Protein AF-E3MPU9-F1 (afdb_monomer_lite)

Structure (mmCIF, N/CA/C/O backbone):
data_AF-E3MPU9-F1
#
_entry.id   AF-E3MPU9-F1
#
loop_
_atom_site.group_PDB
_atom_site.id
_atom_site.type_symbol
_atom_site.label_atom_id
_atom_site.label_alt_id
_atom_site.label_comp_id
_atom_site.label_asym_id
_atom_site.label_entity_id
_atom_site.label_seq_id
_atom_site.pdbx_PDB_ins_code
_atom_site.Cartn_x
_atom_site.Cartn_y
_atom_site.Cartn_z
_atom_site.occupancy
_atom_site.B_iso_or_equiv
_atom_site.auth_seq_id
_atom_site.auth_comp_id
_atom_site.auth_asym_id
_atom_site.auth_atom_id
_atom_site.pdbx_PDB_model_num
ATOM 1 N N . MET A 1 1 ? -60.037 2.643 -22.236 1.00 41.00 1 MET A N 1
ATOM 2 C CA . MET A 1 1 ? -58.725 3.200 -22.654 1.00 41.00 1 MET A CA 1
ATOM 3 C C . MET A 1 1 ? -58.082 4.168 -21.653 1.00 41.00 1 MET A C 1
ATOM 5 O O . MET A 1 1 ? -56.881 4.047 -21.469 1.00 41.00 1 MET A O 1
ATOM 9 N N . LYS A 1 2 ? -58.803 5.076 -20.965 1.00 34.50 2 LYS A N 1
ATOM 10 C CA . LYS A 1 2 ? -58.185 5.959 -19.943 1.00 34.50 2 LYS A CA 1
ATOM 11 C C . LYS A 1 2 ? -57.683 5.206 -18.692 1.00 34.50 2 LYS A C 1
ATOM 13 O O . LYS A 1 2 ? -56.545 5.422 -18.306 1.00 34.50 2 LYS A O 1
ATOM 18 N N . CYS A 1 3 ? -58.435 4.239 -18.146 1.00 32.75 3 CYS A N 1
ATOM 19 C CA . CYS A 1 3 ? -57.967 3.411 -17.014 1.00 32.75 3 CYS A CA 1
ATOM 20 C C . CYS A 1 3 ? -56.705 2.585 -17.315 1.00 32.75 3 CYS A C 1
ATOM 22 O O . CYS A 1 3 ? -55.892 2.388 -16.425 1.00 32.75 3 CYS A O 1
ATOM 24 N N . MET A 1 4 ? -56.502 2.141 -18.560 1.00 30.72 4 MET A N 1
ATOM 25 C CA . MET A 1 4 ? -55.341 1.318 -18.926 1.00 30.72 4 MET A CA 1
ATOM 26 C C . MET A 1 4 ? -54.037 2.132 -18.948 1.00 30.72 4 MET A C 1
ATOM 28 O O . MET A 1 4 ? -52.997 1.605 -18.578 1.00 30.72 4 MET A O 1
ATOM 32 N N . LYS A 1 5 ? -54.101 3.432 -19.288 1.00 35.72 5 LYS A N 1
ATOM 33 C CA . LYS A 1 5 ? -52.965 4.359 -19.143 1.00 35.72 5 LYS A CA 1
ATOM 34 C C . LYS A 1 5 ? -52.632 4.635 -17.673 1.00 35.72 5 LYS A C 1
ATOM 36 O O . LYS A 1 5 ? -51.461 4.642 -17.333 1.00 35.72 5 LYS A O 1
ATOM 41 N N . TYR A 1 6 ? -53.632 4.801 -16.802 1.00 42.72 6 TYR A N 1
ATOM 42 C CA . TYR A 1 6 ? -53.387 5.011 -15.367 1.00 42.72 6 TYR A CA 1
ATOM 43 C C . TYR A 1 6 ? -52.820 3.770 -14.673 1.00 42.72 6 TYR A C 1
ATOM 45 O O . TYR A 1 6 ? -51.947 3.909 -13.828 1.00 42.72 6 TYR A O 1
ATOM 53 N N . ILE A 1 7 ? -53.260 2.568 -15.061 1.00 44.94 7 ILE A N 1
ATOM 54 C CA . ILE A 1 7 ? -52.717 1.310 -14.529 1.00 44.94 7 ILE A CA 1
ATOM 55 C C . ILE A 1 7 ? -51.278 1.089 -15.018 1.00 44.94 7 ILE A C 1
ATOM 57 O O . ILE A 1 7 ? -50.433 0.740 -14.206 1.00 44.94 7 ILE A O 1
ATOM 61 N N . LEU A 1 8 ? -50.958 1.367 -16.291 1.00 40.47 8 LEU A N 1
ATOM 62 C CA . LEU A 1 8 ? -49.570 1.296 -16.777 1.00 40.47 8 LEU A CA 1
ATOM 63 C C . LEU A 1 8 ? -48.653 2.325 -16.099 1.00 40.47 8 LEU A C 1
ATOM 65 O O . LEU A 1 8 ? -47.524 1.991 -15.767 1.00 40.47 8 LEU A O 1
ATOM 69 N N . VAL A 1 9 ? -49.137 3.549 -15.862 1.00 46.59 9 VAL A N 1
ATOM 70 C CA . VAL A 1 9 ? -48.375 4.591 -15.156 1.00 46.59 9 VAL A CA 1
ATOM 71 C C . VAL A 1 9 ? -48.174 4.227 -13.683 1.00 46.59 9 VAL A C 1
ATOM 73 O O . VAL A 1 9 ? -47.065 4.382 -13.188 1.00 46.59 9 VAL A O 1
ATOM 76 N N . LEU A 1 10 ? -49.186 3.677 -12.996 1.00 42.16 10 LEU A N 1
ATOM 77 C CA . LEU A 1 10 ? -49.017 3.182 -11.623 1.00 42.16 10 LEU A CA 1
ATOM 78 C C . LEU A 1 10 ? -48.031 2.010 -11.555 1.00 42.16 10 LEU A C 1
ATOM 80 O O . LEU A 1 10 ? -47.193 1.991 -10.663 1.00 42.16 10 LEU A O 1
ATOM 84 N N . ILE A 1 11 ? -48.103 1.068 -12.502 1.00 42.47 11 ILE A N 1
ATOM 85 C CA . ILE A 1 11 ? -47.182 -0.073 -12.571 1.00 42.47 11 ILE A CA 1
ATOM 86 C C . ILE A 1 11 ? -45.750 0.426 -12.836 1.00 42.47 11 ILE A C 1
ATOM 88 O O . ILE A 1 11 ? -44.845 0.071 -12.085 1.00 42.47 11 ILE A O 1
ATOM 92 N N . CYS A 1 12 ? -45.534 1.320 -13.809 1.00 38.91 12 CYS A N 1
ATOM 93 C CA . CYS A 1 12 ? -44.219 1.926 -14.060 1.00 38.91 12 CYS A CA 1
ATOM 94 C C . CYS A 1 12 ? -43.676 2.711 -12.855 1.00 38.91 12 CYS A C 1
ATOM 96 O O . CYS A 1 12 ? -42.498 2.573 -12.546 1.00 38.91 12 CYS A O 1
ATOM 98 N N . LEU A 1 13 ? -44.512 3.475 -12.139 1.00 43.44 13 LEU A N 1
ATOM 99 C CA . LEU A 1 13 ? -44.096 4.200 -10.930 1.00 43.44 13 LEU A CA 1
ATOM 100 C C . LEU A 1 13 ? -43.688 3.244 -9.798 1.00 43.44 13 LEU A C 1
ATOM 102 O O . LEU A 1 13 ? -42.689 3.498 -9.134 1.00 43.44 13 LEU A O 1
ATOM 106 N N . THR A 1 14 ? -44.397 2.121 -9.620 1.00 41.59 14 THR A N 1
ATOM 107 C CA . THR A 1 14 ? -44.039 1.108 -8.607 1.00 41.59 14 THR A CA 1
ATOM 108 C C . THR A 1 14 ? -42.770 0.322 -8.947 1.00 41.59 14 THR A C 1
ATOM 110 O O . THR A 1 14 ? -42.013 -0.021 -8.042 1.00 41.59 14 THR A O 1
ATOM 113 N N . PHE A 1 15 ? -42.504 0.058 -10.234 1.00 44.62 15 PHE A N 1
ATOM 114 C CA . PHE A 1 15 ? -41.267 -0.602 -10.670 1.00 44.62 15 PHE A CA 1
ATOM 115 C C . PHE A 1 15 ? -40.058 0.347 -10.608 1.00 44.62 15 PHE A C 1
ATOM 117 O O . PHE A 1 15 ? -38.988 -0.075 -10.184 1.00 44.62 15 PHE A O 1
ATOM 124 N N . CYS A 1 16 ? -40.234 1.633 -10.933 1.00 47.62 16 CYS A N 1
ATOM 125 C CA . CYS A 1 16 ? -39.165 2.635 -10.863 1.00 47.62 16 CYS A CA 1
ATOM 126 C C . CYS A 1 16 ? -38.754 2.957 -9.413 1.00 47.62 16 CYS A C 1
ATOM 128 O O . CYS A 1 16 ? -37.571 3.133 -9.131 1.00 47.62 16 CYS A O 1
ATOM 130 N N . SER A 1 17 ? -39.709 2.983 -8.471 1.00 55.09 17 SER A N 1
ATOM 131 C CA . SER A 1 17 ? -39.403 3.178 -7.045 1.00 55.09 17 SER A CA 1
ATOM 132 C C . SER A 1 17 ? -38.699 1.977 -6.410 1.00 55.09 17 SER A C 1
ATOM 134 O O . SER A 1 17 ? -37.920 2.157 -5.479 1.00 55.09 17 SER A O 1
ATOM 136 N N . ALA A 1 18 ? -38.980 0.760 -6.891 1.00 57.06 18 ALA A N 1
ATOM 137 C CA . ALA A 1 18 ? -38.333 -0.455 -6.400 1.00 57.06 18 ALA A CA 1
ATOM 138 C C . ALA A 1 18 ? -36.854 -0.512 -6.818 1.00 57.06 18 ALA A C 1
ATOM 140 O O . ALA A 1 18 ? -36.003 -0.796 -5.981 1.00 57.06 18 ALA A O 1
ATOM 141 N N . ASP A 1 19 ? -36.560 -0.159 -8.074 1.00 75.06 19 ASP A N 1
ATOM 142 C CA . ASP A 1 19 ? -35.200 -0.147 -8.630 1.00 75.06 19 ASP A CA 1
ATOM 143 C C . ASP A 1 19 ? -34.310 0.917 -7.958 1.00 75.06 19 ASP A C 1
ATOM 145 O O . ASP A 1 19 ? -33.187 0.635 -7.546 1.00 75.06 19 ASP A O 1
ATOM 149 N N . PHE A 1 20 ? -34.832 2.130 -7.726 1.00 85.94 20 PHE A N 1
ATOM 150 C CA . PHE A 1 20 ? -34.091 3.162 -6.987 1.00 85.94 20 PHE A CA 1
ATOM 151 C C . PHE A 1 20 ? -33.710 2.702 -5.574 1.00 85.94 20 PHE A C 1
ATOM 153 O O . PHE A 1 20 ? -32.560 2.846 -5.165 1.00 85.94 20 PHE A O 1
ATOM 160 N N . HIS A 1 21 ? -34.665 2.141 -4.825 1.00 84.75 21 HIS A N 1
ATOM 161 C CA . HIS A 1 21 ? -34.428 1.752 -3.436 1.00 84.75 21 HIS A CA 1
ATOM 162 C C . HIS A 1 21 ? -33.449 0.574 -3.333 1.00 84.75 21 HIS A C 1
ATOM 164 O O . HIS A 1 21 ? -32.611 0.548 -2.435 1.00 84.75 21 HIS A O 1
ATOM 170 N N . GLU A 1 22 ? -33.508 -0.371 -4.276 1.00 87.06 22 GLU A N 1
ATOM 171 C CA . GLU A 1 22 ? -32.542 -1.468 -4.377 1.00 87.06 22 GLU A CA 1
ATOM 172 C C . GLU A 1 22 ? -31.126 -0.951 -4.671 1.00 87.06 22 GLU A C 1
ATOM 174 O O . GLU A 1 22 ? -30.176 -1.319 -3.975 1.00 87.06 22 GLU A O 1
ATOM 179 N N . ASN A 1 23 ? -30.979 -0.053 -5.650 1.00 87.56 23 ASN A N 1
ATOM 180 C CA . ASN A 1 23 ? -29.682 0.530 -5.996 1.00 87.56 23 ASN A CA 1
ATOM 181 C C . ASN A 1 23 ? -29.114 1.396 -4.863 1.00 87.56 23 ASN A C 1
ATOM 183 O O . ASN A 1 23 ? -27.932 1.277 -4.539 1.00 87.56 23 ASN A O 1
ATOM 187 N N . LEU A 1 24 ? -29.950 2.196 -4.198 1.00 90.00 24 LEU A N 1
ATOM 188 C CA . LEU A 1 24 ? -29.538 2.973 -3.030 1.00 90.00 24 LEU A CA 1
ATOM 189 C C . LEU A 1 24 ? -29.091 2.059 -1.880 1.00 90.00 24 LEU A C 1
ATOM 191 O O . LEU A 1 24 ? -28.058 2.310 -1.265 1.00 90.00 24 LEU A O 1
ATOM 195 N N . GLN A 1 25 ? -29.806 0.960 -1.621 1.00 89.19 25 GLN A N 1
ATOM 196 C CA . GLN A 1 25 ? -29.411 0.008 -0.583 1.00 89.19 25 GLN A CA 1
ATOM 197 C C . GLN A 1 25 ? -28.054 -0.642 -0.886 1.00 89.19 25 GLN A C 1
ATOM 199 O O . GLN A 1 25 ? -27.276 -0.896 0.035 1.00 89.19 25 GLN A O 1
ATOM 204 N N . ARG A 1 26 ? -27.740 -0.890 -2.164 1.00 87.62 26 ARG A N 1
ATOM 205 C CA . ARG A 1 26 ? -26.414 -1.377 -2.576 1.00 87.62 26 ARG A CA 1
ATOM 206 C C . ARG A 1 26 ? -25.317 -0.360 -2.263 1.00 87.62 26 ARG A C 1
ATOM 208 O O . ARG A 1 26 ? -24.298 -0.763 -1.713 1.00 87.62 26 ARG A O 1
ATOM 215 N N . VAL A 1 27 ? -25.543 0.924 -2.555 1.00 87.25 27 VAL A N 1
ATOM 216 C CA . VAL A 1 27 ? -24.615 2.019 -2.209 1.00 87.25 27 VAL A CA 1
ATOM 217 C C . VAL A 1 27 ? -24.417 2.095 -0.691 1.00 87.25 27 VAL A C 1
ATOM 219 O O . VAL A 1 27 ? -23.282 2.063 -0.225 1.00 87.25 27 VAL A O 1
ATOM 222 N N . ILE A 1 28 ? -25.509 2.098 0.083 1.00 88.50 28 ILE A N 1
ATOM 223 C CA . ILE A 1 28 ? -25.472 2.166 1.555 1.00 88.50 28 ILE A CA 1
ATOM 224 C C . ILE A 1 28 ? -24.677 1.003 2.151 1.00 88.50 28 ILE A C 1
ATOM 226 O O . ILE A 1 28 ? -23.850 1.211 3.037 1.00 88.50 28 ILE A O 1
ATOM 230 N N . ASN A 1 29 ? -24.923 -0.219 1.674 1.00 87.62 29 ASN A N 1
ATOM 231 C CA . ASN A 1 29 ? -24.256 -1.412 2.189 1.00 87.62 29 ASN A CA 1
ATOM 232 C C . ASN A 1 29 ? -22.764 -1.446 1.835 1.00 87.62 29 ASN A C 1
ATOM 234 O O . ASN A 1 29 ? -21.976 -1.937 2.639 1.00 87.62 29 ASN A O 1
ATOM 238 N N . HIS A 1 30 ? -22.391 -0.962 0.646 1.00 85.19 30 HIS A N 1
ATOM 239 C CA . HIS A 1 30 ? -21.001 -0.947 0.182 1.00 85.19 30 HIS A CA 1
ATOM 240 C C . HIS A 1 30 ? -20.166 0.080 0.949 1.00 85.19 30 HIS A C 1
ATOM 242 O O . HIS A 1 30 ? -19.154 -0.275 1.543 1.00 85.19 30 HIS A O 1
ATOM 248 N N . PHE A 1 31 ? -20.641 1.325 1.036 1.00 84.62 31 PHE A N 1
ATOM 249 C CA . PHE A 1 31 ? -19.901 2.415 1.686 1.00 84.62 31 PHE A CA 1
ATOM 250 C C . PHE A 1 31 ? -20.165 2.550 3.192 1.00 84.62 31 PHE A C 1
ATOM 252 O O . PHE A 1 31 ? -19.591 3.419 3.838 1.00 84.62 31 PHE A O 1
ATOM 259 N N . SER A 1 32 ? -21.014 1.698 3.780 1.00 87.19 32 SER A N 1
ATOM 260 C CA . SER A 1 32 ? -21.400 1.777 5.201 1.00 87.19 32 SER A CA 1
ATOM 261 C C . SER A 1 32 ? -21.901 3.173 5.607 1.00 87.19 32 SER A C 1
ATOM 263 O O . SER A 1 32 ? -21.491 3.729 6.624 1.00 87.19 32 SER A O 1
ATOM 265 N N . CYS A 1 33 ? -22.790 3.734 4.785 1.00 87.19 33 CYS A N 1
ATOM 266 C CA . CYS A 1 33 ? -23.253 5.116 4.889 1.00 87.19 33 CYS A CA 1
ATOM 267 C C . CYS A 1 33 ? -23.922 5.453 6.230 1.00 87.19 33 CYS A C 1
ATOM 269 O O . CYS A 1 33 ? -24.727 4.673 6.747 1.00 87.19 33 CYS A O 1
ATOM 271 N N . ASP A 1 34 ? -23.663 6.662 6.743 1.00 89.31 34 ASP A N 1
ATOM 272 C CA . ASP A 1 34 ? -24.404 7.220 7.877 1.00 89.31 34 ASP A CA 1
ATOM 273 C C . ASP A 1 34 ? -25.845 7.551 7.446 1.00 89.31 34 ASP A C 1
ATOM 275 O O . ASP A 1 34 ? -26.040 8.371 6.538 1.00 89.31 34 ASP A O 1
ATOM 279 N N . PRO A 1 35 ? -26.877 6.978 8.097 1.00 87.44 35 PRO A N 1
ATOM 280 C CA . PRO A 1 35 ? -28.268 7.322 7.822 1.00 87.44 35 PRO A CA 1
ATOM 281 C C . PRO A 1 35 ? -28.574 8.826 7.910 1.00 87.44 35 PRO A C 1
ATOM 283 O O . PRO A 1 35 ? -29.458 9.293 7.197 1.00 87.44 35 PRO A O 1
ATOM 286 N N . ALA A 1 36 ? -27.863 9.588 8.752 1.00 90.44 36 ALA A N 1
ATOM 287 C CA . ALA A 1 36 ? -28.062 11.033 8.900 1.00 90.44 36 ALA A CA 1
ATOM 288 C C . ALA A 1 36 ? -27.538 11.848 7.704 1.00 90.44 36 ALA A C 1
ATOM 290 O O . ALA A 1 36 ? -28.055 12.931 7.434 1.00 90.44 36 ALA A O 1
ATOM 291 N N . CYS A 1 37 ? -26.554 11.318 6.972 1.00 93.06 37 CYS A N 1
ATOM 292 C CA . CYS A 1 37 ? -25.964 11.941 5.786 1.00 93.06 37 CYS A CA 1
ATOM 293 C C . CYS A 1 37 ? -26.348 11.212 4.486 1.00 93.06 37 CYS A C 1
ATOM 295 O O . CYS A 1 37 ? -25.666 11.331 3.468 1.00 93.06 37 CYS A O 1
ATOM 297 N N . THR A 1 38 ? -27.445 10.447 4.508 1.00 93.25 38 THR A N 1
ATOM 298 C CA . THR A 1 38 ? -27.932 9.689 3.350 1.00 93.25 38 THR A CA 1
ATOM 299 C C . THR A 1 38 ? -29.170 10.340 2.743 1.00 93.25 38 THR A C 1
ATOM 301 O O . THR A 1 38 ? -30.237 10.376 3.360 1.00 93.25 38 THR A O 1
ATOM 304 N N . PHE A 1 39 ? -29.071 10.785 1.490 1.00 94.69 39 PHE A N 1
ATOM 305 C CA . PHE A 1 39 ? -30.225 11.277 0.744 1.00 94.69 39 PHE A CA 1
ATOM 306 C C . PHE A 1 39 ? -31.017 10.107 0.145 1.00 94.69 39 PHE A C 1
ATOM 308 O O . PHE A 1 39 ? -30.552 9.413 -0.760 1.00 94.69 39 PHE A O 1
ATOM 315 N N . SER A 1 40 ? -32.230 9.885 0.658 1.00 91.06 40 SER A N 1
ATOM 316 C CA . SER A 1 40 ? -33.032 8.683 0.364 1.00 91.06 40 SER A CA 1
ATOM 317 C C . SER A 1 40 ? -34.176 8.898 -0.634 1.00 91.06 40 SER A C 1
ATOM 319 O O . SER A 1 40 ? -35.052 8.039 -0.764 1.00 91.06 40 SER A O 1
ATOM 321 N N . HIS A 1 41 ? -34.197 10.033 -1.336 1.00 91.25 41 HIS A N 1
ATOM 322 C CA . HIS A 1 41 ? -35.266 10.375 -2.274 1.00 91.25 41 HIS A CA 1
ATOM 323 C C . HIS A 1 41 ? -34.847 10.142 -3.731 1.00 91.25 41 HIS A C 1
ATOM 325 O O . HIS A 1 41 ? -33.700 10.402 -4.086 1.00 91.25 41 HIS A O 1
ATOM 331 N N . PRO A 1 42 ? -35.781 9.702 -4.596 1.00 88.62 42 PRO A N 1
ATOM 332 C CA . PRO A 1 42 ? -35.481 9.333 -5.979 1.00 88.62 42 PRO A CA 1
ATOM 333 C C . PRO A 1 42 ? -35.207 10.519 -6.906 1.00 88.62 42 PRO A C 1
ATOM 335 O O . PRO A 1 42 ? -34.805 10.301 -8.042 1.00 88.62 42 PRO A O 1
ATOM 338 N N . GLU A 1 43 ? -35.474 11.752 -6.465 1.00 91.94 43 GLU A N 1
ATOM 339 C CA . GLU A 1 43 ? -35.248 12.971 -7.240 1.00 91.94 43 GLU A CA 1
ATOM 340 C C . GLU A 1 43 ? -35.076 14.197 -6.338 1.00 91.94 43 GLU A C 1
ATOM 342 O O . GLU A 1 43 ? -35.603 14.255 -5.220 1.00 91.94 43 GLU A O 1
ATOM 347 N N . ILE A 1 44 ? -34.370 15.202 -6.854 1.00 93.75 44 ILE A N 1
ATOM 348 C CA . ILE A 1 44 ? -34.178 16.501 -6.208 1.00 93.75 44 ILE A CA 1
ATOM 349 C C . ILE A 1 44 ? -35.173 17.507 -6.805 1.00 93.75 44 ILE A C 1
ATOM 351 O O . ILE A 1 44 ? -35.156 17.798 -8.004 1.00 93.75 44 ILE A O 1
ATOM 355 N N . SER A 1 45 ? -36.046 18.043 -5.954 1.00 93.38 45 SER A N 1
ATOM 356 C CA . SER A 1 45 ? -37.066 19.045 -6.289 1.00 93.38 45 SER A CA 1
ATOM 357 C C . SER A 1 45 ? -37.393 19.897 -5.061 1.00 93.38 45 SER A C 1
ATOM 359 O O . SER A 1 45 ? -36.976 19.578 -3.948 1.00 93.38 45 SER A O 1
ATOM 361 N N . SER A 1 46 ? -38.218 20.929 -5.220 1.00 90.94 46 SER A N 1
ATOM 362 C CA . SER A 1 46 ? -38.740 21.733 -4.107 1.00 90.94 46 SER A CA 1
ATOM 363 C C . SER A 1 46 ? -39.471 20.924 -3.029 1.00 90.94 46 SER A C 1
ATOM 365 O O . SER A 1 46 ? -39.610 21.405 -1.911 1.00 90.94 46 SER A O 1
ATOM 367 N N . LYS A 1 47 ? -39.928 19.701 -3.335 1.00 92.25 47 LYS A N 1
ATOM 368 C CA . LYS A 1 47 ? -40.598 18.811 -2.370 1.00 92.25 47 LYS A CA 1
ATOM 369 C C . LYS A 1 47 ? -39.641 17.964 -1.540 1.00 92.25 47 LYS A C 1
ATOM 371 O O . LYS A 1 47 ? -40.059 17.462 -0.507 1.00 92.25 47 LYS A O 1
ATOM 376 N N . THR A 1 48 ? -38.428 17.738 -2.037 1.00 92.75 48 THR A N 1
ATOM 377 C CA . THR A 1 48 ? -37.432 16.840 -1.429 1.00 92.75 48 THR A CA 1
ATOM 378 C C . THR A 1 48 ? -36.202 17.592 -0.928 1.00 92.75 48 THR A C 1
ATOM 380 O O . THR A 1 48 ? -35.356 17.003 -0.269 1.00 92.75 48 THR A O 1
ATOM 383 N N . ILE A 1 49 ? -36.105 18.895 -1.212 1.00 91.38 49 ILE A N 1
ATOM 384 C CA . ILE A 1 49 ? -34.983 19.742 -0.801 1.00 91.38 49 ILE A CA 1
ATOM 385 C C . ILE A 1 49 ? -34.852 19.860 0.723 1.00 91.38 49 ILE A C 1
ATOM 387 O O . ILE A 1 49 ? -33.736 19.893 1.226 1.00 91.38 49 ILE A O 1
ATOM 391 N N . ASP A 1 50 ? -35.973 19.866 1.454 1.00 90.44 50 ASP A N 1
ATOM 392 C CA . ASP A 1 50 ? -35.983 19.955 2.921 1.00 90.44 50 ASP A CA 1
ATOM 393 C C . ASP A 1 50 ? -35.412 18.687 3.588 1.00 90.44 50 ASP A C 1
ATOM 395 O O . ASP A 1 50 ? -34.956 18.744 4.729 1.00 90.44 50 ASP A O 1
ATOM 399 N N . ASP A 1 51 ? -35.407 17.561 2.866 1.00 91.69 51 ASP A N 1
ATOM 400 C CA . ASP A 1 51 ? -34.869 16.270 3.310 1.00 91.69 51 ASP A CA 1
ATOM 401 C C . ASP A 1 51 ? -33.396 16.067 2.886 1.00 91.69 51 ASP A C 1
ATOM 403 O O . ASP A 1 51 ? -32.814 15.005 3.126 1.00 91.69 51 ASP A O 1
ATOM 407 N N . PHE A 1 52 ? -32.771 17.052 2.227 1.00 93.44 52 PHE A N 1
ATOM 408 C CA . PHE A 1 52 ? -31.373 16.957 1.805 1.00 93.44 52 PHE A CA 1
ATOM 409 C C . PHE A 1 52 ? -30.415 17.150 2.998 1.00 93.44 52 PHE A C 1
ATOM 411 O O . PHE A 1 52 ? -30.549 18.126 3.741 1.00 93.44 52 PHE A O 1
ATOM 418 N N . PRO A 1 53 ? -29.435 16.250 3.207 1.00 92.00 53 PRO A N 1
ATOM 419 C CA . PRO A 1 53 ? -28.574 16.297 4.383 1.00 92.00 53 PRO A CA 1
ATOM 420 C C . PRO A 1 53 ? -27.556 17.443 4.323 1.00 92.00 53 PRO A C 1
ATOM 422 O O . PRO A 1 53 ? -26.931 17.698 3.296 1.00 92.00 53 PRO A O 1
ATOM 425 N N . ILE A 1 54 ? -27.333 18.094 5.467 1.00 90.12 54 ILE A N 1
ATOM 426 C CA . ILE A 1 54 ? -26.309 19.135 5.638 1.00 90.12 54 ILE A CA 1
ATOM 427 C C . ILE A 1 54 ? -25.025 18.469 6.156 1.00 90.12 54 ILE A C 1
ATOM 429 O O . ILE A 1 54 ? -24.719 18.532 7.348 1.00 90.12 54 ILE A O 1
ATOM 433 N N . CYS A 1 55 ? -24.301 17.790 5.266 1.00 87.88 55 CYS A N 1
ATOM 434 C CA . CYS A 1 55 ? -23.062 17.069 5.577 1.00 87.88 55 CYS A CA 1
ATOM 435 C C . CYS A 1 55 ? -21.964 17.373 4.548 1.00 87.88 55 CYS A C 1
ATOM 437 O O . CYS A 1 55 ? -22.261 17.727 3.408 1.00 87.88 55 CYS A O 1
ATOM 439 N N . SER A 1 56 ? -20.696 17.206 4.945 1.00 87.75 56 SER A N 1
ATOM 440 C CA . SER A 1 56 ? -19.555 17.263 4.017 1.00 87.75 56 SER A CA 1
ATOM 441 C C . SER A 1 56 ? -19.462 16.035 3.124 1.00 87.75 56 SER A C 1
ATOM 443 O O . SER A 1 56 ? -19.136 16.144 1.945 1.00 87.75 56 SER A O 1
ATOM 445 N N . GLU A 1 57 ? -19.786 14.880 3.692 1.00 90.00 57 GLU A N 1
ATOM 446 C CA . GLU A 1 57 ? -19.809 13.585 3.030 1.00 90.00 57 GLU A CA 1
ATOM 447 C C . GLU A 1 57 ? -21.262 13.137 2.911 1.00 90.00 57 GLU A C 1
ATOM 449 O O . GLU A 1 57 ? -21.955 13.003 3.921 1.00 90.00 57 GLU A O 1
ATOM 454 N N . ILE A 1 58 ? -21.742 12.948 1.683 1.00 92.50 58 ILE A N 1
ATOM 455 C CA . ILE A 1 58 ? -23.129 12.566 1.411 1.00 92.50 58 ILE A CA 1
ATOM 456 C C . ILE A 1 58 ? -23.151 11.204 0.729 1.00 92.50 58 ILE A C 1
ATOM 458 O O . ILE A 1 58 ? -22.404 10.954 -0.214 1.00 92.50 58 ILE A O 1
ATOM 462 N N . CYS A 1 59 ? -24.053 10.333 1.175 1.00 93.69 59 CYS A N 1
ATOM 463 C CA . CYS A 1 59 ? -24.395 9.112 0.457 1.00 93.69 59 CYS A CA 1
ATOM 464 C C . CYS A 1 59 ? -25.713 9.278 -0.295 1.00 93.69 59 CYS A C 1
ATOM 466 O O . CYS A 1 59 ? -26.714 9.715 0.279 1.00 93.69 59 CYS A O 1
ATOM 468 N N . GLY A 1 60 ? -25.759 8.878 -1.563 1.00 93.56 60 GLY A N 1
ATOM 469 C CA . GLY A 1 60 ? -27.012 8.876 -2.310 1.00 93.56 60 GLY A CA 1
ATOM 470 C C . GLY A 1 60 ? -26.856 8.774 -3.819 1.00 93.56 60 GLY A C 1
ATOM 471 O O . GLY A 1 60 ? -25.761 8.816 -4.376 1.00 93.56 60 GLY A O 1
ATOM 472 N N . ILE A 1 61 ? -28.001 8.652 -4.487 1.00 94.62 61 ILE A N 1
ATOM 473 C CA . ILE A 1 61 ? -28.100 8.740 -5.944 1.00 94.62 61 ILE A CA 1
ATOM 474 C C . ILE A 1 61 ? -28.812 10.057 -6.255 1.00 94.62 61 ILE A C 1
ATOM 476 O O . ILE A 1 61 ? -30.025 10.175 -6.081 1.00 94.62 61 ILE A O 1
ATOM 480 N N . LEU A 1 62 ? -28.045 11.069 -6.660 1.00 94.94 62 LEU A N 1
ATOM 481 C CA . LEU A 1 62 ? -28.551 12.413 -6.919 1.00 94.94 62 LEU A CA 1
ATOM 482 C C . LEU A 1 62 ? -29.171 12.465 -8.314 1.00 94.94 62 LEU A C 1
ATOM 484 O O . LEU A 1 62 ? -28.457 12.439 -9.315 1.00 94.94 62 LEU A O 1
ATOM 488 N N . VAL A 1 63 ? -30.499 12.544 -8.385 1.00 95.19 63 VAL A N 1
ATOM 489 C CA . VAL A 1 63 ? -31.236 12.587 -9.655 1.00 95.19 63 VAL A CA 1
ATOM 490 C C . VAL A 1 63 ? -31.850 13.971 -9.862 1.00 95.19 63 VAL A C 1
ATOM 492 O O . VAL A 1 63 ? -32.769 14.373 -9.145 1.00 95.19 63 VAL A O 1
ATOM 495 N N . LEU A 1 64 ? -31.355 14.687 -10.869 1.00 94.88 64 LEU A N 1
ATOM 496 C CA . LEU A 1 64 ? -31.936 15.916 -11.403 1.00 94.88 64 LEU A CA 1
ATOM 497 C C . LEU A 1 64 ? -32.649 15.569 -12.705 1.00 94.88 64 LEU A C 1
ATOM 499 O O . LEU A 1 64 ? -32.025 15.067 -13.643 1.00 94.88 64 LEU A O 1
ATOM 503 N N . ASN A 1 65 ? -33.956 15.814 -12.762 1.00 93.81 65 ASN A N 1
ATOM 504 C CA . ASN A 1 65 ? -34.767 15.426 -13.909 1.00 93.81 65 ASN A CA 1
ATOM 505 C C . ASN A 1 65 ? -35.775 16.510 -14.335 1.00 93.81 65 ASN A C 1
ATOM 507 O O . ASN A 1 65 ? -35.699 17.659 -13.902 1.00 93.81 65 ASN A O 1
ATOM 511 N N . SER A 1 66 ? -36.747 16.162 -15.183 1.00 90.81 66 SER A N 1
ATOM 512 C CA . SER A 1 66 ? -37.799 17.092 -15.623 1.00 90.81 66 SER A CA 1
ATOM 513 C C . SER A 1 66 ? -38.696 17.630 -14.495 1.00 90.81 66 SER A C 1
ATOM 515 O O . SER A 1 66 ? -39.401 18.615 -14.706 1.00 90.81 66 SER A O 1
ATOM 517 N N . ASN A 1 67 ? -38.714 16.977 -13.329 1.00 90.44 67 ASN A N 1
ATOM 518 C CA . ASN A 1 67 ? -39.462 17.393 -12.139 1.00 90.44 67 ASN A CA 1
ATOM 519 C C . ASN A 1 67 ? -38.657 18.342 -11.237 1.00 90.44 67 ASN A C 1
ATOM 521 O O . ASN A 1 67 ? -39.222 18.900 -10.297 1.00 90.44 67 ASN A O 1
ATOM 525 N N . THR A 1 68 ? -37.362 18.538 -11.506 1.00 90.31 68 THR A N 1
ATOM 526 C CA . THR A 1 68 ? -36.530 19.493 -10.773 1.00 90.31 68 THR A CA 1
ATOM 527 C C . THR A 1 68 ? -36.955 20.919 -11.128 1.00 90.31 68 THR A C 1
ATOM 529 O O . THR A 1 68 ? -36.660 21.434 -12.204 1.00 90.31 68 THR A O 1
ATOM 532 N N . ASP A 1 69 ? -37.648 21.569 -10.198 1.00 90.25 69 ASP A N 1
ATOM 533 C CA . ASP A 1 69 ? -38.143 22.948 -10.286 1.00 90.25 69 ASP A CA 1
ATOM 534 C C . ASP A 1 69 ? -37.225 23.967 -9.583 1.00 90.25 69 ASP A C 1
ATOM 536 O O . ASP A 1 69 ? -37.601 25.121 -9.369 1.00 90.25 69 ASP A O 1
ATOM 540 N N . LEU A 1 70 ? -36.009 23.542 -9.235 1.00 89.75 70 LEU A N 1
ATOM 541 C CA . LEU A 1 70 ? -34.992 24.358 -8.582 1.00 89.75 70 LEU A CA 1
ATOM 542 C C . LEU A 1 70 ? -34.133 25.104 -9.610 1.00 89.75 70 LEU A C 1
ATOM 544 O O . LEU A 1 70 ? -33.732 24.556 -10.636 1.00 89.75 70 LEU A O 1
ATOM 548 N N . SER A 1 71 ? -33.805 26.360 -9.310 1.00 89.56 71 SER A N 1
ATOM 549 C CA . SER A 1 71 ? -32.823 27.139 -10.076 1.00 89.56 71 SER A CA 1
ATOM 550 C C . SER A 1 71 ? -31.383 26.693 -9.786 1.00 89.56 71 SER A C 1
ATOM 552 O O . SER A 1 71 ? -31.098 26.193 -8.697 1.00 89.56 71 SER A O 1
ATOM 554 N N . SER A 1 72 ? -30.439 26.962 -10.701 1.00 88.06 72 SER A N 1
ATOM 555 C CA . SER A 1 72 ? -29.008 26.675 -10.481 1.00 88.06 72 SER A CA 1
ATOM 556 C C . SER A 1 72 ? -28.468 27.310 -9.194 1.00 88.06 72 SER A C 1
ATOM 558 O O . SER A 1 72 ? -27.626 26.726 -8.524 1.00 88.06 72 SER A O 1
ATOM 560 N N . TRP A 1 73 ? -28.982 28.481 -8.796 1.00 87.19 73 TRP A N 1
ATOM 561 C CA . TRP A 1 73 ? -28.604 29.113 -7.529 1.00 87.19 73 TRP A CA 1
ATOM 562 C C . TRP A 1 73 ? -29.108 28.330 -6.310 1.00 87.19 73 TRP A C 1
ATOM 564 O O . TRP A 1 73 ? -28.361 28.146 -5.357 1.00 87.19 73 TRP A O 1
ATOM 574 N N . GLN A 1 74 ? -30.346 27.826 -6.347 1.00 90.81 74 GLN A N 1
ATOM 575 C CA . GLN A 1 74 ? -30.882 26.993 -5.265 1.00 90.81 74 GLN A CA 1
ATOM 576 C C . GLN A 1 74 ? -30.121 25.671 -5.144 1.00 90.81 74 GLN A C 1
ATOM 578 O O . GLN A 1 74 ? -29.821 25.261 -4.030 1.00 90.81 74 GLN A O 1
ATOM 583 N N . LEU A 1 75 ? -29.759 25.044 -6.269 1.00 92.19 75 LEU A N 1
ATOM 584 C CA . LEU A 1 75 ? -28.902 23.852 -6.274 1.00 92.19 75 LEU A CA 1
ATOM 585 C C . LEU A 1 75 ? -27.508 24.153 -5.712 1.00 92.19 75 LEU A C 1
ATOM 587 O O . LEU A 1 75 ? -26.962 23.352 -4.964 1.00 92.19 75 LEU A O 1
ATOM 591 N N . LYS A 1 76 ? -26.959 25.334 -6.011 1.00 90.12 76 LYS A N 1
ATOM 592 C CA . LYS A 1 76 ? -25.656 25.758 -5.492 1.00 90.12 76 LYS A CA 1
ATOM 593 C C . LYS A 1 76 ? -25.652 25.934 -3.977 1.00 90.12 76 LYS A C 1
ATOM 595 O O . LYS A 1 76 ? -24.702 25.530 -3.324 1.00 90.12 76 LYS A O 1
ATOM 600 N N . VAL A 1 77 ? -26.716 26.518 -3.429 1.00 89.50 77 VAL A N 1
ATOM 601 C CA . VAL A 1 77 ? -26.904 26.624 -1.974 1.00 89.50 77 VAL A CA 1
ATOM 602 C C . VAL A 1 77 ? -27.129 25.241 -1.359 1.00 89.50 77 VAL A C 1
ATOM 604 O O . VAL A 1 77 ? -26.582 24.946 -0.304 1.00 89.50 77 VAL A O 1
ATOM 607 N N . LEU A 1 78 ? -27.893 24.373 -2.030 1.00 91.38 78 LEU A N 1
ATOM 608 C CA . LEU A 1 78 ? -28.163 23.014 -1.558 1.00 91.38 78 LEU A CA 1
ATOM 609 C C . LEU A 1 78 ? -26.882 22.182 -1.411 1.00 91.38 78 LEU A C 1
ATOM 611 O O . LEU A 1 78 ? -26.729 21.453 -0.436 1.00 91.38 78 LEU A O 1
ATOM 615 N N . PHE A 1 79 ? -25.966 22.298 -2.373 1.00 90.50 79 PHE A N 1
ATOM 616 C CA . PHE A 1 79 ? -24.728 21.521 -2.402 1.00 90.50 79 PHE A CA 1
ATOM 617 C C . PHE A 1 79 ? -23.546 22.201 -1.708 1.00 90.50 79 PHE A C 1
ATOM 619 O O . PHE A 1 79 ? -22.493 21.582 -1.632 1.00 90.50 79 PHE A O 1
ATOM 626 N N . GLU A 1 80 ? -23.719 23.402 -1.140 1.00 87.50 80 GLU A N 1
ATOM 627 C CA . GLU A 1 80 ? -22.640 24.239 -0.583 1.00 87.50 80 GLU A CA 1
ATOM 628 C C . GLU A 1 80 ? -21.718 23.500 0.397 1.00 87.50 80 GLU A C 1
ATOM 630 O O . GLU A 1 80 ? -20.509 23.732 0.423 1.00 87.50 80 GLU A O 1
ATOM 635 N N . HIS A 1 81 ? -22.285 22.597 1.197 1.00 85.38 81 HIS A N 1
ATOM 636 C CA . HIS A 1 81 ? -21.537 21.827 2.185 1.00 85.38 81 HIS A CA 1
ATOM 637 C C . HIS A 1 81 ? -20.965 20.513 1.646 1.00 85.38 81 HIS A C 1
ATOM 639 O O . HIS A 1 81 ? -20.040 19.995 2.263 1.00 85.38 81 HIS A O 1
ATOM 645 N N . MET A 1 82 ? -21.463 19.998 0.519 1.00 88.06 82 MET A N 1
ATOM 646 C CA . MET A 1 82 ? -21.090 18.694 -0.031 1.00 88.06 82 MET A CA 1
ATOM 647 C C . MET A 1 82 ? -19.711 18.760 -0.699 1.00 88.06 82 MET A C 1
ATOM 649 O O . MET A 1 82 ? -19.540 19.409 -1.728 1.00 88.06 82 MET A O 1
ATOM 653 N N . GLN A 1 83 ? -18.739 18.057 -0.120 1.00 87.12 83 GLN A N 1
ATOM 654 C CA . GLN A 1 83 ? -17.369 17.930 -0.636 1.00 87.12 83 GLN A CA 1
ATOM 655 C C . GLN A 1 83 ? -17.103 16.539 -1.212 1.00 87.12 83 GLN A C 1
ATOM 657 O O . GLN A 1 83 ? -16.328 16.410 -2.157 1.00 87.12 83 GLN A O 1
ATOM 662 N N . THR A 1 84 ? -17.776 15.524 -0.665 1.00 88.88 84 THR A N 1
ATOM 663 C CA . THR A 1 84 ? -17.638 14.128 -1.074 1.00 88.88 84 THR A CA 1
ATOM 664 C C . THR A 1 84 ? -19.009 13.508 -1.311 1.00 88.88 84 THR A C 1
ATOM 666 O O . THR A 1 84 ? -19.915 13.658 -0.484 1.00 88.88 84 THR A O 1
ATOM 669 N N . LEU A 1 85 ? -19.158 12.778 -2.417 1.00 91.62 85 LEU A N 1
ATOM 670 C CA . LEU A 1 85 ? -20.359 12.005 -2.734 1.00 91.62 85 LEU A CA 1
ATOM 671 C C . LEU A 1 85 ? -20.027 10.518 -2.894 1.00 91.62 85 LEU A C 1
ATOM 673 O O . LEU A 1 85 ? -19.217 10.143 -3.738 1.00 91.62 85 LEU A O 1
ATOM 677 N N . TYR A 1 86 ? -20.732 9.671 -2.148 1.00 91.81 86 TYR A N 1
ATOM 678 C CA . TYR A 1 86 ? -20.727 8.218 -2.307 1.00 91.81 86 TYR A CA 1
ATOM 679 C C . TYR A 1 86 ? -22.028 7.767 -2.985 1.00 91.81 86 TYR A C 1
ATOM 681 O O . TYR A 1 86 ? -23.113 7.865 -2.400 1.00 91.81 86 TYR A O 1
ATOM 689 N N . GLY A 1 87 ? -21.945 7.269 -4.222 1.00 91.50 87 GLY A N 1
ATOM 690 C CA . GLY A 1 87 ? -23.107 6.753 -4.951 1.00 91.50 87 GLY A CA 1
ATOM 691 C C . GLY A 1 87 ? -23.129 7.111 -6.433 1.00 91.50 87 GLY A C 1
ATOM 692 O O . GLY A 1 87 ? -22.345 6.575 -7.210 1.00 91.50 87 GLY A O 1
ATOM 693 N N . GLY A 1 88 ? -24.089 7.935 -6.862 1.00 92.50 88 GLY A N 1
ATOM 694 C CA . GLY A 1 88 ? -24.292 8.219 -8.286 1.00 92.50 88 GLY A CA 1
ATOM 695 C C . GLY A 1 88 ? -24.921 9.576 -8.567 1.00 92.50 88 GLY A C 1
ATOM 696 O O . GLY A 1 88 ? -25.628 10.127 -7.726 1.00 92.50 88 GLY A O 1
ATOM 697 N N . ILE A 1 89 ? -24.696 10.100 -9.772 1.00 94.00 89 ILE A N 1
ATOM 698 C CA . ILE A 1 89 ? -25.318 11.342 -10.250 1.00 94.00 89 ILE A CA 1
ATOM 699 C C . ILE A 1 89 ? -26.032 11.053 -11.572 1.00 94.00 89 ILE A C 1
ATOM 701 O O . ILE A 1 89 ? -25.458 10.477 -12.498 1.00 94.00 89 ILE A O 1
ATOM 705 N N . VAL A 1 90 ? -27.288 11.479 -11.673 1.00 95.50 90 VAL A N 1
ATOM 706 C CA . VAL A 1 90 ? -28.107 11.399 -12.885 1.00 95.50 90 VAL A CA 1
ATOM 707 C C . VAL A 1 90 ? -28.674 12.782 -13.175 1.00 95.50 90 VAL A C 1
ATOM 709 O O . VAL A 1 90 ? -29.418 13.334 -12.373 1.00 95.50 90 VAL A O 1
ATOM 712 N N . ILE A 1 91 ? -28.342 13.342 -14.332 1.00 95.44 91 ILE A N 1
ATOM 713 C CA . ILE A 1 91 ? -28.847 14.631 -14.804 1.00 95.44 91 ILE A CA 1
ATOM 714 C C . ILE A 1 91 ? -29.512 14.386 -16.146 1.00 95.44 91 ILE A C 1
ATOM 716 O O . ILE A 1 91 ? -28.831 14.264 -17.168 1.00 95.44 91 ILE A O 1
ATOM 720 N N . GLU A 1 92 ? -30.839 14.289 -16.160 1.00 95.44 92 GLU A N 1
ATOM 721 C CA . GLU A 1 92 ? -31.551 13.916 -17.375 1.00 95.44 92 GLU A CA 1
ATOM 722 C C . GLU A 1 92 ? -32.819 14.704 -17.670 1.00 95.44 92 GLU A C 1
ATOM 724 O O . GLU A 1 92 ? -33.634 14.958 -16.800 1.00 95.44 92 GLU A O 1
ATOM 729 N N . ASN A 1 93 ? -33.053 15.051 -18.935 1.00 94.19 93 ASN A N 1
ATOM 730 C CA . ASN A 1 93 ? -34.261 15.785 -19.341 1.00 94.19 93 ASN A CA 1
ATOM 731 C C . ASN A 1 93 ? -34.473 17.110 -18.566 1.00 94.19 93 ASN A C 1
ATOM 733 O O . ASN A 1 93 ? -35.614 17.528 -18.349 1.00 94.19 93 ASN A O 1
ATOM 737 N N . THR A 1 94 ? -33.394 17.769 -18.133 1.00 92.44 94 THR A N 1
ATOM 738 C CA . THR A 1 94 ? -33.464 19.018 -17.360 1.00 92.44 94 THR A CA 1
ATOM 739 C C . THR A 1 94 ? -33.509 20.256 -18.262 1.00 92.44 94 THR A C 1
ATOM 741 O O . THR A 1 94 ? -33.143 20.224 -19.443 1.00 92.44 94 THR A O 1
ATOM 744 N N . GLY A 1 95 ? -33.949 21.380 -17.686 1.00 89.19 95 GLY A N 1
ATOM 745 C CA . GLY A 1 95 ? -33.883 22.710 -18.302 1.00 89.19 95 GLY A CA 1
ATOM 746 C C . GLY A 1 95 ? -32.589 23.483 -18.010 1.00 89.19 95 GLY A C 1
ATOM 747 O O . GLY A 1 95 ? -32.551 24.686 -18.257 1.00 89.19 95 GLY A O 1
ATOM 748 N N . LEU A 1 96 ? -31.567 22.829 -17.449 1.00 90.50 96 LEU A N 1
ATOM 749 C CA . LEU A 1 96 ? -30.323 23.463 -17.006 1.00 90.50 96 LEU A CA 1
ATOM 750 C C . LEU A 1 96 ? -29.411 23.809 -18.195 1.00 90.50 96 LEU A C 1
ATOM 752 O O . LEU A 1 96 ? -29.376 23.096 -19.199 1.00 90.50 96 LEU A O 1
ATOM 756 N N . THR A 1 97 ? -28.671 24.912 -18.073 1.00 91.19 97 THR A N 1
ATOM 757 C CA . THR A 1 97 ? -27.706 25.391 -19.083 1.00 91.19 97 THR A CA 1
ATOM 758 C C . THR A 1 97 ? -26.268 24.996 -18.778 1.00 91.19 97 THR A C 1
ATOM 760 O O . THR A 1 97 ? -25.461 24.844 -19.695 1.00 91.19 97 THR A O 1
ATOM 763 N N . ASP A 1 98 ? -25.954 24.803 -17.502 1.00 90.19 98 ASP A N 1
ATOM 764 C CA . ASP A 1 98 ? -24.624 24.500 -16.994 1.00 90.19 98 ASP A CA 1
ATOM 765 C C . ASP A 1 98 ? -24.719 23.723 -15.674 1.00 90.19 98 ASP A C 1
ATOM 767 O O . ASP A 1 98 ? -25.784 23.668 -15.051 1.00 90.19 98 ASP A O 1
ATOM 771 N N . LEU A 1 99 ? -23.600 23.127 -15.261 1.00 90.06 99 LEU A N 1
ATOM 772 C CA . LEU A 1 99 ? -23.486 22.371 -14.010 1.00 90.06 99 LEU A CA 1
ATOM 773 C C . LEU A 1 99 ? -22.717 23.114 -12.904 1.00 90.06 99 LEU A C 1
ATOM 775 O O . LEU A 1 99 ? -22.371 22.508 -11.896 1.00 90.06 99 LEU A O 1
ATOM 779 N N . SER A 1 100 ? -22.479 24.426 -13.036 1.00 86.62 100 SER A N 1
ATOM 780 C CA . SER A 1 100 ? -21.620 25.224 -12.130 1.00 86.62 100 SER A CA 1
ATOM 781 C C . SER A 1 100 ? -22.164 25.418 -10.699 1.00 86.62 100 SER A C 1
ATOM 783 O O . SER A 1 100 ? -21.652 26.220 -9.907 1.00 86.62 100 SER A O 1
ATOM 785 N N . PHE A 1 101 ? -23.243 24.707 -10.371 1.00 87.88 101 PHE A N 1
ATOM 786 C CA . PHE A 1 101 ? -23.854 24.655 -9.053 1.00 87.88 101 PHE A CA 1
ATOM 787 C C . PHE A 1 101 ? -23.198 23.628 -8.124 1.00 87.88 101 PHE A C 1
ATOM 789 O O . PHE A 1 101 ? -23.429 23.703 -6.923 1.00 87.88 101 PHE A O 1
ATOM 796 N N . PHE A 1 102 ? -22.369 22.705 -8.622 1.00 85.75 102 PHE A N 1
ATOM 797 C CA . PHE A 1 102 ? -21.504 21.917 -7.741 1.00 85.75 102 PHE A CA 1
ATOM 798 C C . PHE A 1 102 ? -20.452 22.846 -7.119 1.00 85.75 102 PHE A C 1
ATOM 800 O O . PHE A 1 102 ? -19.693 23.511 -7.823 1.00 85.75 102 PHE A O 1
ATOM 807 N N . THR A 1 103 ? -20.455 22.974 -5.794 1.00 67.06 103 THR A N 1
ATOM 808 C CA . THR A 1 103 ? -19.553 23.876 -5.071 1.00 67.06 103 THR A CA 1
ATOM 809 C C . THR A 1 103 ? -18.212 23.214 -4.809 1.00 67.06 103 THR A C 1
ATOM 811 O O . THR A 1 103 ? -18.098 22.286 -4.021 1.00 67.06 103 THR A O 1
ATOM 814 N N . THR A 1 104 ? -17.178 23.751 -5.441 1.00 62.16 104 THR A N 1
ATOM 815 C CA . THR A 1 104 ? -15.777 23.354 -5.267 1.00 62.16 104 THR A CA 1
ATOM 816 C C . THR A 1 104 ? -15.040 24.516 -4.601 1.00 62.16 104 THR A C 1
ATOM 818 O O . THR A 1 104 ? -15.107 25.644 -5.103 1.00 62.16 104 THR A O 1
ATOM 821 N N . ASP A 1 105 ? -14.374 24.296 -3.469 1.00 55.69 105 ASP A N 1
ATOM 822 C CA . ASP A 1 105 ? -13.678 25.375 -2.758 1.00 55.69 105 ASP A CA 1
ATOM 823 C C . ASP A 1 105 ? -12.441 25.829 -3.553 1.00 55.69 105 ASP A C 1
ATOM 825 O O . ASP A 1 105 ? -11.431 25.139 -3.627 1.00 55.69 105 ASP A O 1
ATOM 829 N N . THR A 1 106 ? -12.520 27.009 -4.171 1.00 47.03 106 THR A N 1
ATOM 830 C CA . THR A 1 106 ? -11.483 27.559 -5.062 1.00 47.03 106 THR A CA 1
ATOM 831 C C . THR A 1 106 ? -10.213 28.034 -4.343 1.00 47.03 106 THR A C 1
ATOM 833 O O . THR A 1 106 ? -9.309 28.561 -4.991 1.00 47.03 106 THR A O 1
ATOM 836 N N . THR A 1 107 ? -10.147 27.947 -3.010 1.00 49.53 107 THR A N 1
ATOM 837 C CA . THR A 1 107 ? -9.088 28.602 -2.216 1.00 49.53 107 THR A CA 1
ATOM 838 C C . THR A 1 107 ? -7.873 27.722 -1.916 1.00 49.53 107 THR A C 1
ATOM 840 O O . THR A 1 107 ? -6.809 28.236 -1.567 1.00 49.53 107 THR A O 1
ATOM 843 N N . VAL A 1 108 ? -7.990 26.412 -2.115 1.00 44.84 108 VAL A N 1
ATOM 844 C CA . VAL A 1 108 ? -6.917 25.415 -2.002 1.00 44.84 108 VAL A CA 1
ATOM 845 C C . VAL A 1 108 ? -7.198 24.381 -3.092 1.00 44.84 108 VAL A C 1
ATOM 847 O O . VAL A 1 108 ? -8.349 24.242 -3.474 1.00 44.84 108 VAL A O 1
ATOM 850 N N . PHE A 1 109 ? -6.197 23.685 -3.626 1.00 48.22 109 PHE A N 1
ATOM 851 C CA . PHE A 1 109 ? -6.337 22.587 -4.597 1.00 48.22 109 PHE A CA 1
ATOM 852 C C . PHE A 1 109 ? -7.205 21.417 -4.058 1.00 48.22 109 PHE A C 1
ATOM 854 O O . PHE A 1 109 ? -6.693 20.332 -3.807 1.00 48.22 109 PHE A O 1
ATOM 861 N N . ARG A 1 110 ? -8.491 21.652 -3.780 1.00 53.00 110 ARG A N 1
ATOM 862 C CA . ARG A 1 110 ? -9.468 20.684 -3.286 1.00 53.00 110 ARG A CA 1
ATOM 863 C C . ARG A 1 110 ? -10.367 20.295 -4.446 1.00 53.00 110 ARG A C 1
ATOM 865 O O . ARG A 1 110 ? -11.135 21.113 -4.951 1.00 53.00 110 ARG A O 1
ATOM 872 N N . GLU A 1 111 ? -10.224 19.050 -4.857 1.00 69.00 111 GLU A N 1
ATOM 873 C CA . GLU A 1 111 ? -11.098 18.391 -5.815 1.00 69.00 111 GLU A CA 1
ATOM 874 C C . GLU A 1 111 ? -12.367 17.902 -5.083 1.00 69.00 111 GLU A C 1
ATOM 876 O O . GLU A 1 111 ? -12.366 17.710 -3.868 1.00 69.00 111 GLU A O 1
ATOM 881 N N . PHE A 1 112 ? -13.479 17.789 -5.805 1.00 81.50 112 PHE A N 1
ATOM 882 C CA . PHE A 1 112 ? -14.732 17.195 -5.358 1.00 81.50 112 PHE A CA 1
ATOM 883 C C . PHE A 1 112 ? -14.616 15.677 -5.474 1.00 81.50 112 PHE A C 1
ATOM 885 O O . PHE A 1 112 ? -14.572 15.140 -6.584 1.00 81.50 112 PHE A O 1
ATOM 892 N N . ASP A 1 113 ? -14.568 14.993 -4.336 1.00 85.31 113 ASP A N 1
ATOM 893 C CA . ASP A 1 113 ? -14.411 13.544 -4.287 1.00 85.31 113 ASP A CA 1
ATOM 894 C C . ASP A 1 113 ? -15.722 12.844 -4.649 1.00 85.31 113 ASP A C 1
ATOM 896 O O . ASP A 1 113 ? -16.750 13.015 -3.987 1.00 85.31 113 ASP A O 1
ATOM 900 N N . PHE A 1 114 ? -15.700 12.010 -5.683 1.00 87.56 114 PHE A N 1
ATOM 901 C CA . PHE A 1 114 ? -16.881 11.285 -6.134 1.00 87.56 114 PHE A CA 1
ATOM 902 C C . PHE A 1 114 ? -16.604 9.789 -6.274 1.00 87.56 114 PHE A C 1
ATOM 904 O O . PHE A 1 114 ? -15.955 9.345 -7.216 1.00 87.56 114 PHE A O 1
ATOM 911 N N . PHE A 1 115 ? -17.148 9.004 -5.349 1.00 87.50 115 PHE A N 1
ATOM 912 C CA . PHE A 1 115 ? -17.081 7.545 -5.352 1.00 87.50 115 PHE A CA 1
ATOM 913 C C . PHE A 1 115 ? -18.281 6.977 -6.107 1.00 87.50 115 PHE A C 1
ATOM 915 O O . PHE A 1 115 ? -19.385 6.847 -5.565 1.00 87.50 115 PHE A O 1
ATOM 922 N N . CYS A 1 116 ? -18.069 6.684 -7.390 1.00 86.12 116 CYS A N 1
ATOM 923 C CA . CYS A 1 116 ? -19.129 6.334 -8.336 1.00 86.12 116 CYS A CA 1
ATOM 924 C C . CYS A 1 116 ? -19.152 4.862 -8.767 1.00 86.12 116 CYS A C 1
ATOM 926 O O . CYS A 1 116 ? -19.986 4.486 -9.597 1.00 86.12 116 CYS A O 1
ATOM 928 N N . GLU A 1 117 ? -18.298 4.010 -8.194 1.00 81.56 117 GLU A N 1
ATOM 929 C CA . GLU A 1 117 ? -18.147 2.597 -8.576 1.00 81.56 117 GLU A CA 1
ATOM 930 C C . GLU A 1 117 ? -19.448 1.774 -8.544 1.00 81.56 117 GLU A C 1
ATOM 932 O O . GLU A 1 117 ? -19.634 0.854 -9.342 1.00 81.56 117 GLU A O 1
ATOM 937 N N . MET A 1 118 ? -20.376 2.116 -7.646 1.00 84.50 118 MET A N 1
ATOM 938 C CA . MET A 1 118 ? -21.600 1.347 -7.417 1.00 84.50 118 MET A CA 1
ATOM 939 C C . MET A 1 118 ? -22.755 1.722 -8.350 1.00 84.50 118 MET A C 1
ATOM 941 O O . MET A 1 118 ? -23.714 0.950 -8.447 1.00 84.50 118 MET A O 1
ATOM 945 N N . TYR A 1 119 ? -22.692 2.879 -9.022 1.00 87.75 119 TYR A N 1
ATOM 946 C CA . TYR A 1 119 ? -23.801 3.374 -9.848 1.00 87.75 119 TYR A CA 1
ATOM 947 C C . TYR A 1 119 ? -23.359 4.084 -11.136 1.00 87.75 119 TYR A C 1
ATOM 949 O O . TYR A 1 119 ? -23.833 3.726 -12.217 1.00 87.75 119 TYR A O 1
ATOM 957 N N . GLY A 1 120 ? -22.461 5.068 -11.040 1.00 89.31 120 GLY A N 1
ATOM 958 C CA . GLY A 1 120 ? -21.949 5.843 -12.176 1.00 89.31 120 GLY A CA 1
ATOM 959 C C . GLY A 1 120 ? -22.475 7.281 -12.270 1.00 89.31 120 GLY A C 1
ATOM 960 O O . GLY A 1 120 ? -23.180 7.780 -11.385 1.00 89.31 120 GLY A O 1
ATOM 961 N N . PHE A 1 121 ? -22.116 7.948 -13.368 1.00 90.94 121 PHE A N 1
ATOM 962 C CA . PHE A 1 121 ? -22.441 9.344 -13.655 1.00 90.94 121 PHE A CA 1
ATOM 963 C C . PHE A 1 121 ? -23.081 9.480 -15.040 1.00 90.94 121 PHE A C 1
ATOM 965 O O . PHE A 1 121 ? -22.483 9.131 -16.056 1.00 90.94 121 PHE A O 1
ATOM 972 N N . TYR A 1 122 ? -24.302 10.009 -15.099 1.00 94.12 122 TYR A N 1
ATOM 973 C CA . TYR A 1 122 ? -25.086 10.076 -16.328 1.00 94.12 122 TYR A CA 1
ATOM 974 C C . TYR A 1 122 ? -25.607 11.491 -16.596 1.00 94.12 122 TYR A C 1
ATOM 976 O O . TYR A 1 122 ? -26.334 12.050 -15.780 1.00 94.12 122 TYR A O 1
ATOM 984 N N . ILE A 1 123 ? -25.298 12.043 -17.771 1.00 93.81 123 ILE A N 1
ATOM 985 C CA . ILE A 1 123 ? -25.814 13.327 -18.269 1.00 93.81 123 ILE A CA 1
ATOM 986 C C . ILE A 1 123 ? -26.554 13.064 -19.582 1.00 93.81 123 ILE A C 1
ATOM 988 O O . ILE A 1 123 ? -25.924 12.850 -20.620 1.00 93.81 123 ILE A O 1
ATOM 992 N N . ARG A 1 124 ? -27.891 13.048 -19.559 1.00 95.94 124 ARG A N 1
ATOM 993 C CA . ARG A 1 124 ? -28.703 12.538 -20.675 1.00 95.94 124 ARG A CA 1
ATOM 994 C C . ARG A 1 124 ? -29.816 13.475 -21.127 1.00 95.94 124 ARG A C 1
ATOM 996 O O . ARG A 1 124 ? -30.584 13.978 -20.322 1.00 95.94 124 ARG A O 1
ATOM 1003 N N . ASN A 1 125 ? -30.014 13.619 -22.433 1.00 95.56 125 ASN A N 1
ATOM 1004 C CA . ASN A 1 125 ? -31.203 14.277 -23.000 1.00 95.56 125 ASN A CA 1
ATOM 1005 C C . ASN A 1 125 ? -31.444 15.723 -22.493 1.00 95.56 125 ASN A C 1
ATOM 1007 O O . ASN A 1 125 ? -32.589 16.182 -22.437 1.00 95.56 125 ASN A O 1
ATOM 1011 N N . ASN A 1 126 ? -30.402 16.467 -22.107 1.00 94.56 126 ASN A N 1
ATOM 1012 C CA . ASN A 1 126 ? -30.549 17.855 -21.660 1.00 94.56 126 ASN A CA 1
ATOM 1013 C C . ASN A 1 126 ? -30.471 18.795 -22.871 1.00 94.56 126 ASN A C 1
ATOM 1015 O O . ASN A 1 126 ? -29.408 19.051 -23.434 1.00 94.56 126 ASN A O 1
ATOM 1019 N N . SER A 1 127 ? -31.625 19.316 -23.293 1.00 92.50 127 SER A N 1
ATOM 1020 C CA . SER A 1 127 ? -31.752 20.083 -24.547 1.00 92.50 127 SER A CA 1
ATOM 1021 C C . SER A 1 127 ? -31.102 21.477 -24.530 1.00 92.50 127 SER A C 1
ATOM 1023 O O . SER A 1 127 ? -30.863 22.061 -25.593 1.00 92.50 127 SER A O 1
ATOM 1025 N N . LEU A 1 128 ? -30.841 22.029 -23.339 1.00 93.94 128 LEU A N 1
ATOM 1026 C CA . LEU A 1 128 ? -30.298 23.377 -23.143 1.00 93.94 128 LEU A CA 1
ATOM 1027 C C . LEU A 1 128 ? -28.875 23.399 -22.573 1.00 93.94 128 LEU A C 1
ATOM 1029 O O . LEU A 1 128 ? -28.277 24.472 -22.562 1.00 93.94 128 LEU A O 1
ATOM 1033 N N . LEU A 1 129 ? -28.340 22.251 -22.149 1.00 93.69 129 LEU A N 1
ATOM 1034 C CA . LEU A 1 129 ? -27.035 22.149 -21.504 1.00 93.69 129 LEU A CA 1
ATOM 1035 C C . LEU A 1 129 ? -25.914 22.473 -22.500 1.00 93.69 129 LEU A C 1
ATOM 1037 O O . LEU A 1 129 ? -25.843 21.883 -23.580 1.00 93.69 129 LEU A O 1
ATOM 1041 N N . THR A 1 130 ? -25.052 23.416 -22.129 1.00 92.25 130 THR A N 1
ATOM 1042 C CA . THR A 1 130 ? -23.937 23.903 -22.958 1.00 92.25 130 THR A CA 1
ATOM 1043 C C . THR A 1 130 ? -22.581 23.815 -22.273 1.00 92.25 130 THR A C 1
ATOM 1045 O O . THR A 1 130 ? -21.574 23.834 -22.974 1.00 92.25 130 THR A O 1
ATOM 1048 N N . ASP A 1 131 ? -22.541 23.735 -20.940 1.00 87.69 131 ASP A N 1
ATOM 1049 C CA . ASP A 1 131 ? -21.300 23.814 -20.168 1.00 87.69 131 ASP A CA 1
ATOM 1050 C C . ASP A 1 131 ? -21.252 22.778 -19.032 1.00 87.69 131 ASP A C 1
ATOM 1052 O O . ASP A 1 131 ? -22.150 22.701 -18.192 1.00 87.69 131 ASP A O 1
ATOM 1056 N N . ILE A 1 132 ? -20.180 21.985 -19.014 1.00 87.19 132 ILE A N 1
ATOM 1057 C CA . ILE A 1 132 ? -19.862 20.990 -17.979 1.00 87.19 132 ILE A CA 1
ATOM 1058 C C . ILE A 1 132 ? -18.449 21.199 -17.407 1.00 87.19 132 ILE A C 1
ATOM 1060 O O . ILE A 1 132 ? -17.885 20.293 -16.802 1.00 87.19 132 ILE A O 1
ATOM 1064 N N . SER A 1 133 ? -17.863 22.386 -17.582 1.00 82.12 133 SER A N 1
ATOM 1065 C CA . SER A 1 133 ? -16.485 22.704 -17.174 1.00 82.12 133 SER A CA 1
ATOM 1066 C C . SER A 1 133 ? -16.196 22.461 -15.690 1.00 82.12 133 SER A C 1
ATOM 1068 O O . SER A 1 133 ? -15.074 22.101 -15.339 1.00 82.12 133 SER A O 1
ATOM 1070 N N . THR A 1 134 ? -17.210 22.564 -14.824 1.00 81.25 134 THR A N 1
ATOM 1071 C CA . THR A 1 134 ? -17.091 22.270 -13.384 1.00 81.25 134 THR A CA 1
ATOM 1072 C C . THR A 1 134 ? -16.559 20.863 -13.099 1.00 81.25 134 THR A C 1
ATOM 1074 O O . THR A 1 134 ? -15.989 20.628 -12.038 1.00 81.25 134 THR A O 1
ATOM 1077 N N . LEU A 1 135 ? -16.733 19.923 -14.035 1.00 81.06 135 LEU A N 1
ATOM 1078 C CA . LEU A 1 135 ? -16.292 18.542 -13.870 1.00 81.06 135 LEU A CA 1
ATOM 1079 C C . LEU A 1 135 ? -14.766 18.403 -13.839 1.00 81.06 135 LEU A C 1
ATOM 1081 O O . LEU A 1 135 ? -14.277 17.370 -13.405 1.00 81.06 135 LEU A O 1
ATOM 1085 N N . TYR A 1 136 ? -14.007 19.435 -14.234 1.00 76.31 136 TYR A N 1
ATOM 1086 C CA . TYR A 1 136 ? -12.548 19.469 -14.057 1.00 76.31 136 TYR A CA 1
ATOM 1087 C C . TYR A 1 136 ? -12.148 19.296 -12.589 1.00 76.31 136 TYR A C 1
ATOM 1089 O O . TYR A 1 136 ? -11.093 18.764 -12.274 1.00 76.31 136 TYR A O 1
ATOM 1097 N N . GLN A 1 137 ? -13.000 19.761 -11.683 1.00 77.44 137 GLN A N 1
ATOM 1098 C CA . GLN A 1 137 ? -12.725 19.723 -10.258 1.00 77.44 137 GLN A CA 1
ATOM 1099 C C . GLN A 1 137 ? -13.168 18.403 -9.633 1.00 77.44 137 GLN A C 1
ATOM 1101 O O . GLN A 1 137 ? -13.052 18.277 -8.427 1.00 77.44 137 GLN A O 1
ATOM 1106 N N . PHE A 1 138 ? -13.705 17.448 -10.400 1.00 81.25 138 PHE A N 1
ATOM 1107 C CA . PHE A 1 138 ? -14.170 16.169 -9.872 1.00 81.25 138 PHE A CA 1
ATOM 1108 C C . PHE A 1 138 ? -13.033 15.152 -9.865 1.00 81.25 138 PHE A C 1
ATOM 1110 O O . PHE A 1 138 ? -12.414 14.887 -10.896 1.00 81.25 138 PHE A O 1
ATOM 1117 N N . TYR A 1 139 ? -12.848 14.503 -8.724 1.00 78.81 139 TYR A N 1
ATOM 1118 C CA . TYR A 1 139 ? -11.974 13.352 -8.571 1.00 78.81 139 TYR A CA 1
ATOM 1119 C C . TYR A 1 139 ? -12.823 12.076 -8.440 1.00 78.81 139 TYR A C 1
ATOM 1121 O O . TYR A 1 139 ? -13.480 11.852 -7.425 1.00 78.81 139 TYR A O 1
ATOM 1129 N N . LEU A 1 140 ? -12.879 11.260 -9.501 1.00 78.81 140 LEU A N 1
ATOM 1130 C CA . LEU A 1 140 ? -13.818 10.131 -9.642 1.00 78.81 140 LEU A CA 1
ATOM 1131 C C . LEU A 1 140 ? -13.251 8.789 -9.146 1.00 78.81 140 LEU A C 1
ATOM 1133 O O . LEU A 1 140 ? -12.756 7.993 -9.931 1.00 78.81 140 LEU A O 1
ATOM 1137 N N . TRP A 1 141 ? -13.353 8.447 -7.874 1.00 73.06 141 TRP A N 1
ATOM 1138 C CA . TRP A 1 141 ? -12.809 7.181 -7.366 1.00 73.06 141 TRP A CA 1
ATOM 1139 C C . TRP A 1 141 ? -13.348 5.928 -8.094 1.00 73.06 141 TRP A C 1
ATOM 1141 O O . TRP A 1 141 ? -14.546 5.798 -8.343 1.00 73.06 141 TRP A O 1
ATOM 1151 N N . GLY A 1 142 ? -12.432 5.019 -8.460 1.00 66.25 142 GLY A N 1
ATOM 1152 C CA . GLY A 1 142 ? -12.747 3.711 -9.048 1.00 66.25 142 GLY A CA 1
ATOM 1153 C C . GLY A 1 142 ? -12.965 2.626 -7.989 1.00 66.25 142 GLY A C 1
ATOM 1154 O O . GLY A 1 142 ? -12.717 2.856 -6.810 1.00 66.25 142 GLY A O 1
ATOM 1155 N N . ASP A 1 143 ? -13.392 1.433 -8.415 1.00 67.75 143 ASP A N 1
ATOM 1156 C CA . ASP A 1 143 ? -13.687 0.315 -7.501 1.00 67.75 143 ASP A CA 1
ATOM 1157 C C . ASP A 1 143 ? -12.430 -0.313 -6.850 1.00 67.75 143 ASP A C 1
ATOM 1159 O O . ASP A 1 143 ? -11.297 0.049 -7.168 1.00 67.75 143 ASP A O 1
ATOM 1163 N N . GLU A 1 144 ? -12.606 -1.298 -5.958 1.00 61.81 144 GLU A N 1
ATOM 1164 C CA . GLU A 1 144 ? -11.501 -2.017 -5.285 1.00 61.81 144 GLU A CA 1
ATOM 1165 C C . GLU A 1 144 ? -10.501 -2.696 -6.254 1.00 61.81 144 GLU A C 1
ATOM 1167 O O . GLU A 1 144 ? -9.364 -2.978 -5.873 1.00 61.81 144 GLU A O 1
ATOM 1172 N N . ASN A 1 145 ? -10.897 -2.939 -7.512 1.00 61.19 145 ASN A N 1
ATOM 1173 C CA . ASN A 1 145 ? -10.045 -3.463 -8.590 1.00 61.19 145 ASN A CA 1
ATOM 1174 C C . ASN A 1 145 ? -9.569 -2.354 -9.546 1.00 61.19 145 ASN A C 1
ATOM 1176 O O . ASN A 1 145 ? -9.086 -2.631 -10.653 1.00 61.19 145 ASN A O 1
ATOM 1180 N N . TYR A 1 146 ? -9.727 -1.095 -9.135 1.00 60.75 146 TYR A N 1
ATOM 1181 C CA . TYR A 1 146 ? -9.406 0.105 -9.893 1.00 60.75 146 TYR A CA 1
ATOM 1182 C C . TYR A 1 146 ? -10.093 0.141 -11.264 1.00 60.75 146 TYR A C 1
ATOM 1184 O O . TYR A 1 146 ? -9.516 0.515 -12.294 1.00 60.75 146 TYR A O 1
ATOM 1192 N N . LYS A 1 147 ? -11.340 -0.328 -11.320 1.00 69.50 147 LYS A N 1
ATOM 1193 C CA . LYS A 1 147 ? -12.219 -0.123 -12.467 1.00 69.50 147 LYS A CA 1
ATOM 1194 C C . LYS A 1 147 ? -12.793 1.288 -12.400 1.00 69.50 147 LYS A C 1
ATOM 1196 O O . LYS A 1 147 ? -13.330 1.698 -11.375 1.00 69.50 147 LYS A O 1
ATOM 1201 N N . GLU A 1 148 ? -12.684 2.015 -13.505 1.00 73.12 148 GLU A N 1
ATOM 1202 C CA . GLU A 1 148 ? -13.232 3.366 -13.621 1.00 73.12 148 GLU A CA 1
ATOM 1203 C C . GLU A 1 148 ? -14.771 3.355 -13.571 1.00 73.12 148 GLU A C 1
ATOM 1205 O O . GLU A 1 148 ? -15.420 2.364 -13.929 1.00 73.12 148 GLU A O 1
ATOM 1210 N N . CYS A 1 149 ? -15.360 4.469 -13.135 1.00 78.75 149 CYS A N 1
ATOM 1211 C CA . CYS A 1 149 ? -16.808 4.639 -13.082 1.00 78.75 149 CYS A CA 1
ATOM 1212 C C . CYS A 1 149 ? -17.470 4.602 -14.466 1.00 78.75 149 CYS A C 1
ATOM 1214 O O . CYS A 1 149 ? -16.914 5.090 -15.448 1.00 78.75 149 CYS A O 1
ATOM 1216 N N . ASP A 1 150 ? -18.717 4.115 -14.532 1.00 85.69 150 ASP A N 1
ATOM 1217 C CA . ASP A 1 150 ? -19.539 4.250 -15.742 1.00 85.69 150 ASP A CA 1
ATOM 1218 C C . ASP A 1 150 ? -19.987 5.712 -15.899 1.00 85.69 150 ASP A C 1
ATOM 1220 O O . ASP A 1 150 ? -20.938 6.156 -15.252 1.00 85.69 150 ASP A O 1
ATOM 1224 N N . PHE A 1 151 ? -19.268 6.471 -16.727 1.00 87.19 151 PHE A N 1
ATOM 1225 C CA . PHE A 1 151 ? -19.546 7.878 -17.002 1.00 87.19 151 PHE A CA 1
ATOM 1226 C C . PHE A 1 151 ? -20.069 8.048 -18.434 1.00 87.19 151 PHE A C 1
ATOM 1228 O O . PHE A 1 151 ? -19.348 7.803 -19.404 1.00 87.19 151 PHE A O 1
ATOM 1235 N N . ARG A 1 152 ? -21.330 8.489 -18.580 1.00 90.69 152 ARG A N 1
ATOM 1236 C CA . ARG A 1 152 ? -21.976 8.713 -19.882 1.00 90.69 152 ARG A CA 1
ATOM 1237 C C . ARG A 1 152 ? -22.567 10.106 -20.059 1.00 90.69 152 ARG A C 1
ATOM 1239 O O . ARG A 1 152 ? -23.342 10.577 -19.228 1.00 90.69 152 ARG A O 1
ATOM 1246 N N . VAL A 1 153 ? -22.293 10.707 -21.213 1.00 91.00 153 VAL A N 1
ATOM 1247 C CA . VAL A 1 153 ? -22.836 11.995 -21.663 1.00 91.00 153 VAL A CA 1
ATOM 1248 C C . VAL A 1 153 ? -23.566 11.788 -22.990 1.00 91.00 153 VAL A C 1
ATOM 1250 O O . VAL A 1 153 ? -22.942 11.658 -24.037 1.00 91.00 153 VAL A O 1
ATOM 1253 N N . GLU A 1 154 ? -24.893 11.716 -22.983 1.00 94.38 154 GLU A N 1
ATOM 1254 C CA . GLU A 1 154 ? -25.669 11.256 -24.144 1.00 94.38 154 GLU A CA 1
ATOM 1255 C C . GLU A 1 154 ? -26.779 12.246 -24.534 1.00 94.38 154 GLU A C 1
ATOM 1257 O O . GLU A 1 154 ? -27.529 12.736 -23.690 1.00 94.38 154 GLU A O 1
ATOM 1262 N N . ASN A 1 155 ? -26.948 12.493 -25.833 1.00 94.38 155 ASN A N 1
ATOM 1263 C CA . ASN A 1 155 ? -28.077 13.236 -26.408 1.00 94.38 155 ASN A CA 1
ATOM 1264 C C . ASN A 1 155 ? -28.260 14.680 -25.886 1.00 94.38 155 ASN A C 1
ATOM 1266 O O . ASN A 1 155 ? -29.390 15.167 -25.773 1.00 94.38 155 ASN A O 1
ATOM 1270 N N . ASN A 1 156 ? -27.176 15.394 -25.571 1.00 94.69 156 ASN A N 1
ATOM 1271 C CA . ASN A 1 156 ? -27.230 16.805 -25.172 1.00 94.69 156 ASN A CA 1
ATOM 1272 C C . ASN A 1 156 ? -26.926 17.699 -26.389 1.00 94.69 156 ASN A C 1
ATOM 1274 O O . ASN A 1 156 ? -25.780 18.042 -26.676 1.00 94.69 156 ASN A O 1
ATOM 1278 N N . ALA A 1 157 ? -27.974 18.080 -27.127 1.00 92.69 157 ALA A N 1
ATOM 1279 C CA . ALA A 1 157 ? -27.879 18.663 -28.475 1.00 92.69 157 ALA A CA 1
ATOM 1280 C C . ALA A 1 157 ? -27.070 19.974 -28.604 1.00 92.69 157 ALA A C 1
ATOM 1282 O O . ALA A 1 157 ? -26.735 20.370 -29.720 1.00 92.69 157 ALA A O 1
ATOM 1283 N N . LYS A 1 158 ? -26.791 20.675 -27.498 1.00 94.75 158 LYS A N 1
ATOM 1284 C CA . LYS A 1 158 ? -26.021 21.933 -27.477 1.00 94.75 158 LYS A CA 1
ATOM 1285 C C . LYS A 1 158 ? -24.668 21.823 -26.769 1.00 94.75 158 LYS A C 1
ATOM 1287 O O . LYS A 1 158 ? -23.937 22.810 -26.734 1.00 94.75 158 LYS A O 1
ATOM 1292 N N . LEU A 1 159 ? -24.337 20.656 -26.222 1.00 91.62 159 LEU A N 1
ATOM 1293 C CA . LEU A 1 159 ? -23.136 20.459 -25.425 1.00 91.62 159 LEU A CA 1
ATOM 1294 C C . LEU A 1 159 ? -21.959 20.065 -26.321 1.00 91.62 159 LEU A C 1
ATOM 1296 O O . LEU A 1 159 ? -21.991 19.013 -26.961 1.00 91.62 159 LEU A O 1
ATOM 1300 N N . ASP A 1 160 ? -20.933 20.914 -26.368 1.00 88.69 160 ASP A N 1
ATOM 1301 C CA . ASP A 1 160 ? -19.651 20.598 -27.004 1.00 88.69 160 ASP A CA 1
ATOM 1302 C C . ASP A 1 160 ? -18.734 19.974 -25.959 1.00 88.69 160 ASP A C 1
ATOM 1304 O O . ASP A 1 160 ? -18.128 20.659 -25.135 1.00 88.69 160 ASP A O 1
ATOM 1308 N N . VAL A 1 161 ? -18.692 18.651 -25.981 1.00 82.50 161 VAL A N 1
ATOM 1309 C CA . VAL A 1 161 ? -18.004 17.848 -24.985 1.00 82.50 161 VAL A CA 1
ATOM 1310 C C . VAL A 1 161 ? -16.489 17.823 -25.242 1.00 82.50 161 VAL A C 1
ATOM 1312 O O . VAL A 1 161 ? -15.702 17.734 -24.306 1.00 82.50 161 VAL A O 1
ATOM 1315 N N . GLN A 1 162 ? -16.053 17.979 -26.498 1.00 77.00 162 GLN A N 1
ATOM 1316 C CA . GLN A 1 162 ? -14.635 17.924 -26.872 1.00 77.00 162 GLN A CA 1
ATOM 1317 C C . GLN A 1 162 ? -13.818 19.096 -26.297 1.00 77.00 162 GLN A C 1
ATOM 1319 O O . GLN A 1 162 ? -12.652 18.905 -25.945 1.00 77.00 162 GLN A O 1
ATOM 1324 N N . LYS A 1 163 ? -14.429 20.279 -26.128 1.00 77.38 163 LYS A N 1
ATOM 1325 C CA . LYS A 1 163 ? -13.785 21.440 -25.477 1.00 77.38 163 LYS A CA 1
ATOM 1326 C C . LYS A 1 163 ? -13.244 21.129 -24.087 1.00 77.38 163 LYS A C 1
ATOM 1328 O O . LYS A 1 163 ? -12.218 21.665 -23.697 1.00 77.38 163 LYS A O 1
ATOM 1333 N N . PHE A 1 164 ? -13.910 20.229 -23.371 1.00 72.06 164 PHE A N 1
ATOM 1334 C CA . PHE A 1 164 ? -13.517 19.833 -22.027 1.00 72.06 164 PHE A CA 1
ATOM 1335 C C . PHE A 1 164 ? -12.139 19.146 -21.981 1.00 72.06 164 PHE A C 1
ATOM 1337 O O . PHE A 1 164 ? -11.472 19.204 -20.957 1.00 72.06 164 PHE A O 1
ATOM 1344 N N . TYR A 1 165 ? -11.689 18.535 -23.086 1.00 67.88 165 TYR A N 1
ATOM 1345 C CA . TYR A 1 165 ? -10.373 17.891 -23.180 1.00 67.88 165 TYR A CA 1
ATOM 1346 C C . TYR A 1 165 ? -9.306 18.793 -23.835 1.00 67.88 165 TYR A C 1
ATOM 1348 O O . TYR A 1 165 ? -8.135 18.735 -23.467 1.00 67.88 165 TYR A O 1
ATOM 1356 N N . GLU A 1 166 ? -9.691 19.645 -24.795 1.00 63.88 166 GLU A N 1
ATOM 1357 C CA . GLU A 1 166 ? -8.764 20.534 -25.527 1.00 63.88 166 GLU A CA 1
ATOM 1358 C C . GLU A 1 166 ? -8.140 21.636 -24.640 1.00 63.88 166 GLU A C 1
ATOM 1360 O O . GLU A 1 166 ? -7.048 22.114 -24.948 1.00 63.88 166 GLU A O 1
ATOM 1365 N N . ASP A 1 167 ? -8.767 21.981 -23.509 1.00 56.50 167 ASP A N 1
ATOM 1366 C CA . ASP A 1 167 ? -8.289 23.002 -22.559 1.00 56.50 167 ASP A CA 1
ATOM 1367 C C . ASP A 1 167 ? -7.187 22.504 -21.585 1.00 56.50 167 ASP A C 1
ATOM 1369 O O . ASP A 1 167 ? -6.831 23.191 -20.624 1.00 56.50 167 ASP A O 1
ATOM 1373 N N . ASN A 1 168 ? -6.559 21.359 -21.892 1.00 51.81 168 ASN A N 1
ATOM 1374 C CA . ASN A 1 168 ? -5.317 20.864 -21.277 1.00 51.81 168 ASN A CA 1
ATOM 1375 C C . ASN A 1 168 ? -5.407 20.598 -19.758 1.00 51.81 168 ASN A C 1
ATOM 1377 O O . ASN A 1 168 ? -4.455 20.823 -19.006 1.00 51.81 168 ASN A O 1
ATOM 1381 N N . SER A 1 169 ? -6.562 20.117 -19.301 1.00 51.28 169 SER A N 1
ATOM 1382 C CA . SER A 1 169 ? -6.923 20.061 -17.886 1.00 51.28 169 SER A CA 1
ATOM 1383 C C . SER A 1 169 ? -7.392 18.663 -17.448 1.00 51.28 169 SER A C 1
ATOM 1385 O O . SER A 1 169 ? -8.569 18.327 -17.479 1.00 51.28 169 SER A O 1
ATOM 1387 N N . GLY A 1 170 ? -6.433 17.844 -17.003 1.00 52.09 170 GLY A N 1
ATOM 1388 C CA . GLY A 1 170 ? -6.592 16.945 -15.847 1.00 52.09 170 GLY A CA 1
ATOM 1389 C C . GLY A 1 170 ? -7.746 15.934 -15.816 1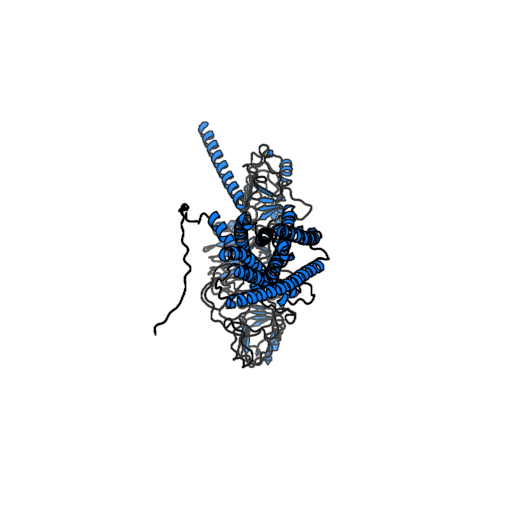.00 52.09 170 GLY A C 1
ATOM 1390 O O . GLY A 1 170 ? -8.230 15.633 -14.734 1.00 52.09 170 GLY A O 1
ATOM 1391 N N . LEU A 1 171 ? -8.202 15.368 -16.936 1.00 54.62 171 LEU A N 1
ATOM 1392 C CA . LEU A 1 171 ? -9.109 14.216 -16.860 1.00 54.62 171 LEU A CA 1
ATOM 1393 C C . LEU A 1 171 ? -8.353 12.979 -16.365 1.00 54.62 171 LEU A C 1
ATOM 1395 O O . LEU A 1 171 ? -7.583 12.361 -17.100 1.00 54.62 171 LEU A O 1
ATOM 1399 N N . HIS A 1 172 ? -8.593 12.627 -15.104 1.00 57.03 172 HIS A N 1
ATOM 1400 C CA . HIS A 1 172 ? -7.963 11.491 -14.433 1.00 57.03 172 HIS A CA 1
ATOM 1401 C C . HIS A 1 172 ? -8.539 10.118 -14.846 1.00 57.03 172 HIS A C 1
ATOM 1403 O O . HIS A 1 172 ? -7.979 9.092 -14.460 1.00 57.03 172 HIS A O 1
ATOM 1409 N N . TYR A 1 173 ? -9.617 10.088 -15.645 1.00 61.16 173 TYR A N 1
ATOM 1410 C CA . TYR A 1 173 ? -10.380 8.879 -16.000 1.00 61.16 173 TYR A CA 1
ATOM 1411 C C . TYR A 1 173 ? -10.637 8.799 -17.509 1.00 61.16 173 TYR A C 1
ATOM 1413 O O . TYR A 1 173 ? -11.001 9.797 -18.137 1.00 61.16 173 TYR A O 1
ATOM 1421 N N . LEU A 1 174 ? -10.411 7.619 -18.095 1.00 60.28 174 LEU A N 1
ATOM 1422 C CA . LEU A 1 174 ? -10.173 7.415 -19.527 1.00 60.28 174 LEU A CA 1
ATOM 1423 C C . LEU A 1 174 ? -11.304 6.690 -20.298 1.00 60.28 174 LEU A C 1
ATOM 1425 O O . LEU A 1 174 ? -11.256 6.676 -21.532 1.00 60.28 174 LEU A O 1
ATOM 1429 N N . ASP A 1 175 ? -12.318 6.109 -19.636 1.00 69.69 175 ASP A N 1
ATOM 1430 C CA . ASP A 1 175 ? -13.404 5.323 -20.277 1.00 69.69 175 ASP A CA 1
ATOM 1431 C C . ASP A 1 175 ? -14.774 6.030 -20.354 1.00 69.69 175 ASP A C 1
ATOM 1433 O O . ASP A 1 175 ? -15.827 5.406 -20.510 1.00 69.69 175 ASP A O 1
ATOM 1437 N N . MET A 1 176 ? -14.793 7.360 -20.300 1.00 77.62 176 MET A N 1
ATOM 1438 C CA . MET A 1 176 ? -16.029 8.121 -20.484 1.00 77.62 176 MET A CA 1
ATOM 1439 C C . MET A 1 176 ? -16.649 7.892 -21.875 1.00 77.62 176 MET A C 1
ATOM 1441 O O . MET A 1 176 ? -15.968 7.848 -22.907 1.00 77.62 176 MET A O 1
ATOM 1445 N N . ARG A 1 177 ? -17.977 7.758 -21.913 1.00 84.62 177 ARG A N 1
ATOM 1446 C CA . ARG A 1 177 ? -18.762 7.566 -23.139 1.00 84.62 177 ARG A CA 1
ATOM 1447 C C . ARG A 1 177 ? -19.551 8.819 -23.465 1.00 84.62 177 ARG A C 1
ATOM 1449 O O . ARG A 1 177 ? -20.250 9.360 -22.614 1.00 84.62 177 ARG A O 1
ATOM 1456 N N . SER A 1 178 ? -19.516 9.234 -24.724 1.00 87.31 178 SER A N 1
ATOM 1457 C CA . SER A 1 178 ? -20.376 10.307 -25.212 1.00 87.31 178 SER A CA 1
ATOM 1458 C C . SER A 1 178 ? -20.947 9.992 -26.579 1.00 87.31 178 SER A C 1
ATOM 1460 O O . SER A 1 178 ? -20.221 9.498 -27.440 1.00 87.31 178 SER A O 1
ATOM 1462 N N . SER A 1 179 ? -22.233 10.272 -26.767 1.00 89.44 179 SER A N 1
ATOM 1463 C CA . SER A 1 179 ? -22.895 10.098 -28.058 1.00 89.44 179 SER A CA 1
ATOM 1464 C C . SER A 1 179 ? -24.063 11.064 -28.230 1.00 89.44 179 SER A C 1
ATOM 1466 O O . SER A 1 179 ? -24.800 11.343 -27.285 1.00 89.44 179 SER A O 1
ATOM 1468 N N . GLY A 1 180 ? -24.269 11.559 -29.449 1.00 87.88 180 GLY A N 1
ATOM 1469 C CA . GLY A 1 180 ? -25.453 12.360 -29.780 1.00 87.88 180 GLY A CA 1
ATOM 1470 C C . GLY A 1 180 ? -25.450 13.768 -29.174 1.00 87.88 180 GLY A C 1
ATOM 1471 O O . GLY A 1 180 ? -26.507 14.399 -29.096 1.00 87.88 180 GLY A O 1
ATOM 1472 N N . ASN A 1 181 ? -24.291 14.263 -28.729 1.00 90.75 181 ASN A N 1
ATOM 1473 C CA . ASN A 1 181 ? -24.123 15.650 -28.290 1.00 90.75 181 ASN A CA 1
ATOM 1474 C C . ASN A 1 181 ? -23.823 16.578 -29.489 1.00 90.75 181 ASN A C 1
ATOM 1476 O O . ASN A 1 181 ? -23.742 16.119 -30.629 1.00 90.75 181 ASN A O 1
ATOM 1480 N N . LEU A 1 182 ? -23.654 17.890 -29.258 1.00 90.94 182 LEU A N 1
ATOM 1481 C CA . LEU A 1 182 ? -23.234 18.822 -30.324 1.00 90.94 182 LEU A CA 1
ATOM 1482 C C . LEU A 1 182 ? -21.880 18.401 -30.918 1.00 90.94 182 LEU A C 1
ATOM 1484 O O . LEU A 1 182 ? -21.667 18.510 -32.127 1.00 90.94 182 LEU A O 1
ATOM 1488 N N . ARG A 1 183 ? -20.985 17.919 -30.051 1.00 87.25 183 ARG A N 1
ATOM 1489 C CA . ARG A 1 183 ? -19.701 17.303 -30.390 1.00 87.25 183 ARG A CA 1
ATOM 1490 C C . ARG A 1 183 ? -19.298 16.360 -29.255 1.00 87.25 183 ARG A C 1
ATOM 1492 O O . ARG A 1 183 ? -19.353 16.770 -28.100 1.00 87.25 183 ARG A O 1
ATOM 1499 N N . ASP A 1 184 ? -18.936 15.124 -29.584 1.00 84.75 184 ASP A N 1
ATOM 1500 C CA . ASP A 1 184 ? -18.600 14.051 -28.632 1.00 84.75 184 ASP A CA 1
ATOM 1501 C C . ASP A 1 184 ? -17.078 13.989 -28.324 1.00 84.75 184 ASP A C 1
ATOM 1503 O O . ASP A 1 184 ? -16.275 14.611 -29.024 1.00 84.75 184 ASP A O 1
ATOM 1507 N N . PHE A 1 185 ? -16.669 13.240 -27.285 1.00 74.94 185 PHE A N 1
ATOM 1508 C CA . PHE A 1 185 ? -15.275 12.922 -26.923 1.00 74.94 185 PHE A CA 1
ATOM 1509 C C . PHE A 1 185 ? -14.587 12.085 -28.009 1.00 74.94 185 PHE A C 1
ATOM 1511 O O . PHE A 1 185 ? -14.482 10.863 -27.903 1.00 74.94 185 PHE A O 1
ATOM 1518 N N . GLY A 1 186 ? -14.118 12.739 -29.072 1.00 78.00 186 GLY A N 1
ATOM 1519 C CA . GLY A 1 186 ? -13.386 12.077 -30.153 1.00 78.00 186 GLY A CA 1
ATOM 1520 C C . GLY A 1 186 ? -14.118 10.845 -30.703 1.00 78.00 186 GLY A C 1
ATOM 1521 O O . GLY A 1 186 ? -15.346 10.799 -30.749 1.00 78.00 186 GLY A O 1
ATOM 1522 N N . CYS A 1 187 ? -13.361 9.839 -31.134 1.00 87.25 187 CYS A N 1
ATOM 1523 C CA . CYS A 1 187 ? -13.913 8.581 -31.634 1.00 87.25 187 CYS A CA 1
ATOM 1524 C C . CYS A 1 187 ? -13.576 7.418 -30.691 1.00 87.25 187 CYS A C 1
ATOM 1526 O O . CYS A 1 187 ? -12.495 7.379 -30.107 1.00 87.25 187 CYS A O 1
ATOM 1528 N N . ARG A 1 188 ? -14.480 6.438 -30.559 1.00 86.88 1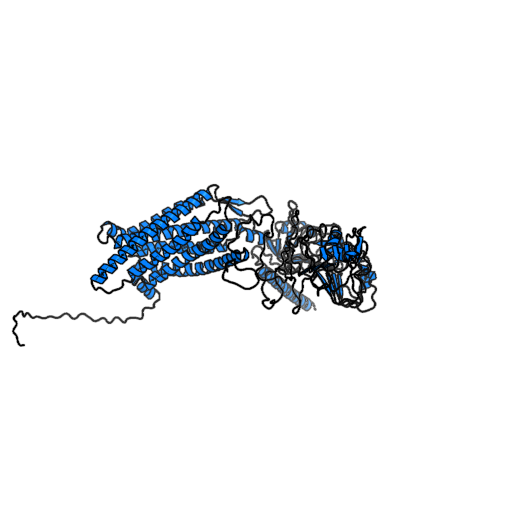88 ARG A N 1
ATOM 1529 C CA . ARG A 1 188 ? -14.247 5.231 -29.747 1.00 86.88 188 ARG A CA 1
ATOM 1530 C C . ARG A 1 188 ? -13.321 4.268 -30.478 1.00 86.88 188 ARG A C 1
ATOM 1532 O O . ARG A 1 188 ? -13.727 3.656 -31.470 1.00 86.88 188 ARG A O 1
ATOM 1539 N N . GLY A 1 189 ? -12.083 4.141 -30.006 1.00 88.56 189 GLY A N 1
ATOM 1540 C CA . GLY A 1 189 ? -11.104 3.236 -30.608 1.00 88.56 189 GLY A CA 1
ATOM 1541 C C . GLY A 1 189 ? -11.290 1.774 -30.190 1.00 88.56 189 GLY A C 1
ATOM 1542 O O . GLY A 1 189 ? -10.730 0.882 -30.822 1.00 88.56 189 GLY A O 1
ATOM 1543 N N . ASP A 1 190 ? -12.116 1.506 -29.176 1.00 87.62 190 ASP A N 1
ATOM 1544 C CA . ASP A 1 190 ? -12.481 0.168 -28.706 1.00 87.62 190 ASP A CA 1
ATOM 1545 C C . ASP A 1 190 ? -13.698 -0.454 -29.414 1.00 87.62 190 ASP A C 1
ATOM 1547 O O . ASP A 1 190 ? -13.988 -1.630 -29.204 1.00 87.62 190 ASP A O 1
ATOM 1551 N N . GLU A 1 191 ? -14.389 0.311 -30.264 1.00 89.81 191 GLU A N 1
ATOM 1552 C CA . GLU A 1 191 ? -15.583 -0.119 -31.013 1.00 89.81 191 GLU A CA 1
ATOM 1553 C C . GLU A 1 191 ? -15.302 -0.307 -32.520 1.00 89.81 191 GLU A C 1
ATOM 1555 O O . GLU A 1 191 ? -16.221 -0.466 -33.331 1.00 89.81 191 GLU A O 1
ATOM 1560 N N . ILE A 1 192 ? -14.024 -0.299 -32.918 1.00 90.12 192 ILE A N 1
ATOM 1561 C CA . ILE A 1 192 ? -13.609 -0.440 -34.317 1.00 90.12 192 ILE A CA 1
ATOM 1562 C C . ILE A 1 192 ? -13.887 -1.864 -34.819 1.00 90.12 192 ILE A C 1
ATOM 1564 O O . ILE A 1 192 ? -13.500 -2.869 -34.227 1.00 90.12 192 ILE A O 1
ATOM 1568 N N . THR A 1 193 ? -14.523 -1.941 -35.982 1.00 88.06 193 THR A N 1
ATOM 1569 C CA . THR A 1 193 ? -14.824 -3.165 -36.729 1.00 88.06 193 THR A CA 1
ATOM 1570 C C . THR A 1 193 ? -14.476 -2.963 -38.202 1.00 88.06 193 THR A C 1
ATOM 1572 O O . THR A 1 193 ? -14.373 -1.836 -38.687 1.00 88.06 193 THR A O 1
ATOM 1575 N N . SER A 1 194 ? -14.351 -4.050 -38.967 1.00 83.69 194 SER A N 1
ATOM 1576 C CA . SER A 1 194 ? -14.099 -3.957 -40.414 1.00 83.69 194 SER A CA 1
ATOM 1577 C C . SER A 1 194 ? -15.182 -3.160 -41.155 1.00 83.69 194 SER A C 1
ATOM 1579 O O . SER A 1 194 ? -14.882 -2.471 -42.127 1.00 83.69 194 SER A O 1
ATOM 1581 N N . SER A 1 195 ? -16.430 -3.204 -40.678 1.00 86.50 195 SER A N 1
ATOM 1582 C CA . SER A 1 195 ? -17.567 -2.507 -41.288 1.00 86.50 195 SER A CA 1
ATOM 1583 C C . SER A 1 195 ? -17.620 -1.005 -41.014 1.00 86.50 195 SER A C 1
ATOM 1585 O O . SER A 1 195 ? -18.128 -0.264 -41.854 1.00 86.50 195 SER A O 1
ATOM 1587 N N . ASN A 1 196 ? -17.142 -0.546 -39.853 1.00 89.50 196 ASN A N 1
ATOM 1588 C CA . ASN A 1 196 ? -17.243 0.864 -39.456 1.00 89.50 196 ASN A CA 1
ATOM 1589 C C . ASN A 1 196 ? -15.929 1.640 -39.629 1.00 89.50 196 ASN A C 1
ATOM 1591 O O . ASN A 1 196 ? -15.946 2.861 -39.507 1.00 89.50 196 ASN A O 1
ATOM 1595 N N . LEU A 1 197 ? -14.829 0.966 -39.983 1.00 88.69 197 LEU A N 1
ATOM 1596 C CA . LEU A 1 197 ? -13.509 1.567 -40.187 1.00 88.69 197 LEU A CA 1
ATOM 1597 C C . LEU A 1 197 ? -13.513 2.836 -41.073 1.00 88.69 197 LEU A C 1
ATOM 1599 O O . LEU A 1 197 ? -12.861 3.805 -40.687 1.00 88.69 197 LEU A O 1
ATOM 1603 N N . PRO A 1 198 ? -14.280 2.922 -42.186 1.00 90.44 198 PRO A N 1
ATOM 1604 C CA . PRO A 1 198 ? -14.331 4.141 -43.005 1.00 90.44 198 PRO A CA 1
ATOM 1605 C C . PRO A 1 198 ? -14.855 5.387 -42.275 1.00 90.44 198 PRO A C 1
ATOM 1607 O O . PRO A 1 198 ? -14.558 6.507 -42.686 1.00 90.44 198 PRO A O 1
ATOM 1610 N N . LEU A 1 199 ? -15.619 5.220 -41.188 1.00 89.69 199 LEU A N 1
ATOM 1611 C CA . LEU A 1 199 ? -16.139 6.336 -40.387 1.00 89.69 199 LEU A CA 1
ATOM 1612 C C . LEU A 1 199 ? -15.038 7.042 -39.585 1.00 89.69 199 LEU A C 1
ATOM 1614 O O . LEU A 1 199 ? -15.230 8.177 -39.156 1.00 89.69 199 LEU A O 1
ATOM 1618 N N . TYR A 1 200 ? -13.878 6.400 -39.419 1.00 90.50 200 TYR A N 1
ATOM 1619 C CA . TYR A 1 200 ? -12.792 6.906 -38.586 1.00 90.50 200 TYR A CA 1
ATOM 1620 C C . TYR A 1 200 ? -11.837 7.863 -39.314 1.00 90.50 200 TYR A C 1
ATOM 1622 O O . TYR A 1 200 ? -10.959 8.443 -38.681 1.00 90.50 200 TYR A O 1
ATOM 1630 N N . GLN A 1 201 ? -12.042 8.107 -40.616 1.00 88.69 201 GLN A N 1
ATOM 1631 C CA . GLN A 1 201 ? -11.138 8.915 -41.446 1.00 88.69 201 GLN A CA 1
ATOM 1632 C C . GLN A 1 201 ? -10.888 10.330 -40.903 1.00 88.69 201 GLN A C 1
ATOM 1634 O O . GLN A 1 201 ? -9.801 10.875 -41.080 1.00 88.69 201 GLN A O 1
ATOM 1639 N N . ASN A 1 202 ? -11.878 10.932 -40.244 1.00 87.69 202 ASN A N 1
ATOM 1640 C CA . ASN A 1 202 ? -11.787 12.294 -39.710 1.00 87.69 202 ASN A CA 1
ATOM 1641 C C . ASN A 1 202 ? -11.434 12.336 -38.215 1.00 87.69 202 ASN A C 1
ATOM 1643 O O . ASN A 1 202 ? -11.425 13.414 -37.621 1.00 87.69 202 ASN A O 1
ATOM 1647 N N . CYS A 1 203 ? -11.165 11.188 -37.595 1.00 88.12 203 CYS A N 1
ATOM 1648 C CA . CYS A 1 203 ? -10.859 11.111 -36.175 1.00 88.12 203 CYS A CA 1
ATOM 1649 C C . CYS A 1 203 ? -9.397 11.476 -35.912 1.00 88.12 203 CYS A C 1
ATOM 1651 O O . CYS A 1 203 ? -8.482 10.884 -36.482 1.00 88.12 203 CYS A O 1
ATOM 1653 N N . THR A 1 204 ? -9.184 12.427 -35.005 1.00 87.75 204 THR A N 1
ATOM 1654 C CA . THR A 1 204 ? -7.847 12.824 -34.534 1.00 87.75 204 THR A CA 1
ATOM 1655 C C . THR A 1 204 ? -7.554 12.348 -33.108 1.00 87.75 204 THR A C 1
ATOM 1657 O O . THR A 1 204 ? -6.388 12.251 -32.734 1.00 87.75 204 THR A O 1
ATOM 1660 N N . PHE A 1 205 ? -8.592 12.016 -32.334 1.00 84.56 205 PHE A N 1
ATOM 1661 C CA . PHE A 1 205 ? -8.518 11.600 -30.930 1.00 84.56 205 PHE A CA 1
ATOM 1662 C C . PHE A 1 205 ? -9.278 10.293 -30.721 1.00 84.56 205 PHE A C 1
ATOM 1664 O O . PHE A 1 205 ? -10.436 10.198 -31.147 1.00 84.56 205 PHE A O 1
ATOM 1671 N N . PHE A 1 206 ? -8.657 9.325 -30.042 1.00 86.81 206 PHE A N 1
ATOM 1672 C CA . PHE A 1 206 ? -9.303 8.088 -29.600 1.00 86.81 206 PHE A CA 1
ATOM 1673 C C . PHE A 1 206 ? -9.450 8.006 -28.088 1.00 86.81 206 PHE A C 1
ATOM 1675 O O . PHE A 1 206 ? -8.483 8.191 -27.355 1.00 86.81 206 PHE A O 1
ATOM 1682 N N . PHE A 1 207 ? -10.660 7.647 -27.663 1.00 81.25 207 PHE A N 1
ATOM 1683 C CA . PHE A 1 207 ? -11.006 7.290 -26.289 1.00 81.25 207 PHE A CA 1
ATOM 1684 C C . PHE A 1 207 ? -11.296 5.788 -26.183 1.00 81.25 207 PHE A C 1
ATOM 1686 O O . PHE A 1 207 ? -11.692 5.156 -27.170 1.00 81.25 207 PHE A O 1
ATOM 1693 N N . GLY A 1 208 ? -11.106 5.223 -24.986 1.00 78.81 208 GLY A N 1
ATOM 1694 C CA . GLY A 1 208 ? -11.239 3.781 -24.739 1.00 78.81 208 GLY A CA 1
ATOM 1695 C C . GLY A 1 208 ? -10.059 2.946 -25.262 1.00 78.81 208 GLY A C 1
ATOM 1696 O O . GLY A 1 208 ? -10.137 1.716 -25.305 1.00 78.81 208 GLY A O 1
ATOM 1697 N N . GLY A 1 209 ? -8.960 3.597 -25.649 1.00 86.38 209 GLY A N 1
ATOM 1698 C CA . GLY A 1 209 ? -7.794 2.974 -26.265 1.00 86.38 209 GLY A CA 1
ATOM 1699 C C . GLY A 1 209 ? -7.980 2.675 -27.753 1.00 86.38 209 GLY A C 1
ATOM 1700 O O . GLY A 1 209 ? -8.819 3.271 -28.424 1.00 86.38 209 GLY A O 1
ATOM 1701 N N . LEU A 1 210 ? -7.182 1.747 -28.281 1.00 90.62 210 LEU A N 1
ATOM 1702 C CA . LEU A 1 210 ? -7.270 1.257 -29.661 1.00 90.62 210 LEU A CA 1
ATOM 1703 C C . LEU A 1 210 ? -7.398 -0.263 -29.634 1.00 90.62 210 LEU A C 1
ATOM 1705 O O . LEU A 1 210 ? -6.437 -0.939 -29.274 1.00 90.62 210 LEU A O 1
ATOM 1709 N N . LYS A 1 211 ? -8.551 -0.803 -30.041 1.00 92.75 211 LYS A N 1
ATOM 1710 C CA . LYS A 1 211 ? -8.772 -2.252 -30.129 1.00 92.75 211 LYS A CA 1
ATOM 1711 C C . LYS A 1 211 ? -9.028 -2.665 -31.568 1.00 92.75 211 LYS A C 1
ATOM 1713 O O . LYS A 1 211 ? -10.018 -2.268 -32.175 1.00 92.75 211 LYS A O 1
ATOM 1718 N N . LEU A 1 212 ? -8.136 -3.488 -32.107 1.00 92.50 212 LEU A N 1
ATOM 1719 C CA . LEU A 1 212 ? -8.244 -4.045 -33.453 1.00 92.50 212 LEU A CA 1
ATOM 1720 C C . LEU A 1 212 ? -8.246 -5.567 -33.353 1.00 92.50 212 LEU A C 1
ATOM 1722 O O . LEU A 1 212 ? -7.189 -6.188 -33.259 1.00 92.50 212 LEU A O 1
ATOM 1726 N N . HIS A 1 213 ? -9.434 -6.170 -33.354 1.00 91.44 213 HIS A N 1
ATOM 1727 C CA . HIS A 1 213 ? -9.603 -7.617 -33.199 1.00 91.44 213 HIS A CA 1
ATOM 1728 C C . HIS A 1 213 ? -10.204 -8.252 -34.452 1.00 91.44 213 HIS A C 1
ATOM 1730 O O . HIS A 1 213 ? -11.161 -7.736 -35.025 1.00 91.44 213 HIS A O 1
ATOM 1736 N N . ASN A 1 214 ? -9.681 -9.418 -34.842 1.00 87.88 214 ASN A N 1
ATOM 1737 C CA . ASN A 1 214 ? -10.245 -10.282 -35.892 1.00 87.88 214 ASN A CA 1
ATOM 1738 C C . ASN A 1 214 ? -10.410 -9.608 -37.272 1.00 87.88 214 ASN A C 1
ATOM 1740 O O . ASN A 1 214 ? -11.250 -10.014 -38.079 1.00 87.88 214 ASN A O 1
ATOM 1744 N N . LEU A 1 215 ? -9.591 -8.598 -37.577 1.00 85.69 215 LEU A N 1
ATOM 1745 C CA . LEU A 1 215 ? -9.559 -7.945 -38.886 1.00 85.69 215 LEU A CA 1
ATOM 1746 C C . LEU A 1 215 ? -8.753 -8.809 -39.867 1.00 85.69 215 LEU A C 1
ATOM 1748 O O . LEU A 1 215 ? -7.544 -8.640 -40.015 1.00 85.69 215 LEU A O 1
ATOM 1752 N N . THR A 1 216 ? -9.413 -9.786 -40.487 1.00 75.75 216 THR A N 1
ATOM 1753 C CA . THR A 1 216 ? -8.771 -10.789 -41.365 1.00 75.75 216 THR A CA 1
ATOM 1754 C C . THR A 1 216 ? -9.062 -10.591 -42.857 1.00 75.75 216 THR A C 1
ATOM 1756 O O . THR A 1 216 ? -8.321 -11.113 -43.696 1.00 75.75 216 THR A O 1
ATOM 1759 N N . ASP A 1 217 ? -10.092 -9.807 -43.186 1.00 73.06 217 ASP A N 1
ATOM 1760 C CA . ASP A 1 217 ? -10.465 -9.427 -44.551 1.00 73.06 217 ASP A CA 1
ATOM 1761 C C . ASP A 1 217 ? -9.555 -8.324 -45.121 1.00 73.06 217 ASP A C 1
ATOM 1763 O O . ASP A 1 217 ? -8.694 -7.772 -44.440 1.00 73.06 217 ASP A O 1
ATOM 1767 N N . GLN A 1 21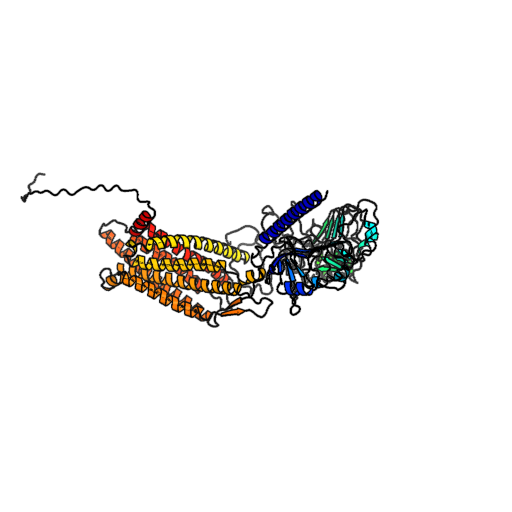8 ? -9.729 -7.970 -46.396 1.00 70.62 218 GLN A N 1
ATOM 1768 C CA . GLN A 1 218 ? -9.015 -6.845 -46.999 1.00 70.62 218 GLN A CA 1
ATOM 1769 C C . GLN A 1 218 ? -9.650 -5.523 -46.528 1.00 70.62 218 GLN A C 1
ATOM 1771 O O . GLN A 1 218 ? -10.670 -5.098 -47.062 1.00 70.62 218 GLN A O 1
ATOM 1776 N N . PHE A 1 219 ? -9.062 -4.887 -45.512 1.00 81.06 219 PHE A N 1
ATOM 1777 C CA . PHE A 1 219 ? -9.465 -3.570 -45.005 1.00 81.06 219 PHE A CA 1
ATOM 1778 C C . PHE A 1 219 ? -8.386 -2.521 -45.284 1.00 81.06 219 PHE A C 1
ATOM 1780 O O . PHE A 1 219 ? -7.196 -2.831 -45.373 1.00 81.06 219 PHE A O 1
ATOM 1787 N N . ASP A 1 220 ? -8.812 -1.268 -45.416 1.00 84.44 220 ASP A N 1
ATOM 1788 C CA . ASP A 1 220 ? -7.912 -0.134 -45.591 1.00 84.44 220 ASP A CA 1
ATOM 1789 C C . ASP A 1 220 ? -7.631 0.523 -44.234 1.00 84.44 220 ASP A C 1
ATOM 1791 O O . ASP A 1 220 ? -8.470 1.228 -43.680 1.00 84.44 220 ASP A O 1
ATOM 1795 N N . ILE A 1 221 ? -6.448 0.274 -43.670 1.00 87.62 221 ILE A N 1
ATOM 1796 C CA . ILE A 1 221 ? -6.044 0.837 -42.372 1.00 87.62 221 ILE A CA 1
ATOM 1797 C C . ILE A 1 221 ? -5.739 2.344 -42.447 1.00 87.62 221 ILE A C 1
ATOM 1799 O O . ILE A 1 221 ? -5.593 2.995 -41.412 1.00 87.62 221 ILE A O 1
ATOM 1803 N N . SER A 1 222 ? -5.672 2.929 -43.653 1.00 87.94 222 SER A N 1
ATOM 1804 C CA . SER A 1 222 ? -5.399 4.362 -43.828 1.00 87.94 222 SER A CA 1
ATOM 1805 C C . SER A 1 222 ? -6.473 5.256 -43.206 1.00 87.94 222 SER A C 1
ATOM 1807 O O . SER A 1 222 ? -6.179 6.396 -42.859 1.00 87.94 222 SER A O 1
ATOM 1809 N N . TYR A 1 223 ? -7.680 4.738 -42.951 1.00 90.44 223 TYR A N 1
ATOM 1810 C CA . TYR A 1 223 ? -8.714 5.472 -42.219 1.00 90.44 223 TYR A CA 1
ATOM 1811 C C . TYR A 1 223 ? -8.300 5.864 -40.793 1.00 90.44 223 TYR A C 1
ATOM 1813 O O . TYR A 1 223 ? -8.879 6.792 -40.243 1.00 90.44 223 TYR A O 1
ATOM 1821 N N . LEU A 1 224 ? -7.289 5.217 -40.202 1.00 90.50 224 LEU A N 1
ATOM 1822 C CA . LEU A 1 224 ? -6.786 5.555 -38.866 1.00 90.50 224 LEU A CA 1
ATOM 1823 C C . LEU A 1 224 ? -5.569 6.502 -38.889 1.00 90.50 224 LEU A C 1
ATOM 1825 O O . LEU A 1 224 ? -5.040 6.840 -37.835 1.00 90.50 224 LEU A O 1
ATOM 1829 N N . SER A 1 225 ? -5.101 6.957 -40.060 1.00 87.81 225 SER A N 1
ATOM 1830 C CA . SER A 1 225 ? -3.822 7.684 -40.171 1.00 87.81 225 SER A CA 1
ATOM 1831 C C . SER A 1 225 ? -3.831 9.115 -39.625 1.00 87.81 225 SER A C 1
ATOM 1833 O O . SER A 1 225 ? -2.770 9.724 -39.484 1.00 87.81 225 SER A O 1
ATOM 1835 N N . ASN A 1 226 ? -5.016 9.687 -39.396 1.00 89.56 226 ASN A N 1
ATOM 1836 C CA . ASN A 1 226 ? -5.185 11.059 -38.903 1.00 89.56 226 ASN A CA 1
ATOM 1837 C C . ASN A 1 226 ? -5.175 11.155 -37.371 1.00 89.56 226 ASN A C 1
ATOM 1839 O O . ASN A 1 226 ? -5.178 12.262 -36.830 1.00 89.56 226 ASN A O 1
ATOM 1843 N N . VAL A 1 227 ? -5.143 10.012 -36.684 1.00 89.25 227 VAL A N 1
ATOM 1844 C CA . VAL A 1 227 ? -5.136 9.933 -35.224 1.00 89.25 227 VAL A CA 1
ATOM 1845 C C . VAL A 1 227 ? -3.801 10.449 -34.691 1.00 89.25 227 VAL A C 1
ATOM 1847 O O . VAL A 1 227 ? -2.740 10.006 -35.130 1.00 89.25 227 VAL A O 1
ATOM 1850 N N . ARG A 1 228 ? -3.867 11.385 -33.739 1.00 87.38 228 ARG A N 1
ATOM 1851 C CA . ARG A 1 228 ? -2.709 11.983 -33.055 1.00 87.38 228 ARG A CA 1
ATOM 1852 C C . ARG A 1 228 ? -2.624 11.589 -31.587 1.00 87.38 228 ARG A C 1
ATOM 1854 O O . ARG A 1 228 ? -1.526 11.474 -31.058 1.00 87.38 228 ARG A O 1
ATOM 1861 N N . THR A 1 229 ? -3.760 11.352 -30.939 1.00 84.75 229 THR A N 1
ATOM 1862 C CA . THR A 1 229 ? -3.808 11.072 -29.501 1.00 84.75 229 THR A CA 1
ATOM 1863 C C . THR A 1 229 ? -4.668 9.850 -29.222 1.00 84.75 229 THR A C 1
ATOM 1865 O O . THR A 1 229 ? -5.794 9.756 -29.720 1.00 84.75 229 THR A O 1
ATOM 1868 N N . ILE A 1 230 ? -4.143 8.926 -28.416 1.00 84.88 230 ILE A N 1
ATOM 1869 C CA . ILE A 1 230 ? -4.870 7.750 -27.925 1.00 84.88 230 ILE A CA 1
ATOM 1870 C C . ILE A 1 230 ? -4.911 7.802 -26.403 1.00 84.88 230 ILE A C 1
ATOM 1872 O O . ILE A 1 230 ? -3.882 7.937 -25.747 1.00 84.88 230 ILE A O 1
ATOM 1876 N N . ILE A 1 231 ? -6.106 7.655 -25.853 1.00 81.12 231 ILE A N 1
ATOM 1877 C CA . ILE A 1 231 ? -6.361 7.660 -24.419 1.00 81.12 231 ILE A CA 1
ATOM 1878 C C . ILE A 1 231 ? -6.864 6.267 -24.046 1.00 81.12 231 ILE A C 1
ATOM 1880 O O . ILE A 1 231 ? -7.992 5.900 -24.384 1.00 81.12 231 ILE A O 1
ATOM 1884 N N . GLY A 1 232 ? -6.008 5.478 -23.398 1.00 80.38 232 GLY A N 1
ATOM 1885 C CA . GLY A 1 232 ? -6.255 4.080 -23.038 1.00 80.38 232 GLY A CA 1
ATOM 1886 C C . GLY A 1 232 ? -5.286 3.087 -23.693 1.00 80.38 232 GLY A C 1
ATOM 1887 O O . GLY A 1 232 ? -4.366 3.458 -24.420 1.00 80.38 232 GLY A O 1
ATOM 1888 N N . SER A 1 233 ? -5.489 1.796 -23.419 1.00 83.94 233 SER A N 1
ATOM 1889 C CA . SER A 1 233 ? -4.612 0.706 -23.875 1.00 83.94 233 SER A CA 1
ATOM 1890 C C . SER A 1 233 ? -4.691 0.450 -25.384 1.00 83.94 233 SER A C 1
ATOM 1892 O O . SER A 1 233 ? -5.764 0.548 -25.982 1.00 83.94 233 SER A O 1
ATOM 1894 N N . ILE A 1 234 ? -3.588 0.010 -25.984 1.00 88.88 234 ILE A N 1
ATOM 1895 C CA . ILE A 1 234 ? -3.528 -0.453 -27.373 1.00 88.88 234 ILE A CA 1
ATOM 1896 C C . ILE A 1 234 ? -3.548 -1.983 -27.387 1.00 88.88 234 ILE A C 1
ATOM 1898 O O . ILE A 1 234 ? -2.698 -2.623 -26.773 1.00 88.88 234 ILE A O 1
ATOM 1902 N N . ASP A 1 235 ? -4.503 -2.566 -28.106 1.00 91.69 235 ASP A N 1
ATOM 1903 C CA . ASP A 1 235 ? -4.719 -4.008 -28.185 1.00 91.69 235 ASP A CA 1
ATOM 1904 C C . ASP A 1 235 ? -5.028 -4.457 -29.626 1.00 91.69 235 ASP A C 1
ATOM 1906 O O . ASP A 1 235 ? -6.114 -4.227 -30.164 1.00 91.69 235 ASP A O 1
ATOM 1910 N N . ILE A 1 236 ? -4.058 -5.103 -30.273 1.00 93.31 236 ILE A N 1
ATOM 1911 C CA . ILE A 1 236 ? -4.118 -5.521 -31.679 1.00 93.31 236 ILE A CA 1
ATOM 1912 C C . ILE A 1 236 ? -3.961 -7.038 -31.752 1.00 93.31 236 ILE A C 1
ATOM 1914 O O . ILE A 1 236 ? -2.876 -7.581 -31.513 1.00 93.31 236 ILE A O 1
ATOM 1918 N N . GLN A 1 237 ? -5.040 -7.727 -32.125 1.00 94.06 237 GLN A N 1
ATOM 1919 C CA . GLN A 1 237 ? -5.102 -9.187 -32.104 1.00 94.06 237 GLN A CA 1
ATOM 1920 C C . GLN A 1 237 ? -5.747 -9.784 -33.349 1.00 94.06 237 GLN A C 1
ATOM 1922 O O . GLN A 1 237 ? -6.775 -9.303 -33.829 1.00 94.06 237 GLN A O 1
ATOM 1927 N N . ASN A 1 238 ? -5.206 -10.912 -33.816 1.00 92.69 238 ASN A N 1
ATOM 1928 C CA . ASN A 1 238 ? -5.778 -11.695 -34.918 1.00 92.69 238 ASN A CA 1
ATOM 1929 C C . ASN A 1 238 ? -6.050 -10.850 -36.180 1.00 92.69 238 ASN A C 1
ATOM 1931 O O . ASN A 1 238 ? -7.098 -10.983 -36.817 1.00 92.69 238 ASN A O 1
ATOM 1935 N N . THR A 1 239 ? -5.134 -9.946 -36.529 1.00 91.88 239 THR A N 1
ATOM 1936 C CA . THR A 1 239 ? -5.263 -9.067 -37.698 1.00 91.88 239 THR A CA 1
ATOM 1937 C C . THR A 1 239 ? -4.359 -9.503 -38.851 1.00 91.88 239 THR A C 1
ATOM 1939 O O . THR A 1 239 ? -3.337 -10.171 -38.665 1.00 91.88 239 THR A O 1
ATOM 1942 N N . SER A 1 240 ? -4.705 -9.086 -40.071 1.00 90.31 240 SER A N 1
ATOM 1943 C CA . SER A 1 240 ? -3.859 -9.252 -41.259 1.00 90.31 240 SER A CA 1
ATOM 1944 C C . SER A 1 240 ? -2.874 -8.095 -41.491 1.00 90.31 240 SER A C 1
ATOM 1946 O O . SER A 1 240 ? -2.363 -7.964 -42.607 1.00 90.31 240 SER A O 1
ATOM 1948 N N . LEU A 1 241 ? -2.629 -7.251 -40.478 1.00 90.94 241 LEU A N 1
ATOM 1949 C CA . LEU A 1 241 ? -1.680 -6.136 -40.549 1.00 90.94 241 LEU A CA 1
ATOM 1950 C C . LEU A 1 241 ? -0.249 -6.639 -40.772 1.00 90.94 241 LEU A C 1
ATOM 1952 O O . LEU A 1 241 ? 0.153 -7.668 -40.228 1.00 90.94 241 LEU A O 1
ATOM 1956 N N . LYS A 1 242 ? 0.520 -5.895 -41.574 1.00 91.12 242 LYS A N 1
ATOM 1957 C CA . LYS A 1 242 ? 1.944 -6.172 -41.827 1.00 91.12 242 LYS A CA 1
ATOM 1958 C C . LYS A 1 242 ? 2.878 -5.402 -40.892 1.00 91.12 242 LYS A C 1
ATOM 1960 O O . LYS A 1 242 ? 3.958 -5.901 -40.581 1.00 91.12 242 LYS A O 1
ATOM 1965 N N . ASP A 1 243 ? 2.449 -4.222 -40.455 1.00 90.88 243 ASP A N 1
ATOM 1966 C CA . ASP A 1 243 ? 3.188 -3.303 -39.593 1.00 90.88 243 ASP A CA 1
ATOM 1967 C C . ASP A 1 243 ? 2.245 -2.271 -38.939 1.00 90.88 243 ASP A C 1
ATOM 1969 O O . ASP A 1 243 ? 1.036 -2.283 -39.198 1.00 90.88 243 ASP A O 1
ATOM 1973 N N . LEU A 1 244 ? 2.793 -1.395 -38.088 1.00 89.56 244 LEU A N 1
ATOM 1974 C CA . LEU A 1 244 ? 2.067 -0.311 -37.411 1.00 89.56 244 LEU A CA 1
ATOM 1975 C C . LEU A 1 244 ? 2.319 1.070 -38.039 1.00 89.56 244 LEU A C 1
ATOM 1977 O O . LEU A 1 244 ? 2.082 2.090 -37.399 1.00 89.56 244 LEU A O 1
ATOM 1981 N N . SER A 1 245 ? 2.770 1.158 -39.293 1.00 88.62 245 SER A N 1
ATOM 1982 C CA . SER A 1 245 ? 3.133 2.447 -39.914 1.00 88.62 245 SER A CA 1
ATOM 1983 C C . SER A 1 245 ? 1.970 3.445 -40.027 1.00 88.62 245 SER A C 1
ATOM 1985 O O . SER A 1 245 ? 2.192 4.654 -40.135 1.00 88.62 245 SER A O 1
ATOM 1987 N N . PHE A 1 246 ? 0.723 2.969 -39.954 1.00 86.56 246 PHE A N 1
ATOM 1988 C CA . PHE A 1 246 ? -0.471 3.818 -39.898 1.00 86.56 246 PHE A CA 1
ATOM 1989 C C . PHE A 1 246 ? -0.523 4.697 -38.636 1.00 86.56 246 PHE A C 1
ATOM 1991 O O . PHE A 1 246 ? -1.153 5.750 -38.655 1.00 86.56 246 PHE A O 1
ATOM 1998 N N . MET A 1 247 ? 0.184 4.296 -37.575 1.00 82.62 247 MET A N 1
ATOM 1999 C CA . MET A 1 247 ? 0.268 4.978 -36.281 1.00 82.62 247 MET A CA 1
ATOM 2000 C C . MET A 1 247 ? 1.382 6.035 -36.212 1.00 82.62 247 MET A C 1
ATOM 2002 O O . MET A 1 247 ? 1.566 6.662 -35.177 1.00 82.62 247 MET A O 1
ATOM 2006 N N . LYS A 1 248 ? 2.121 6.283 -37.302 1.00 80.25 248 LYS A N 1
ATOM 2007 C CA . LYS A 1 248 ? 3.292 7.188 -37.321 1.00 80.25 248 LYS A CA 1
ATOM 2008 C C . LYS A 1 248 ? 3.024 8.648 -36.921 1.00 80.25 248 LYS A C 1
ATOM 2010 O O . LYS A 1 248 ? 3.969 9.382 -36.668 1.00 80.25 248 LYS A O 1
ATOM 2015 N N . ASN A 1 249 ? 1.767 9.088 -36.981 1.00 84.38 249 ASN A N 1
ATOM 2016 C CA . ASN A 1 249 ? 1.362 10.459 -36.660 1.00 84.38 249 ASN A CA 1
ATOM 2017 C C . ASN A 1 249 ? 0.872 10.596 -35.212 1.00 84.38 249 ASN A C 1
ATOM 2019 O O . ASN A 1 249 ? 0.424 11.677 -34.834 1.00 84.38 249 ASN A O 1
ATOM 2023 N N . ILE A 1 250 ? 0.906 9.513 -34.431 1.00 86.00 250 ILE A N 1
ATOM 2024 C CA . ILE A 1 250 ? 0.522 9.545 -33.025 1.00 86.00 250 ILE A CA 1
ATOM 2025 C C . ILE A 1 250 ? 1.614 10.268 -32.248 1.00 86.00 250 ILE A C 1
ATOM 2027 O O . ILE A 1 250 ? 2.780 9.895 -32.295 1.00 86.00 250 ILE A O 1
ATOM 2031 N N . GLU A 1 251 ? 1.200 11.315 -31.554 1.00 84.25 251 GLU A N 1
ATOM 2032 C CA . GLU A 1 251 ? 2.047 12.189 -30.752 1.00 84.25 251 GLU A CA 1
ATOM 2033 C C . GLU A 1 251 ? 1.990 11.793 -29.276 1.00 84.25 251 GLU A C 1
ATOM 2035 O O . GLU A 1 251 ? 3.009 11.849 -28.599 1.00 84.25 251 GLU A O 1
ATOM 2040 N N . LEU A 1 252 ? 0.819 11.363 -28.787 1.00 81.00 252 LEU A N 1
ATOM 2041 C CA . LEU A 1 252 ? 0.583 11.097 -27.369 1.00 81.00 252 LEU A CA 1
ATOM 2042 C C . LEU A 1 252 ? -0.257 9.834 -27.164 1.00 81.00 252 LEU A C 1
ATOM 2044 O O . LEU A 1 252 ? -1.364 9.717 -27.702 1.00 81.00 252 LEU A O 1
ATOM 2048 N N . VAL A 1 253 ? 0.233 8.925 -26.323 1.00 81.19 253 VAL A N 1
ATOM 2049 C CA . VAL A 1 253 ? -0.563 7.832 -25.754 1.00 81.19 253 VAL A CA 1
ATOM 2050 C C . VAL A 1 253 ? -0.646 8.016 -24.248 1.00 81.19 253 VAL A C 1
ATOM 2052 O O . VAL A 1 253 ? 0.353 7.917 -23.539 1.00 81.19 253 VAL A O 1
ATOM 2055 N N . GLN A 1 254 ? -1.851 8.287 -23.761 1.00 78.50 254 GLN A N 1
ATOM 2056 C CA . GLN A 1 254 ? -2.119 8.464 -22.343 1.00 78.50 254 GLN A CA 1
ATOM 2057 C C . GLN A 1 254 ? -2.633 7.149 -21.759 1.00 78.50 254 GLN A C 1
ATOM 2059 O O . GLN A 1 254 ? -3.668 6.628 -22.185 1.00 78.50 254 GLN A O 1
ATOM 2064 N N . ILE A 1 255 ? -1.897 6.602 -20.791 1.00 74.19 255 ILE A N 1
ATOM 2065 C CA . ILE A 1 255 ? -2.218 5.318 -20.157 1.00 74.19 255 ILE A CA 1
ATOM 2066 C C . ILE A 1 255 ? -2.571 5.554 -18.699 1.00 74.19 255 ILE A C 1
ATOM 2068 O O . ILE A 1 255 ? -1.857 6.244 -17.965 1.00 74.19 255 ILE A O 1
ATOM 2072 N N . ASN A 1 256 ? -3.665 4.923 -18.281 1.00 64.88 256 ASN A N 1
ATOM 2073 C CA . ASN A 1 256 ? -4.094 4.889 -16.898 1.00 64.88 256 ASN A CA 1
ATOM 2074 C C . ASN A 1 256 ? -4.044 3.453 -16.374 1.00 64.88 256 ASN A C 1
ATOM 2076 O O . ASN A 1 256 ? -4.966 2.666 -16.575 1.00 64.88 256 ASN A O 1
ATOM 2080 N N . ASN A 1 257 ? -2.934 3.118 -15.720 1.00 57.34 257 ASN A N 1
ATOM 2081 C CA . ASN A 1 257 ? -2.777 1.894 -14.940 1.00 57.34 257 ASN A CA 1
ATOM 2082 C C . ASN A 1 257 ? -2.865 2.268 -13.455 1.00 57.34 257 ASN A C 1
ATOM 2084 O O . ASN A 1 257 ? -1.891 2.145 -12.717 1.00 57.34 257 ASN A O 1
ATOM 2088 N N . VAL A 1 258 ? -4.007 2.811 -13.032 1.00 50.31 258 VAL A N 1
ATOM 2089 C CA . VAL A 1 258 ? -4.275 3.029 -11.608 1.00 50.31 258 VAL A CA 1
ATOM 2090 C C . VAL A 1 258 ? -4.512 1.664 -10.973 1.00 50.31 258 VAL A C 1
ATOM 2092 O O . VAL A 1 258 ? -5.367 0.913 -11.438 1.00 50.31 258 VAL A O 1
ATOM 2095 N N . GLY A 1 259 ? -3.729 1.334 -9.944 1.00 49.19 259 GLY A N 1
ATOM 2096 C CA . GLY A 1 259 ? -4.005 0.201 -9.071 1.00 49.19 259 GLY A CA 1
ATOM 2097 C C . GLY A 1 259 ? -2.925 -0.852 -8.861 1.00 49.19 259 GLY A C 1
ATOM 2098 O O . GLY A 1 259 ? -1.798 -0.736 -9.327 1.00 49.19 259 GLY A O 1
ATOM 2099 N N . LEU A 1 260 ? -3.310 -1.896 -8.118 1.00 40.59 260 LEU A N 1
ATOM 2100 C CA . LEU A 1 260 ? -2.486 -3.059 -7.754 1.00 40.59 260 LEU A CA 1
ATOM 2101 C C . LEU A 1 260 ? -2.431 -4.135 -8.855 1.00 40.59 260 LEU A C 1
ATOM 2103 O O . LEU A 1 260 ? -1.561 -5.006 -8.811 1.00 40.59 260 LEU A O 1
ATOM 2107 N N . GLU A 1 261 ? -3.339 -4.096 -9.837 1.00 53.06 261 GLU A N 1
ATOM 2108 C CA . GLU A 1 261 ? -3.323 -5.020 -10.973 1.00 53.06 261 GLU A CA 1
ATOM 2109 C C . GLU A 1 261 ? -2.511 -4.447 -12.138 1.00 53.06 261 GLU A C 1
ATOM 2111 O O . GLU A 1 261 ? -2.903 -3.502 -12.820 1.00 53.06 261 GLU A O 1
ATOM 2116 N N . GLU A 1 262 ? -1.369 -5.071 -12.396 1.00 58.09 262 GLU A N 1
ATOM 2117 C CA . GLU A 1 262 ? -0.528 -4.821 -13.560 1.00 58.09 262 GLU A CA 1
ATOM 2118 C C . GLU A 1 262 ? -1.276 -5.159 -14.871 1.00 58.09 262 GLU A C 1
ATOM 2120 O O . GLU A 1 262 ? -1.362 -6.319 -15.280 1.00 58.09 262 GLU A O 1
ATOM 2125 N N . ARG A 1 263 ? -1.840 -4.145 -15.546 1.00 68.00 263 ARG A N 1
ATOM 2126 C CA . ARG A 1 263 ? -2.538 -4.294 -16.839 1.00 68.00 263 ARG A CA 1
ATOM 2127 C C . ARG A 1 263 ? -1.583 -4.111 -18.023 1.00 68.00 263 ARG A C 1
ATOM 2129 O O . ARG A 1 263 ? -0.772 -3.183 -18.055 1.00 68.00 263 ARG A O 1
ATOM 2136 N N . VAL A 1 264 ? -1.718 -4.982 -19.029 1.00 77.62 264 VAL A N 1
ATOM 2137 C CA . VAL A 1 264 ? -0.998 -4.857 -20.307 1.00 77.62 264 VAL A CA 1
ATOM 2138 C C . VAL A 1 264 ? -1.570 -3.666 -21.068 1.00 77.62 264 VAL A C 1
ATOM 2140 O O . VAL A 1 264 ? -2.717 -3.692 -21.506 1.00 77.62 264 VAL A O 1
ATOM 2143 N N . ALA A 1 265 ? -0.764 -2.622 -21.222 1.00 79.00 265 ALA A N 1
ATOM 2144 C CA . ALA A 1 265 ? -1.156 -1.401 -21.907 1.00 79.00 265 ALA A CA 1
ATOM 2145 C C . ALA A 1 265 ? -0.876 -1.450 -23.416 1.00 79.00 265 ALA A C 1
ATOM 2147 O O . ALA A 1 265 ? -1.573 -0.787 -24.179 1.00 79.00 265 ALA A O 1
ATOM 2148 N N . PHE A 1 266 ? 0.103 -2.256 -23.841 1.00 85.50 266 PHE A N 1
ATOM 2149 C CA . PHE A 1 266 ? 0.410 -2.510 -25.252 1.00 85.50 266 PHE A CA 1
ATOM 2150 C C . PHE A 1 266 ? 0.368 -4.000 -25.539 1.00 85.50 266 PHE A C 1
ATOM 2152 O O . PHE A 1 266 ? 1.307 -4.719 -25.222 1.00 85.50 266 PHE A O 1
ATOM 2159 N N . ASN A 1 267 ? -0.699 -4.482 -26.155 1.00 90.50 267 ASN A N 1
ATOM 2160 C CA . ASN A 1 267 ? -0.841 -5.888 -26.491 1.00 90.50 267 ASN A CA 1
ATOM 2161 C C . ASN A 1 267 ? -0.863 -6.072 -28.008 1.00 90.50 267 ASN A C 1
ATOM 2163 O O . ASN A 1 267 ? -1.770 -5.603 -28.692 1.00 90.50 267 ASN A O 1
ATOM 2167 N N . ILE A 1 268 ? 0.137 -6.769 -28.539 1.00 92.00 268 ILE A N 1
ATOM 2168 C CA . ILE A 1 268 ? 0.218 -7.142 -29.949 1.00 92.00 268 ILE A CA 1
ATOM 2169 C C . ILE A 1 268 ? 0.423 -8.647 -29.994 1.00 92.00 268 ILE A C 1
ATOM 2171 O O . ILE A 1 268 ? 1.527 -9.145 -29.765 1.00 92.00 268 ILE A O 1
ATOM 2175 N N . GLN A 1 269 ? -0.650 -9.375 -30.295 1.00 93.75 269 GLN A N 1
ATOM 2176 C CA . GLN A 1 269 ? -0.604 -10.832 -30.288 1.00 93.75 269 GLN A CA 1
ATOM 2177 C C . GLN A 1 269 ? -1.318 -11.482 -31.467 1.00 93.75 269 GLN A C 1
ATOM 2179 O O . GLN A 1 269 ? -2.316 -10.977 -31.976 1.00 93.75 269 GLN A O 1
ATOM 2184 N N . ASN A 1 270 ? -0.829 -12.650 -31.882 1.00 94.38 270 ASN A N 1
ATOM 2185 C CA . ASN A 1 270 ? -1.479 -13.512 -32.877 1.00 94.38 270 ASN A CA 1
ATOM 2186 C C . ASN A 1 270 ? -1.676 -12.841 -34.256 1.00 94.38 270 ASN A C 1
ATOM 2188 O O . ASN A 1 270 ? -2.600 -13.171 -35.002 1.00 94.38 270 ASN A O 1
ATOM 2192 N N . ASN A 1 271 ? -0.808 -11.893 -34.624 1.00 93.62 271 ASN A N 1
ATOM 2193 C CA . ASN A 1 271 ? -0.838 -11.226 -35.929 1.00 93.62 271 ASN A CA 1
ATOM 2194 C C . ASN A 1 271 ? 0.142 -11.911 -36.891 1.00 93.62 271 ASN A C 1
ATOM 2196 O O . ASN A 1 271 ? 1.251 -11.438 -37.136 1.00 93.62 271 ASN A O 1
ATOM 2200 N N . GLY A 1 272 ? -0.277 -13.042 -37.464 1.00 92.56 272 GLY A N 1
ATOM 2201 C CA . GLY A 1 272 ? 0.600 -13.922 -38.250 1.00 92.56 272 GLY A CA 1
ATOM 2202 C C . GLY A 1 272 ? 1.155 -13.340 -39.558 1.00 92.56 272 GLY A C 1
ATOM 2203 O O . GLY A 1 272 ? 1.985 -13.985 -40.188 1.00 92.56 272 GLY A O 1
ATOM 2204 N N . ARG A 1 273 ? 0.716 -12.151 -39.996 1.00 92.62 273 ARG A N 1
ATOM 2205 C CA . ARG A 1 273 ? 1.259 -11.436 -41.174 1.00 92.62 273 ARG A CA 1
ATOM 2206 C C . ARG A 1 273 ? 2.163 -10.253 -40.815 1.00 92.62 273 ARG A C 1
ATOM 2208 O O . ARG A 1 273 ? 2.707 -9.632 -41.726 1.00 92.62 273 ARG A O 1
ATOM 2215 N N . MET A 1 274 ? 2.318 -9.947 -39.529 1.00 93.75 274 MET A N 1
ATOM 2216 C CA . MET A 1 274 ? 3.051 -8.776 -39.063 1.00 93.75 274 MET A CA 1
ATOM 2217 C C . MET A 1 274 ? 4.553 -9.050 -39.047 1.00 93.75 274 MET A C 1
ATOM 2219 O O . MET A 1 274 ? 5.020 -9.850 -38.242 1.00 93.75 274 MET A O 1
ATOM 2223 N N . THR A 1 275 ? 5.301 -8.388 -39.930 1.00 92.75 275 THR A N 1
ATOM 2224 C CA . THR A 1 275 ? 6.751 -8.585 -40.116 1.00 92.75 275 THR A CA 1
ATOM 2225 C C . THR A 1 275 ? 7.599 -7.438 -39.575 1.00 92.75 275 THR A C 1
ATOM 2227 O O . THR A 1 275 ? 8.807 -7.593 -39.424 1.00 92.75 275 THR A O 1
ATOM 2230 N N . ARG A 1 276 ? 7.016 -6.266 -39.312 1.00 91.06 276 ARG A N 1
ATOM 2231 C CA . ARG A 1 276 ? 7.751 -5.096 -38.806 1.00 91.06 276 ARG A CA 1
ATOM 2232 C C . ARG A 1 276 ? 6.929 -4.347 -37.769 1.00 91.06 276 ARG A C 1
ATOM 2234 O O . ARG A 1 276 ? 5.705 -4.370 -37.826 1.00 91.06 276 ARG A O 1
ATOM 2241 N N . PHE A 1 277 ? 7.609 -3.678 -36.841 1.00 87.75 277 PHE A N 1
ATOM 2242 C CA . PHE A 1 277 ? 6.962 -2.795 -35.875 1.00 87.75 277 PHE A CA 1
ATOM 2243 C C . PHE A 1 277 ? 6.585 -1.458 -36.530 1.00 87.75 277 PHE A C 1
ATOM 2245 O O . PHE A 1 277 ? 5.403 -1.147 -36.617 1.00 87.75 277 PHE A O 1
ATOM 2252 N N . ALA A 1 278 ? 7.558 -0.731 -37.100 1.00 83.50 278 ALA A N 1
ATOM 2253 C CA . ALA A 1 278 ? 7.363 0.496 -37.888 1.00 83.50 278 ALA A CA 1
ATOM 2254 C C . ALA A 1 278 ? 6.587 1.630 -37.182 1.00 83.50 278 ALA A C 1
ATOM 2256 O O . ALA A 1 278 ? 5.987 2.479 -37.846 1.00 83.50 278 ALA A O 1
ATOM 2257 N N . LEU A 1 279 ? 6.611 1.655 -35.848 1.00 75.75 279 LEU A N 1
ATOM 2258 C CA . LEU A 1 279 ? 6.086 2.742 -35.028 1.00 75.75 279 LEU A CA 1
ATOM 2259 C C . LEU A 1 279 ? 7.249 3.624 -34.560 1.00 75.75 279 LEU A C 1
ATOM 2261 O O . LEU A 1 279 ? 8.235 3.113 -34.030 1.00 75.75 279 LEU A O 1
ATOM 2265 N N . PHE A 1 280 ? 7.127 4.938 -34.743 1.00 63.06 280 PHE A N 1
ATOM 2266 C CA . PHE A 1 280 ? 8.178 5.904 -34.426 1.00 63.06 280 PHE A CA 1
ATOM 2267 C C . PHE A 1 280 ? 7.618 7.050 -33.586 1.00 63.06 280 PHE A C 1
ATOM 2269 O O . PHE A 1 280 ? 6.535 7.543 -33.880 1.00 63.06 280 PHE A O 1
ATOM 2276 N N . ASN A 1 281 ? 8.408 7.500 -32.605 1.00 66.25 281 ASN A N 1
ATOM 2277 C CA . ASN A 1 281 ? 8.176 8.719 -31.825 1.00 66.25 281 ASN A CA 1
ATOM 2278 C C . ASN A 1 281 ? 6.895 8.707 -30.968 1.00 66.25 281 ASN A C 1
ATOM 2280 O O . ASN A 1 281 ? 6.065 9.606 -31.060 1.00 66.25 281 ASN A O 1
ATOM 2284 N N . LEU A 1 282 ? 6.753 7.672 -30.138 1.00 68.94 282 LEU A N 1
ATOM 2285 C CA . LEU A 1 282 ? 5.631 7.509 -29.220 1.00 68.94 282 LEU A CA 1
ATOM 2286 C C . LEU A 1 282 ? 5.950 8.159 -27.866 1.00 68.94 282 LEU A C 1
ATOM 2288 O O . LEU A 1 282 ? 6.791 7.635 -27.134 1.00 68.94 282 LEU A O 1
ATOM 2292 N N . ASP A 1 283 ? 5.274 9.256 -27.522 1.00 71.81 283 ASP A N 1
ATOM 2293 C CA . ASP A 1 283 ? 5.300 9.766 -26.150 1.00 71.81 283 ASP A CA 1
ATOM 2294 C C . ASP A 1 283 ? 4.223 9.056 -25.324 1.00 71.81 283 ASP A C 1
ATOM 2296 O O . ASP A 1 283 ? 3.034 9.078 -25.666 1.00 71.81 283 ASP A O 1
ATOM 2300 N N . ILE A 1 284 ? 4.651 8.376 -24.262 1.00 70.38 284 ILE A N 1
ATOM 2301 C CA . ILE A 1 284 ? 3.755 7.683 -23.340 1.00 70.38 284 ILE A CA 1
ATOM 2302 C C . ILE A 1 284 ? 3.656 8.519 -22.073 1.00 70.38 284 ILE A C 1
ATOM 2304 O O . ILE A 1 284 ? 4.575 8.549 -21.253 1.00 70.38 284 ILE A O 1
ATOM 2308 N N . ALA A 1 285 ? 2.504 9.160 -21.897 1.00 64.06 285 ALA A N 1
ATOM 2309 C CA . ALA A 1 285 ? 2.197 9.903 -20.690 1.00 64.06 285 ALA A CA 1
ATOM 2310 C C . ALA A 1 285 ? 1.400 9.039 -19.714 1.00 64.06 285 ALA A C 1
ATOM 2312 O O . ALA A 1 285 ? 0.428 8.363 -20.064 1.00 64.06 285 ALA A O 1
ATOM 2313 N N . HIS A 1 286 ? 1.799 9.118 -18.453 1.00 61.41 286 HIS A N 1
ATOM 2314 C CA . HIS A 1 286 ? 1.092 8.505 -17.348 1.00 61.41 286 HIS A CA 1
ATOM 2315 C C . HIS A 1 286 ? 0.139 9.516 -16.717 1.00 61.41 286 HIS A C 1
ATOM 2317 O O . HIS A 1 286 ? 0.567 10.600 -16.326 1.00 61.41 286 HIS A O 1
ATOM 2323 N N . VAL A 1 287 ? -1.135 9.142 -16.574 1.00 56.97 287 VAL A N 1
ATOM 2324 C CA . VAL A 1 287 ? -2.073 9.893 -15.717 1.00 56.97 287 VAL A CA 1
ATOM 2325 C C . VAL A 1 287 ? -1.646 9.774 -14.247 1.00 56.97 287 VAL A C 1
ATOM 2327 O O . VAL A 1 287 ? -1.742 10.737 -13.494 1.00 56.97 287 VAL A O 1
ATOM 2330 N N . TRP A 1 288 ? -1.114 8.602 -13.875 1.00 53.00 288 TRP A N 1
ATOM 2331 C CA . TRP A 1 288 ? -0.658 8.245 -12.530 1.00 53.00 288 TRP A CA 1
ATOM 2332 C C . TRP A 1 288 ? 0.640 7.427 -12.572 1.00 53.00 288 TRP A C 1
ATOM 2334 O O . TRP A 1 288 ? 0.829 6.658 -13.521 1.00 53.00 288 TRP A O 1
ATOM 2344 N N . PRO A 1 289 ? 1.526 7.528 -11.559 1.00 48.66 289 PRO A N 1
ATOM 2345 C CA . PRO A 1 289 ? 2.770 6.762 -11.524 1.00 48.66 289 PRO A CA 1
ATOM 2346 C C . PRO A 1 289 ? 2.485 5.255 -11.597 1.00 48.66 289 PRO A C 1
ATOM 2348 O O . PRO A 1 289 ? 1.839 4.700 -10.714 1.00 48.66 289 PRO A O 1
ATOM 2351 N N . GLY A 1 290 ? 2.968 4.582 -12.641 1.00 55.78 290 GLY A N 1
ATOM 2352 C CA . GLY A 1 290 ? 2.701 3.162 -12.862 1.00 55.78 290 GLY A CA 1
ATOM 2353 C C . GLY A 1 290 ? 3.664 2.545 -13.871 1.00 55.78 290 GLY A C 1
ATOM 2354 O O . GLY A 1 290 ? 4.334 3.248 -14.622 1.00 55.78 290 GLY A O 1
ATOM 2355 N N . SER A 1 291 ? 3.756 1.215 -13.882 1.00 58.09 291 SER A N 1
ATOM 2356 C CA . SER A 1 291 ? 4.561 0.500 -14.880 1.00 58.09 291 SER A CA 1
ATOM 2357 C C . SER A 1 291 ? 3.785 0.321 -16.184 1.00 58.09 291 SER A C 1
ATOM 2359 O O . SER A 1 291 ? 2.643 -0.142 -16.168 1.00 58.09 291 SER A O 1
ATOM 2361 N N . THR A 1 292 ? 4.420 0.622 -17.318 1.00 70.06 292 THR A N 1
ATOM 2362 C CA . THR A 1 292 ? 3.861 0.313 -18.640 1.00 70.06 292 THR A CA 1
ATOM 2363 C C . THR A 1 292 ? 4.276 -1.086 -19.056 1.00 70.06 292 THR A C 1
ATOM 2365 O O . THR A 1 292 ? 5.465 -1.367 -19.221 1.00 70.06 292 THR A O 1
ATOM 2368 N N . ILE A 1 293 ? 3.285 -1.962 -19.212 1.00 76.56 293 ILE A N 1
ATOM 2369 C CA . ILE A 1 293 ? 3.488 -3.361 -19.583 1.00 76.56 293 ILE A CA 1
ATOM 2370 C C . ILE A 1 293 ? 3.050 -3.572 -21.031 1.00 76.56 293 ILE A C 1
ATOM 2372 O O . ILE A 1 293 ? 1.963 -3.155 -21.433 1.00 76.56 293 ILE A O 1
ATOM 2376 N N . ALA A 1 294 ? 3.892 -4.245 -21.799 1.00 81.88 294 ALA A N 1
ATOM 2377 C CA . ALA A 1 294 ? 3.701 -4.607 -23.186 1.00 81.88 294 ALA A CA 1
ATOM 2378 C C . ALA A 1 294 ? 3.695 -6.135 -23.359 1.00 81.88 294 ALA A C 1
ATOM 2380 O O . ALA A 1 294 ? 4.236 -6.875 -22.542 1.00 81.88 294 ALA A O 1
ATOM 2381 N N . ASN A 1 295 ? 3.093 -6.627 -24.430 1.00 86.88 295 ASN A N 1
ATOM 2382 C CA . ASN A 1 295 ? 3.103 -8.028 -24.821 1.00 86.88 295 ASN A CA 1
ATOM 2383 C C . ASN A 1 295 ? 3.253 -8.112 -26.339 1.00 86.88 295 ASN A C 1
ATOM 2385 O O . ASN A 1 295 ? 2.430 -7.554 -27.065 1.00 86.88 295 ASN A O 1
ATOM 2389 N N . ILE A 1 296 ? 4.299 -8.799 -26.796 1.00 87.62 296 ILE A N 1
ATOM 2390 C CA . ILE A 1 296 ? 4.602 -9.029 -28.209 1.00 87.62 296 ILE A CA 1
ATOM 2391 C C . ILE A 1 296 ? 4.717 -10.539 -28.407 1.00 87.62 296 ILE A C 1
ATOM 2393 O O . ILE A 1 296 ? 5.731 -11.147 -28.059 1.00 87.62 296 ILE A O 1
ATOM 2397 N N . GLU A 1 297 ? 3.666 -11.154 -28.946 1.00 90.88 297 GLU A N 1
ATOM 2398 C CA . GLU A 1 297 ? 3.542 -12.614 -28.976 1.00 90.88 297 GLU A CA 1
ATOM 2399 C C . GLU A 1 297 ? 2.957 -13.123 -30.303 1.00 90.88 297 GLU A C 1
ATOM 2401 O O . GLU A 1 297 ? 2.088 -12.501 -30.909 1.00 90.88 297 GLU A O 1
ATOM 2406 N N . ASN A 1 298 ? 3.391 -14.302 -30.757 1.00 91.25 298 ASN A N 1
ATOM 2407 C CA . ASN A 1 298 ? 2.803 -15.022 -31.898 1.00 91.25 298 ASN A CA 1
ATOM 2408 C C . ASN A 1 298 ? 2.622 -14.161 -33.171 1.00 91.25 298 ASN A C 1
ATOM 2410 O O . ASN A 1 298 ? 1.566 -14.174 -33.810 1.00 91.25 298 ASN A O 1
ATOM 2414 N N . LEU A 1 299 ? 3.652 -13.390 -33.530 1.00 93.69 299 LEU A N 1
ATOM 2415 C CA . LEU A 1 299 ? 3.705 -12.608 -34.771 1.00 93.69 299 LEU A CA 1
ATOM 2416 C C . LEU A 1 299 ? 4.293 -13.435 -35.927 1.00 93.69 299 LEU A C 1
ATOM 2418 O O . LEU A 1 299 ? 4.520 -14.641 -35.792 1.00 93.69 299 LEU A O 1
ATOM 2422 N N . HIS A 1 300 ? 4.523 -12.819 -37.092 1.00 94.56 300 HIS A N 1
ATOM 2423 C CA . HIS A 1 300 ? 5.208 -13.514 -38.183 1.00 94.56 300 HIS A CA 1
ATOM 2424 C C . HIS A 1 300 ? 6.623 -13.926 -37.733 1.00 94.56 300 HIS A C 1
ATOM 2426 O O . HIS A 1 300 ? 7.283 -13.142 -37.052 1.00 94.56 300 HIS A O 1
ATOM 2432 N N . PRO A 1 301 ? 7.157 -15.089 -38.154 1.00 90.94 301 PRO A N 1
ATOM 2433 C CA . PRO A 1 301 ? 8.514 -15.492 -37.791 1.00 90.94 301 PRO A CA 1
ATOM 2434 C C . PRO A 1 301 ? 9.568 -14.436 -38.137 1.00 90.94 301 PRO A C 1
ATOM 2436 O O . PRO A 1 301 ? 10.514 -14.256 -37.378 1.00 90.94 301 PRO A O 1
ATOM 2439 N N . ASP A 1 302 ? 9.410 -13.737 -39.269 1.00 92.62 302 ASP A N 1
ATOM 2440 C CA . ASP A 1 302 ? 10.265 -12.619 -39.730 1.00 92.62 302 ASP A CA 1
ATOM 2441 C C . ASP A 1 302 ? 10.060 -11.285 -39.003 1.00 92.62 302 ASP A C 1
ATOM 2443 O O . ASP A 1 302 ? 10.682 -10.296 -39.381 1.00 92.62 302 ASP A O 1
ATOM 2447 N N . PHE A 1 303 ? 9.232 -11.242 -37.959 1.00 93.12 303 PHE A N 1
ATOM 2448 C CA . PHE A 1 303 ? 9.050 -10.041 -37.156 1.00 93.12 303 PHE A CA 1
ATOM 2449 C C . PHE A 1 303 ? 10.355 -9.605 -36.484 1.00 93.12 303 PHE A C 1
ATOM 2451 O O . PHE A 1 303 ? 10.982 -10.375 -35.754 1.00 93.12 303 PHE A O 1
ATOM 2458 N N . CYS A 1 304 ? 10.758 -8.356 -36.719 1.00 91.06 304 CYS A N 1
ATOM 2459 C CA . CYS A 1 304 ? 11.980 -7.797 -36.156 1.00 91.06 304 CYS A CA 1
ATOM 2460 C C . CYS A 1 304 ? 11.818 -6.342 -35.696 1.00 91.06 304 CYS A C 1
ATOM 2462 O O . CYS A 1 304 ? 10.994 -5.609 -36.251 1.00 91.06 304 CYS A O 1
ATOM 2464 N N . PHE A 1 305 ? 12.650 -5.926 -34.737 1.00 89.19 305 PHE A N 1
ATOM 2465 C CA . PHE A 1 305 ? 12.861 -4.540 -34.310 1.00 89.19 305 PHE A CA 1
ATOM 2466 C C . PHE A 1 305 ? 14.167 -3.982 -34.884 1.00 89.19 305 PHE A C 1
ATOM 2468 O O . PHE A 1 305 ? 15.203 -4.655 -34.875 1.00 89.19 305 PHE A O 1
ATOM 2475 N N . THR A 1 306 ? 14.151 -2.735 -35.350 1.00 89.31 306 THR A N 1
ATOM 2476 C CA . THR A 1 306 ? 15.389 -1.984 -35.598 1.00 89.31 306 THR A CA 1
ATOM 2477 C C . THR A 1 306 ? 15.999 -1.539 -34.270 1.00 89.31 306 THR A C 1
ATOM 2479 O O . THR A 1 306 ? 15.349 -1.534 -33.222 1.00 89.31 306 THR A O 1
ATOM 2482 N N . ILE A 1 307 ? 17.266 -1.131 -34.312 1.00 85.94 307 ILE A N 1
ATOM 2483 C CA . ILE A 1 307 ? 17.954 -0.597 -33.133 1.00 85.94 307 ILE A CA 1
ATOM 2484 C C . ILE A 1 307 ? 17.316 0.715 -32.668 1.00 85.94 307 ILE A C 1
ATOM 2486 O O . ILE A 1 307 ? 17.213 0.965 -31.474 1.00 85.94 307 ILE A O 1
ATOM 2490 N N . GLU A 1 308 ? 16.854 1.546 -33.596 1.00 85.00 308 GLU A N 1
ATOM 2491 C CA . GLU A 1 308 ? 16.081 2.743 -33.266 1.00 85.00 308 GLU A CA 1
ATOM 2492 C C . GLU A 1 308 ? 14.767 2.402 -32.542 1.00 85.00 308 GLU A C 1
ATOM 2494 O O . GLU A 1 308 ? 14.489 2.982 -31.496 1.00 85.00 308 GLU A O 1
ATOM 2499 N N . GLU A 1 309 ? 13.995 1.435 -33.049 1.00 84.81 309 GLU A N 1
ATOM 2500 C CA . GLU A 1 309 ? 12.696 1.049 -32.476 1.00 84.81 309 GLU A CA 1
ATOM 2501 C C . GLU A 1 309 ? 12.843 0.493 -31.051 1.00 84.81 309 GLU A C 1
ATOM 2503 O O . GLU A 1 309 ? 12.127 0.926 -30.149 1.00 84.81 309 GLU A O 1
ATOM 2508 N N . ILE A 1 310 ? 13.791 -0.425 -30.817 1.00 81.75 310 ILE A N 1
ATOM 2509 C CA . ILE A 1 310 ? 13.953 -1.053 -29.495 1.00 81.75 310 ILE A CA 1
ATOM 2510 C C . ILE A 1 310 ? 14.395 -0.046 -28.426 1.00 81.75 310 ILE A C 1
ATOM 2512 O O . ILE A 1 310 ? 13.981 -0.151 -27.277 1.00 81.75 310 ILE A O 1
ATOM 2516 N N . LEU A 1 311 ? 15.196 0.958 -28.799 1.00 78.44 311 LEU A N 1
ATOM 2517 C CA . LEU A 1 311 ? 15.636 2.020 -27.892 1.00 78.44 311 LEU A CA 1
ATOM 2518 C C . LEU A 1 311 ? 14.487 2.929 -27.450 1.00 78.44 311 LEU A C 1
ATOM 2520 O O . LEU A 1 311 ? 14.505 3.435 -26.333 1.00 78.44 311 LEU A O 1
ATOM 2524 N N . GLN A 1 312 ? 13.488 3.124 -28.310 1.00 76.94 312 GLN A N 1
ATOM 2525 C CA . GLN A 1 312 ? 12.308 3.928 -27.990 1.00 76.94 312 GLN A CA 1
ATOM 2526 C C . GLN A 1 312 ? 11.342 3.209 -27.050 1.00 76.94 312 GLN A C 1
ATOM 2528 O O . GLN A 1 312 ? 10.531 3.860 -26.412 1.00 76.94 312 GLN A O 1
ATOM 2533 N N . ILE A 1 313 ? 11.415 1.881 -26.952 1.00 74.00 313 ILE A N 1
ATOM 2534 C CA . ILE A 1 313 ? 10.526 1.080 -26.097 1.00 74.00 313 ILE A CA 1
ATOM 2535 C C . ILE A 1 313 ? 11.281 0.353 -24.982 1.00 74.00 313 ILE A C 1
ATOM 2537 O O . ILE A 1 313 ? 10.688 -0.432 -24.247 1.00 74.00 313 ILE A O 1
ATOM 2541 N N . SER A 1 314 ? 12.581 0.616 -24.815 1.00 71.00 314 SER A N 1
ATOM 2542 C CA . SER A 1 314 ? 13.429 -0.090 -23.847 1.00 71.00 314 SER A CA 1
ATOM 2543 C C . SER A 1 314 ? 13.071 0.198 -22.388 1.00 71.00 314 SER A C 1
ATOM 2545 O O . SER A 1 314 ? 13.623 -0.442 -21.502 1.00 71.00 314 SER A O 1
ATOM 2547 N N . TYR A 1 315 ? 12.190 1.170 -22.128 1.00 69.38 315 TYR A N 1
ATOM 2548 C CA . TYR A 1 315 ? 11.634 1.455 -20.802 1.00 69.38 315 TYR A CA 1
ATOM 2549 C C . TYR A 1 315 ? 10.349 0.663 -20.493 1.00 69.38 315 TYR A C 1
ATOM 2551 O O . TYR A 1 315 ? 9.878 0.691 -19.357 1.00 69.38 315 TYR A O 1
ATOM 2559 N N . LEU A 1 316 ? 9.759 -0.025 -21.480 1.00 71.56 316 LEU A N 1
ATOM 2560 C CA . LEU A 1 316 ? 8.528 -0.802 -21.315 1.00 71.56 316 LEU A CA 1
ATOM 2561 C C . LEU A 1 316 ? 8.815 -2.180 -20.734 1.00 71.56 316 LEU A C 1
ATOM 2563 O O . LEU A 1 316 ? 9.632 -2.914 -21.273 1.00 71.56 316 LEU A O 1
ATOM 2567 N N . LYS A 1 317 ? 8.074 -2.611 -19.714 1.00 74.56 317 LYS A N 1
ATOM 2568 C CA . LYS A 1 317 ? 8.142 -4.003 -19.238 1.00 74.56 317 LYS A CA 1
ATOM 2569 C C . LYS A 1 317 ? 7.410 -4.909 -20.226 1.00 74.56 317 LYS A C 1
ATOM 2571 O O . LYS A 1 317 ? 6.351 -4.534 -20.699 1.00 74.56 317 LYS A O 1
ATOM 2576 N N . PHE A 1 318 ? 7.915 -6.107 -20.512 1.00 73.69 318 PHE A N 1
ATOM 2577 C CA . PHE A 1 318 ? 7.271 -7.024 -21.465 1.00 73.69 318 PHE A CA 1
ATOM 2578 C C . PHE A 1 318 ? 6.819 -8.301 -20.783 1.00 73.69 318 PHE A C 1
ATOM 2580 O O . PHE A 1 318 ? 7.612 -8.862 -20.044 1.00 73.69 318 PHE A O 1
ATOM 2587 N N . VAL A 1 319 ? 5.606 -8.780 -21.060 1.00 77.44 319 VAL A N 1
ATOM 2588 C CA . VAL A 1 319 ? 5.134 -10.120 -20.670 1.00 77.44 319 VAL A CA 1
ATOM 2589 C C . VAL A 1 319 ? 5.829 -11.175 -21.524 1.00 77.44 319 VAL A C 1
ATOM 2591 O O . VAL A 1 319 ? 6.590 -11.982 -21.006 1.00 77.44 319 VAL A O 1
ATOM 2594 N N . ASN A 1 320 ? 5.642 -11.092 -22.841 1.00 78.69 320 ASN A N 1
ATOM 2595 C CA . ASN A 1 320 ? 6.394 -11.854 -23.833 1.00 78.69 320 ASN A CA 1
ATOM 2596 C C . ASN A 1 320 ? 7.038 -10.885 -24.832 1.00 78.69 320 ASN A C 1
ATOM 2598 O O . ASN A 1 320 ? 6.464 -9.826 -25.129 1.00 78.69 320 ASN A O 1
ATOM 2602 N N . LEU A 1 321 ? 8.214 -11.246 -25.355 1.00 82.81 321 LEU A N 1
ATOM 2603 C CA . LEU A 1 321 ? 8.918 -10.475 -26.381 1.00 82.81 321 LEU A CA 1
ATOM 2604 C C . LEU A 1 321 ? 9.466 -11.390 -27.481 1.00 82.81 321 LEU A C 1
ATOM 2606 O O . LEU A 1 321 ? 10.665 -11.620 -27.598 1.00 82.81 321 LEU A O 1
ATOM 2610 N N . HIS A 1 322 ? 8.575 -11.886 -28.339 1.00 86.12 322 HIS A N 1
ATOM 2611 C CA . HIS A 1 322 ? 8.966 -12.713 -29.481 1.00 86.12 322 HIS A CA 1
ATOM 2612 C C . HIS A 1 322 ? 9.383 -11.837 -30.672 1.00 86.12 322 HIS A C 1
ATOM 2614 O O . HIS A 1 322 ? 8.550 -11.451 -31.498 1.00 86.12 322 HIS A O 1
ATOM 2620 N N . ALA A 1 323 ? 10.675 -11.514 -30.776 1.00 86.25 323 ALA A N 1
ATOM 2621 C CA . ALA A 1 323 ? 11.213 -10.709 -31.873 1.00 86.25 323 ALA A CA 1
ATOM 2622 C C . ALA A 1 323 ? 12.695 -10.996 -32.164 1.00 86.25 323 ALA A C 1
ATOM 2624 O O . ALA A 1 323 ? 13.395 -11.635 -31.387 1.00 86.25 323 ALA A O 1
ATOM 2625 N N . ARG A 1 324 ? 13.188 -10.476 -33.293 1.00 88.06 324 ARG A N 1
ATOM 2626 C CA . ARG A 1 324 ? 14.616 -10.457 -33.666 1.00 88.06 324 ARG A CA 1
ATOM 2627 C C . ARG A 1 324 ? 15.079 -9.045 -34.022 1.00 88.06 324 ARG A C 1
ATOM 2629 O O . ARG A 1 324 ? 14.256 -8.158 -34.213 1.00 88.06 324 ARG A O 1
ATOM 2636 N N . PHE A 1 325 ? 16.385 -8.819 -34.139 1.00 88.50 325 PHE A N 1
ATOM 2637 C CA . PHE A 1 325 ? 16.900 -7.551 -34.664 1.00 88.50 325 PHE A CA 1
ATOM 2638 C C . PHE A 1 325 ? 16.854 -7.528 -36.196 1.00 88.50 325 PHE A C 1
ATOM 2640 O O . PHE A 1 325 ? 17.179 -8.521 -36.849 1.00 88.50 325 PHE A O 1
ATOM 2647 N N . CYS A 1 326 ? 16.448 -6.400 -36.774 1.00 89.06 326 CYS A N 1
ATOM 2648 C CA . CYS A 1 326 ? 16.447 -6.207 -38.221 1.00 89.06 326 CYS A CA 1
ATOM 2649 C C . CYS A 1 326 ? 17.862 -5.984 -38.779 1.00 89.06 326 CYS A C 1
ATOM 2651 O O . CYS A 1 326 ? 18.779 -5.571 -38.068 1.00 89.06 326 CYS A O 1
ATOM 2653 N N . GLU A 1 327 ? 18.034 -6.209 -40.086 1.00 84.81 327 GLU A N 1
ATOM 2654 C CA . GLU A 1 327 ? 19.275 -5.839 -40.780 1.00 84.81 327 GLU A CA 1
ATOM 2655 C C . GLU A 1 327 ? 19.462 -4.317 -40.829 1.00 84.81 327 GLU A C 1
ATOM 2657 O O . GLU A 1 327 ? 20.572 -3.823 -40.619 1.00 84.81 327 GLU A O 1
ATOM 2662 N N . GLU A 1 328 ? 18.373 -3.583 -41.060 1.00 84.25 328 GLU A N 1
ATOM 2663 C CA . GLU A 1 328 ? 18.324 -2.124 -41.004 1.00 84.25 328 GLU A CA 1
ATOM 2664 C C . GLU A 1 328 ? 18.366 -1.629 -39.552 1.00 84.25 328 GLU A C 1
ATOM 2666 O O . GLU A 1 328 ? 17.723 -2.182 -38.660 1.00 84.25 328 GLU A O 1
ATOM 2671 N N . THR A 1 329 ? 19.119 -0.559 -39.304 1.00 78.44 329 THR A N 1
ATOM 2672 C CA . THR A 1 329 ? 19.389 -0.075 -37.941 1.00 78.44 329 THR A CA 1
ATOM 2673 C C . THR A 1 329 ? 18.488 1.079 -37.514 1.00 78.44 329 THR A C 1
ATOM 2675 O O . THR A 1 329 ? 18.240 1.235 -36.321 1.00 78.44 329 THR A O 1
ATOM 2678 N N . GLY A 1 330 ? 17.998 1.873 -38.470 1.00 82.19 330 GLY A N 1
ATOM 2679 C CA . GLY A 1 330 ? 17.328 3.151 -38.212 1.00 82.19 330 GLY A CA 1
ATOM 2680 C C . GLY A 1 330 ? 18.306 4.313 -37.982 1.00 82.19 330 GLY A C 1
ATOM 2681 O O . GLY A 1 330 ? 19.516 4.182 -38.209 1.00 82.19 330 GLY A O 1
ATOM 2682 N N . ASN A 1 331 ? 17.779 5.460 -37.550 1.00 80.69 331 ASN A N 1
ATOM 2683 C CA . ASN A 1 331 ? 18.546 6.669 -37.253 1.00 80.69 331 ASN A CA 1
ATOM 2684 C C . ASN A 1 331 ? 19.168 6.602 -35.850 1.00 80.69 331 ASN A C 1
ATOM 2686 O O . ASN A 1 331 ? 18.484 6.640 -34.832 1.00 80.69 331 ASN A O 1
ATOM 2690 N N . LEU A 1 332 ? 20.499 6.555 -35.790 1.00 82.19 332 LEU A N 1
ATOM 2691 C CA . LEU A 1 332 ? 21.248 6.435 -34.537 1.00 82.19 332 LEU A CA 1
ATOM 2692 C C . LEU A 1 332 ? 21.866 7.759 -34.057 1.00 82.19 332 LEU A C 1
ATOM 2694 O O . LEU A 1 332 ? 22.785 7.730 -33.235 1.00 82.19 332 LEU A O 1
ATOM 2698 N N . ALA A 1 333 ? 21.399 8.905 -34.570 1.00 78.69 333 ALA A N 1
ATOM 2699 C CA . ALA A 1 333 ? 21.820 10.251 -34.154 1.00 78.69 333 ALA A CA 1
ATOM 2700 C C . ALA A 1 333 ? 23.353 10.458 -34.136 1.00 78.69 333 ALA A C 1
ATOM 2702 O O . ALA A 1 333 ? 23.903 11.102 -33.247 1.00 78.69 333 ALA A O 1
ATOM 2703 N N . GLY A 1 334 ? 24.053 9.879 -35.118 1.00 78.38 334 GLY A N 1
ATOM 2704 C CA . GLY A 1 334 ? 25.511 9.981 -35.254 1.00 78.38 334 GLY A CA 1
ATOM 2705 C C . GLY A 1 334 ? 26.330 8.982 -34.426 1.00 78.38 334 GLY A C 1
ATOM 2706 O O . GLY A 1 334 ? 27.553 9.007 -34.526 1.00 78.38 334 GLY A O 1
ATOM 2707 N N . SER A 1 335 ? 25.698 8.089 -33.651 1.00 83.62 335 SER A N 1
ATOM 2708 C CA . SER A 1 335 ? 26.410 7.000 -32.959 1.00 83.62 335 SER A CA 1
ATOM 2709 C C . SER A 1 335 ? 26.823 5.876 -33.916 1.00 83.62 335 SER A C 1
ATOM 2711 O O . SER A 1 335 ? 26.088 5.526 -34.843 1.00 83.62 335 SER A O 1
ATOM 2713 N N . ILE A 1 336 ? 28.008 5.305 -33.685 1.00 87.94 336 ILE A N 1
ATOM 2714 C CA . ILE A 1 336 ? 28.588 4.257 -34.534 1.00 87.94 336 ILE A CA 1
ATOM 2715 C C . ILE A 1 336 ? 28.148 2.882 -34.022 1.00 87.94 336 ILE A C 1
ATOM 2717 O O . ILE A 1 336 ? 28.478 2.499 -32.896 1.00 87.94 336 ILE A O 1
ATOM 2721 N N . LEU A 1 337 ? 27.410 2.143 -34.858 1.00 89.81 337 LEU A N 1
ATOM 2722 C CA . LEU A 1 337 ? 27.033 0.750 -34.614 1.00 89.81 337 LEU A CA 1
ATOM 2723 C C . LEU A 1 337 ? 28.001 -0.195 -35.324 1.00 89.81 337 LEU A C 1
ATOM 2725 O O . LEU A 1 337 ? 28.128 -0.161 -36.547 1.00 89.81 337 LEU A O 1
ATOM 2729 N N . CYS A 1 338 ? 28.607 -1.091 -34.559 1.00 92.06 338 CYS A N 1
ATOM 2730 C CA . CYS A 1 338 ? 29.488 -2.134 -35.057 1.00 92.06 338 CYS A CA 1
ATOM 2731 C C . CYS A 1 338 ? 28.808 -3.497 -34.951 1.00 92.06 338 CYS A C 1
ATOM 2733 O O . CYS A 1 338 ? 28.194 -3.818 -33.933 1.00 92.06 338 CYS A O 1
ATOM 2735 N N . ARG A 1 339 ? 28.921 -4.321 -35.995 1.00 91.31 339 ARG A N 1
ATOM 2736 C CA . ARG A 1 339 ? 28.483 -5.720 -35.926 1.00 91.31 339 ARG A CA 1
ATOM 2737 C C . ARG A 1 339 ? 29.584 -6.549 -35.289 1.00 91.31 339 ARG A C 1
ATOM 2739 O O . ARG A 1 339 ? 30.742 -6.446 -35.690 1.00 91.31 339 ARG A O 1
ATOM 2746 N N . PHE A 1 340 ? 29.219 -7.345 -34.297 1.00 92.00 340 PHE A N 1
ATOM 2747 C CA . PHE A 1 340 ? 30.173 -8.197 -33.615 1.00 92.00 340 PHE A CA 1
ATOM 2748 C C . PHE A 1 340 ? 30.502 -9.432 -34.459 1.00 92.00 340 PHE A C 1
ATOM 2750 O O . PHE A 1 340 ? 29.609 -10.093 -34.982 1.00 92.00 340 PHE A O 1
ATOM 2757 N N . ASP A 1 341 ? 31.790 -9.743 -34.557 1.00 91.56 341 ASP A N 1
ATOM 2758 C CA . ASP A 1 341 ? 32.310 -11.013 -35.078 1.00 91.56 341 ASP A CA 1
ATOM 2759 C C . ASP A 1 341 ? 33.366 -11.539 -34.098 1.00 91.56 341 ASP A C 1
ATOM 2761 O O . ASP A 1 341 ? 33.173 -12.561 -33.444 1.00 91.56 341 ASP A O 1
ATOM 2765 N N . LYS A 1 342 ? 34.459 -10.780 -33.920 1.00 91.88 342 LYS A N 1
ATOM 2766 C CA . LYS A 1 342 ? 35.525 -11.052 -32.940 1.00 91.88 342 LYS A CA 1
ATOM 2767 C C . LYS A 1 342 ? 36.100 -9.762 -32.368 1.00 91.88 342 LYS A C 1
ATOM 2769 O O . LYS A 1 342 ? 36.172 -8.757 -33.076 1.00 91.88 342 LYS A O 1
ATOM 2774 N N . LEU A 1 343 ? 36.634 -9.814 -31.144 1.00 91.19 343 LEU A N 1
ATOM 2775 C CA . LEU A 1 343 ? 37.269 -8.657 -30.491 1.00 91.19 343 LEU A CA 1
ATOM 2776 C C . LEU A 1 343 ? 38.452 -8.085 -31.295 1.00 91.19 343 LEU A C 1
ATOM 2778 O O . LEU A 1 343 ? 38.654 -6.871 -31.344 1.00 91.19 343 LEU A O 1
ATOM 2782 N N . SER A 1 344 ? 39.218 -8.939 -31.982 1.00 91.12 344 SER A N 1
ATOM 2783 C CA . SER A 1 344 ? 40.340 -8.498 -32.823 1.00 91.12 344 SER A CA 1
ATOM 2784 C C . SER A 1 344 ? 39.904 -7.591 -33.976 1.00 91.12 344 SER A C 1
ATOM 2786 O O . SER A 1 344 ? 40.638 -6.664 -34.320 1.00 91.12 344 SER A O 1
ATOM 2788 N N . ASN A 1 345 ? 38.719 -7.853 -34.534 1.00 91.75 345 ASN A N 1
ATOM 2789 C CA . ASN A 1 345 ? 38.171 -7.193 -35.720 1.00 91.75 345 ASN A CA 1
ATOM 2790 C C . ASN A 1 345 ? 37.254 -6.013 -35.371 1.00 91.75 345 ASN A C 1
ATOM 2792 O O . ASN A 1 345 ? 36.848 -5.290 -36.272 1.00 91.75 345 ASN A O 1
ATOM 2796 N N . LEU A 1 346 ? 36.915 -5.834 -34.092 1.00 91.88 346 LEU A N 1
ATOM 2797 C CA . LEU A 1 346 ? 36.103 -4.713 -33.631 1.00 91.88 346 LEU A CA 1
ATOM 2798 C C . LEU A 1 346 ? 36.883 -3.400 -33.792 1.00 91.88 346 LEU A C 1
ATOM 2800 O O . LEU A 1 346 ? 38.069 -3.356 -33.461 1.00 91.88 346 LEU A O 1
ATOM 2804 N N . ASP A 1 347 ? 36.236 -2.346 -34.280 1.00 88.69 347 ASP A N 1
ATOM 2805 C CA . ASP A 1 347 ? 36.848 -1.020 -34.383 1.00 88.69 347 ASP A CA 1
ATOM 2806 C C . ASP A 1 347 ? 36.918 -0.326 -33.011 1.00 88.69 347 ASP A C 1
ATOM 2808 O O . ASP A 1 347 ? 36.092 -0.555 -32.128 1.00 88.69 347 ASP A O 1
ATOM 2812 N N . ASP A 1 348 ? 37.903 0.553 -32.820 1.00 85.31 348 ASP A N 1
ATOM 2813 C CA . ASP A 1 348 ? 38.139 1.216 -31.526 1.00 85.31 348 ASP A CA 1
ATOM 2814 C C . ASP A 1 348 ? 37.120 2.336 -31.222 1.00 85.31 348 ASP A C 1
ATOM 2816 O O . ASP A 1 348 ? 37.044 2.814 -30.095 1.00 85.31 348 ASP A O 1
ATOM 2820 N N . ASN A 1 349 ? 36.340 2.776 -32.215 1.00 87.50 349 ASN A N 1
ATOM 2821 C CA . ASN A 1 349 ? 35.382 3.886 -32.112 1.00 87.50 349 ASN A CA 1
ATOM 2822 C C . ASN A 1 349 ? 33.912 3.431 -32.035 1.00 87.50 349 ASN A C 1
ATOM 2824 O O . ASN A 1 349 ? 33.003 4.241 -32.230 1.00 87.50 349 ASN A O 1
ATOM 2828 N N . CYS A 1 350 ? 33.665 2.148 -31.771 1.00 90.94 350 CYS A N 1
ATOM 2829 C CA . CYS A 1 350 ? 32.317 1.603 -31.657 1.00 90.94 350 CYS A CA 1
ATOM 2830 C C . CYS A 1 350 ? 31.593 2.152 -30.421 1.00 90.94 350 CYS A C 1
ATOM 2832 O O . CYS A 1 350 ? 32.036 1.952 -29.292 1.00 90.94 350 CYS A O 1
ATOM 2834 N N . ASN A 1 351 ? 30.430 2.782 -30.620 1.00 91.12 351 ASN A N 1
ATOM 2835 C CA . ASN A 1 351 ? 29.566 3.206 -29.512 1.00 91.12 351 ASN A CA 1
ATOM 2836 C C . ASN A 1 351 ? 28.502 2.156 -29.187 1.00 91.12 351 ASN A C 1
ATOM 2838 O O . ASN A 1 351 ? 28.049 2.053 -28.052 1.00 91.12 351 ASN A O 1
ATOM 2842 N N . LYS A 1 352 ? 28.067 1.387 -30.184 1.00 89.38 352 LYS A N 1
ATOM 2843 C CA . LYS A 1 352 ? 27.019 0.374 -30.051 1.00 89.38 352 LYS A CA 1
ATOM 2844 C C . LYS A 1 352 ? 27.479 -0.911 -30.722 1.00 89.38 352 LYS A C 1
ATOM 2846 O O . LYS A 1 352 ? 28.103 -0.853 -31.781 1.00 89.38 352 LYS A O 1
ATOM 2851 N N . ILE A 1 353 ? 27.143 -2.057 -30.146 1.00 91.38 353 ILE A N 1
ATOM 2852 C CA . ILE A 1 353 ? 27.455 -3.370 -30.715 1.00 91.38 353 ILE A CA 1
ATOM 2853 C C . ILE A 1 353 ? 26.159 -4.114 -31.025 1.00 91.38 353 ILE A C 1
ATOM 2855 O O . ILE A 1 353 ? 25.281 -4.184 -30.173 1.00 91.38 353 ILE A O 1
ATOM 2859 N N . LEU A 1 354 ? 26.056 -4.685 -32.224 1.00 91.12 354 LEU A N 1
ATOM 2860 C CA . LEU A 1 354 ? 25.004 -5.629 -32.603 1.00 91.12 354 LEU A CA 1
ATOM 2861 C C . LEU A 1 354 ? 25.602 -7.031 -32.763 1.00 91.12 354 LEU A C 1
ATOM 2863 O O . LEU A 1 354 ? 26.429 -7.244 -33.652 1.00 91.12 354 LEU A O 1
ATOM 2867 N N . GLY A 1 355 ? 25.165 -7.967 -31.922 1.00 89.75 355 GLY A N 1
ATOM 2868 C CA . GLY A 1 355 ? 25.641 -9.350 -31.866 1.00 89.75 355 GLY A CA 1
ATOM 2869 C C . GLY A 1 355 ? 26.097 -9.766 -30.465 1.00 89.75 355 GLY A C 1
ATOM 2870 O O . GLY A 1 355 ? 26.299 -8.927 -29.586 1.00 89.75 355 GLY A O 1
ATOM 2871 N N . ASP A 1 356 ? 26.262 -11.074 -30.275 1.00 88.75 356 ASP A N 1
ATOM 2872 C CA . ASP A 1 356 ? 26.684 -11.669 -29.006 1.00 88.75 356 ASP A CA 1
ATOM 2873 C C . ASP A 1 356 ? 28.185 -11.480 -28.779 1.00 88.75 356 ASP A C 1
ATOM 2875 O O . ASP A 1 356 ? 29.016 -12.006 -29.522 1.00 88.75 356 ASP A O 1
ATOM 2879 N N . VAL A 1 357 ? 28.542 -10.726 -27.741 1.00 91.81 357 VAL A N 1
ATOM 2880 C CA . VAL A 1 357 ? 29.931 -10.403 -27.416 1.00 91.81 357 VAL A CA 1
ATOM 2881 C C . VAL A 1 357 ? 30.563 -11.567 -26.664 1.00 91.81 357 VAL A C 1
ATOM 2883 O O . VAL A 1 357 ? 30.189 -11.858 -25.530 1.00 91.81 357 VAL A O 1
ATOM 2886 N N . LEU A 1 358 ? 31.570 -12.194 -27.270 1.00 93.12 358 LEU A N 1
ATOM 2887 C CA . LEU A 1 358 ? 32.377 -13.248 -26.657 1.00 93.12 358 LEU A CA 1
ATOM 2888 C C . LEU A 1 358 ? 33.786 -12.731 -26.338 1.00 93.12 358 LEU A C 1
ATOM 2890 O O . LEU A 1 358 ? 34.475 -12.227 -27.223 1.00 93.12 358 LEU A O 1
ATOM 2894 N N . ILE A 1 359 ? 34.211 -12.893 -25.085 1.00 92.88 359 ILE A N 1
ATOM 2895 C CA . ILE A 1 359 ? 35.580 -12.647 -24.618 1.00 92.88 359 ILE A CA 1
ATOM 2896 C C . ILE A 1 359 ? 36.150 -13.977 -24.125 1.00 92.88 359 ILE A C 1
ATOM 2898 O O . ILE A 1 359 ? 35.673 -14.529 -23.127 1.00 92.88 359 ILE A O 1
ATOM 2902 N N . GLU A 1 360 ? 37.163 -14.495 -24.816 1.00 92.75 360 GLU A N 1
ATOM 2903 C CA . GLU A 1 360 ? 37.835 -15.741 -24.442 1.00 92.75 360 GLU A CA 1
ATOM 2904 C C . GLU A 1 360 ? 39.347 -15.569 -24.237 1.00 92.75 360 GLU A C 1
ATOM 2906 O O . GLU A 1 360 ? 39.920 -14.513 -24.505 1.00 92.75 360 GLU A O 1
ATOM 2911 N N . GLY A 1 361 ? 40.005 -16.587 -23.673 1.00 89.25 361 GLY A N 1
ATOM 2912 C CA . GLY A 1 361 ? 41.441 -16.528 -23.394 1.00 89.25 361 GLY A CA 1
ATOM 2913 C C . GLY A 1 361 ? 42.257 -16.191 -24.650 1.00 89.25 361 GLY A C 1
ATOM 2914 O O . GLY A 1 361 ? 42.201 -16.911 -25.647 1.00 89.25 361 GLY A O 1
ATOM 2915 N N . GLY A 1 362 ? 43.034 -15.107 -24.594 1.00 89.44 362 GLY A N 1
ATOM 2916 C CA . GLY A 1 362 ? 43.754 -14.512 -25.726 1.00 89.44 362 GLY A CA 1
ATOM 2917 C C . GLY A 1 362 ? 43.201 -13.152 -26.177 1.00 89.44 362 GLY A C 1
ATOM 2918 O O . GLY A 1 362 ? 43.933 -12.392 -26.830 1.00 89.44 362 GLY A O 1
ATOM 2919 N N . ASP A 1 363 ? 41.958 -12.819 -25.806 1.00 92.81 363 ASP A N 1
ATOM 2920 C CA . ASP A 1 363 ? 41.301 -11.549 -26.138 1.00 92.81 363 ASP A CA 1
ATOM 2921 C C . ASP A 1 363 ? 41.602 -10.416 -25.149 1.00 92.81 363 ASP A C 1
ATOM 2923 O O . ASP A 1 363 ? 41.231 -9.267 -25.397 1.00 92.81 363 ASP A O 1
ATOM 2927 N N . GLU A 1 364 ? 42.329 -10.681 -24.059 1.00 91.88 364 GLU A N 1
ATOM 2928 C CA . GLU A 1 364 ? 42.590 -9.701 -22.995 1.00 91.88 364 GLU A CA 1
ATOM 2929 C C . GLU A 1 364 ? 43.301 -8.438 -23.507 1.00 91.88 364 GLU A C 1
ATOM 2931 O O . GLU A 1 364 ? 43.117 -7.352 -22.968 1.00 91.88 364 GLU A O 1
ATOM 2936 N N . LYS A 1 365 ? 44.075 -8.546 -24.593 1.00 92.81 365 LYS A N 1
ATOM 2937 C CA . LYS A 1 365 ? 44.734 -7.404 -25.259 1.00 92.81 365 LYS A CA 1
ATOM 2938 C C . LYS A 1 365 ? 43.781 -6.497 -26.051 1.00 92.81 365 LYS A C 1
ATOM 2940 O O . LYS A 1 365 ? 44.184 -5.404 -26.434 1.00 92.81 365 LYS A O 1
ATOM 2945 N N . TYR A 1 366 ? 42.563 -6.953 -26.337 1.00 93.31 366 TYR A N 1
ATOM 2946 C CA . TYR A 1 366 ? 41.575 -6.246 -27.158 1.00 93.31 366 TYR A CA 1
ATOM 2947 C C . TYR A 1 366 ? 40.425 -5.653 -26.332 1.00 93.31 366 TYR A C 1
ATOM 2949 O O . TYR A 1 366 ? 39.620 -4.900 -26.871 1.00 93.31 366 TYR A O 1
ATOM 2957 N N . VAL A 1 367 ? 40.341 -5.934 -25.025 1.00 91.19 367 VAL A N 1
ATOM 2958 C CA . VAL A 1 367 ? 39.222 -5.474 -24.176 1.00 91.19 367 VAL A CA 1
ATOM 2959 C C . VAL A 1 367 ? 39.129 -3.950 -24.053 1.00 91.19 367 VAL A C 1
ATOM 2961 O O . VAL A 1 367 ? 38.050 -3.424 -23.801 1.00 91.19 367 VAL A O 1
ATOM 2964 N N . SER A 1 368 ? 40.222 -3.218 -24.301 1.00 90.25 368 SER A N 1
ATOM 2965 C CA . SER A 1 368 ? 40.223 -1.748 -24.314 1.00 90.25 368 SER A CA 1
ATOM 2966 C C . SER A 1 368 ? 39.290 -1.154 -25.372 1.00 90.25 368 SER A C 1
ATOM 2968 O O . SER A 1 368 ? 38.800 -0.043 -25.185 1.00 90.25 368 SER A O 1
ATOM 2970 N N . LYS A 1 369 ? 39.008 -1.898 -26.450 1.00 92.38 369 LYS A N 1
ATOM 2971 C CA . LYS A 1 369 ? 38.074 -1.495 -27.512 1.00 92.38 369 LYS A CA 1
ATOM 2972 C C . LYS A 1 369 ? 36.625 -1.395 -27.033 1.00 92.38 369 LYS A C 1
ATOM 2974 O O . LYS A 1 369 ? 35.820 -0.694 -27.629 1.00 92.38 369 LYS A O 1
ATOM 2979 N N . LEU A 1 370 ? 36.295 -2.069 -25.931 1.00 91.69 370 LEU A N 1
ATOM 2980 C CA . LEU A 1 370 ? 34.968 -2.035 -25.313 1.00 91.69 370 LEU A CA 1
ATOM 2981 C C . LEU A 1 370 ? 34.782 -0.825 -24.381 1.00 91.69 370 LEU A C 1
ATOM 2983 O O . LEU A 1 370 ? 33.709 -0.648 -23.808 1.00 91.69 370 LEU A O 1
ATOM 2987 N N . GLY A 1 371 ? 35.812 0.016 -24.227 1.00 88.25 371 GLY A N 1
ATOM 2988 C CA . GLY A 1 371 ? 35.805 1.149 -23.305 1.00 88.25 371 GLY A CA 1
ATOM 2989 C C . GLY A 1 371 ? 34.771 2.222 -23.623 1.00 88.25 371 GLY A C 1
ATOM 2990 O O . GLY A 1 371 ? 34.201 2.793 -22.693 1.00 88.25 371 GLY A O 1
ATOM 2991 N N . ASP A 1 372 ? 34.520 2.471 -24.907 1.00 88.81 372 ASP A N 1
ATOM 2992 C CA . ASP A 1 372 ? 33.638 3.547 -25.381 1.00 88.81 372 ASP A CA 1
ATOM 2993 C C . ASP A 1 372 ? 32.280 3.017 -25.883 1.00 88.81 372 ASP A C 1
ATOM 2995 O O . ASP A 1 372 ? 31.459 3.774 -26.406 1.00 88.81 372 ASP A O 1
ATOM 2999 N N . VAL A 1 373 ? 32.024 1.720 -25.672 1.00 90.19 373 VAL A N 1
ATOM 3000 C CA . VAL A 1 373 ? 30.765 1.051 -26.010 1.00 90.19 373 VAL A CA 1
ATOM 3001 C C . VAL A 1 373 ? 29.723 1.366 -24.945 1.00 90.19 373 VAL A C 1
ATOM 3003 O O . VAL A 1 373 ? 29.930 1.105 -23.763 1.00 90.19 373 VAL A O 1
ATOM 3006 N N . TRP A 1 374 ? 28.585 1.901 -25.374 1.00 84.69 374 TRP A N 1
ATOM 3007 C CA . TRP A 1 374 ? 27.448 2.260 -24.531 1.00 84.69 374 TRP A CA 1
ATOM 3008 C C . TRP A 1 374 ? 26.415 1.145 -24.465 1.00 84.69 374 TRP A C 1
ATOM 3010 O O . TRP A 1 374 ? 25.809 0.927 -23.417 1.00 84.69 374 TRP A O 1
ATOM 3020 N N . ASN A 1 375 ? 26.180 0.450 -25.582 1.00 84.50 375 ASN A N 1
ATOM 3021 C CA . ASN A 1 375 ? 25.071 -0.494 -25.708 1.00 84.50 375 ASN A CA 1
ATOM 3022 C C . ASN A 1 375 ? 25.497 -1.767 -26.436 1.00 84.50 375 ASN A C 1
ATOM 3024 O O . ASN A 1 375 ? 26.177 -1.694 -27.463 1.00 84.50 375 ASN A O 1
ATOM 3028 N N . ILE A 1 376 ? 25.038 -2.914 -25.938 1.00 85.69 376 ILE A N 1
ATOM 3029 C CA . ILE A 1 376 ? 25.179 -4.213 -26.604 1.00 85.69 376 ILE A CA 1
ATOM 3030 C C . ILE A 1 376 ? 23.773 -4.740 -26.915 1.00 85.69 376 ILE A C 1
ATOM 3032 O O . ILE A 1 376 ? 22.958 -4.905 -26.011 1.00 85.69 376 ILE A O 1
ATOM 3036 N N . PHE A 1 377 ? 23.490 -4.990 -28.190 1.00 85.38 377 PHE A N 1
ATOM 3037 C CA . PHE A 1 377 ? 22.263 -5.615 -28.687 1.00 85.38 377 PHE A CA 1
ATOM 3038 C C . PHE A 1 377 ? 22.566 -7.086 -28.997 1.00 85.38 377 PHE A C 1
ATOM 3040 O O . PHE A 1 377 ? 22.955 -7.432 -30.115 1.00 85.38 377 PHE A O 1
ATOM 3047 N N . GLY A 1 378 ? 22.472 -7.917 -27.964 1.00 81.50 378 GLY A N 1
ATOM 3048 C CA . GLY A 1 378 ? 22.911 -9.309 -27.899 1.00 81.50 378 GLY A CA 1
ATOM 3049 C C . GLY A 1 378 ? 23.194 -9.714 -26.449 1.00 81.50 378 GLY A C 1
ATOM 3050 O O . GLY A 1 378 ? 22.756 -9.047 -25.508 1.00 81.50 378 GLY A O 1
ATOM 3051 N N . SER A 1 379 ? 23.952 -10.787 -26.265 1.00 78.81 379 SER A N 1
ATOM 3052 C CA . SER A 1 379 ? 24.440 -11.261 -24.965 1.00 78.81 379 SER A CA 1
ATOM 3053 C C . SER A 1 379 ? 25.923 -10.927 -24.735 1.00 78.81 379 SER A C 1
ATOM 3055 O O . SER A 1 379 ? 26.646 -10.549 -25.660 1.00 78.81 379 SER A O 1
ATOM 3057 N N . LEU A 1 380 ? 26.393 -11.053 -23.489 1.00 82.75 380 LEU A N 1
ATOM 3058 C CA . LEU A 1 380 ? 27.805 -10.895 -23.120 1.00 82.75 380 LEU A CA 1
ATOM 3059 C C . LEU A 1 380 ? 28.333 -12.167 -22.451 1.00 82.75 380 LEU A C 1
ATOM 3061 O O . LEU A 1 380 ? 27.943 -12.494 -21.335 1.00 82.75 380 LEU A O 1
ATOM 3065 N N . THR A 1 381 ? 29.281 -12.847 -23.090 1.00 83.00 381 THR A N 1
ATOM 3066 C CA . THR A 1 381 ? 29.932 -14.051 -22.563 1.00 83.00 381 THR A CA 1
ATOM 3067 C C . THR A 1 381 ? 31.420 -13.809 -22.326 1.00 83.00 381 THR A C 1
ATOM 3069 O O . THR A 1 381 ? 32.150 -13.443 -23.243 1.00 83.00 381 THR A O 1
ATOM 3072 N N . ILE A 1 382 ? 31.900 -14.067 -21.110 1.00 83.44 382 ILE A N 1
ATOM 3073 C CA . ILE A 1 382 ? 33.310 -13.940 -20.720 1.00 83.44 382 ILE A CA 1
ATOM 3074 C C . ILE A 1 382 ? 33.777 -15.270 -20.150 1.00 83.44 382 ILE A C 1
ATOM 3076 O O . ILE A 1 382 ? 33.355 -15.662 -19.055 1.00 83.44 382 ILE A O 1
ATOM 3080 N N . ARG A 1 383 ? 34.673 -15.968 -20.852 1.00 84.06 383 ARG A N 1
ATOM 3081 C CA . ARG A 1 383 ? 35.100 -17.298 -20.416 1.00 84.06 383 ARG A CA 1
ATOM 3082 C C . ARG A 1 383 ? 36.582 -17.603 -20.549 1.00 84.06 383 ARG A C 1
ATOM 3084 O O . ARG A 1 383 ? 37.208 -17.253 -21.538 1.00 84.06 383 ARG A O 1
ATOM 3091 N N . ASN A 1 384 ? 37.117 -18.368 -19.598 1.00 85.81 384 ASN A N 1
ATOM 3092 C CA . ASN A 1 384 ? 38.499 -18.870 -19.621 1.00 85.81 384 ASN A CA 1
ATOM 3093 C C . ASN A 1 384 ? 39.571 -17.777 -19.827 1.00 85.81 384 ASN A C 1
ATOM 3095 O O . ASN A 1 384 ? 40.567 -18.015 -20.508 1.00 85.81 384 ASN A O 1
ATOM 3099 N N . THR A 1 385 ? 39.362 -16.585 -19.265 1.00 86.94 385 THR A N 1
ATOM 3100 C CA . THR A 1 385 ? 40.292 -15.446 -19.352 1.00 86.94 385 THR A CA 1
ATOM 3101 C C . THR A 1 385 ? 41.150 -15.299 -18.092 1.00 86.94 385 THR A C 1
ATOM 3103 O O . THR A 1 385 ? 40.796 -15.795 -17.015 1.00 86.94 385 THR A O 1
ATOM 3106 N N . ASN A 1 386 ? 42.245 -14.544 -18.221 1.00 88.81 386 ASN A N 1
ATOM 3107 C CA . ASN A 1 386 ? 43.087 -14.091 -17.104 1.00 88.81 386 ASN A CA 1
ATOM 3108 C C . ASN A 1 386 ? 42.762 -12.643 -16.674 1.00 88.81 386 ASN A C 1
ATOM 3110 O O . ASN A 1 386 ? 43.620 -11.922 -16.162 1.00 88.81 386 ASN A O 1
ATOM 3114 N N . LEU A 1 387 ? 41.537 -12.170 -16.933 1.00 80.81 387 LEU A N 1
ATOM 3115 C CA . LEU A 1 387 ? 41.100 -10.830 -16.537 1.00 80.81 387 LEU A CA 1
ATOM 3116 C C . LEU A 1 387 ? 40.928 -10.748 -15.019 1.00 80.81 387 LEU A C 1
ATOM 3118 O O . LEU A 1 387 ? 40.298 -11.617 -14.423 1.00 80.81 387 LEU A O 1
ATOM 3122 N N . LYS A 1 388 ? 41.425 -9.665 -14.411 1.00 80.12 388 LYS A N 1
ATOM 3123 C CA . LYS A 1 388 ? 41.275 -9.397 -12.968 1.00 80.12 388 LYS A CA 1
ATOM 3124 C C . LYS A 1 388 ? 40.016 -8.607 -12.614 1.00 80.12 388 LYS A C 1
ATOM 3126 O O . LYS A 1 388 ? 39.474 -8.767 -11.525 1.00 80.12 388 LYS A O 1
ATOM 3131 N N . SER A 1 389 ? 39.556 -7.763 -13.536 1.00 77.62 389 SER A N 1
ATOM 3132 C CA . SER A 1 389 ? 38.425 -6.844 -13.376 1.00 77.62 389 SER A CA 1
ATOM 3133 C C . SER A 1 389 ? 37.702 -6.654 -14.711 1.00 77.62 389 SER A C 1
ATOM 3135 O O . SER A 1 389 ? 38.299 -6.877 -15.765 1.00 77.62 389 SER A O 1
ATOM 3137 N N . LEU A 1 390 ? 36.434 -6.234 -14.659 1.00 79.25 390 LEU A N 1
ATOM 3138 C CA . LEU A 1 390 ? 35.607 -5.863 -15.822 1.00 79.25 390 LEU A CA 1
ATOM 3139 C C . LEU A 1 390 ? 35.398 -4.341 -15.960 1.00 79.25 390 LEU A C 1
ATOM 3141 O O . LEU A 1 390 ? 34.583 -3.882 -16.760 1.00 79.25 390 LEU A O 1
ATOM 3145 N N . ASP A 1 391 ? 36.156 -3.544 -15.206 1.00 80.38 391 ASP A N 1
ATOM 3146 C CA . ASP A 1 391 ? 36.087 -2.076 -15.194 1.00 80.38 391 ASP A CA 1
ATOM 3147 C C . ASP A 1 391 ? 36.453 -1.399 -16.526 1.00 80.38 391 ASP A C 1
ATOM 3149 O O . ASP A 1 391 ? 36.182 -0.210 -16.717 1.00 80.38 391 ASP A O 1
ATOM 3153 N N . PHE A 1 392 ? 37.009 -2.152 -17.474 1.00 84.38 392 PHE A N 1
ATOM 3154 C CA . PHE A 1 392 ? 37.232 -1.693 -18.839 1.00 84.38 392 PHE A CA 1
ATOM 3155 C C . PHE A 1 392 ? 35.927 -1.386 -19.591 1.00 84.38 392 PHE A C 1
ATOM 3157 O O . PHE A 1 392 ? 35.978 -0.627 -20.553 1.00 84.38 392 PHE A O 1
ATOM 3164 N N . PHE A 1 393 ? 34.760 -1.866 -19.143 1.00 83.19 393 PHE A N 1
ATOM 3165 C CA . PHE A 1 393 ? 33.444 -1.438 -19.646 1.00 83.19 393 PHE A CA 1
ATOM 3166 C C . PHE A 1 393 ? 33.043 -0.044 -19.125 1.00 83.19 393 PHE A C 1
ATOM 3168 O O . PHE A 1 393 ? 32.044 0.123 -18.424 1.00 83.19 393 PHE A O 1
ATOM 3175 N N . ARG A 1 394 ? 33.835 0.985 -19.445 1.00 81.81 394 ARG A N 1
ATOM 3176 C CA . ARG A 1 394 ? 33.716 2.317 -18.821 1.00 81.81 394 ARG A CA 1
ATOM 3177 C C . ARG A 1 394 ? 32.377 3.003 -19.072 1.00 81.81 394 ARG A C 1
ATOM 3179 O O . ARG A 1 394 ? 31.901 3.693 -18.178 1.00 81.81 394 ARG A O 1
ATOM 3186 N N . MET A 1 395 ? 31.816 2.843 -20.271 1.00 80.81 395 MET A N 1
ATOM 3187 C CA . MET A 1 395 ? 30.619 3.563 -20.721 1.00 80.81 395 MET A CA 1
ATOM 3188 C C . MET A 1 395 ? 29.412 2.655 -20.987 1.00 80.81 395 MET A C 1
ATOM 3190 O O . MET A 1 395 ? 28.374 3.156 -21.406 1.00 80.81 395 MET A O 1
ATOM 3194 N N . LEU A 1 396 ? 29.531 1.342 -20.754 1.00 80.81 396 LEU A N 1
ATOM 3195 C CA . LEU A 1 396 ? 28.457 0.390 -21.033 1.00 80.81 396 LEU A CA 1
ATOM 3196 C C . LEU A 1 396 ? 27.269 0.667 -20.108 1.00 80.81 396 LEU A C 1
ATOM 3198 O O . LEU A 1 396 ? 27.396 0.515 -18.899 1.00 80.81 396 LEU A O 1
ATOM 3202 N N . SER A 1 397 ? 26.134 1.057 -20.684 1.00 74.06 397 SER A N 1
ATOM 3203 C CA . SER A 1 397 ? 24.923 1.475 -19.972 1.00 74.06 397 SER A CA 1
ATOM 3204 C C . SER A 1 397 ? 23.867 0.372 -19.904 1.00 74.06 397 SER A C 1
ATOM 3206 O O . SER A 1 397 ? 23.287 0.159 -18.844 1.00 74.06 397 SER A O 1
ATOM 3208 N N . TYR A 1 398 ? 23.605 -0.332 -21.011 1.00 72.81 398 TYR A N 1
ATOM 3209 C CA . TYR A 1 398 ? 22.608 -1.411 -21.071 1.00 72.81 398 TYR A CA 1
ATOM 3210 C C . TYR A 1 398 ? 22.955 -2.484 -22.111 1.00 72.81 398 TYR A C 1
ATOM 3212 O O . TYR A 1 398 ? 23.610 -2.214 -23.122 1.00 72.81 398 TYR A O 1
ATOM 3220 N N . ILE A 1 399 ? 22.487 -3.704 -21.839 1.00 77.12 399 ILE A N 1
ATOM 3221 C CA . ILE A 1 399 ? 22.600 -4.888 -22.695 1.00 77.12 399 ILE A CA 1
ATOM 3222 C C . ILE A 1 399 ? 21.178 -5.380 -22.968 1.00 77.12 399 ILE A C 1
ATOM 3224 O O . ILE A 1 399 ? 20.409 -5.558 -22.025 1.00 77.12 399 ILE A O 1
ATOM 3228 N N . ILE A 1 400 ? 20.826 -5.574 -24.236 1.00 77.19 400 ILE A N 1
ATOM 3229 C CA . ILE A 1 400 ? 19.489 -6.001 -24.661 1.00 77.19 400 ILE A CA 1
ATOM 3230 C C . ILE A 1 400 ? 19.634 -7.268 -25.498 1.00 77.19 400 ILE A C 1
ATOM 3232 O O . ILE A 1 400 ? 20.139 -7.204 -26.617 1.00 77.19 400 ILE A O 1
ATOM 3236 N N . SER A 1 401 ? 19.146 -8.395 -24.979 1.00 80.81 401 SER A N 1
ATOM 3237 C CA . SER A 1 401 ? 18.986 -9.639 -25.737 1.00 80.81 401 SER A CA 1
ATOM 3238 C C . SER A 1 401 ? 17.506 -9.888 -26.015 1.00 80.81 401 SER A C 1
ATOM 3240 O O . SER A 1 401 ? 16.669 -9.673 -25.142 1.00 80.81 401 SER A O 1
ATOM 3242 N N . LEU A 1 402 ? 17.200 -10.346 -27.230 1.00 76.75 402 LEU A N 1
ATOM 3243 C CA . LEU A 1 402 ? 15.871 -10.835 -27.620 1.00 76.75 402 LEU A CA 1
ATOM 3244 C C . LEU A 1 402 ? 15.802 -12.375 -27.626 1.00 76.75 402 LEU A C 1
ATOM 3246 O O . LEU A 1 402 ? 14.757 -12.938 -27.932 1.00 76.75 402 LEU A O 1
ATOM 3250 N N . ASP A 1 403 ? 16.913 -13.057 -27.326 1.00 71.38 403 ASP A N 1
ATOM 3251 C CA . ASP A 1 403 ? 16.972 -14.517 -27.233 1.00 71.38 403 ASP A CA 1
ATOM 3252 C C . ASP A 1 403 ? 16.687 -14.959 -25.791 1.00 71.38 403 ASP A C 1
ATOM 3254 O O . ASP A 1 403 ? 17.501 -14.739 -24.891 1.00 71.38 403 ASP A O 1
ATOM 3258 N N . GLU A 1 404 ? 15.525 -15.578 -25.581 1.00 63.03 404 GLU A N 1
ATOM 3259 C CA . GLU A 1 404 ? 15.084 -16.092 -24.278 1.00 63.03 404 GLU A CA 1
ATOM 3260 C C . GLU A 1 404 ? 15.828 -17.373 -23.855 1.00 63.03 404 GLU A C 1
ATOM 3262 O O . GLU A 1 404 ? 15.820 -17.749 -22.679 1.00 63.03 404 GLU A O 1
ATOM 3267 N N . ASP A 1 405 ? 16.489 -18.058 -24.795 1.00 66.19 405 ASP A N 1
ATOM 3268 C CA . ASP A 1 405 ? 17.165 -19.330 -24.539 1.00 66.19 405 ASP A CA 1
ATOM 3269 C C . ASP A 1 405 ? 18.607 -19.167 -24.035 1.00 66.19 405 ASP A C 1
ATOM 3271 O O . ASP A 1 405 ? 19.216 -20.152 -23.590 1.00 66.19 405 ASP A O 1
ATOM 3275 N N . GLN A 1 406 ? 19.150 -17.944 -24.060 1.00 59.44 406 GLN A N 1
ATOM 3276 C CA . GLN A 1 406 ? 20.528 -17.642 -23.676 1.00 59.44 406 GLN A CA 1
ATOM 3277 C C . GLN A 1 406 ? 20.618 -16.652 -22.504 1.00 59.44 406 GLN A C 1
ATOM 3279 O O . GLN A 1 406 ? 19.809 -15.734 -22.385 1.00 59.44 406 GLN A O 1
ATOM 3284 N N . PRO A 1 407 ? 21.610 -16.813 -21.607 1.00 62.78 407 PRO A N 1
ATOM 3285 C CA . PRO A 1 407 ? 21.830 -15.856 -20.530 1.00 62.78 407 PRO A CA 1
ATOM 3286 C C . PRO A 1 407 ? 22.264 -14.493 -21.089 1.00 62.78 407 PRO A C 1
ATOM 3288 O O . PRO A 1 407 ? 23.147 -14.417 -21.938 1.00 62.78 407 PRO A O 1
ATOM 3291 N N . LEU A 1 408 ? 21.707 -13.405 -20.544 1.00 69.56 408 LEU A N 1
ATOM 3292 C CA . LEU A 1 408 ? 22.082 -12.036 -20.927 1.00 69.56 408 LEU A CA 1
ATOM 3293 C C . LEU A 1 408 ? 23.573 -11.750 -20.671 1.00 69.56 408 LEU A C 1
ATOM 3295 O O . LEU A 1 408 ? 24.235 -11.105 -21.483 1.00 69.56 408 LEU A O 1
ATOM 3299 N N . ILE A 1 409 ? 24.099 -12.245 -19.543 1.00 76.75 409 ILE A N 1
ATOM 3300 C CA . ILE A 1 409 ? 25.521 -12.193 -19.191 1.00 76.75 409 ILE A CA 1
ATOM 3301 C C . ILE A 1 409 ? 25.966 -13.566 -18.670 1.00 76.75 409 ILE A C 1
ATOM 3303 O O . ILE A 1 409 ? 25.442 -14.056 -17.667 1.00 76.75 409 ILE A O 1
ATOM 3307 N N . GLU A 1 410 ? 26.975 -14.165 -19.300 1.00 76.56 410 GLU A N 1
ATOM 3308 C CA . GLU A 1 410 ? 27.642 -15.386 -18.842 1.00 76.56 410 GLU A CA 1
ATOM 3309 C C . GLU A 1 410 ? 29.105 -15.100 -18.486 1.00 76.56 410 GLU A C 1
ATOM 3311 O O . GLU A 1 410 ? 29.861 -14.559 -19.286 1.00 76.56 410 GLU A O 1
ATOM 3316 N N . ILE A 1 411 ? 29.536 -15.501 -17.286 1.00 78.75 411 ILE A N 1
ATOM 3317 C CA . ILE A 1 411 ? 30.935 -15.385 -16.855 1.00 78.75 411 ILE A CA 1
ATOM 3318 C C . ILE A 1 411 ? 31.381 -16.728 -16.276 1.00 78.75 411 ILE A C 1
ATOM 3320 O O . ILE A 1 411 ? 30.921 -17.127 -15.204 1.00 78.75 411 ILE A O 1
ATOM 3324 N N . SER A 1 412 ? 32.282 -17.436 -16.964 1.00 78.81 412 SER A N 1
ATOM 3325 C CA . SER A 1 412 ? 32.650 -18.816 -16.612 1.00 78.81 412 SER A CA 1
ATOM 3326 C C . SER A 1 412 ? 34.146 -19.123 -16.797 1.00 78.81 412 SER A C 1
ATOM 3328 O O . SER A 1 412 ? 34.790 -18.680 -17.730 1.00 78.81 412 SER A O 1
ATOM 3330 N N . GLY A 1 413 ? 34.775 -19.877 -15.890 1.00 70.44 413 GLY A N 1
ATOM 3331 C CA . GLY A 1 413 ? 36.169 -20.327 -16.079 1.00 70.44 413 GLY A CA 1
ATOM 3332 C C . GLY A 1 413 ? 37.273 -19.254 -15.984 1.00 70.44 413 GLY A C 1
ATOM 3333 O O . GLY A 1 413 ? 38.415 -19.544 -16.323 1.00 70.44 413 GLY A O 1
ATOM 3334 N N . ASN A 1 414 ? 36.979 -18.038 -15.509 1.00 74.81 414 ASN A N 1
ATOM 3335 C CA . ASN A 1 414 ? 37.970 -16.963 -15.334 1.00 74.81 414 ASN A CA 1
ATOM 3336 C C . ASN A 1 414 ? 38.655 -17.081 -13.959 1.00 74.81 414 ASN A C 1
ATOM 3338 O O . ASN A 1 414 ? 38.086 -16.678 -12.945 1.00 74.81 414 ASN A O 1
ATOM 3342 N N . GLY A 1 415 ? 39.843 -17.691 -13.912 1.00 71.06 415 GLY A N 1
ATOM 3343 C CA . GLY A 1 415 ? 40.514 -18.069 -12.657 1.00 71.06 415 GLY A CA 1
ATOM 3344 C C . GLY A 1 415 ? 41.119 -16.908 -11.859 1.00 71.06 415 GLY A C 1
ATOM 3345 O O . GLY A 1 415 ? 41.268 -17.032 -10.645 1.00 71.06 415 GLY A O 1
ATOM 3346 N N . GLU A 1 416 ? 41.440 -15.794 -12.524 1.00 75.94 416 GLU A N 1
ATOM 3347 C CA . GLU A 1 416 ? 42.059 -14.603 -11.915 1.00 75.94 416 GLU A CA 1
ATOM 3348 C C . GLU A 1 416 ? 41.070 -13.450 -11.669 1.00 75.94 416 GLU A C 1
ATOM 3350 O O . GLU A 1 416 ? 41.477 -12.382 -11.217 1.00 75.94 416 GLU A O 1
ATOM 3355 N N . LEU A 1 417 ? 39.776 -13.645 -11.952 1.00 71.25 417 LEU A N 1
ATOM 3356 C CA . LEU A 1 417 ? 38.773 -12.586 -11.848 1.00 71.25 417 LEU A CA 1
ATOM 3357 C C . LEU A 1 417 ? 38.432 -12.296 -10.381 1.00 71.25 417 LEU A C 1
ATOM 3359 O O . LEU A 1 417 ? 37.747 -13.079 -9.722 1.00 71.25 417 LEU A O 1
ATOM 3363 N N . GLU A 1 418 ? 38.891 -11.147 -9.884 1.00 70.19 418 GLU A N 1
ATOM 3364 C CA . GLU A 1 418 ? 38.693 -10.706 -8.500 1.00 70.19 418 GLU A CA 1
ATOM 3365 C C . GLU A 1 418 ? 37.317 -10.041 -8.312 1.00 70.19 418 GLU A C 1
ATOM 3367 O O . GLU A 1 418 ? 36.656 -10.257 -7.294 1.00 70.19 418 GLU A O 1
ATOM 3372 N N . ALA A 1 419 ? 36.858 -9.262 -9.304 1.00 56.66 419 ALA A N 1
ATOM 3373 C CA . ALA A 1 419 ? 35.555 -8.592 -9.285 1.00 56.66 419 ALA A CA 1
ATOM 3374 C C . ALA A 1 419 ? 34.955 -8.397 -10.691 1.00 56.66 419 ALA A C 1
ATOM 3376 O O . ALA A 1 419 ? 35.616 -7.899 -11.602 1.00 56.66 419 ALA A O 1
ATOM 3377 N N . ALA A 1 420 ? 33.663 -8.702 -10.854 1.00 65.81 420 ALA A N 1
ATOM 3378 C CA . ALA A 1 420 ? 32.901 -8.379 -12.061 1.00 65.81 420 ALA A CA 1
ATOM 3379 C C . ALA A 1 420 ? 32.186 -7.025 -11.893 1.00 65.81 420 ALA A C 1
ATOM 3381 O O . ALA A 1 420 ? 30.998 -6.969 -11.574 1.00 65.81 420 ALA A O 1
ATOM 3382 N N . TYR A 1 421 ? 32.934 -5.926 -12.023 1.00 68.31 421 TYR A N 1
ATOM 3383 C CA . TYR A 1 421 ? 32.419 -4.561 -11.854 1.00 68.31 421 TYR A CA 1
ATOM 3384 C C . TYR A 1 421 ? 32.143 -3.881 -13.199 1.00 68.31 421 TYR A C 1
ATOM 3386 O O . TYR A 1 421 ? 33.053 -3.782 -14.016 1.00 68.31 421 TYR A O 1
ATOM 3394 N N . PHE A 1 422 ? 30.926 -3.361 -13.391 1.00 73.31 422 PHE A N 1
ATOM 3395 C CA . PHE A 1 422 ? 30.546 -2.558 -14.561 1.00 73.31 422 PHE A CA 1
ATOM 3396 C C . PHE A 1 422 ? 30.344 -1.082 -14.158 1.00 73.31 422 PHE A C 1
ATOM 3398 O O . PHE A 1 422 ? 29.370 -0.769 -13.470 1.00 73.31 422 PHE A O 1
ATOM 3405 N N . PRO A 1 423 ? 31.239 -0.159 -14.564 1.00 64.88 423 PRO A N 1
ATOM 3406 C CA . PRO A 1 423 ? 31.224 1.237 -14.116 1.00 64.88 423 PRO A CA 1
ATOM 3407 C C . PRO A 1 423 ? 29.982 2.064 -14.464 1.00 64.88 423 PRO A C 1
ATOM 3409 O O . PRO A 1 423 ? 29.647 2.968 -13.697 1.00 64.88 423 PRO A O 1
ATOM 3412 N N . ALA A 1 424 ? 29.346 1.814 -15.612 1.00 63.00 424 ALA A N 1
ATOM 3413 C CA . ALA A 1 424 ? 28.283 2.664 -16.160 1.00 63.00 424 ALA A CA 1
ATOM 3414 C C . ALA A 1 424 ? 26.920 1.971 -16.311 1.00 63.00 424 ALA A C 1
ATOM 3416 O O . ALA A 1 424 ? 25.943 2.651 -16.622 1.00 63.00 424 ALA A O 1
ATOM 3417 N N . ILE A 1 425 ? 26.819 0.664 -16.034 1.00 63.09 425 ILE A N 1
ATOM 3418 C CA . ILE A 1 425 ? 25.530 -0.032 -16.062 1.00 63.09 425 ILE A CA 1
ATOM 3419 C C . ILE A 1 425 ? 24.725 0.442 -14.850 1.00 63.09 425 ILE A C 1
ATOM 3421 O O . ILE A 1 425 ? 25.050 0.122 -13.702 1.00 63.09 425 ILE A O 1
ATOM 3425 N N . VAL A 1 426 ? 23.683 1.224 -15.119 1.00 42.91 426 VAL A N 1
ATOM 3426 C CA . VAL A 1 426 ? 22.679 1.647 -14.140 1.00 42.91 426 VAL A CA 1
ATOM 3427 C C . VAL A 1 426 ? 21.581 0.587 -14.130 1.00 42.91 426 VAL A C 1
ATOM 3429 O O . VAL A 1 426 ? 21.104 0.185 -15.189 1.00 42.91 426 VAL A O 1
ATOM 3432 N N . VAL A 1 427 ? 21.176 0.117 -12.948 1.00 39.09 427 VAL A N 1
ATOM 3433 C CA . VAL A 1 427 ? 20.078 -0.854 -12.804 1.00 39.09 427 VAL A CA 1
ATOM 3434 C C . VAL A 1 427 ? 18.763 -0.214 -13.266 1.00 39.09 427 VAL A C 1
ATOM 3436 O O . VAL A 1 427 ? 18.082 0.453 -12.498 1.00 39.09 427 VAL A O 1
ATOM 3439 N N . SER A 1 428 ? 18.412 -0.430 -14.530 1.00 31.16 428 SER A N 1
ATOM 3440 C CA . SER A 1 428 ? 17.047 -0.371 -15.047 1.00 31.16 428 SER A CA 1
ATOM 3441 C C . SER A 1 428 ? 16.829 -1.688 -15.774 1.00 31.16 428 SER A C 1
ATOM 3443 O O . SER A 1 428 ? 17.172 -1.846 -16.944 1.00 31.16 428 SER A O 1
ATOM 3445 N N . ALA A 1 429 ? 16.392 -2.698 -15.028 1.00 33.03 429 ALA A N 1
ATOM 3446 C CA . ALA A 1 429 ? 16.083 -3.988 -15.609 1.00 33.03 429 ALA A CA 1
ATOM 3447 C C . ALA A 1 429 ? 14.723 -3.881 -16.303 1.00 33.03 429 ALA A C 1
ATOM 3449 O O . ALA A 1 429 ? 13.683 -3.687 -15.674 1.00 33.03 429 ALA A O 1
ATOM 3450 N N . THR A 1 430 ? 14.770 -3.986 -17.623 1.00 32.66 430 THR A N 1
ATOM 3451 C CA . THR A 1 430 ? 13.603 -4.146 -18.469 1.00 32.66 430 THR A CA 1
ATOM 3452 C C . THR A 1 430 ? 13.812 -5.402 -19.306 1.00 32.66 430 THR A C 1
ATOM 3454 O O . THR A 1 430 ? 14.928 -5.633 -19.771 1.00 32.66 430 THR A O 1
ATOM 3457 N N . LEU A 1 431 ? 12.710 -6.137 -19.505 1.00 35.72 431 LEU A N 1
ATOM 3458 C CA . LEU A 1 431 ? 12.447 -7.271 -20.411 1.00 35.72 431 LEU A CA 1
ATOM 3459 C C . LEU A 1 431 ? 12.240 -8.631 -19.703 1.00 35.72 431 LEU A C 1
ATOM 3461 O O . LEU A 1 431 ? 13.180 -9.232 -19.198 1.00 35.72 431 LEU A O 1
ATOM 3465 N N . LEU A 1 432 ? 10.977 -9.093 -19.781 1.00 33.62 432 LEU A N 1
ATOM 3466 C CA . LEU A 1 432 ? 10.365 -10.400 -19.455 1.00 33.62 432 LEU A CA 1
ATOM 3467 C C . LEU A 1 432 ? 9.739 -10.599 -18.053 1.00 33.62 432 LEU A C 1
ATOM 3469 O O . LEU A 1 432 ? 10.372 -10.976 -17.072 1.00 33.62 432 LEU A O 1
ATOM 3473 N N . TYR A 1 433 ? 8.418 -10.420 -18.019 1.00 34.50 433 TYR A N 1
ATOM 3474 C CA . TYR A 1 433 ? 7.438 -10.811 -17.011 1.00 34.50 433 TYR A CA 1
ATOM 3475 C C . TYR A 1 433 ? 6.804 -12.140 -17.465 1.00 34.50 433 TYR A C 1
ATOM 3477 O O . TYR A 1 433 ? 5.781 -12.170 -18.142 1.00 34.50 433 TYR A O 1
ATOM 3485 N N . GLY A 1 434 ? 7.438 -13.272 -17.159 1.00 31.61 434 GLY A N 1
ATOM 3486 C CA . GLY A 1 434 ? 6.993 -14.575 -17.668 1.00 31.61 434 GLY A CA 1
ATOM 3487 C C . GLY A 1 434 ? 5.806 -15.161 -16.895 1.00 31.61 434 GLY A C 1
ATOM 3488 O O . GLY A 1 434 ? 5.958 -15.597 -15.753 1.00 31.61 434 GLY A O 1
ATOM 3489 N N . ARG A 1 435 ? 4.637 -15.264 -17.544 1.00 31.47 435 ARG A N 1
ATOM 3490 C CA . ARG A 1 435 ? 3.430 -15.941 -17.031 1.00 31.47 435 ARG A CA 1
ATOM 3491 C C . ARG A 1 435 ? 3.177 -17.279 -17.741 1.00 31.47 435 ARG A C 1
ATOM 3493 O O . ARG A 1 435 ? 2.081 -17.488 -18.236 1.00 31.47 435 ARG A O 1
ATOM 3500 N N . THR A 1 436 ? 4.133 -18.215 -17.784 1.00 26.66 436 THR A N 1
ATOM 3501 C CA . THR A 1 436 ? 3.827 -19.621 -18.136 1.00 26.66 436 THR A CA 1
ATOM 3502 C C . THR A 1 436 ? 4.710 -20.644 -17.413 1.00 26.66 436 THR A C 1
ATOM 3504 O O . THR A 1 436 ? 5.930 -20.560 -17.311 1.00 26.66 436 THR A O 1
ATOM 3507 N N . THR A 1 437 ? 4.039 -21.657 -16.876 1.00 29.88 437 THR A N 1
ATOM 3508 C CA . THR A 1 437 ? 4.593 -22.850 -16.240 1.00 29.88 437 THR A CA 1
ATOM 3509 C C . THR A 1 437 ? 5.326 -23.739 -17.251 1.00 29.88 437 THR A C 1
ATOM 3511 O O . THR A 1 437 ? 4.750 -24.105 -18.270 1.00 29.88 437 THR A O 1
ATOM 3514 N N . THR A 1 438 ? 6.529 -24.202 -16.884 1.00 27.59 438 THR A N 1
ATOM 3515 C CA . THR A 1 438 ? 7.327 -25.304 -17.481 1.00 27.59 438 THR A CA 1
ATOM 3516 C C . THR A 1 438 ? 8.308 -24.995 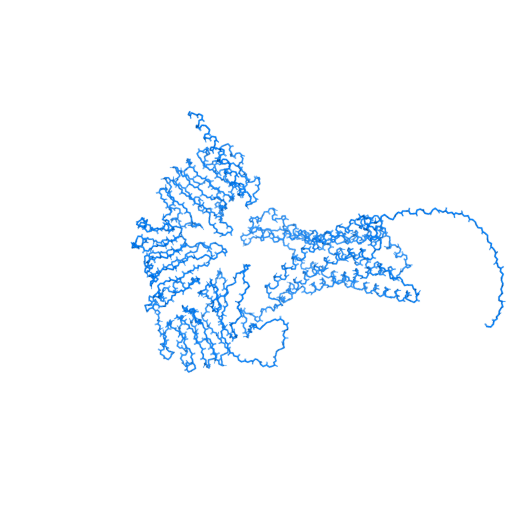-18.633 1.00 27.59 438 THR A C 1
ATOM 3518 O O . THR A 1 438 ? 8.164 -25.539 -19.720 1.00 27.59 438 THR A O 1
ATOM 3521 N N . ARG A 1 439 ? 9.410 -24.276 -18.337 1.00 26.05 439 ARG A N 1
ATOM 3522 C CA . ARG A 1 439 ? 10.844 -24.627 -18.589 1.00 26.05 439 ARG A CA 1
ATOM 3523 C C . ARG A 1 439 ? 11.711 -23.355 -18.767 1.00 26.05 439 ARG A C 1
ATOM 3525 O O . ARG A 1 439 ? 11.409 -22.551 -19.627 1.00 26.05 439 ARG A O 1
ATOM 3532 N N . ARG A 1 440 ? 12.858 -23.321 -18.057 1.00 27.66 440 ARG A N 1
ATOM 3533 C CA . ARG A 1 440 ? 14.022 -22.382 -18.103 1.00 27.66 440 ARG A CA 1
ATOM 3534 C C . ARG A 1 440 ? 13.958 -21.173 -17.133 1.00 27.66 440 ARG A C 1
ATOM 3536 O O . ARG A 1 440 ? 12.887 -20.740 -16.744 1.00 27.66 440 ARG A O 1
ATOM 3543 N N . CYS A 1 441 ? 15.123 -20.819 -16.570 1.00 23.00 441 CYS A N 1
ATOM 3544 C CA . CYS A 1 441 ? 15.324 -20.150 -15.267 1.00 23.00 441 CYS A CA 1
ATOM 3545 C C . CYS A 1 441 ? 14.918 -18.651 -15.255 1.00 23.00 441 CYS A C 1
ATOM 3547 O O . CYS A 1 441 ? 15.109 -17.952 -16.238 1.00 23.00 441 CYS A O 1
ATOM 3549 N N . LEU A 1 442 ? 14.332 -18.210 -14.131 1.00 29.69 442 LEU A N 1
ATOM 3550 C CA . LEU A 1 442 ? 13.356 -17.112 -13.970 1.00 29.69 442 LEU A CA 1
ATOM 3551 C C . LEU A 1 442 ? 13.925 -15.677 -13.842 1.00 29.69 442 LEU A C 1
ATOM 3553 O O . LEU A 1 442 ? 14.950 -15.485 -13.191 1.00 29.69 442 LEU A O 1
ATOM 3557 N N . ILE A 1 443 ? 13.148 -14.679 -14.293 1.00 26.27 443 ILE A N 1
ATOM 3558 C CA . ILE A 1 443 ? 13.075 -13.323 -13.705 1.00 26.27 443 ILE A CA 1
ATOM 3559 C C . ILE A 1 443 ? 11.935 -13.352 -12.680 1.00 26.27 443 ILE A C 1
ATOM 3561 O O . ILE A 1 443 ? 10.795 -13.621 -13.053 1.00 26.27 443 ILE A O 1
ATOM 3565 N N . LEU A 1 444 ? 12.224 -13.133 -11.391 1.00 24.72 444 LEU A N 1
ATOM 3566 C CA . LEU A 1 444 ? 11.220 -13.171 -10.317 1.00 24.72 444 LEU A CA 1
ATOM 3567 C C . LEU A 1 444 ? 11.070 -11.796 -9.662 1.00 24.72 444 LEU A C 1
ATOM 3569 O O . LEU A 1 444 ? 12.008 -11.238 -9.095 1.00 24.72 444 LEU A O 1
ATOM 3573 N N . GLN A 1 445 ? 9.848 -11.291 -9.768 1.00 25.39 445 GLN A N 1
ATOM 3574 C CA . GLN A 1 445 ? 9.302 -10.093 -9.154 1.00 25.39 445 GLN A CA 1
ATOM 3575 C C . GLN A 1 445 ? 8.804 -10.404 -7.739 1.00 25.39 445 GLN A C 1
ATOM 3577 O O . GLN A 1 445 ? 8.182 -11.440 -7.508 1.00 25.39 445 GLN A O 1
ATOM 3582 N N . ASN A 1 446 ? 9.042 -9.489 -6.799 1.00 22.39 446 ASN A N 1
ATOM 3583 C CA . ASN A 1 446 ? 8.305 -9.459 -5.540 1.00 22.39 446 ASN A CA 1
ATOM 3584 C C . ASN A 1 446 ? 6.891 -8.931 -5.816 1.00 22.39 446 ASN A C 1
ATOM 3586 O O . ASN A 1 446 ? 6.728 -7.769 -6.177 1.00 22.39 446 ASN A O 1
ATOM 3590 N N . LEU A 1 447 ? 5.878 -9.768 -5.600 1.00 23.72 447 LEU A N 1
ATOM 3591 C CA . LEU A 1 447 ? 4.523 -9.332 -5.276 1.00 23.72 447 LEU A CA 1
ATOM 3592 C C . LEU A 1 447 ? 4.049 -10.152 -4.077 1.00 23.72 447 LEU A C 1
ATOM 3594 O O . LEU A 1 447 ? 3.949 -11.379 -4.117 1.00 23.72 447 LEU A O 1
ATOM 3598 N N . ILE A 1 448 ? 3.782 -9.440 -2.989 1.00 24.09 448 ILE A N 1
ATOM 3599 C CA . ILE A 1 448 ? 3.015 -9.930 -1.854 1.00 24.09 448 ILE A CA 1
ATOM 3600 C C . ILE A 1 448 ? 1.571 -10.099 -2.345 1.00 24.09 448 ILE A C 1
ATOM 3602 O O . ILE A 1 448 ? 0.858 -9.120 -2.503 1.00 24.09 448 ILE A O 1
ATOM 3606 N N . SER A 1 449 ? 1.131 -11.329 -2.605 1.00 24.39 449 SER A N 1
ATOM 3607 C CA . SER A 1 449 ? -0.050 -11.925 -1.963 1.00 24.39 449 SER A CA 1
ATOM 3608 C C . SER A 1 449 ? -0.206 -13.393 -2.394 1.00 24.39 449 SER A C 1
ATOM 3610 O O . SER A 1 449 ? 0.241 -13.809 -3.455 1.00 24.39 449 SER A O 1
ATOM 3612 N N . TYR A 1 450 ? -0.754 -14.182 -1.472 1.00 27.41 450 TYR A N 1
ATOM 3613 C CA . TYR A 1 450 ? -1.185 -15.582 -1.530 1.00 27.41 450 TYR A CA 1
ATOM 3614 C C . TYR A 1 450 ? -1.186 -16.328 -2.893 1.00 27.41 450 TYR A C 1
ATOM 3616 O O . TYR A 1 450 ? -1.762 -15.878 -3.869 1.00 27.41 450 TYR A O 1
ATOM 3624 N N . PHE A 1 451 ? -0.702 -17.585 -2.852 1.00 23.03 451 PHE A N 1
ATOM 3625 C CA . PHE A 1 451 ? -0.768 -18.661 -3.872 1.00 23.03 451 PHE A CA 1
ATOM 3626 C C . PHE A 1 451 ? 0.277 -18.678 -5.009 1.00 23.03 451 PHE A C 1
ATOM 3628 O O . PHE A 1 451 ? 0.010 -18.244 -6.117 1.00 23.03 451 PHE A O 1
ATOM 3635 N N . LEU A 1 452 ? 1.404 -19.378 -4.785 1.00 21.69 452 LEU A N 1
ATOM 3636 C CA . LEU A 1 452 ? 1.876 -20.518 -5.607 1.00 21.69 452 LEU A CA 1
ATOM 3637 C C . LEU A 1 452 ? 3.216 -21.043 -5.068 1.00 21.69 452 LEU A C 1
ATOM 3639 O O . LEU A 1 452 ? 4.298 -20.539 -5.345 1.00 21.69 452 LEU A O 1
ATOM 3643 N N . LYS A 1 453 ? 3.125 -22.100 -4.262 1.00 27.20 453 LYS A N 1
ATOM 3644 C CA . LYS A 1 453 ? 4.253 -22.846 -3.706 1.00 27.20 453 LYS A CA 1
ATOM 3645 C C . LYS A 1 453 ? 4.365 -24.149 -4.488 1.00 27.20 453 LYS A C 1
ATOM 3647 O O . LYS A 1 453 ? 3.637 -25.069 -4.142 1.00 27.20 453 LYS A O 1
ATOM 3652 N N . PHE A 1 454 ? 5.220 -24.236 -5.515 1.00 23.17 454 PHE A N 1
ATOM 3653 C CA . PHE A 1 454 ? 5.871 -25.489 -5.949 1.00 23.17 454 PHE A CA 1
ATOM 3654 C C . PHE A 1 454 ? 6.871 -25.275 -7.110 1.00 23.17 454 PHE A C 1
ATOM 3656 O O . PHE A 1 454 ? 6.516 -24.726 -8.142 1.00 23.17 454 PHE A O 1
ATOM 3663 N N . GLN A 1 455 ? 8.078 -25.834 -6.939 1.00 23.52 455 GLN A N 1
ATOM 3664 C CA . GLN A 1 455 ? 9.142 -26.105 -7.929 1.00 23.52 455 GLN A CA 1
ATOM 3665 C C . GLN A 1 455 ? 9.973 -24.943 -8.501 1.00 23.52 455 GLN A C 1
ATOM 3667 O O . GLN A 1 455 ? 9.683 -24.436 -9.575 1.00 23.52 455 GLN A O 1
ATOM 3672 N N . LEU A 1 456 ? 11.139 -24.683 -7.888 1.00 22.84 456 LEU A N 1
ATOM 3673 C CA . LEU A 1 456 ? 12.325 -24.189 -8.606 1.00 22.84 456 LEU A CA 1
ATOM 3674 C C . LEU A 1 456 ? 13.633 -24.649 -7.916 1.00 22.84 456 LEU A C 1
ATOM 3676 O O . LEU A 1 456 ? 14.420 -23.857 -7.418 1.00 22.84 456 LEU A O 1
ATOM 3680 N N . ASN A 1 457 ? 13.864 -25.965 -7.847 1.00 25.62 457 ASN A N 1
ATOM 3681 C CA . ASN A 1 457 ? 15.158 -26.531 -7.443 1.00 25.62 457 ASN A CA 1
ATOM 3682 C C . ASN A 1 457 ? 15.919 -26.949 -8.708 1.00 25.62 457 ASN A C 1
ATOM 3684 O O . ASN A 1 457 ? 15.579 -27.992 -9.258 1.00 25.62 457 ASN A O 1
ATOM 3688 N N . GLN A 1 458 ? 16.903 -26.142 -9.142 1.00 26.02 458 GLN A N 1
ATOM 3689 C CA . GLN A 1 458 ? 18.102 -26.474 -9.956 1.00 26.02 458 GLN A CA 1
ATOM 3690 C C . GLN A 1 458 ? 18.500 -25.320 -10.910 1.00 26.02 458 GLN A C 1
ATOM 3692 O O . GLN A 1 458 ? 18.178 -25.364 -12.091 1.00 26.02 458 GLN A O 1
ATOM 3697 N N . CYS A 1 459 ? 19.251 -24.313 -10.433 1.00 22.53 459 CYS A N 1
ATOM 3698 C CA . CYS A 1 459 ? 20.039 -23.392 -11.283 1.00 22.53 459 CYS A CA 1
ATOM 3699 C C . CYS A 1 459 ? 21.108 -22.612 -10.457 1.00 22.53 459 CYS A C 1
ATOM 3701 O O . CYS A 1 459 ? 20.890 -21.478 -10.078 1.00 22.53 459 CYS A O 1
ATOM 3703 N N . ILE A 1 460 ? 22.246 -23.275 -10.182 1.00 26.64 460 ILE A N 1
ATOM 3704 C CA . ILE A 1 460 ? 23.667 -22.811 -10.086 1.00 26.64 460 ILE A CA 1
ATOM 3705 C C . ILE A 1 460 ? 24.115 -21.681 -9.102 1.00 26.64 460 ILE A C 1
ATOM 3707 O O . ILE A 1 460 ? 23.395 -20.760 -8.758 1.00 26.64 460 ILE A O 1
ATOM 3711 N N . ARG A 1 461 ? 25.377 -21.819 -8.638 1.00 25.20 461 ARG A N 1
ATOM 3712 C CA . ARG A 1 461 ? 26.136 -21.095 -7.595 1.00 25.20 461 ARG A CA 1
ATOM 3713 C C . ARG A 1 461 ? 27.056 -19.955 -8.122 1.00 25.20 461 ARG A C 1
ATOM 3715 O O . ARG A 1 461 ? 27.570 -20.038 -9.223 1.00 25.20 461 ARG A O 1
ATOM 3722 N N . LYS A 1 462 ? 27.336 -18.977 -7.238 1.00 26.52 462 LYS A N 1
ATOM 3723 C CA . LYS A 1 462 ? 28.527 -18.091 -7.017 1.00 26.52 462 LYS A CA 1
ATOM 3724 C C . LYS A 1 462 ? 29.249 -17.332 -8.161 1.00 26.52 462 LYS A C 1
ATOM 3726 O O . LYS A 1 462 ? 30.300 -17.782 -8.603 1.00 26.52 462 LYS A O 1
ATOM 3731 N N . LEU A 1 463 ? 28.894 -16.068 -8.428 1.00 28.08 463 LEU A N 1
ATOM 3732 C CA . LEU A 1 463 ? 29.854 -15.026 -8.867 1.00 28.08 463 LEU A CA 1
ATOM 3733 C C . LEU A 1 463 ? 29.471 -13.658 -8.252 1.00 28.08 463 LEU A C 1
ATOM 3735 O O . LEU A 1 463 ? 28.285 -13.389 -8.093 1.00 28.08 463 LEU A O 1
ATOM 3739 N N . ASN A 1 464 ? 30.454 -12.830 -7.872 1.00 28.88 464 ASN A N 1
ATOM 3740 C CA . ASN A 1 464 ? 30.272 -11.509 -7.241 1.00 28.88 464 ASN A CA 1
ATOM 3741 C C . ASN A 1 464 ? 30.251 -10.417 -8.333 1.00 28.88 464 ASN A C 1
ATOM 3743 O O . ASN A 1 464 ? 31.282 -10.174 -8.964 1.00 28.88 464 ASN A O 1
ATOM 3747 N N . ILE A 1 465 ? 29.100 -9.774 -8.565 1.00 33.34 465 ILE A N 1
ATOM 3748 C CA . ILE A 1 465 ? 28.903 -8.742 -9.606 1.00 33.34 465 ILE A CA 1
ATOM 3749 C C . ILE A 1 465 ? 28.574 -7.411 -8.932 1.00 33.34 465 ILE A C 1
ATOM 3751 O O . ILE A 1 465 ? 27.753 -7.367 -8.019 1.00 33.34 465 ILE A O 1
ATOM 3755 N N . ARG A 1 466 ? 29.231 -6.328 -9.357 1.00 28.88 466 ARG A N 1
ATOM 3756 C CA . ARG A 1 466 ? 29.136 -4.997 -8.739 1.00 28.88 466 ARG A CA 1
ATOM 3757 C C . ARG A 1 466 ? 28.645 -3.989 -9.795 1.00 28.88 466 ARG A C 1
ATOM 3759 O O . ARG A 1 466 ? 29.253 -3.879 -10.856 1.00 28.88 466 ARG A O 1
ATOM 3766 N N . LEU A 1 467 ? 27.549 -3.277 -9.512 1.00 30.94 467 LEU A N 1
ATOM 3767 C CA . LEU A 1 467 ? 26.908 -2.278 -10.394 1.00 30.94 467 LEU A CA 1
ATOM 3768 C C . LEU A 1 467 ? 26.894 -0.893 -9.723 1.00 30.94 467 LEU A C 1
ATOM 3770 O O . LEU A 1 467 ? 27.024 -0.805 -8.499 1.00 30.94 467 LEU A O 1
ATOM 3774 N N . ARG A 1 468 ? 26.761 0.191 -10.501 1.00 28.14 468 ARG A N 1
ATOM 3775 C CA . ARG A 1 468 ? 26.777 1.574 -9.985 1.00 28.14 468 ARG A CA 1
ATOM 3776 C C . ARG A 1 468 ? 25.362 2.016 -9.546 1.00 28.14 468 ARG A C 1
ATOM 3778 O O . ARG A 1 468 ? 24.440 1.914 -10.353 1.00 28.14 468 ARG A O 1
ATOM 3785 N N . PRO A 1 469 ? 25.157 2.534 -8.318 1.00 26.08 469 PRO A N 1
ATOM 3786 C CA . PRO A 1 469 ? 23.877 3.118 -7.908 1.00 26.08 469 PRO A CA 1
ATOM 3787 C C . PRO A 1 469 ? 23.661 4.506 -8.540 1.00 26.08 469 PRO A C 1
ATOM 3789 O O . PRO A 1 469 ? 24.610 5.279 -8.693 1.00 26.08 469 PRO A O 1
ATOM 3792 N N . TYR A 1 470 ? 22.415 4.813 -8.913 1.00 27.39 470 TYR A N 1
ATOM 3793 C CA . TYR A 1 470 ? 22.007 6.108 -9.471 1.00 27.39 470 TYR A CA 1
ATOM 3794 C C . TYR A 1 470 ? 21.906 7.171 -8.365 1.00 27.39 470 TYR A C 1
ATOM 3796 O O . TYR A 1 470 ? 21.355 6.901 -7.299 1.00 27.39 470 TYR A O 1
ATOM 3804 N N . SER A 1 471 ? 22.412 8.382 -8.615 1.00 25.95 471 SER A N 1
ATOM 3805 C CA . SER A 1 471 ? 22.287 9.537 -7.718 1.00 25.95 471 SER A CA 1
ATOM 3806 C C . SER A 1 471 ? 21.367 10.601 -8.329 1.00 25.95 471 SER A C 1
ATOM 3808 O O . SER A 1 471 ? 21.608 11.032 -9.452 1.00 25.95 471 SER A O 1
ATOM 3810 N N . GLU A 1 472 ? 20.390 11.054 -7.531 1.00 26.36 472 GLU A N 1
ATOM 3811 C CA . GLU A 1 472 ? 19.555 12.266 -7.678 1.00 26.36 472 GLU A CA 1
ATOM 3812 C C . GLU A 1 472 ? 18.333 12.227 -8.632 1.00 26.36 472 GLU A C 1
ATOM 3814 O O . GLU A 1 472 ? 18.416 12.603 -9.799 1.00 26.36 472 GLU A O 1
ATOM 3819 N N . ARG A 1 473 ? 17.162 11.843 -8.080 1.00 22.12 473 ARG A N 1
ATOM 3820 C CA . ARG A 1 473 ? 15.816 12.495 -8.127 1.00 22.12 473 ARG A CA 1
ATOM 3821 C C . ARG A 1 473 ? 14.750 11.525 -7.555 1.00 22.12 473 ARG A C 1
ATOM 3823 O O . ARG A 1 473 ? 14.875 10.325 -7.779 1.00 22.12 473 ARG A O 1
ATOM 3830 N N . PRO A 1 474 ? 13.722 11.985 -6.812 1.00 25.12 474 PRO A N 1
ATOM 3831 C CA . PRO A 1 474 ? 12.855 11.102 -6.033 1.00 25.12 474 PRO A CA 1
ATOM 3832 C C . PRO A 1 474 ? 11.656 10.630 -6.863 1.00 25.12 474 PRO A C 1
ATOM 3834 O O . PRO A 1 474 ? 10.574 11.182 -6.735 1.00 25.12 474 PRO A O 1
ATOM 3837 N N . TYR A 1 475 ? 11.832 9.617 -7.710 1.00 24.52 475 TYR A N 1
ATOM 3838 C CA . TYR A 1 475 ? 10.708 8.827 -8.223 1.00 24.52 475 TYR A CA 1
ATOM 3839 C C . TYR A 1 475 ? 11.129 7.355 -8.333 1.00 24.52 475 TYR A C 1
ATOM 3841 O O . TYR A 1 475 ? 11.999 7.013 -9.123 1.00 24.52 475 TYR A O 1
ATOM 3849 N N . ILE A 1 476 ? 10.497 6.529 -7.490 1.00 26.17 476 ILE A N 1
ATOM 3850 C CA . ILE A 1 476 ? 10.340 5.065 -7.553 1.00 26.17 476 ILE A CA 1
ATOM 3851 C C . ILE A 1 476 ? 11.641 4.251 -7.713 1.00 26.17 476 ILE A C 1
ATOM 3853 O O . ILE A 1 476 ? 12.152 4.023 -8.806 1.00 26.17 476 ILE A O 1
ATOM 3857 N N . THR A 1 477 ? 12.129 3.704 -6.598 1.00 21.66 477 THR A N 1
ATOM 3858 C CA . THR A 1 477 ? 13.159 2.659 -6.569 1.00 21.66 477 THR A CA 1
ATOM 3859 C C . THR A 1 477 ? 12.547 1.295 -6.918 1.00 21.66 477 THR A C 1
ATOM 3861 O O . THR A 1 477 ? 11.571 0.854 -6.313 1.00 21.66 477 THR A O 1
ATOM 3864 N N . HIS A 1 478 ? 13.113 0.596 -7.903 1.00 25.09 478 HIS A N 1
ATOM 3865 C CA . HIS A 1 478 ? 12.852 -0.823 -8.164 1.00 25.09 478 HIS A CA 1
ATOM 3866 C C . HIS A 1 478 ? 14.188 -1.570 -8.125 1.00 25.09 478 HIS A C 1
ATOM 3868 O O . HIS A 1 478 ? 15.019 -1.418 -9.017 1.00 25.09 478 HIS A O 1
ATOM 3874 N N . PHE A 1 479 ? 14.406 -2.375 -7.085 1.00 21.97 479 PHE A N 1
ATOM 3875 C CA . PHE A 1 479 ? 15.551 -3.281 -7.000 1.00 21.97 479 PHE A CA 1
ATOM 3876 C C . PHE A 1 479 ? 15.177 -4.636 -7.624 1.00 21.97 479 PHE A C 1
ATOM 3878 O O . PHE A 1 479 ? 14.200 -5.255 -7.210 1.00 21.97 479 PHE A O 1
ATOM 3885 N N . GLN A 1 480 ? 15.948 -5.105 -8.612 1.00 25.98 480 GLN A N 1
ATOM 3886 C CA . GLN A 1 480 ? 15.816 -6.443 -9.211 1.00 25.98 480 GLN A CA 1
ATOM 3887 C C . GLN A 1 480 ? 17.132 -7.233 -9.113 1.00 25.98 480 GLN A C 1
ATOM 3889 O O . GLN A 1 480 ? 18.226 -6.667 -9.138 1.00 25.98 480 GLN A O 1
ATOM 3894 N N . MET A 1 481 ? 17.003 -8.556 -8.967 1.00 21.86 481 MET A N 1
ATOM 3895 C CA . MET A 1 481 ? 18.075 -9.524 -8.705 1.00 21.86 481 MET A CA 1
ATOM 3896 C C . MET A 1 481 ? 18.512 -10.229 -10.004 1.00 21.86 481 MET A C 1
ATOM 3898 O O . MET A 1 481 ? 17.670 -10.605 -10.814 1.00 21.86 481 MET A O 1
ATOM 3902 N N . TYR A 1 482 ? 19.818 -10.450 -10.186 1.00 29.59 482 TYR A N 1
ATOM 3903 C CA . TYR A 1 482 ? 20.414 -11.092 -11.369 1.00 29.59 482 TYR A CA 1
ATOM 3904 C C . TYR A 1 482 ? 20.694 -12.587 -11.130 1.00 29.59 482 TYR A C 1
ATOM 3906 O O . TYR A 1 482 ? 21.155 -12.967 -10.052 1.00 29.59 482 TYR A O 1
ATOM 3914 N N . VAL A 1 483 ? 20.502 -13.440 -12.145 1.00 24.03 483 VAL A N 1
ATOM 3915 C CA . VAL A 1 483 ? 20.892 -14.863 -12.102 1.00 24.03 483 VAL A CA 1
ATOM 3916 C C . VAL A 1 483 ? 22.290 -15.037 -12.704 1.00 24.03 483 VAL A C 1
ATOM 3918 O O . VAL A 1 483 ? 22.473 -14.904 -13.909 1.00 24.03 483 VAL A O 1
ATOM 3921 N N . PHE A 1 484 ? 23.279 -15.387 -11.873 1.00 31.80 484 PHE A N 1
ATOM 3922 C CA . PHE A 1 484 ? 24.639 -15.731 -12.310 1.00 31.80 484 PHE A CA 1
ATOM 3923 C C . PHE A 1 484 ? 24.875 -17.241 -12.253 1.00 31.80 484 PHE A C 1
ATOM 3925 O O . PHE A 1 484 ? 24.647 -17.883 -11.226 1.00 31.80 484 PHE A O 1
ATOM 3932 N N . LYS A 1 485 ? 25.395 -17.815 -13.341 1.00 25.25 485 LYS A N 1
ATOM 3933 C CA . LYS A 1 485 ? 25.766 -19.231 -13.433 1.00 25.25 485 LYS A CA 1
ATOM 3934 C C . LYS A 1 485 ? 27.286 -19.363 -13.304 1.00 25.25 485 LYS A C 1
ATOM 3936 O O . LYS A 1 485 ? 28.003 -19.041 -14.240 1.00 25.25 485 LYS A O 1
ATOM 3941 N N . SER A 1 486 ? 27.790 -19.846 -12.168 1.00 31.03 486 SER A N 1
ATOM 3942 C CA . SER A 1 486 ? 29.216 -20.134 -11.980 1.00 31.03 486 SER A CA 1
ATOM 3943 C C . SER A 1 486 ? 29.483 -21.521 -11.380 1.00 31.03 486 SER A C 1
ATOM 3945 O O . SER A 1 486 ? 28.725 -22.095 -10.594 1.00 31.03 486 SER A O 1
ATOM 3947 N N . THR A 1 487 ? 30.613 -22.090 -11.783 1.00 28.89 487 THR A N 1
ATOM 3948 C CA . THR A 1 487 ? 31.172 -23.317 -11.224 1.00 28.89 487 THR A CA 1
ATOM 3949 C C . THR A 1 487 ? 32.637 -23.069 -10.892 1.00 28.89 487 THR A C 1
ATOM 3951 O O . THR A 1 487 ? 33.494 -23.208 -11.761 1.00 28.89 487 THR A O 1
ATOM 3954 N N . THR A 1 488 ? 32.947 -22.718 -9.642 1.00 29.67 488 THR A N 1
ATOM 3955 C CA . THR A 1 488 ? 34.328 -22.713 -9.126 1.00 29.67 488 THR A CA 1
ATOM 3956 C C . THR A 1 488 ? 34.436 -23.459 -7.780 1.00 29.67 488 THR A C 1
ATOM 3958 O O . THR A 1 488 ? 33.472 -23.562 -7.022 1.00 29.67 488 THR A O 1
ATOM 3961 N N . SER A 1 489 ? 35.605 -24.087 -7.580 1.00 26.84 489 SER A N 1
ATOM 3962 C CA . SER A 1 489 ? 35.987 -25.210 -6.682 1.00 26.84 489 SER A CA 1
ATOM 3963 C C . SER A 1 489 ? 35.843 -24.987 -5.147 1.00 26.84 489 SER A C 1
ATOM 3965 O O . SER A 1 489 ? 35.539 -23.874 -4.722 1.00 26.84 489 SER A O 1
ATOM 3967 N N . PRO A 1 490 ? 36.021 -26.020 -4.278 1.00 30.28 490 PRO A N 1
ATOM 3968 C CA . PRO A 1 490 ? 35.502 -26.033 -2.905 1.00 30.28 490 PRO A CA 1
ATOM 3969 C C . PRO A 1 490 ? 36.328 -25.189 -1.910 1.00 30.28 490 PRO A C 1
ATOM 3971 O O . PRO A 1 490 ? 37.548 -25.099 -2.047 1.00 30.28 490 PRO A O 1
ATOM 3974 N N . PRO A 1 491 ? 35.694 -24.616 -0.865 1.00 30.28 491 PRO A N 1
ATOM 3975 C CA . PRO A 1 491 ? 36.385 -23.825 0.152 1.00 30.28 491 PRO A CA 1
ATOM 3976 C C . PRO A 1 491 ? 37.175 -24.700 1.143 1.00 30.28 491 PRO A C 1
ATOM 3978 O O . PRO A 1 491 ? 36.715 -25.762 1.565 1.00 30.28 491 PRO A O 1
ATOM 3981 N N . GLY A 1 492 ? 38.368 -24.221 1.516 1.00 30.02 492 GLY A N 1
ATOM 3982 C CA . GLY A 1 492 ? 39.269 -24.823 2.502 1.00 30.02 492 GLY A CA 1
ATOM 3983 C C . GLY A 1 492 ? 38.769 -24.766 3.961 1.00 30.02 492 GLY A C 1
ATOM 3984 O O . GLY A 1 492 ? 37.720 -24.188 4.254 1.00 30.02 492 GLY A O 1
ATOM 3985 N N . PRO A 1 493 ? 39.505 -25.387 4.902 1.00 28.48 493 PRO A N 1
ATOM 3986 C CA . PRO A 1 493 ? 38.954 -25.903 6.150 1.00 28.48 493 PRO A CA 1
ATOM 3987 C C . PRO A 1 493 ? 39.075 -24.920 7.323 1.00 28.48 493 PRO A C 1
ATOM 3989 O O . PRO A 1 493 ? 39.643 -25.278 8.341 1.00 28.48 493 PRO A O 1
ATOM 3992 N N . THR A 1 494 ? 38.541 -23.702 7.235 1.00 30.59 494 THR A N 1
ATOM 3993 C CA . THR A 1 494 ? 38.392 -22.833 8.423 1.00 30.59 494 THR A CA 1
ATOM 3994 C C . THR A 1 494 ? 37.285 -21.803 8.220 1.00 30.59 494 THR A C 1
ATOM 3996 O O . THR A 1 494 ? 37.545 -20.664 7.855 1.00 30.59 494 THR A O 1
ATOM 3999 N N . THR A 1 495 ? 36.036 -22.187 8.459 1.00 30.02 495 THR A N 1
ATOM 4000 C CA . THR A 1 495 ? 34.982 -21.290 8.968 1.00 30.02 495 THR A CA 1
ATOM 4001 C C . THR A 1 495 ? 33.890 -22.169 9.567 1.00 30.02 495 THR A C 1
ATOM 4003 O O . THR A 1 495 ? 33.373 -23.089 8.934 1.00 30.02 495 THR A O 1
ATOM 4006 N N . GLN A 1 496 ? 33.639 -21.969 10.859 1.00 26.78 496 GLN A N 1
ATOM 4007 C CA . GLN A 1 496 ? 32.727 -22.771 11.663 1.00 26.78 496 GLN A CA 1
ATOM 4008 C C . GLN A 1 496 ? 31.283 -22.639 11.170 1.00 26.78 496 GLN A C 1
ATOM 4010 O O . GLN A 1 496 ? 30.776 -21.547 10.931 1.00 26.78 496 GLN A O 1
ATOM 4015 N N . ARG A 1 497 ? 30.637 -23.802 11.056 1.00 25.16 497 ARG A N 1
ATOM 4016 C CA . ARG A 1 497 ? 29.213 -24.006 10.783 1.00 25.16 497 ARG A CA 1
ATOM 4017 C C . ARG A 1 497 ? 28.327 -23.206 11.740 1.00 25.16 497 ARG A C 1
ATOM 4019 O O . ARG A 1 497 ? 28.318 -23.494 12.935 1.00 25.16 497 ARG A O 1
ATOM 4026 N N . TRP A 1 498 ? 27.482 -22.348 11.182 1.00 27.31 498 TRP A N 1
ATOM 4027 C CA . TRP A 1 498 ? 26.202 -21.983 11.783 1.00 27.31 498 TRP A CA 1
ATOM 4028 C C . TRP A 1 498 ? 25.168 -23.058 11.424 1.00 27.31 498 TRP A C 1
ATOM 4030 O O . TRP A 1 498 ? 25.052 -23.479 10.273 1.00 27.31 498 TRP A O 1
ATOM 4040 N N . PHE A 1 499 ? 24.477 -23.582 12.435 1.00 27.72 499 PHE A N 1
ATOM 4041 C CA . PHE A 1 499 ? 23.477 -24.634 12.283 1.00 27.72 499 PHE A CA 1
ATOM 4042 C C . PHE A 1 499 ? 22.106 -24.021 11.979 1.00 27.72 499 PHE A C 1
ATOM 4044 O O . PHE A 1 499 ? 21.500 -23.432 12.867 1.00 27.72 499 PHE A O 1
ATOM 4051 N N . GLY A 1 500 ? 21.592 -24.260 10.765 1.00 28.28 500 GLY A N 1
ATOM 4052 C CA . GLY A 1 500 ? 20.146 -24.328 10.532 1.00 28.28 500 GLY A CA 1
ATOM 4053 C C . GLY A 1 500 ? 19.542 -23.552 9.356 1.00 28.28 500 GLY A C 1
ATOM 4054 O O . GLY A 1 500 ? 18.610 -22.806 9.611 1.00 28.28 500 GLY A O 1
ATOM 4055 N N . LYS A 1 501 ? 19.955 -23.791 8.097 1.00 25.80 501 LYS A N 1
ATOM 4056 C CA . LYS A 1 501 ? 19.093 -24.235 6.963 1.00 25.80 501 LYS A CA 1
ATOM 4057 C C . LYS A 1 501 ? 19.770 -24.072 5.585 1.00 25.80 501 LYS A C 1
ATOM 4059 O O . LYS A 1 501 ? 20.423 -23.084 5.330 1.00 25.80 501 LYS A O 1
ATOM 4064 N N . GLU A 1 502 ? 19.567 -25.121 4.779 1.00 25.31 502 GLU A N 1
ATOM 4065 C CA . GLU A 1 502 ? 19.647 -25.361 3.318 1.00 25.31 502 GLU A CA 1
ATOM 4066 C C . GLU A 1 502 ? 20.798 -24.836 2.410 1.00 25.31 502 GLU A C 1
ATOM 4068 O O . GLU A 1 502 ? 21.363 -23.769 2.606 1.00 25.31 502 GLU A O 1
ATOM 4073 N N . PRO A 1 503 ? 21.195 -25.615 1.373 1.00 26.30 503 PRO A N 1
ATOM 4074 C CA . PRO A 1 503 ? 22.331 -25.296 0.512 1.00 26.30 503 PRO A CA 1
ATOM 4075 C C . PRO A 1 503 ? 21.933 -24.293 -0.584 1.00 26.30 503 PRO A C 1
ATOM 4077 O O . PRO A 1 503 ? 21.643 -24.696 -1.709 1.00 26.30 503 PRO A O 1
ATOM 4080 N N . GLY A 1 504 ? 21.961 -22.998 -0.264 1.00 31.91 504 GLY A N 1
ATOM 4081 C CA . GLY A 1 504 ? 21.614 -21.927 -1.210 1.00 31.91 504 GLY A CA 1
ATOM 4082 C C . GLY A 1 504 ? 22.135 -20.522 -0.885 1.00 31.91 504 GLY A C 1
ATOM 4083 O O . GLY A 1 504 ? 22.039 -19.656 -1.746 1.00 31.91 504 GLY A O 1
ATOM 4084 N N . ASP A 1 505 ? 22.729 -20.284 0.286 1.00 27.55 505 ASP A N 1
ATOM 4085 C CA . ASP A 1 505 ? 23.046 -18.913 0.704 1.00 27.55 505 ASP A CA 1
ATOM 4086 C C . ASP A 1 505 ? 24.268 -18.305 -0.016 1.00 27.55 505 ASP A C 1
ATOM 4088 O O . ASP A 1 505 ? 25.356 -18.893 -0.106 1.00 27.55 505 ASP A O 1
ATOM 4092 N N . TYR A 1 506 ? 24.057 -17.098 -0.549 1.00 30.78 506 TYR A N 1
ATOM 4093 C CA . TYR A 1 506 ? 25.032 -16.254 -1.237 1.00 30.78 506 TYR A CA 1
ATOM 4094 C C . TYR A 1 506 ? 26.013 -15.621 -0.234 1.00 30.78 506 TYR A C 1
ATOM 4096 O O . TYR A 1 506 ? 25.628 -15.194 0.848 1.00 30.78 506 TYR A O 1
ATOM 4104 N N . TYR A 1 507 ? 27.293 -15.531 -0.608 1.00 26.66 507 TYR A N 1
ATOM 4105 C CA . TYR A 1 507 ? 28.312 -14.808 0.159 1.00 26.66 507 TYR A CA 1
ATOM 4106 C C . TYR A 1 507 ? 28.561 -13.451 -0.501 1.00 26.66 507 TYR A C 1
ATOM 4108 O O . TYR A 1 507 ? 29.037 -13.425 -1.634 1.00 26.66 507 TYR A O 1
ATOM 4116 N N . TYR A 1 508 ? 28.333 -12.349 0.213 1.00 26.86 508 TYR A N 1
ATOM 4117 C CA . TYR A 1 508 ? 28.899 -11.051 -0.152 1.00 26.86 508 TYR A CA 1
ATOM 4118 C C . TYR A 1 508 ? 30.337 -10.990 0.371 1.00 26.86 508 TYR A C 1
ATOM 4120 O O . TYR A 1 508 ? 30.558 -10.797 1.566 1.00 26.86 508 TYR A O 1
ATOM 4128 N N . TYR A 1 509 ? 31.332 -11.180 -0.498 1.00 26.78 509 TYR A N 1
ATOM 4129 C CA . TYR A 1 509 ? 32.716 -10.858 -0.134 1.00 26.78 509 TYR A CA 1
ATOM 4130 C C . TYR A 1 509 ? 32.958 -9.364 -0.392 1.00 26.78 509 TYR A C 1
ATOM 4132 O O . TYR A 1 509 ? 33.070 -8.937 -1.536 1.00 26.78 509 TYR A O 1
ATOM 4140 N N . GLU A 1 510 ? 32.960 -8.594 0.698 1.00 29.17 510 GLU A N 1
ATOM 4141 C CA . GLU A 1 510 ? 33.327 -7.175 0.810 1.00 29.17 510 GLU A CA 1
ATOM 4142 C C . GLU A 1 510 ? 32.605 -6.163 -0.103 1.00 29.17 510 GLU A C 1
ATOM 4144 O O . GLU A 1 510 ? 33.211 -5.508 -0.952 1.00 29.17 510 GLU A O 1
ATOM 4149 N N . GLY A 1 511 ? 31.315 -5.922 0.139 1.00 33.28 511 GLY A N 1
ATOM 4150 C CA . GLY A 1 511 ? 30.613 -4.844 -0.557 1.00 33.28 511 GLY A CA 1
ATOM 4151 C C . GLY A 1 511 ? 29.100 -4.957 -0.551 1.00 33.28 511 GLY A C 1
ATOM 4152 O O . GLY A 1 511 ? 28.553 -5.150 -1.626 1.00 33.28 511 GLY A O 1
ATOM 4153 N N . GLY A 1 512 ? 28.439 -4.893 0.606 1.00 33.19 512 GLY A N 1
ATOM 4154 C CA . GLY A 1 512 ? 26.976 -4.845 0.708 1.00 33.19 512 GLY A CA 1
ATOM 4155 C C . GLY A 1 512 ? 26.326 -3.768 -0.187 1.00 33.19 512 GLY A C 1
ATOM 4156 O O . GLY A 1 512 ? 27.020 -2.875 -0.678 1.00 33.19 512 GLY A O 1
ATOM 4157 N N . PRO A 1 513 ? 25.005 -3.864 -0.421 1.00 34.50 513 PRO A N 1
ATOM 4158 C CA . PRO A 1 513 ? 24.286 -3.223 -1.533 1.00 34.50 513 PRO A CA 1
ATOM 4159 C C . PRO A 1 513 ? 24.239 -1.686 -1.511 1.00 34.50 513 PRO A C 1
ATOM 4161 O O . PRO A 1 513 ? 23.795 -1.085 -2.485 1.00 34.50 513 PRO A O 1
ATOM 4164 N N . GLU A 1 514 ? 24.729 -1.039 -0.452 1.00 35.09 514 GLU A N 1
ATOM 4165 C CA . GLU A 1 514 ? 24.642 0.408 -0.264 1.00 35.09 514 GLU A CA 1
ATOM 4166 C C . GLU A 1 514 ? 25.992 1.047 0.091 1.00 35.09 514 GLU A C 1
ATOM 4168 O O . GLU A 1 514 ? 26.886 0.440 0.701 1.00 35.09 514 GLU A O 1
ATOM 4173 N N . LEU A 1 515 ? 26.133 2.322 -0.285 1.00 32.50 515 LEU A N 1
ATOM 4174 C CA . LEU A 1 515 ? 27.227 3.178 0.162 1.00 32.50 515 LEU A CA 1
ATOM 4175 C C . LEU A 1 515 ? 27.185 3.218 1.702 1.00 32.50 515 LEU A C 1
ATOM 4177 O O . LEU A 1 515 ? 26.180 3.625 2.268 1.00 32.50 515 LEU A O 1
ATOM 4181 N N . ASN A 1 516 ? 28.270 2.808 2.368 1.00 36.12 516 ASN A N 1
ATOM 4182 C CA . ASN A 1 516 ? 28.382 2.635 3.829 1.00 36.12 516 ASN A CA 1
ATOM 4183 C C . ASN A 1 516 ? 27.867 1.310 4.430 1.00 36.12 516 ASN A C 1
ATOM 4185 O O . ASN A 1 516 ? 27.716 1.255 5.643 1.00 36.12 516 ASN A O 1
ATOM 4189 N N . TRP A 1 517 ? 27.716 0.210 3.677 1.00 41.03 517 TRP A N 1
ATOM 4190 C CA . TRP A 1 517 ? 27.370 -1.105 4.268 1.00 41.03 517 TRP A CA 1
ATOM 4191 C C . TRP A 1 517 ? 28.318 -1.588 5.386 1.00 41.03 517 TRP A C 1
ATOM 4193 O O . TRP A 1 517 ? 27.879 -2.262 6.306 1.00 41.03 517 TRP A O 1
ATOM 4203 N N . LYS A 1 518 ? 29.611 -1.218 5.347 1.00 38.25 518 LYS A N 1
ATOM 4204 C CA . LYS A 1 518 ? 30.569 -1.501 6.441 1.00 38.25 518 LYS A CA 1
ATOM 4205 C C . LYS A 1 518 ? 30.223 -0.758 7.741 1.00 38.25 518 LYS A C 1
ATOM 4207 O O . LYS A 1 518 ? 30.749 -1.103 8.791 1.00 38.25 518 LYS A O 1
ATOM 4212 N N . ASN A 1 519 ? 29.367 0.256 7.642 1.00 42.94 519 ASN A N 1
ATOM 4213 C CA . ASN A 1 519 ? 28.845 1.057 8.738 1.00 42.94 519 ASN A CA 1
ATOM 4214 C C . ASN A 1 519 ? 27.335 0.833 8.930 1.00 42.94 519 ASN A C 1
ATOM 4216 O O . ASN A 1 519 ? 26.753 1.498 9.787 1.00 42.94 519 ASN A O 1
ATOM 4220 N N . LEU A 1 520 ? 26.691 -0.047 8.139 1.00 45.16 520 LEU A N 1
ATOM 4221 C CA . LEU A 1 520 ? 25.323 -0.445 8.436 1.00 45.16 520 LEU A CA 1
ATOM 4222 C C . LEU A 1 520 ? 25.385 -1.271 9.724 1.00 45.16 520 LEU A C 1
ATOM 4224 O O . LEU A 1 520 ? 26.190 -2.200 9.815 1.00 45.16 520 LEU A O 1
ATOM 4228 N N . PRO A 1 521 ? 24.599 -0.908 10.740 1.00 50.53 521 PRO A N 1
ATOM 4229 C CA . PRO A 1 521 ? 24.562 -1.665 11.974 1.00 50.53 521 PRO A CA 1
ATOM 4230 C C . PRO A 1 521 ? 24.091 -3.085 11.658 1.00 50.53 521 PRO A C 1
ATOM 4232 O O . PRO A 1 521 ? 23.127 -3.268 10.915 1.00 50.53 521 PRO A O 1
ATOM 4235 N N . ASP A 1 522 ? 24.798 -4.079 12.196 1.00 55.53 522 ASP A N 1
ATOM 4236 C CA . ASP A 1 522 ? 24.404 -5.477 12.062 1.00 55.53 522 ASP A CA 1
ATOM 4237 C C . ASP A 1 522 ? 22.930 -5.626 12.487 1.00 55.53 522 ASP A C 1
ATOM 4239 O O . ASP A 1 522 ? 22.458 -4.961 13.412 1.00 55.53 522 ASP A O 1
ATOM 4243 N N . TYR A 1 523 ? 22.181 -6.481 11.803 1.00 57.88 523 TYR A N 1
ATOM 4244 C CA . TYR A 1 523 ? 20.836 -6.870 12.216 1.00 57.88 523 TYR A CA 1
ATOM 4245 C C . TYR A 1 523 ? 20.900 -8.306 12.748 1.00 57.88 523 TYR A C 1
ATOM 4247 O O . TYR A 1 523 ? 21.620 -9.146 12.206 1.00 57.88 523 TYR A O 1
ATOM 4255 N N . PHE A 1 524 ? 20.174 -8.606 13.826 1.00 61.03 524 PHE A N 1
ATOM 4256 C CA . PHE A 1 524 ? 20.063 -9.976 14.343 1.00 61.03 524 PHE A CA 1
ATOM 4257 C C . PHE A 1 524 ? 19.106 -10.816 13.483 1.00 61.03 524 PHE A C 1
ATOM 4259 O O . PHE A 1 524 ? 19.315 -12.017 13.307 1.00 61.03 524 PHE A O 1
ATOM 4266 N N . PHE A 1 525 ? 18.068 -10.175 12.938 1.00 61.53 525 PHE A N 1
ATOM 4267 C CA . PHE A 1 525 ? 17.096 -10.756 12.015 1.00 61.53 525 PHE A CA 1
ATOM 4268 C C . PHE A 1 525 ? 16.942 -9.859 10.782 1.00 61.53 525 PHE A C 1
ATOM 4270 O O . PHE A 1 525 ? 17.076 -8.643 10.886 1.00 61.53 525 PHE A O 1
ATOM 4277 N N . ASN A 1 526 ? 16.604 -10.436 9.626 1.00 62.31 526 ASN A N 1
ATOM 4278 C CA . ASN A 1 526 ? 16.176 -9.640 8.470 1.00 62.31 526 ASN A CA 1
ATOM 4279 C C . ASN A 1 526 ? 14.922 -8.825 8.836 1.00 62.31 526 ASN A C 1
ATOM 4281 O O . ASN A 1 526 ? 14.083 -9.321 9.587 1.00 62.31 526 ASN A O 1
ATOM 4285 N N . GLU A 1 527 ? 14.758 -7.633 8.263 1.00 62.66 527 GLU A N 1
ATOM 4286 C CA . GLU A 1 527 ? 13.624 -6.726 8.526 1.00 62.66 527 GLU A CA 1
ATOM 4287 C C . GLU A 1 527 ? 12.254 -7.395 8.282 1.00 62.66 527 GLU A C 1
ATOM 4289 O O . GLU A 1 527 ? 11.333 -7.257 9.088 1.00 62.66 527 GLU A O 1
ATOM 4294 N N . ASP A 1 528 ? 12.144 -8.252 7.259 1.00 64.19 528 ASP A N 1
ATOM 4295 C CA . ASP A 1 528 ? 10.942 -9.069 7.017 1.00 64.19 528 ASP A CA 1
ATOM 4296 C C . ASP A 1 528 ? 10.652 -10.048 8.165 1.00 64.19 528 ASP A C 1
ATOM 4298 O O . ASP A 1 528 ? 9.504 -10.287 8.539 1.00 64.19 528 ASP A O 1
ATOM 4302 N N . THR A 1 529 ? 11.709 -10.644 8.728 1.00 71.69 529 THR A N 1
ATOM 4303 C CA . THR A 1 529 ? 11.589 -11.593 9.843 1.00 71.69 529 THR A CA 1
ATOM 4304 C C . THR A 1 529 ? 11.237 -10.862 11.127 1.00 71.69 529 THR A C 1
ATOM 4306 O O . THR A 1 529 ? 10.401 -11.346 11.883 1.00 71.69 529 THR A O 1
ATOM 4309 N N . GLU A 1 530 ? 11.836 -9.699 11.367 1.00 68.25 530 GLU A N 1
ATOM 4310 C CA . GLU A 1 530 ? 11.469 -8.819 12.472 1.00 68.25 530 GLU A CA 1
ATOM 4311 C C . GLU A 1 530 ? 9.988 -8.433 12.391 1.00 68.25 530 GLU A C 1
ATOM 4313 O O . GLU A 1 530 ? 9.243 -8.668 13.343 1.00 68.25 530 GLU A O 1
ATOM 4318 N N . THR A 1 531 ? 9.535 -7.953 11.232 1.00 72.50 531 THR A N 1
ATOM 4319 C CA . THR A 1 531 ? 8.147 -7.524 11.016 1.00 72.50 531 THR A CA 1
ATOM 4320 C C . THR A 1 531 ? 7.157 -8.682 11.173 1.00 72.50 531 THR A C 1
ATOM 4322 O O . THR A 1 531 ? 6.139 -8.538 11.852 1.00 72.50 531 THR A O 1
ATOM 4325 N N . ASP A 1 532 ? 7.462 -9.864 10.624 1.00 75.00 532 ASP A N 1
ATOM 4326 C CA . ASP A 1 532 ? 6.624 -11.065 10.777 1.00 75.00 532 ASP A CA 1
ATOM 4327 C C . ASP A 1 532 ? 6.590 -11.562 12.234 1.00 75.00 532 ASP A C 1
ATOM 4329 O O . ASP A 1 532 ? 5.532 -11.941 12.745 1.00 75.00 532 ASP A O 1
ATOM 4333 N N . VAL A 1 533 ? 7.725 -11.523 12.943 1.00 77.38 533 VAL A N 1
ATOM 4334 C CA . VAL A 1 533 ? 7.797 -11.878 14.371 1.00 77.38 533 VAL A CA 1
ATOM 4335 C C . VAL A 1 533 ? 6.997 -10.891 15.215 1.00 77.38 533 VAL A C 1
ATOM 4337 O O . VAL A 1 533 ? 6.241 -11.335 16.084 1.00 77.38 533 VAL A O 1
ATOM 4340 N N . ILE A 1 534 ? 7.116 -9.587 14.959 1.00 78.62 534 ILE A N 1
ATOM 4341 C CA . ILE A 1 534 ? 6.353 -8.543 15.654 1.00 78.62 534 ILE A CA 1
ATOM 4342 C C . ILE A 1 534 ? 4.857 -8.730 15.391 1.00 78.62 534 ILE A C 1
ATOM 4344 O O . ILE A 1 534 ? 4.095 -8.884 16.344 1.00 78.62 534 ILE A O 1
ATOM 4348 N N . SER A 1 535 ? 4.442 -8.846 14.127 1.00 78.25 535 SER A N 1
ATOM 4349 C CA . SER A 1 535 ? 3.036 -9.024 13.738 1.00 78.25 535 SER A CA 1
ATOM 4350 C C . SER A 1 535 ? 2.406 -10.274 14.368 1.00 78.25 535 SER A C 1
ATOM 4352 O O . SER A 1 535 ? 1.318 -10.224 14.953 1.00 78.25 535 SER A O 1
ATOM 4354 N N . LYS A 1 536 ? 3.113 -11.412 14.341 1.00 83.19 536 LYS A N 1
ATOM 4355 C CA . LYS A 1 536 ? 2.644 -12.644 14.997 1.00 83.19 536 LYS A CA 1
ATOM 4356 C C . LYS A 1 536 ? 2.602 -12.509 16.515 1.00 83.19 536 LYS A C 1
ATOM 4358 O O . LYS A 1 536 ? 1.660 -13.007 17.134 1.00 83.19 536 LYS A O 1
ATOM 4363 N N . SER A 1 537 ? 3.591 -11.851 17.117 1.00 82.19 537 SER A N 1
ATOM 4364 C CA . SER A 1 537 ? 3.631 -11.622 18.566 1.00 82.19 537 SER A CA 1
ATOM 4365 C C . SER A 1 537 ? 2.495 -10.707 19.022 1.00 82.19 537 SER A C 1
ATOM 4367 O O . SER A 1 537 ? 1.866 -10.995 20.038 1.00 82.19 537 SER A O 1
ATOM 4369 N N . GLU A 1 538 ? 2.159 -9.676 18.244 1.00 79.94 538 GLU A N 1
ATOM 4370 C CA . GLU A 1 538 ? 0.979 -8.834 18.467 1.00 79.94 538 GLU A CA 1
ATOM 4371 C C . GLU A 1 538 ? -0.321 -9.640 18.403 1.00 79.94 538 GLU A C 1
ATOM 4373 O O . GLU A 1 538 ? -1.179 -9.505 19.278 1.00 79.94 538 GLU A O 1
ATOM 4378 N N . GLY A 1 539 ? -0.465 -10.511 17.397 1.00 82.50 539 GLY A N 1
ATOM 4379 C CA . GLY A 1 539 ? -1.626 -11.395 17.283 1.00 82.50 539 GLY A CA 1
ATOM 4380 C C . GLY A 1 539 ? -1.781 -12.314 18.500 1.00 82.50 539 GLY A C 1
ATOM 4381 O O . GLY A 1 539 ? -2.886 -12.485 19.023 1.00 82.50 539 GLY A O 1
ATOM 4382 N N . VAL A 1 540 ? -0.671 -12.865 19.003 1.00 86.19 540 VAL A N 1
ATOM 4383 C CA . VAL A 1 540 ? -0.661 -13.681 20.227 1.00 86.19 540 VAL A CA 1
ATOM 4384 C C . VAL A 1 540 ? -1.035 -12.848 21.454 1.00 86.19 540 VAL A C 1
ATOM 4386 O O . VAL A 1 540 ? -1.906 -13.272 22.213 1.00 86.19 540 VAL A O 1
ATOM 4389 N N . ASP A 1 541 ? -0.432 -11.671 21.643 1.00 83.75 541 ASP A N 1
ATOM 4390 C CA . ASP A 1 541 ? -0.731 -10.779 22.775 1.00 83.75 541 ASP A CA 1
ATOM 4391 C C . ASP A 1 541 ? -2.214 -10.381 22.803 1.00 83.75 541 ASP A C 1
ATOM 4393 O O . ASP A 1 541 ? -2.856 -10.398 23.857 1.00 83.75 541 ASP A O 1
ATOM 4397 N N . HIS A 1 542 ? -2.801 -10.138 21.629 1.00 84.06 542 HIS A N 1
ATOM 4398 C CA . HIS A 1 542 ? -4.218 -9.826 21.489 1.00 84.06 542 HIS A CA 1
ATOM 4399 C C . HIS A 1 542 ? -5.110 -11.002 21.913 1.00 84.06 542 HIS A C 1
ATOM 4401 O O . HIS A 1 542 ? -6.054 -10.818 22.687 1.00 84.06 542 HIS A O 1
ATOM 4407 N N . ILE A 1 543 ? -4.836 -12.222 21.443 1.00 87.62 543 ILE A N 1
ATOM 4408 C CA . ILE A 1 543 ? -5.623 -13.409 21.823 1.00 87.62 543 ILE A CA 1
ATOM 4409 C C . ILE A 1 543 ? -5.496 -13.671 23.329 1.00 87.62 543 ILE A C 1
ATOM 4411 O O . ILE A 1 543 ? -6.497 -13.897 24.018 1.00 87.62 543 ILE A O 1
ATOM 4415 N N . VAL A 1 544 ? -4.271 -13.604 23.857 1.00 88.62 544 VAL A N 1
ATOM 4416 C CA . VAL A 1 544 ? -3.980 -13.834 25.277 1.00 88.62 544 VAL A CA 1
ATOM 4417 C C . VAL A 1 544 ? -4.655 -12.777 26.152 1.00 88.62 544 VAL A C 1
ATOM 4419 O O . VAL A 1 544 ? -5.189 -13.130 27.202 1.00 88.62 544 VAL A O 1
ATOM 4422 N N . SER A 1 545 ? -4.726 -11.518 25.714 1.00 89.38 545 SER A N 1
ATOM 4423 C CA . SER A 1 545 ? -5.393 -10.442 26.459 1.00 89.38 545 SER A CA 1
ATOM 4424 C C . SER A 1 545 ? -6.905 -10.644 26.590 1.00 89.38 545 SER A C 1
ATOM 4426 O O . SER A 1 545 ? -7.457 -10.432 27.671 1.00 89.38 545 SER A O 1
ATOM 4428 N N . PHE A 1 546 ? -7.583 -11.141 25.548 1.00 90.25 546 PHE A N 1
ATOM 4429 C CA . PHE A 1 546 ? -9.012 -11.488 25.627 1.00 90.25 546 PHE A CA 1
ATOM 4430 C C . PHE A 1 546 ? -9.271 -12.663 26.576 1.00 90.25 546 PHE A C 1
ATOM 4432 O O . PHE A 1 546 ? -10.172 -12.608 27.420 1.00 90.25 546 PHE A O 1
ATOM 4439 N N . VAL A 1 547 ? -8.457 -13.719 26.474 1.00 91.25 547 VAL A N 1
ATOM 4440 C CA . VAL A 1 547 ? -8.537 -14.876 27.380 1.00 91.25 547 VAL A CA 1
ATOM 4441 C C . VAL A 1 547 ? -8.239 -14.451 28.822 1.00 91.25 547 VAL A C 1
ATOM 4443 O O . VAL A 1 547 ? -8.954 -14.844 29.748 1.00 91.25 547 VAL A O 1
ATOM 4446 N N . GLY A 1 548 ? -7.220 -13.612 29.012 1.00 90.38 548 GLY A N 1
ATOM 4447 C CA . GLY A 1 548 ? -6.813 -13.056 30.298 1.00 90.38 548 GLY A CA 1
ATOM 4448 C C . GLY A 1 548 ? -7.899 -12.210 30.948 1.00 90.38 548 GLY A C 1
ATOM 4449 O O . GLY A 1 548 ? -8.188 -12.411 32.131 1.00 90.38 548 GLY A O 1
ATOM 4450 N N . LEU A 1 549 ? -8.565 -11.342 30.179 1.00 93.62 549 LEU A N 1
ATOM 4451 C CA . LEU A 1 549 ? -9.699 -10.549 30.654 1.00 93.62 549 LEU A CA 1
ATOM 4452 C C . LEU A 1 549 ? -10.841 -11.448 31.134 1.00 93.62 549 LEU A C 1
ATOM 4454 O O . LEU A 1 549 ? -11.328 -11.287 32.254 1.00 93.62 549 LEU A O 1
ATOM 4458 N N . PHE A 1 550 ? -11.240 -12.428 30.318 1.00 93.12 550 PHE A N 1
ATOM 4459 C CA . PHE A 1 550 ? -12.323 -13.347 30.666 1.00 93.12 550 PHE A CA 1
ATOM 4460 C C . PHE A 1 550 ? -12.024 -14.126 31.955 1.00 93.12 550 PHE A C 1
ATOM 4462 O O . PHE A 1 550 ? -12.849 -14.163 32.875 1.00 93.12 550 PHE A O 1
ATOM 4469 N N . LEU A 1 551 ? -10.829 -14.716 32.060 1.00 92.19 551 LEU A N 1
ATOM 4470 C CA . LEU A 1 551 ? -10.439 -15.498 33.234 1.00 92.19 551 LEU A CA 1
ATOM 4471 C C . LEU A 1 551 ? -10.316 -14.634 34.492 1.00 92.19 551 LEU A C 1
ATOM 4473 O O . LEU A 1 551 ? -10.762 -15.064 35.558 1.00 92.19 551 LEU A O 1
ATOM 4477 N N . ASN A 1 552 ? -9.777 -13.417 34.386 1.00 91.69 552 ASN A N 1
ATOM 4478 C CA . ASN A 1 552 ? -9.670 -12.514 35.531 1.00 91.69 552 ASN A CA 1
ATOM 4479 C C . ASN A 1 552 ? -11.024 -11.946 35.972 1.00 91.69 552 ASN A C 1
ATOM 4481 O O . ASN A 1 552 ? -11.241 -11.791 37.171 1.00 91.69 552 ASN A O 1
ATOM 4485 N N . LEU A 1 553 ? -11.984 -11.738 35.065 1.00 93.31 553 LEU A N 1
ATOM 4486 C CA . LEU A 1 553 ? -13.361 -11.395 35.444 1.00 93.31 553 LEU A CA 1
ATOM 4487 C C . LEU A 1 553 ? -14.018 -12.519 36.259 1.00 93.31 553 LEU A C 1
ATOM 4489 O O . LEU A 1 553 ? -14.586 -12.272 37.327 1.00 93.31 553 LEU A O 1
ATOM 4493 N N . VAL A 1 554 ? -13.886 -13.773 35.810 1.00 91.38 554 VAL A N 1
ATOM 4494 C CA . VAL A 1 554 ? -14.364 -14.941 36.573 1.00 91.38 554 VAL A CA 1
ATOM 4495 C C . VAL A 1 554 ? -13.641 -15.036 37.919 1.00 91.38 554 VAL A C 1
ATOM 4497 O O . VAL A 1 554 ? -14.276 -15.239 38.959 1.00 91.38 554 VAL A O 1
ATOM 4500 N N . HIS A 1 555 ? -12.321 -14.843 37.928 1.00 91.88 555 HIS A N 1
ATOM 4501 C CA . HIS A 1 555 ? -11.515 -14.870 39.143 1.00 91.88 555 HIS A CA 1
ATOM 4502 C C . HIS A 1 555 ? -11.951 -13.811 40.161 1.00 91.88 555 HIS A C 1
ATOM 4504 O O . HIS A 1 555 ? -12.113 -14.134 41.343 1.00 91.88 555 HIS A O 1
ATOM 4510 N N . PHE A 1 556 ? -12.202 -12.585 39.702 1.00 93.25 556 PHE A N 1
ATOM 4511 C CA . PHE A 1 556 ? -12.678 -11.460 40.502 1.00 93.25 556 PHE A CA 1
ATOM 4512 C C . PHE A 1 556 ? -14.033 -11.766 41.160 1.00 93.25 556 PHE A C 1
ATOM 4514 O O . PHE A 1 556 ? -14.226 -11.553 42.362 1.00 93.25 556 PHE A O 1
ATOM 4521 N N . ILE A 1 557 ? -14.961 -12.372 40.411 1.00 91.31 557 ILE A N 1
ATOM 4522 C CA . ILE A 1 557 ? -16.274 -12.808 40.920 1.00 91.31 557 ILE A CA 1
ATOM 4523 C C . ILE A 1 557 ? -16.143 -13.859 42.040 1.00 91.31 557 ILE A C 1
ATOM 4525 O O . ILE A 1 557 ? -16.959 -13.887 42.971 1.00 91.31 557 ILE A O 1
ATOM 4529 N N . VAL A 1 558 ? -15.128 -14.727 41.975 1.00 90.50 558 VAL A N 1
ATOM 4530 C CA . VAL A 1 558 ? -14.848 -15.713 43.032 1.00 90.50 558 VAL A CA 1
ATOM 4531 C C . VAL A 1 558 ? -14.206 -15.039 44.249 1.00 90.50 558 VAL A C 1
ATOM 4533 O O . VAL A 1 558 ? -14.657 -15.258 45.373 1.00 90.50 558 VAL A O 1
ATOM 4536 N N . LEU A 1 559 ? -13.196 -14.186 44.053 1.00 89.56 559 LEU A N 1
ATOM 4537 C CA . LEU A 1 559 ? -12.450 -13.531 45.141 1.00 89.56 559 LEU A CA 1
ATOM 4538 C C . LEU A 1 559 ? -13.289 -12.542 45.964 1.00 89.56 559 LEU A C 1
ATOM 4540 O O . LEU A 1 559 ? -13.042 -12.359 47.155 1.00 89.56 559 LEU A O 1
ATOM 4544 N N . THR A 1 560 ? -14.315 -11.932 45.367 1.00 90.62 560 THR A N 1
ATOM 4545 C CA . THR A 1 560 ? -15.233 -11.012 46.067 1.00 90.62 560 THR A CA 1
ATOM 4546 C C . THR A 1 560 ? -16.150 -11.710 47.083 1.00 90.62 560 THR A C 1
ATOM 4548 O O . THR A 1 560 ? -16.821 -11.044 47.881 1.00 90.62 560 THR A O 1
ATOM 4551 N N . ARG A 1 561 ? -16.177 -13.050 47.117 1.00 90.06 561 ARG A N 1
ATOM 4552 C CA . ARG A 1 561 ? -17.018 -13.822 48.043 1.00 90.06 561 ARG A CA 1
ATOM 4553 C C . ARG A 1 561 ? -16.544 -13.684 49.487 1.00 90.06 561 ARG A C 1
ATOM 4555 O O . ARG A 1 561 ? -15.353 -13.709 49.786 1.00 90.06 561 ARG A O 1
ATOM 4562 N N . LYS A 1 562 ? -17.511 -13.575 50.408 1.00 86.69 562 LYS A N 1
ATOM 4563 C CA . LYS A 1 562 ? -17.277 -13.315 51.840 1.00 86.69 562 LYS A CA 1
ATOM 4564 C C . LYS A 1 562 ? -16.250 -14.271 52.461 1.00 86.69 562 LYS A C 1
ATOM 4566 O O . LYS A 1 562 ? -15.374 -13.792 53.162 1.00 86.69 562 LYS A O 1
ATOM 4571 N N . GLU A 1 563 ? -16.317 -15.561 52.131 1.00 86.00 563 GLU A N 1
ATOM 4572 C CA . GLU A 1 563 ? -15.428 -16.608 52.666 1.00 86.00 563 GLU A CA 1
ATOM 4573 C C . GLU A 1 563 ? -13.939 -16.377 52.343 1.00 86.00 563 GLU A C 1
ATOM 4575 O O . GLU A 1 563 ? -13.077 -16.731 53.139 1.00 86.00 563 GLU A O 1
ATOM 4580 N N . LEU A 1 564 ? -13.614 -15.761 51.199 1.00 84.38 564 LEU A N 1
ATOM 4581 C CA . LEU A 1 564 ? -12.224 -15.492 50.805 1.00 84.38 564 LEU A CA 1
ATOM 4582 C C . LEU A 1 564 ? -11.723 -14.138 51.321 1.00 84.38 564 LEU A C 1
ATOM 4584 O O . LEU A 1 564 ? -10.539 -13.996 51.622 1.00 84.38 564 LEU A O 1
ATOM 4588 N N . ARG A 1 565 ? -12.622 -13.164 51.510 1.00 86.38 565 ARG A N 1
ATOM 4589 C CA . ARG A 1 565 ? -12.294 -11.819 52.024 1.00 86.38 565 ARG A CA 1
ATOM 4590 C C . ARG A 1 565 ? -11.872 -11.788 53.499 1.00 86.38 565 ARG A C 1
ATOM 4592 O O . ARG A 1 565 ? -11.464 -10.740 53.990 1.00 86.38 565 ARG A O 1
ATOM 4599 N N . GLU A 1 566 ? -11.949 -12.914 54.202 1.00 86.50 566 GLU A N 1
ATOM 4600 C CA . GLU A 1 566 ? -11.471 -13.051 55.583 1.00 86.50 566 GLU A CA 1
ATOM 4601 C C . GLU A 1 566 ? -9.939 -13.169 55.676 1.00 86.50 566 GLU A C 1
ATOM 4603 O O . GLU A 1 566 ? -9.364 -12.927 56.737 1.00 86.50 566 GLU A O 1
ATOM 4608 N N . SER A 1 567 ? -9.252 -13.488 54.572 1.00 85.25 567 SER A N 1
ATOM 4609 C CA . SER A 1 567 ? -7.789 -13.551 54.526 1.00 85.25 567 SER A CA 1
ATOM 4610 C C . SER A 1 567 ? -7.186 -12.293 53.906 1.00 85.25 567 SER A C 1
ATOM 4612 O O . SER A 1 567 ? -7.524 -11.928 52.780 1.00 85.25 567 SER A O 1
ATOM 4614 N N . VAL A 1 568 ? -6.199 -11.688 54.579 1.00 87.88 568 VAL A N 1
ATOM 4615 C CA . VAL A 1 568 ? -5.453 -10.533 54.043 1.00 87.88 568 VAL A CA 1
ATOM 4616 C C . VAL A 1 568 ? -4.828 -10.819 52.672 1.00 87.88 568 VAL A C 1
ATOM 4618 O O . VAL A 1 568 ? -4.788 -9.949 51.811 1.00 87.88 568 VAL A O 1
ATOM 4621 N N . VAL A 1 569 ? -4.382 -12.056 52.437 1.00 85.06 569 VAL A N 1
ATOM 4622 C CA . VAL A 1 569 ? -3.683 -12.421 51.199 1.00 85.06 569 VAL A CA 1
ATOM 4623 C C . VAL A 1 569 ? -4.639 -12.463 50.017 1.00 85.06 569 VAL A C 1
ATOM 4625 O O . VAL A 1 569 ? -4.281 -11.977 48.953 1.00 85.06 569 VAL A O 1
ATOM 4628 N N . PHE A 1 570 ? -5.869 -12.951 50.209 1.00 87.69 570 PHE A N 1
ATOM 4629 C CA . PHE A 1 570 ? -6.894 -12.911 49.163 1.00 87.69 570 PHE A CA 1
ATOM 4630 C C . PHE A 1 570 ? -7.394 -11.489 48.882 1.00 87.69 570 PHE A C 1
ATOM 4632 O O . PHE A 1 570 ? -7.779 -11.209 47.754 1.00 87.69 570 PHE A O 1
ATOM 4639 N N . ILE A 1 571 ? -7.334 -10.577 49.859 1.00 91.38 571 ILE A N 1
ATOM 4640 C CA . ILE A 1 571 ? -7.634 -9.152 49.644 1.00 91.38 571 ILE A CA 1
ATOM 4641 C C . ILE A 1 571 ? -6.570 -8.479 48.775 1.00 91.38 571 ILE A C 1
ATOM 4643 O O . ILE A 1 571 ? -6.916 -7.723 47.873 1.00 91.38 571 ILE A O 1
ATOM 4647 N N . ILE A 1 572 ? -5.285 -8.761 49.005 1.00 91.00 572 ILE A N 1
ATOM 4648 C CA . ILE A 1 572 ? -4.225 -8.188 48.164 1.00 91.00 572 ILE A CA 1
ATOM 4649 C C . ILE A 1 572 ? -4.246 -8.819 46.763 1.00 91.00 572 ILE A C 1
ATOM 4651 O O . ILE A 1 572 ? -4.149 -8.105 45.772 1.00 91.00 572 ILE A O 1
ATOM 4655 N N . ILE A 1 573 ? -4.478 -10.132 46.674 1.00 89.00 573 ILE A N 1
ATOM 4656 C CA . ILE A 1 573 ? -4.709 -10.857 45.414 1.00 89.00 573 ILE A CA 1
ATOM 4657 C C . ILE A 1 573 ? -5.915 -10.294 44.636 1.00 89.00 573 ILE A C 1
ATOM 4659 O O . ILE A 1 573 ? -5.864 -10.195 43.414 1.00 89.00 573 ILE A O 1
ATOM 4663 N N . LEU A 1 574 ? -6.980 -9.870 45.323 1.00 91.88 574 LEU A N 1
ATOM 4664 C CA . LEU A 1 574 ? -8.104 -9.165 44.700 1.00 91.88 574 LEU A CA 1
ATOM 4665 C C . LEU A 1 574 ? -7.672 -7.812 44.109 1.00 91.88 574 LEU A C 1
ATOM 4667 O O . LEU A 1 574 ? -8.148 -7.449 43.038 1.00 91.88 574 LEU A O 1
ATOM 4671 N N . GLY A 1 575 ? -6.758 -7.097 44.773 1.00 92.38 575 GLY A N 1
ATOM 4672 C CA . GLY A 1 575 ? -6.139 -5.878 44.242 1.00 92.38 575 GLY A CA 1
ATOM 4673 C C . GLY A 1 575 ? -5.315 -6.134 42.976 1.00 92.38 575 GLY A C 1
ATOM 4674 O O . GLY A 1 575 ? -5.507 -5.436 41.988 1.00 92.38 575 GLY A O 1
ATOM 4675 N N . ILE A 1 576 ? -4.479 -7.180 42.974 1.00 91.88 576 ILE A N 1
ATOM 4676 C CA . ILE A 1 576 ? -3.716 -7.633 41.791 1.00 91.88 576 ILE A CA 1
ATOM 4677 C C . ILE A 1 576 ? -4.674 -7.939 40.633 1.00 91.88 576 ILE A C 1
ATOM 4679 O O . ILE A 1 576 ? -4.530 -7.395 39.545 1.00 91.88 576 ILE A O 1
ATOM 4683 N N . CYS A 1 577 ? -5.723 -8.724 40.896 1.00 93.00 577 CYS A N 1
ATOM 4684 C CA . CYS A 1 577 ? -6.736 -9.076 39.901 1.00 93.00 577 CYS A CA 1
ATOM 4685 C C . CYS A 1 577 ? -7.442 -7.841 39.311 1.00 93.00 577 CYS A C 1
ATOM 4687 O O . CYS A 1 577 ? -7.760 -7.827 38.125 1.00 93.00 577 CYS A O 1
ATOM 4689 N N . PHE A 1 578 ? -7.694 -6.806 40.118 1.00 93.56 578 PHE A N 1
ATOM 4690 C CA . PHE A 1 578 ? -8.272 -5.550 39.638 1.00 93.56 578 PHE A CA 1
ATOM 4691 C C . PHE A 1 578 ? -7.309 -4.790 38.713 1.00 93.56 578 PHE A C 1
ATOM 4693 O O . PHE A 1 578 ? -7.722 -4.346 37.643 1.00 93.56 578 PHE A O 1
ATOM 4700 N N . CYS A 1 579 ? -6.032 -4.682 39.089 1.00 93.75 579 CYS A N 1
ATOM 4701 C CA . CYS A 1 579 ? -5.000 -4.082 38.241 1.00 93.75 579 CYS A CA 1
ATOM 4702 C C . CYS A 1 579 ? -4.855 -4.828 36.912 1.00 93.75 579 CYS A C 1
ATOM 4704 O O . CYS A 1 579 ? -4.822 -4.196 35.860 1.00 93.75 579 CYS A O 1
ATOM 4706 N N . ASP A 1 580 ? -4.838 -6.159 36.950 1.00 92.19 580 ASP A N 1
ATOM 4707 C CA . ASP A 1 580 ? -4.710 -6.989 35.755 1.00 92.19 580 ASP A CA 1
ATOM 4708 C C . ASP A 1 580 ? -5.905 -6.793 34.800 1.00 92.19 580 ASP A C 1
ATOM 4710 O O . ASP A 1 580 ? -5.708 -6.650 33.596 1.00 92.19 580 ASP A O 1
ATOM 4714 N N . ILE A 1 581 ? -7.140 -6.688 35.318 1.00 93.69 581 ILE A N 1
ATOM 4715 C CA . ILE A 1 581 ? -8.329 -6.356 34.503 1.00 93.69 581 ILE A CA 1
ATOM 4716 C C . ILE A 1 581 ? -8.158 -5.004 33.799 1.00 93.69 581 ILE A C 1
ATOM 4718 O O . ILE A 1 581 ? -8.472 -4.899 32.612 1.00 93.69 581 ILE A O 1
ATOM 4722 N N . LEU A 1 582 ? -7.646 -3.983 34.498 1.00 93.06 582 LEU A N 1
ATOM 4723 C CA . LEU A 1 582 ? -7.371 -2.679 33.887 1.00 93.06 582 LEU A CA 1
ATOM 4724 C C . LEU A 1 582 ? -6.336 -2.793 32.765 1.00 93.06 582 LEU A C 1
ATOM 4726 O O . LEU A 1 582 ? -6.543 -2.206 31.704 1.00 93.06 582 LEU A O 1
ATOM 4730 N N . VAL A 1 583 ? -5.263 -3.568 32.965 1.00 91.75 583 VAL A N 1
ATOM 4731 C CA . VAL A 1 583 ? -4.228 -3.807 31.942 1.00 91.75 583 VAL A CA 1
ATOM 4732 C C . VAL A 1 583 ? -4.821 -4.487 30.708 1.00 91.75 583 VAL A C 1
ATOM 4734 O O . VAL A 1 583 ? -4.555 -4.040 29.596 1.00 91.75 583 VAL A O 1
ATOM 4737 N N . PHE A 1 584 ? -5.661 -5.514 30.873 1.00 92.19 584 PHE A N 1
ATOM 4738 C CA . PHE A 1 584 ? -6.281 -6.187 29.726 1.00 92.19 584 PHE A CA 1
ATOM 4739 C C . PHE A 1 584 ? -7.259 -5.282 28.969 1.00 92.19 584 PHE A C 1
ATOM 4741 O O . PHE A 1 584 ? -7.203 -5.221 27.744 1.00 92.19 584 PHE A O 1
ATOM 4748 N N . LEU A 1 585 ? -8.126 -4.545 29.675 1.00 91.62 585 LEU A N 1
ATOM 4749 C CA . LEU A 1 585 ? -9.069 -3.612 29.042 1.00 91.62 585 LEU A CA 1
ATOM 4750 C C . LEU A 1 585 ? -8.341 -2.527 28.244 1.00 91.62 585 LEU A C 1
ATOM 4752 O O . LEU A 1 585 ? -8.708 -2.230 27.108 1.00 91.62 585 LEU A O 1
ATOM 4756 N N . SER A 1 586 ? -7.294 -1.951 28.830 1.00 91.00 586 SER A N 1
ATOM 4757 C CA . SER A 1 586 ? -6.512 -0.896 28.187 1.00 91.00 586 SER A CA 1
ATOM 4758 C C . SER A 1 586 ? -5.618 -1.419 27.058 1.00 91.00 586 SER A C 1
ATOM 4760 O O . SER A 1 586 ? -5.471 -0.723 26.064 1.00 91.00 586 SER A O 1
ATOM 4762 N N . SER A 1 587 ? -5.095 -2.646 27.131 1.00 88.69 587 SER A N 1
ATOM 4763 C CA . SER A 1 587 ? -4.384 -3.284 26.008 1.00 88.69 587 SER A CA 1
ATOM 4764 C C . SER A 1 587 ? -5.300 -3.478 24.789 1.00 88.69 587 SER A C 1
ATOM 4766 O O . SER A 1 587 ? -4.946 -3.078 23.679 1.00 88.69 587 SER A O 1
ATOM 4768 N N . ILE A 1 588 ? -6.523 -3.981 25.005 1.00 90.12 588 ILE A N 1
ATOM 4769 C CA . ILE A 1 588 ? -7.533 -4.131 23.941 1.00 90.12 588 ILE A CA 1
ATOM 4770 C C . ILE A 1 588 ? -7.904 -2.761 23.356 1.00 90.12 588 ILE A C 1
ATOM 4772 O O . ILE A 1 588 ? -7.949 -2.594 22.139 1.00 90.12 588 ILE A O 1
ATOM 4776 N N . THR A 1 589 ? -8.124 -1.768 24.222 1.00 89.75 589 THR A N 1
ATOM 4777 C CA . THR A 1 589 ? -8.485 -0.403 23.809 1.00 89.75 589 THR A CA 1
ATOM 4778 C C . THR A 1 589 ? -7.356 0.259 23.015 1.00 89.75 589 THR A C 1
ATOM 4780 O O . THR A 1 589 ? -7.611 0.826 21.955 1.00 89.75 589 THR A O 1
ATOM 4783 N N . GLN A 1 590 ? -6.101 0.125 23.459 1.00 88.44 590 GLN A N 1
ATOM 4784 C CA . GLN A 1 590 ? -4.940 0.647 22.735 1.00 88.44 590 GLN A CA 1
ATOM 4785 C C . GLN A 1 590 ? -4.863 0.060 21.325 1.00 88.44 590 GLN A C 1
ATOM 4787 O O . GLN A 1 590 ? -4.634 0.803 20.380 1.00 88.44 590 GLN A O 1
ATOM 4792 N N . ARG A 1 591 ? -5.062 -1.254 21.162 1.00 83.44 591 ARG A N 1
ATOM 4793 C CA . ARG A 1 591 ? -4.989 -1.893 19.840 1.00 83.44 591 ARG A CA 1
ATOM 4794 C C . ARG A 1 591 ? -6.145 -1.491 18.929 1.00 83.44 591 ARG A C 1
ATOM 4796 O O . ARG A 1 591 ? -5.956 -1.354 17.723 1.00 83.44 591 ARG A O 1
ATOM 4803 N N . TYR A 1 592 ? -7.332 -1.292 19.496 1.00 85.19 592 TYR A N 1
ATOM 4804 C CA . TYR A 1 592 ? -8.480 -0.815 18.733 1.00 85.19 592 TYR A CA 1
ATOM 4805 C C . TYR A 1 592 ? -8.212 0.576 18.141 1.00 85.19 592 TYR A C 1
ATOM 4807 O O . TYR A 1 592 ? -8.478 0.789 16.962 1.00 85.19 592 TYR A O 1
ATOM 4815 N N . PHE A 1 593 ? -7.607 1.479 18.920 1.00 85.50 593 PHE A N 1
ATOM 4816 C CA . PHE A 1 593 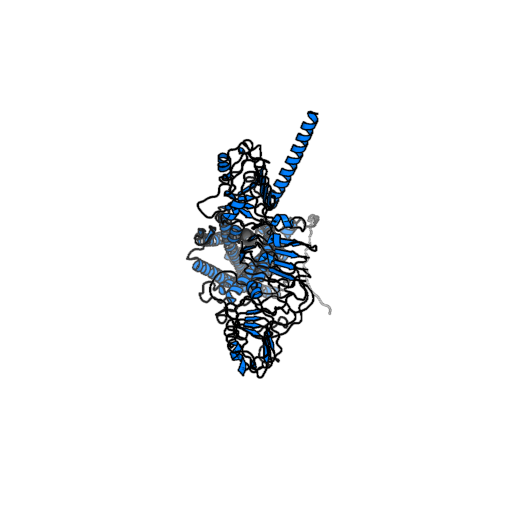? -7.313 2.856 18.502 1.00 85.50 593 PHE A CA 1
ATOM 4817 C C . PHE A 1 593 ? -5.896 3.082 17.932 1.00 85.50 593 PHE A C 1
ATOM 4819 O O . PHE A 1 593 ? -5.595 4.201 17.530 1.00 85.50 593 PHE A O 1
ATOM 4826 N N . SER A 1 594 ? -5.043 2.051 17.854 1.00 80.12 594 SER A N 1
ATOM 4827 C CA . SER A 1 594 ? -3.676 2.157 17.309 1.00 80.12 594 SER A CA 1
ATOM 4828 C C . SER A 1 594 ? -3.673 2.494 15.816 1.00 80.12 594 SER A C 1
ATOM 4830 O O . SER A 1 594 ? -4.598 2.098 15.102 1.00 80.12 594 SER A O 1
ATOM 4832 N N . ASN A 1 595 ? -2.590 3.108 15.329 1.00 74.00 595 ASN A N 1
ATOM 4833 C CA . ASN A 1 595 ? -2.420 3.540 13.932 1.00 74.00 595 ASN A CA 1
ATOM 4834 C C . ASN A 1 595 ? -3.526 4.518 13.493 1.00 74.00 595 ASN A C 1
ATOM 4836 O O . ASN A 1 595 ? -3.980 4.499 12.351 1.00 74.00 595 ASN A O 1
ATOM 4840 N N . SER A 1 596 ? -4.000 5.356 14.418 1.00 72.25 596 SER A N 1
ATOM 4841 C CA . SER A 1 596 ? -5.039 6.360 14.153 1.00 72.25 596 SER A CA 1
ATOM 4842 C C . SER A 1 596 ? -4.601 7.434 13.149 1.00 72.25 596 SER A C 1
ATOM 4844 O O . SER A 1 596 ? -5.450 8.017 12.477 1.00 72.25 596 SER A O 1
ATOM 4846 N N . GLU A 1 597 ? -3.296 7.668 13.007 1.00 66.06 597 GLU A N 1
ATOM 4847 C CA . GLU A 1 597 ? -2.716 8.502 11.953 1.00 66.06 597 GLU A CA 1
ATOM 4848 C C . GLU A 1 597 ? -2.885 7.848 10.579 1.00 66.06 597 GLU A C 1
ATOM 4850 O O . GLU A 1 597 ? -3.564 8.399 9.721 1.00 66.06 597 GLU A O 1
ATOM 4855 N N . GLU A 1 598 ? -2.356 6.635 10.407 1.00 66.88 598 GLU A N 1
ATOM 4856 C CA . GLU A 1 598 ? -2.424 5.869 9.159 1.00 66.88 598 GLU A CA 1
ATOM 4857 C C . GLU A 1 598 ? -3.878 5.642 8.718 1.00 66.88 598 GLU A C 1
ATOM 4859 O O . GLU A 1 598 ? -4.256 5.947 7.589 1.00 66.88 598 GLU A O 1
ATOM 4864 N N . ARG A 1 599 ? -4.739 5.192 9.638 1.00 69.00 599 ARG A N 1
ATOM 4865 C CA . ARG A 1 599 ? -6.168 4.999 9.355 1.00 69.00 599 ARG A CA 1
ATOM 4866 C C . ARG A 1 599 ? -6.900 6.318 9.118 1.00 69.00 599 ARG A C 1
ATOM 4868 O O . ARG A 1 599 ? -7.825 6.345 8.319 1.00 69.00 599 ARG A O 1
ATOM 4875 N N . GLY A 1 600 ? -6.494 7.400 9.784 1.00 65.19 600 GLY A N 1
ATOM 4876 C CA . GLY A 1 600 ? -7.036 8.737 9.537 1.00 65.19 600 GLY A CA 1
ATOM 4877 C C . GLY A 1 600 ? -6.627 9.297 8.177 1.00 65.19 600 GLY A C 1
ATOM 4878 O O . GLY A 1 600 ? -7.413 10.013 7.563 1.00 65.19 600 GLY A O 1
ATOM 4879 N N . MET A 1 601 ? -5.434 8.942 7.694 1.00 65.38 601 MET A N 1
ATOM 4880 C CA . MET A 1 601 ? -4.927 9.326 6.378 1.00 65.38 601 MET A CA 1
ATOM 4881 C C . MET A 1 601 ? -5.633 8.552 5.259 1.00 65.38 601 MET A C 1
ATOM 4883 O O . MET A 1 601 ? -6.129 9.170 4.325 1.00 65.38 601 MET A O 1
ATOM 4887 N N . TYR A 1 602 ? -5.748 7.223 5.376 1.00 65.94 602 TYR A N 1
ATOM 4888 C CA . TYR A 1 602 ? -6.439 6.394 4.375 1.00 65.94 602 TYR A CA 1
ATOM 4889 C C . TYR A 1 602 ? -7.969 6.471 4.457 1.00 65.94 602 TYR A C 1
ATOM 4891 O O . TYR A 1 602 ? -8.646 6.213 3.471 1.00 65.94 602 TYR A O 1
ATOM 4899 N N . GLY A 1 603 ? -8.516 6.806 5.627 1.00 62.72 603 GLY A N 1
ATOM 4900 C CA . GLY A 1 603 ? -9.955 6.926 5.864 1.00 62.72 603 GLY A CA 1
ATOM 4901 C C . GLY A 1 603 ? -10.497 8.354 5.782 1.00 62.72 603 GLY A C 1
ATOM 4902 O O . GLY A 1 603 ? -11.646 8.564 6.146 1.00 62.72 603 GLY A O 1
ATOM 4903 N N . GLY A 1 604 ? -9.686 9.347 5.396 1.00 67.25 604 GLY A N 1
ATOM 4904 C CA . GLY A 1 604 ? -10.134 10.731 5.173 1.00 67.25 604 GLY A CA 1
ATOM 4905 C C . GLY A 1 604 ? -10.492 11.554 6.424 1.00 67.25 604 GLY A C 1
ATOM 4906 O O . GLY A 1 604 ? -10.706 12.757 6.321 1.00 67.25 604 GLY A O 1
ATOM 4907 N N . TYR A 1 605 ? -10.493 10.975 7.629 1.00 75.38 605 TYR A N 1
ATOM 4908 C CA . TYR A 1 605 ? -10.871 11.665 8.876 1.00 75.38 605 TYR A CA 1
ATOM 4909 C C . TYR A 1 605 ? -9.686 12.294 9.641 1.00 75.38 605 TYR A C 1
ATOM 4911 O O . TYR A 1 605 ? -9.785 12.606 10.836 1.00 75.38 605 TYR A O 1
ATOM 4919 N N . CYS A 1 606 ? -8.552 12.497 8.971 1.00 80.94 606 CYS A N 1
ATOM 4920 C CA . CYS A 1 606 ? -7.381 13.200 9.495 1.00 80.94 606 CYS A CA 1
ATOM 4921 C C . CYS A 1 606 ? -7.734 14.628 9.970 1.00 80.94 606 CYS A C 1
ATOM 4923 O O . CYS A 1 606 ? -8.340 15.421 9.255 1.00 80.94 606 CYS A O 1
ATOM 4925 N N . GLY A 1 607 ? -7.347 14.979 11.197 1.00 76.38 607 GLY A N 1
ATOM 4926 C CA . GLY A 1 607 ? -7.548 16.299 11.799 1.00 76.38 607 GLY A CA 1
ATOM 4927 C C . GLY A 1 607 ? -8.940 16.565 12.379 1.00 76.38 607 GLY A C 1
ATOM 4928 O O . GLY A 1 607 ? -9.191 17.698 12.810 1.00 76.38 607 GLY A O 1
ATOM 4929 N N . THR A 1 608 ? -9.813 15.552 12.407 1.00 83.00 608 THR A N 1
ATOM 4930 C CA . THR A 1 608 ? -11.169 15.607 12.984 1.00 83.00 608 THR A CA 1
ATOM 4931 C C . THR A 1 608 ? -11.176 15.420 14.505 1.00 83.00 608 THR A C 1
ATOM 4933 O O . THR A 1 608 ? -10.248 14.845 15.083 1.00 83.00 608 THR A O 1
ATOM 4936 N N . ASP A 1 609 ? -12.267 15.832 15.160 1.00 84.56 609 ASP A N 1
ATOM 4937 C CA . ASP A 1 609 ? -12.503 15.568 16.590 1.00 84.56 609 ASP A CA 1
ATOM 4938 C C . ASP A 1 609 ? -12.504 14.062 16.898 1.00 84.56 609 ASP A C 1
ATOM 4940 O O . ASP A 1 609 ? -12.044 13.633 17.957 1.00 84.56 609 ASP A O 1
ATOM 4944 N N . ASN A 1 610 ? -12.959 13.236 15.951 1.00 81.00 610 ASN A N 1
ATOM 4945 C CA . ASN A 1 610 ? -12.915 11.783 16.077 1.00 81.00 610 ASN A CA 1
ATOM 4946 C C . ASN A 1 610 ? -11.471 11.280 16.155 1.00 81.00 610 ASN A C 1
ATOM 4948 O O . ASN A 1 610 ? -11.156 10.501 17.055 1.00 81.00 610 ASN A O 1
ATOM 4952 N N . GLN A 1 611 ? -10.575 11.759 15.284 1.00 84.75 611 GLN A N 1
ATOM 4953 C CA . GLN A 1 611 ? -9.157 11.401 15.363 1.00 84.75 611 GLN A CA 1
ATOM 4954 C C . GLN A 1 611 ? -8.532 11.876 16.682 1.00 84.75 611 GLN A C 1
ATOM 4956 O O . GLN A 1 611 ? -7.801 11.110 17.310 1.00 84.75 611 GLN A O 1
ATOM 4961 N N . TYR A 1 612 ? -8.865 13.087 17.148 1.00 86.75 612 TYR A N 1
ATOM 4962 C CA . TYR A 1 612 ? -8.418 13.578 18.457 1.00 86.75 612 TYR A CA 1
ATOM 4963 C C . TYR A 1 612 ? -8.793 12.604 19.580 1.00 86.75 612 TYR A C 1
ATOM 4965 O O . TYR A 1 612 ? -7.942 12.224 20.388 1.00 86.75 612 TYR A O 1
ATOM 4973 N N . TRP A 1 613 ? -10.048 12.141 19.605 1.00 87.31 613 TRP A N 1
ATOM 4974 C CA . TRP A 1 613 ? -10.504 11.158 20.587 1.00 87.31 613 TRP A CA 1
ATOM 4975 C C . TRP A 1 613 ? -9.800 9.809 20.447 1.00 87.31 613 TRP A C 1
ATOM 4977 O O . TRP A 1 613 ? -9.494 9.195 21.468 1.00 87.31 613 TRP A O 1
ATOM 4987 N N . MET A 1 614 ? -9.497 9.349 19.230 1.00 88.00 614 MET A N 1
ATOM 4988 C CA . MET A 1 614 ? -8.732 8.110 19.030 1.00 88.00 614 MET A CA 1
ATOM 4989 C C . MET A 1 614 ? -7.318 8.226 19.610 1.00 88.00 614 MET A C 1
ATOM 4991 O O . MET A 1 614 ? -6.915 7.372 20.401 1.00 88.00 614 MET A O 1
ATOM 4995 N N . VAL A 1 615 ? -6.602 9.310 19.296 1.00 87.12 615 VAL A N 1
ATOM 4996 C CA . VAL A 1 615 ? -5.248 9.586 19.810 1.00 87.12 615 VAL A CA 1
ATOM 4997 C C . VAL A 1 615 ? -5.262 9.747 21.335 1.00 87.12 615 VAL A C 1
ATOM 4999 O O . VAL A 1 615 ? -4.405 9.203 22.042 1.00 87.12 615 VAL A O 1
ATOM 5002 N N . PHE A 1 616 ? -6.274 10.432 21.876 1.00 89.62 616 PHE A N 1
ATOM 5003 C CA . PHE A 1 616 ? -6.476 10.555 23.318 1.00 89.62 616 PHE A CA 1
ATOM 5004 C C . PHE A 1 616 ? -6.712 9.191 23.980 1.00 89.62 616 PHE A C 1
ATOM 5006 O O . PHE A 1 616 ? -6.062 8.869 24.977 1.00 89.62 616 PHE A O 1
ATOM 5013 N N . MET A 1 617 ? -7.605 8.368 23.424 1.00 89.94 617 MET A N 1
ATOM 5014 C CA . MET A 1 617 ? -7.919 7.041 23.962 1.00 89.94 617 MET A CA 1
ATOM 5015 C C . MET A 1 617 ? -6.726 6.091 23.870 1.00 89.94 617 MET A C 1
ATOM 5017 O O . MET A 1 617 ? -6.499 5.312 24.800 1.00 89.94 617 MET A O 1
ATOM 5021 N N . GLU A 1 618 ? -5.925 6.175 22.808 1.00 89.19 618 GLU A N 1
ATOM 5022 C CA . GLU A 1 618 ? -4.665 5.441 22.692 1.00 89.19 618 GLU A CA 1
ATOM 5023 C C . GLU A 1 618 ? -3.682 5.847 23.805 1.00 89.19 618 GLU A C 1
ATOM 5025 O O . GLU A 1 618 ? -3.144 4.987 24.513 1.00 89.19 618 GLU A O 1
ATOM 5030 N N . THR A 1 619 ? -3.496 7.153 24.016 1.00 87.19 619 THR A N 1
ATOM 5031 C CA . THR A 1 619 ? -2.589 7.708 25.038 1.00 87.19 619 THR A CA 1
ATOM 5032 C C . THR A 1 619 ? -3.038 7.337 26.454 1.00 87.19 619 THR A C 1
ATOM 5034 O O . THR A 1 619 ? -2.247 6.832 27.257 1.00 87.19 619 THR A O 1
ATOM 5037 N N . LEU A 1 620 ? -4.332 7.495 26.750 1.00 89.31 620 LEU A N 1
ATOM 5038 C CA . LEU A 1 620 ? -4.940 7.099 28.021 1.00 89.31 620 LEU A CA 1
ATOM 5039 C C . LEU A 1 620 ? -4.789 5.593 28.269 1.00 89.31 620 LEU A C 1
ATOM 5041 O O . LEU A 1 620 ? -4.479 5.165 29.383 1.00 89.31 620 LEU A O 1
ATOM 5045 N N . SER A 1 621 ? -4.955 4.7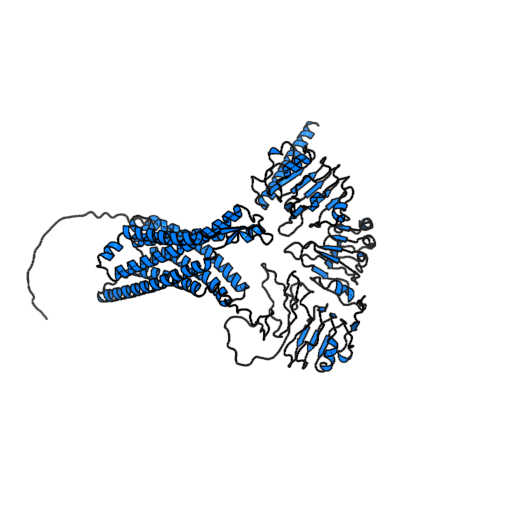79 27.227 1.00 91.31 621 SER A N 1
ATOM 5046 C CA . SER A 1 621 ? -4.781 3.330 27.317 1.00 91.31 621 SER A CA 1
ATOM 5047 C C . SER A 1 621 ? -3.337 2.945 27.640 1.00 91.31 621 SER A C 1
ATOM 5049 O O . SER A 1 621 ? -3.118 2.078 28.489 1.00 91.31 621 SER A O 1
ATOM 5051 N N . LYS A 1 622 ? -2.338 3.605 27.036 1.00 86.38 622 LYS A N 1
ATOM 5052 C CA . LYS A 1 622 ? -0.918 3.416 27.396 1.00 86.38 622 LYS A CA 1
ATOM 5053 C C . LYS A 1 622 ? -0.673 3.767 28.873 1.00 86.38 622 LYS A C 1
ATOM 5055 O O . LYS A 1 622 ? -0.016 2.999 29.581 1.00 86.38 622 LYS A O 1
ATOM 5060 N N . ALA A 1 623 ? -1.267 4.859 29.361 1.00 87.25 623 ALA A N 1
ATOM 5061 C CA . ALA A 1 623 ? -1.142 5.289 30.755 1.00 87.25 623 ALA A CA 1
ATOM 5062 C C . ALA A 1 623 ? -1.730 4.280 31.753 1.00 87.25 623 ALA A C 1
ATOM 5064 O O . ALA A 1 623 ? -1.070 3.904 32.728 1.00 87.25 623 ALA A O 1
ATOM 5065 N N . ILE A 1 624 ? -2.948 3.794 31.492 1.00 90.94 624 ILE A N 1
ATOM 5066 C CA . ILE A 1 624 ? -3.625 2.808 32.346 1.00 90.94 624 ILE A CA 1
ATOM 5067 C C . ILE A 1 624 ? -2.848 1.485 32.379 1.00 90.94 624 ILE A C 1
ATOM 5069 O O . ILE A 1 624 ? -2.731 0.881 33.448 1.00 90.94 624 ILE A O 1
ATOM 5073 N N . GLN A 1 625 ? -2.266 1.054 31.253 1.00 88.38 625 GLN A N 1
ATOM 5074 C CA . GLN A 1 625 ? -1.437 -0.156 31.215 1.00 88.38 625 GLN A CA 1
ATOM 5075 C C . GLN A 1 625 ? -0.205 -0.035 32.107 1.00 88.38 625 GLN A C 1
ATOM 5077 O O . GLN A 1 625 ? 0.050 -0.938 32.910 1.00 88.38 625 GLN A O 1
ATOM 5082 N N . LYS A 1 626 ? 0.549 1.068 31.998 1.00 85.19 626 LYS A N 1
ATOM 5083 C CA . LYS A 1 626 ? 1.735 1.287 32.839 1.00 85.19 626 LYS A CA 1
ATOM 5084 C C . LYS A 1 626 ? 1.358 1.343 34.327 1.00 85.19 626 LYS A C 1
ATOM 5086 O O . LYS A 1 626 ? 1.943 0.627 35.141 1.00 85.19 626 LYS A O 1
ATOM 5091 N N . PHE A 1 627 ? 0.301 2.088 34.664 1.00 90.00 627 PHE A N 1
ATOM 5092 C CA . PHE A 1 627 ? -0.250 2.161 36.021 1.00 90.00 627 PHE A CA 1
ATOM 5093 C C . PHE A 1 627 ? -0.638 0.792 36.590 1.00 90.00 627 PHE A C 1
ATOM 5095 O O . PHE A 1 627 ? -0.262 0.454 37.720 1.00 90.00 627 PHE A O 1
ATOM 5102 N N . GLY A 1 628 ? -1.392 0.004 35.820 1.00 89.94 628 GLY A N 1
ATOM 5103 C CA . GLY A 1 628 ? -1.865 -1.310 36.241 1.00 89.94 628 GLY A CA 1
ATOM 5104 C C . GLY A 1 628 ? -0.714 -2.289 36.463 1.00 89.94 628 GLY A C 1
ATOM 5105 O O . GLY A 1 628 ? -0.698 -2.979 37.484 1.00 89.94 628 GLY A O 1
ATOM 5106 N N . ARG A 1 629 ? 0.290 -2.290 35.574 1.00 86.69 629 ARG A N 1
ATOM 5107 C CA . ARG A 1 629 ? 1.482 -3.145 35.699 1.00 86.69 629 ARG A CA 1
ATOM 5108 C C . ARG A 1 629 ? 2.276 -2.823 36.963 1.00 86.69 629 ARG A C 1
ATOM 5110 O O . ARG A 1 629 ? 2.456 -3.717 37.783 1.00 86.69 629 ARG A O 1
ATOM 5117 N N . LEU A 1 630 ? 2.658 -1.562 37.182 1.00 86.44 630 LEU A N 1
ATOM 5118 C CA . LEU A 1 630 ? 3.426 -1.169 38.374 1.00 86.44 630 LEU A CA 1
ATOM 5119 C C . LEU A 1 630 ? 2.659 -1.435 39.682 1.00 86.44 630 LEU A C 1
ATOM 5121 O O . LEU A 1 630 ? 3.229 -1.871 40.682 1.00 86.44 630 LEU A O 1
ATOM 5125 N N . SER A 1 631 ? 1.345 -1.199 39.679 1.00 89.94 631 SER A N 1
ATOM 5126 C CA . SER A 1 631 ? 0.505 -1.472 40.849 1.00 89.94 631 SER A CA 1
ATOM 5127 C C . SER A 1 631 ? 0.439 -2.971 41.158 1.00 89.94 631 SER A C 1
ATOM 5129 O O . SER A 1 631 ? 0.560 -3.370 42.317 1.00 89.94 631 SER A O 1
ATOM 5131 N N . SER A 1 632 ? 0.278 -3.810 40.129 1.00 89.94 632 SER A N 1
ATOM 5132 C CA . SER A 1 632 ? 0.232 -5.271 40.259 1.00 89.94 632 SER A CA 1
ATOM 5133 C C . SER A 1 632 ? 1.552 -5.826 40.815 1.00 89.94 632 SER A C 1
ATOM 5135 O O . SER A 1 632 ? 1.541 -6.616 41.766 1.00 89.94 632 SER A O 1
ATOM 5137 N N . THR A 1 633 ? 2.697 -5.339 40.323 1.00 85.19 633 THR A N 1
ATOM 5138 C CA . THR A 1 633 ? 4.030 -5.780 40.773 1.00 85.19 633 THR A CA 1
ATOM 5139 C C . THR A 1 633 ? 4.329 -5.361 42.210 1.00 85.19 633 THR A C 1
ATOM 5141 O O . THR A 1 633 ? 4.770 -6.190 43.014 1.00 85.19 633 THR A O 1
ATOM 5144 N N . LEU A 1 634 ? 3.996 -4.123 42.594 1.00 89.75 634 LEU A N 1
ATOM 5145 C CA . LEU A 1 634 ? 4.144 -3.653 43.973 1.00 89.75 634 LEU A CA 1
ATOM 5146 C C . LEU A 1 634 ? 3.285 -4.475 44.946 1.00 89.75 634 LEU A C 1
ATOM 5148 O O . LEU A 1 634 ? 3.757 -4.881 46.012 1.00 89.75 634 LEU A O 1
ATOM 5152 N N . LEU A 1 635 ? 2.035 -4.777 44.582 1.00 90.81 635 LEU A N 1
ATOM 5153 C CA . LEU A 1 635 ? 1.160 -5.620 45.401 1.00 90.81 635 LEU A CA 1
ATOM 5154 C C . LEU A 1 635 ? 1.686 -7.057 45.504 1.00 90.81 635 LEU A C 1
ATOM 5156 O O . LEU A 1 635 ? 1.673 -7.628 46.599 1.00 90.81 635 LEU A O 1
ATOM 5160 N N . ALA A 1 636 ? 2.201 -7.629 44.413 1.00 87.31 636 ALA A N 1
ATOM 5161 C CA . ALA A 1 636 ? 2.826 -8.950 44.422 1.00 87.31 636 ALA A CA 1
ATOM 5162 C C . ALA A 1 636 ? 4.060 -8.993 45.342 1.00 87.31 636 ALA A C 1
ATOM 5164 O O . ALA A 1 636 ? 4.204 -9.932 46.137 1.00 87.31 636 ALA A O 1
ATOM 5165 N N . PHE A 1 637 ? 4.902 -7.953 45.310 1.00 88.38 637 PHE A N 1
ATOM 5166 C CA . PHE A 1 637 ? 6.018 -7.772 46.242 1.00 88.38 637 PHE A CA 1
ATOM 5167 C C . PHE A 1 637 ? 5.554 -7.735 47.696 1.00 88.38 637 PHE A C 1
ATOM 5169 O O . PHE A 1 637 ? 6.074 -8.482 48.530 1.00 88.38 637 PHE A O 1
ATOM 5176 N N . LEU A 1 638 ? 4.527 -6.943 48.006 1.00 89.69 638 LEU A N 1
ATOM 5177 C CA . LEU A 1 638 ? 4.006 -6.839 49.368 1.00 89.69 638 LEU A CA 1
ATOM 5178 C C . LEU A 1 638 ? 3.397 -8.161 49.859 1.00 89.69 638 LEU A C 1
ATOM 5180 O O . LEU A 1 638 ? 3.596 -8.522 51.022 1.00 89.69 638 LEU A O 1
ATOM 5184 N N . VAL A 1 639 ? 2.732 -8.942 48.996 1.00 88.06 639 VAL A N 1
ATOM 5185 C CA . VAL A 1 639 ? 2.266 -10.300 49.348 1.00 88.06 639 VAL A CA 1
ATOM 5186 C C . VAL A 1 639 ? 3.440 -11.221 49.664 1.00 88.06 639 VAL A C 1
ATOM 5188 O O . VAL A 1 639 ? 3.401 -11.922 50.681 1.00 88.06 639 VAL A O 1
ATOM 5191 N N . ALA A 1 640 ? 4.478 -11.228 48.825 1.00 86.38 640 ALA A N 1
ATOM 5192 C CA . ALA A 1 640 ? 5.664 -12.053 49.041 1.00 86.38 640 ALA A CA 1
ATOM 5193 C C . ALA A 1 640 ? 6.381 -11.670 50.344 1.00 86.38 640 ALA A C 1
ATOM 5195 O O . ALA A 1 640 ? 6.742 -12.551 51.127 1.00 86.38 640 ALA A O 1
ATOM 5196 N N . LEU A 1 641 ? 6.496 -10.370 50.630 1.00 88.56 641 LEU A N 1
ATOM 5197 C CA . LEU A 1 641 ? 7.093 -9.847 51.856 1.00 88.56 641 LEU A CA 1
ATOM 5198 C C . LEU A 1 641 ? 6.288 -10.250 53.094 1.00 88.56 641 LEU A C 1
ATOM 5200 O O . LEU A 1 641 ? 6.857 -10.795 54.041 1.00 88.56 641 LEU A O 1
ATOM 5204 N N . ILE A 1 642 ? 4.964 -10.059 53.079 1.00 87.44 642 ILE A N 1
ATOM 5205 C CA . ILE A 1 642 ? 4.085 -10.496 54.175 1.00 87.44 642 ILE A CA 1
ATOM 5206 C C . ILE A 1 642 ? 4.262 -11.998 54.408 1.00 87.44 642 ILE A C 1
ATOM 5208 O O . ILE A 1 642 ? 4.424 -12.430 55.550 1.00 87.44 642 ILE A O 1
ATOM 5212 N N . ARG A 1 643 ? 4.298 -12.808 53.341 1.00 84.38 643 ARG A N 1
ATOM 5213 C CA . ARG A 1 643 ? 4.519 -14.255 53.459 1.00 84.38 643 ARG A CA 1
ATOM 5214 C C . ARG A 1 643 ? 5.889 -14.586 54.041 1.00 84.38 643 ARG A C 1
ATOM 5216 O O . ARG A 1 643 ? 5.938 -15.380 54.980 1.00 84.38 643 ARG A O 1
ATOM 5223 N N . ALA A 1 644 ? 6.962 -13.960 53.570 1.00 86.06 644 ALA A N 1
ATOM 5224 C CA . ALA A 1 644 ? 8.306 -14.167 54.105 1.00 86.06 644 ALA A CA 1
ATOM 5225 C C . ALA A 1 644 ? 8.358 -13.855 55.609 1.00 86.06 644 ALA A C 1
ATOM 5227 O O . ALA A 1 644 ? 8.760 -14.706 56.404 1.00 86.06 644 ALA A O 1
ATOM 5228 N N . VAL A 1 645 ? 7.845 -12.692 56.021 1.00 87.75 645 VAL A N 1
ATOM 5229 C CA . VAL A 1 645 ? 7.826 -12.271 57.430 1.00 87.75 645 VAL A CA 1
ATOM 5230 C C . VAL A 1 645 ? 6.966 -13.212 58.283 1.00 87.75 645 VAL A C 1
ATOM 5232 O O . VAL A 1 645 ? 7.393 -13.594 59.371 1.00 87.75 645 VAL A O 1
ATOM 5235 N N . THR A 1 646 ? 5.803 -13.662 57.790 1.00 85.06 646 THR A N 1
ATOM 5236 C CA . THR A 1 646 ? 4.935 -14.601 58.536 1.00 85.06 646 THR A CA 1
ATOM 5237 C C . THR A 1 646 ? 5.571 -15.976 58.750 1.00 85.06 646 THR A C 1
ATOM 5239 O O . THR A 1 646 ? 5.319 -16.609 59.773 1.00 85.06 646 THR A O 1
ATOM 5242 N N . VAL A 1 647 ? 6.397 -16.449 57.808 1.00 83.25 647 VAL A N 1
ATOM 5243 C CA . VAL A 1 647 ? 7.072 -17.754 57.907 1.00 83.25 647 VAL A CA 1
ATOM 5244 C C . VAL A 1 647 ? 8.324 -17.664 58.781 1.00 83.25 647 VAL A C 1
ATOM 5246 O O . VAL A 1 647 ? 8.602 -18.594 59.538 1.00 83.25 647 VAL A O 1
ATOM 5249 N N . VAL A 1 648 ? 9.074 -16.560 58.694 1.00 84.69 648 VAL A N 1
ATOM 5250 C CA . VAL A 1 648 ? 10.314 -16.361 59.462 1.00 84.69 648 VAL A CA 1
ATOM 5251 C C . VAL A 1 648 ? 10.023 -15.992 60.921 1.00 84.69 648 VAL A C 1
ATOM 5253 O O . VAL A 1 648 ? 10.681 -16.514 61.820 1.00 84.69 648 VAL A O 1
ATOM 5256 N N . PHE A 1 649 ? 9.014 -15.151 61.174 1.00 85.75 649 PHE A N 1
ATOM 5257 C CA . PHE A 1 649 ? 8.685 -14.625 62.506 1.00 85.75 649 PHE A CA 1
ATOM 5258 C C . PHE A 1 649 ? 7.228 -14.912 62.921 1.00 85.75 649 PHE A C 1
ATOM 5260 O O . PHE A 1 649 ? 6.480 -13.980 63.220 1.00 85.75 649 PHE A O 1
ATOM 5267 N N . PRO A 1 650 ? 6.800 -16.186 62.997 1.00 77.81 650 PRO A N 1
ATOM 5268 C CA . PRO A 1 650 ? 5.394 -16.547 63.205 1.00 77.81 650 PRO A CA 1
ATOM 5269 C C . PRO A 1 650 ? 4.790 -16.074 64.540 1.00 77.81 650 PRO A C 1
ATOM 5271 O O . PRO A 1 650 ? 3.575 -16.068 64.671 1.00 77.81 650 PRO A O 1
ATOM 5274 N N . MET A 1 651 ? 5.613 -15.679 65.520 1.00 79.00 651 MET A N 1
ATOM 5275 C CA . MET A 1 651 ? 5.191 -15.284 66.877 1.00 79.00 651 MET A CA 1
ATOM 5276 C C . MET A 1 651 ? 5.392 -13.782 67.167 1.00 79.00 651 MET A C 1
ATOM 5278 O O . MET A 1 651 ? 5.469 -13.376 68.325 1.00 79.00 651 MET A O 1
ATOM 5282 N N . SER A 1 652 ? 5.548 -12.947 66.135 1.00 88.19 652 SER A N 1
ATOM 5283 C CA . SER A 1 652 ? 5.730 -11.498 66.297 1.00 88.19 652 SER A CA 1
ATOM 5284 C C . SER A 1 652 ? 4.392 -10.754 66.346 1.00 88.19 652 SER A C 1
ATOM 5286 O O . SER A 1 652 ? 3.543 -10.931 65.476 1.00 88.19 652 SER A O 1
ATOM 5288 N N . SER A 1 653 ? 4.244 -9.804 67.275 1.00 86.12 653 SER A N 1
ATOM 5289 C CA . SER A 1 653 ? 3.058 -8.929 67.364 1.00 86.12 653 SER A CA 1
ATOM 5290 C C . SER A 1 653 ? 2.863 -8.019 66.138 1.00 86.12 653 SER A C 1
ATOM 5292 O O . SER A 1 653 ? 1.788 -7.451 65.918 1.00 86.12 653 SER A O 1
ATOM 5294 N N . ILE A 1 654 ? 3.909 -7.844 65.323 1.00 83.38 654 ILE A N 1
ATOM 5295 C CA . ILE A 1 654 ? 3.839 -7.150 64.032 1.00 83.38 654 ILE A CA 1
ATOM 5296 C C . ILE A 1 654 ? 3.123 -8.035 63.004 1.00 83.38 654 ILE A C 1
ATOM 5298 O O . ILE A 1 654 ? 2.271 -7.538 62.269 1.00 83.38 654 ILE A O 1
ATOM 5302 N N . VAL A 1 655 ? 3.399 -9.343 62.996 1.00 85.81 655 VAL A N 1
ATOM 5303 C CA . VAL A 1 655 ? 2.753 -10.308 62.093 1.00 85.81 655 VAL A CA 1
ATOM 5304 C C . VAL A 1 655 ? 1.250 -10.389 62.361 1.00 85.81 655 VAL A C 1
ATOM 5306 O O . VAL A 1 655 ? 0.465 -10.333 61.415 1.00 85.81 655 VAL A O 1
ATOM 5309 N N . ASP A 1 656 ? 0.835 -10.373 63.629 1.00 85.00 656 ASP A N 1
ATOM 5310 C CA . ASP A 1 656 ? -0.587 -10.351 64.006 1.00 85.00 656 ASP A CA 1
ATOM 5311 C C . ASP A 1 656 ? -1.327 -9.108 63.490 1.00 85.00 656 ASP A C 1
ATOM 5313 O O . ASP A 1 656 ? -2.518 -9.161 63.177 1.00 85.00 656 ASP A O 1
ATOM 5317 N N . ARG A 1 657 ? -0.637 -7.964 63.381 1.00 86.62 657 ARG A N 1
ATOM 5318 C CA . ARG A 1 657 ? -1.193 -6.742 62.776 1.00 86.62 657 ARG A CA 1
ATOM 5319 C C . ARG A 1 657 ? -1.219 -6.813 61.250 1.00 86.62 657 ARG A C 1
ATOM 5321 O O . ARG A 1 657 ? -2.202 -6.368 60.656 1.00 86.62 657 ARG A O 1
ATOM 5328 N N . LEU A 1 658 ? -0.183 -7.375 60.627 1.00 85.25 658 LEU A N 1
ATOM 5329 C CA . LEU A 1 658 ? -0.084 -7.535 59.170 1.00 85.25 658 LEU A CA 1
ATOM 5330 C C . LEU A 1 658 ? -1.123 -8.513 58.610 1.00 85.25 658 LEU A C 1
ATOM 5332 O O . LEU A 1 658 ? -1.608 -8.311 57.502 1.00 85.25 658 LEU A O 1
ATOM 5336 N N . LEU A 1 659 ? -1.512 -9.535 59.377 1.00 85.81 659 LEU A N 1
ATOM 5337 C CA . LEU A 1 659 ? -2.512 -10.520 58.955 1.00 85.81 659 LEU A CA 1
ATOM 5338 C C . LEU A 1 659 ? -3.969 -10.025 59.045 1.00 85.81 659 LEU A C 1
ATOM 5340 O O . LEU A 1 659 ? -4.875 -10.715 58.574 1.00 85.81 659 LEU A O 1
ATOM 5344 N N . LYS A 1 660 ? -4.222 -8.831 59.602 1.00 91.00 660 LYS A N 1
ATOM 5345 C CA . LYS A 1 660 ? -5.573 -8.247 59.667 1.00 91.00 660 LYS A CA 1
ATOM 5346 C C . LYS A 1 660 ? -6.036 -7.752 58.295 1.00 91.00 660 LYS A C 1
ATOM 5348 O O . LYS A 1 660 ? -5.330 -7.014 57.613 1.00 91.00 660 LYS A O 1
ATOM 5353 N N . VAL A 1 661 ? -7.293 -8.043 57.955 1.00 90.12 661 VAL A N 1
ATOM 5354 C CA . VAL A 1 661 ? -7.938 -7.619 56.695 1.00 90.12 661 VAL A CA 1
ATOM 5355 C C . VAL A 1 661 ? -7.886 -6.101 56.484 1.00 90.12 661 VAL A C 1
ATOM 5357 O O . VAL A 1 661 ? -7.581 -5.648 55.384 1.00 90.12 661 VAL A O 1
ATOM 5360 N N . ARG A 1 662 ? -8.111 -5.303 57.540 1.00 91.19 662 ARG A N 1
ATOM 5361 C CA . ARG A 1 662 ? -8.042 -3.831 57.467 1.00 91.19 662 ARG A CA 1
ATOM 5362 C C . ARG A 1 662 ? -6.670 -3.344 56.989 1.00 91.19 662 ARG A C 1
ATOM 5364 O O . ARG A 1 662 ? -6.611 -2.406 56.204 1.00 91.19 662 ARG A O 1
ATOM 5371 N N . THR A 1 663 ? -5.594 -3.998 57.424 1.00 90.06 663 THR A N 1
ATOM 5372 C CA . THR A 1 663 ? -4.227 -3.690 56.986 1.00 90.06 663 THR A CA 1
ATOM 5373 C C . THR A 1 663 ? -4.057 -3.982 55.496 1.00 90.06 663 THR A C 1
ATOM 5375 O O . THR A 1 663 ? -3.519 -3.147 54.781 1.00 90.06 663 THR A O 1
ATOM 5378 N N . GLY A 1 664 ? -4.590 -5.107 55.002 1.00 89.69 664 GLY A N 1
ATOM 5379 C CA . GLY A 1 664 ? -4.572 -5.439 53.570 1.00 89.69 664 GLY A CA 1
ATOM 5380 C C . GLY A 1 664 ? -5.307 -4.425 52.694 1.00 89.69 664 GLY A C 1
ATOM 5381 O O . GLY A 1 664 ? -4.780 -4.025 51.664 1.00 89.69 664 GLY A O 1
ATOM 5382 N N . ILE A 1 665 ? -6.486 -3.955 53.120 1.00 93.12 665 ILE A N 1
ATOM 5383 C CA . ILE A 1 665 ? -7.238 -2.919 52.387 1.00 93.12 665 ILE A CA 1
ATOM 5384 C C . ILE A 1 665 ? -6.437 -1.612 52.323 1.00 93.12 665 ILE A C 1
ATOM 5386 O O . ILE A 1 665 ? -6.339 -1.009 51.258 1.00 93.12 665 ILE A O 1
ATOM 5390 N N . ILE A 1 666 ? -5.833 -1.193 53.442 1.00 93.75 666 ILE A N 1
ATOM 5391 C CA . ILE A 1 666 ? -4.988 0.011 53.487 1.00 93.75 666 ILE A CA 1
ATOM 5392 C C . ILE A 1 666 ? -3.786 -0.141 52.550 1.00 93.75 666 ILE A C 1
ATOM 5394 O O . ILE A 1 666 ? -3.491 0.787 51.807 1.00 93.75 666 ILE A O 1
ATOM 5398 N N . ILE A 1 667 ? -3.130 -1.307 52.550 1.00 93.06 667 ILE A N 1
ATOM 5399 C CA . ILE A 1 667 ? -2.006 -1.600 51.652 1.00 93.06 667 ILE A CA 1
ATOM 5400 C C . ILE A 1 667 ? -2.422 -1.451 50.185 1.00 93.06 667 ILE A C 1
ATOM 5402 O O . ILE A 1 667 ? -1.726 -0.776 49.430 1.00 93.06 667 ILE A O 1
ATOM 5406 N N . VAL A 1 668 ? -3.557 -2.037 49.788 1.00 94.62 668 VAL A N 1
ATOM 5407 C CA . VAL A 1 668 ? -4.046 -1.958 48.402 1.00 94.62 668 VAL A CA 1
ATOM 5408 C C . VAL A 1 668 ? -4.341 -0.511 48.008 1.00 94.62 668 VAL A C 1
ATOM 5410 O O . VAL A 1 668 ? -3.824 -0.039 47.000 1.00 94.62 668 VAL A O 1
ATOM 5413 N N . LEU A 1 669 ? -5.105 0.222 48.824 1.00 94.56 669 LEU A N 1
ATOM 5414 C CA . LEU A 1 669 ? -5.469 1.612 48.528 1.00 94.56 669 LEU A CA 1
ATOM 5415 C C . LEU A 1 669 ? -4.251 2.543 48.484 1.00 94.56 669 LEU A C 1
ATOM 5417 O O . LEU A 1 669 ? -4.153 3.370 47.582 1.00 94.56 669 LEU A O 1
ATOM 5421 N N . ALA A 1 670 ? -3.311 2.394 49.422 1.00 93.88 670 ALA A N 1
ATOM 5422 C CA . ALA A 1 670 ? -2.090 3.194 49.447 1.00 93.88 670 ALA A CA 1
ATOM 5423 C C . ALA A 1 670 ? -1.201 2.917 48.226 1.00 93.88 670 ALA A C 1
ATOM 5425 O O . ALA A 1 670 ? -0.654 3.852 47.647 1.00 93.88 670 ALA A O 1
ATOM 5426 N N . SER A 1 671 ? -1.099 1.651 47.807 1.00 91.75 671 SER A N 1
ATOM 5427 C CA . SER A 1 671 ? -0.312 1.258 46.630 1.00 91.75 671 SER A CA 1
ATOM 5428 C C . SER A 1 671 ? -0.907 1.833 45.342 1.00 91.75 671 SER A C 1
ATOM 5430 O O . SER A 1 671 ? -0.179 2.427 44.549 1.00 91.75 671 SER A O 1
ATOM 5432 N N . LEU A 1 672 ? -2.232 1.728 45.168 1.00 93.56 672 LEU A N 1
ATOM 5433 C CA . LEU A 1 672 ? -2.939 2.304 44.018 1.00 93.56 672 LEU A CA 1
ATOM 5434 C C . LEU A 1 672 ? -2.830 3.833 43.987 1.00 93.56 672 LEU A C 1
ATOM 5436 O O . LEU A 1 672 ? -2.603 4.405 42.927 1.00 93.56 672 LEU A O 1
ATOM 5440 N N . ALA A 1 673 ? -2.946 4.503 45.136 1.00 93.00 673 ALA A N 1
ATOM 5441 C CA . ALA A 1 673 ? -2.812 5.957 45.206 1.00 93.00 673 ALA A CA 1
ATOM 5442 C C . ALA A 1 673 ? -1.392 6.422 44.846 1.00 93.00 673 ALA A C 1
ATOM 5444 O O . ALA A 1 673 ? -1.237 7.348 44.053 1.00 93.00 673 ALA A O 1
ATOM 5445 N N . LEU A 1 674 ? -0.360 5.761 45.383 1.00 90.69 674 LEU A N 1
ATOM 5446 C CA . LEU A 1 674 ? 1.038 6.116 45.128 1.00 90.69 674 LEU A CA 1
ATOM 5447 C C . LEU A 1 674 ? 1.410 5.930 43.651 1.00 90.69 674 LEU A C 1
ATOM 5449 O O . LEU A 1 674 ? 2.009 6.823 43.053 1.00 90.69 674 LEU A O 1
ATOM 5453 N N . CYS A 1 675 ? 0.997 4.813 43.045 1.00 90.12 675 CYS A N 1
ATOM 5454 C CA . CYS A 1 675 ? 1.205 4.585 41.614 1.00 90.12 675 CYS A CA 1
ATOM 5455 C C . CYS A 1 675 ? 0.377 5.563 40.764 1.00 90.12 675 CYS A C 1
ATOM 5457 O O . CYS A 1 675 ? 0.866 6.075 39.760 1.00 90.12 675 CYS A O 1
ATOM 5459 N N . GLY A 1 676 ? -0.856 5.865 41.180 1.00 89.00 676 GLY A N 1
ATOM 5460 C CA . GLY A 1 676 ? -1.760 6.761 40.460 1.00 89.00 676 GLY A CA 1
ATOM 5461 C C . GLY A 1 676 ? -1.214 8.183 40.372 1.00 89.00 676 GLY A C 1
ATOM 5462 O O . GLY A 1 676 ? -1.135 8.735 39.280 1.00 89.00 676 GLY A O 1
ATOM 5463 N N . VAL A 1 677 ? -0.752 8.745 41.495 1.00 89.06 677 VAL A N 1
ATOM 5464 C CA . VAL A 1 677 ? -0.133 10.085 41.530 1.00 89.06 677 VAL A CA 1
ATOM 5465 C C . VAL A 1 677 ? 1.058 10.167 40.572 1.00 89.06 677 VAL A C 1
ATOM 5467 O O . VAL A 1 677 ? 1.184 11.142 39.835 1.00 89.06 677 VAL A O 1
ATOM 5470 N N . ARG A 1 678 ? 1.897 9.125 40.520 1.00 84.81 678 ARG A N 1
ATOM 5471 C CA . ARG A 1 678 ? 3.081 9.094 39.650 1.00 84.81 678 ARG A CA 1
ATOM 5472 C C . ARG A 1 678 ? 2.734 9.115 38.160 1.00 84.81 678 ARG A C 1
ATOM 5474 O O . ARG A 1 678 ? 3.405 9.823 37.410 1.00 84.81 678 ARG A O 1
ATOM 5481 N N . TYR A 1 679 ? 1.737 8.340 37.727 1.00 84.69 679 TYR A N 1
ATOM 5482 C CA . TYR A 1 679 ? 1.352 8.286 36.311 1.00 84.69 679 TYR A CA 1
ATOM 5483 C C . TYR A 1 679 ? 0.480 9.465 35.891 1.00 84.69 679 TYR A C 1
ATOM 5485 O O . TYR A 1 679 ? 0.607 9.915 34.757 1.00 84.69 679 TYR A O 1
ATOM 5493 N N . VAL A 1 680 ? -0.317 10.032 36.802 1.00 86.00 680 VAL A N 1
ATOM 5494 C CA . VAL A 1 680 ? -0.960 11.330 36.559 1.00 86.00 680 VAL A CA 1
ATOM 5495 C C . VAL A 1 680 ? 0.108 12.392 36.318 1.00 86.00 680 VAL A C 1
ATOM 5497 O O . VAL A 1 680 ? 0.029 13.085 35.316 1.00 86.00 680 VAL A O 1
ATOM 5500 N N . GLN A 1 681 ? 1.147 12.467 37.158 1.00 83.00 681 GLN A N 1
ATOM 5501 C CA . GLN A 1 681 ? 2.254 13.404 36.950 1.00 83.00 681 GLN A CA 1
ATOM 5502 C C . GLN A 1 681 ? 2.997 13.156 35.625 1.00 83.00 681 GLN A C 1
ATOM 5504 O O . GLN A 1 681 ? 3.343 14.112 34.948 1.00 83.00 681 GLN A O 1
ATOM 5509 N N . TYR A 1 682 ? 3.223 11.892 35.243 1.00 79.62 682 TYR A N 1
ATOM 5510 C CA . TYR A 1 682 ? 3.907 11.539 33.990 1.00 79.62 682 TYR A CA 1
ATOM 5511 C C . TYR A 1 682 ? 3.127 11.983 32.744 1.00 79.62 682 TYR A C 1
ATOM 5513 O O . TYR A 1 682 ? 3.703 12.553 31.826 1.00 79.62 682 TYR A O 1
ATOM 5521 N N . TYR A 1 683 ? 1.817 11.724 32.710 1.00 80.56 683 TYR A N 1
ATOM 5522 C CA . TYR A 1 683 ? 0.979 11.996 31.539 1.00 80.56 683 TYR A CA 1
ATOM 5523 C C . TYR A 1 683 ? 0.361 13.400 31.531 1.00 80.56 683 TYR A C 1
ATOM 5525 O O . TYR A 1 683 ? -0.260 13.776 30.543 1.00 80.56 683 TYR A O 1
ATOM 5533 N N . TRP A 1 684 ? 0.539 14.192 32.594 1.00 81.38 684 TRP A N 1
ATOM 5534 C CA . TRP A 1 684 ? 0.041 15.571 32.659 1.00 81.38 684 TRP A CA 1
ATOM 5535 C C . TRP A 1 684 ? 0.690 16.493 31.618 1.00 81.38 684 TRP A C 1
ATOM 5537 O O . TRP A 1 684 ? 0.069 17.454 31.177 1.00 81.38 684 TRP A O 1
ATOM 5547 N N . GLU A 1 685 ? 1.933 16.204 31.228 1.00 76.19 685 GLU A N 1
ATOM 5548 C CA . GLU A 1 685 ? 2.704 17.009 30.272 1.00 76.19 685 GLU A CA 1
ATOM 5549 C C . GLU A 1 685 ? 2.532 16.555 28.810 1.00 76.19 685 GLU A C 1
ATOM 5551 O O . GLU A 1 685 ? 3.108 17.165 27.914 1.00 76.19 685 GLU A O 1
ATOM 5556 N N . TYR A 1 686 ? 1.748 15.501 28.545 1.00 79.75 686 TYR A N 1
ATOM 5557 C CA . TYR A 1 686 ? 1.475 15.059 27.175 1.00 79.75 686 TYR A CA 1
ATOM 5558 C C . TYR A 1 686 ? 0.543 16.045 26.473 1.00 79.75 686 TYR A C 1
ATOM 5560 O O . TYR A 1 686 ? -0.525 16.386 26.988 1.00 79.75 686 TYR A O 1
ATOM 5568 N N . SER A 1 687 ? 0.924 16.460 25.267 1.00 79.69 687 SER A N 1
ATOM 5569 C CA . SER A 1 687 ? 0.114 17.353 24.441 1.00 79.69 687 SER A CA 1
ATOM 5570 C C . SER A 1 687 ? -0.278 16.671 23.134 1.00 79.69 687 SER A C 1
ATOM 5572 O O . SER A 1 687 ? 0.500 15.922 22.543 1.00 79.69 687 SER A O 1
ATOM 5574 N N . ILE A 1 688 ? -1.519 16.910 22.709 1.00 84.75 688 ILE A N 1
ATOM 5575 C CA . ILE A 1 688 ? -2.040 16.470 21.414 1.00 84.75 688 ILE A CA 1
ATOM 5576 C C . ILE A 1 688 ? -2.116 17.712 20.528 1.00 84.75 688 ILE A C 1
ATOM 5578 O O . ILE A 1 688 ? -2.800 18.678 20.878 1.00 84.75 688 ILE A O 1
ATOM 5582 N N . PHE A 1 689 ? -1.407 17.703 19.406 1.00 80.62 689 PHE A N 1
ATOM 5583 C CA . PHE A 1 689 ? -1.279 18.846 18.498 1.00 80.62 689 PHE A CA 1
ATOM 5584 C C . PHE A 1 689 ? -1.406 18.387 17.042 1.00 80.62 689 PHE A C 1
ATOM 5586 O O . PHE A 1 689 ? -1.453 17.191 16.763 1.00 80.62 689 PHE A O 1
ATOM 5593 N N . LYS A 1 690 ? -1.518 19.346 16.117 1.00 76.69 690 LYS A N 1
ATOM 5594 C CA . LYS A 1 690 ? -1.578 19.088 14.672 1.00 76.69 690 LYS A CA 1
ATOM 5595 C C . LYS A 1 690 ? -0.199 19.299 14.052 1.00 76.69 690 LYS A C 1
ATOM 5597 O O . LYS A 1 690 ? 0.407 20.349 14.277 1.00 76.69 690 LYS A O 1
ATOM 5602 N N . VAL A 1 691 ? 0.278 18.337 13.267 1.00 68.56 691 VAL A N 1
ATOM 5603 C CA . VAL A 1 691 ? 1.565 18.440 12.559 1.00 68.56 691 VAL A CA 1
ATOM 5604 C C . VAL A 1 691 ? 1.386 19.314 11.311 1.00 68.56 691 VAL A C 1
ATOM 5606 O O . VAL A 1 691 ? 0.489 19.079 10.513 1.00 68.56 691 VAL A O 1
ATOM 5609 N N . GLY A 1 692 ? 2.203 20.363 11.157 1.00 52.25 692 GLY A N 1
ATOM 5610 C CA . GLY A 1 692 ? 1.959 21.439 10.181 1.00 52.25 692 GLY A CA 1
ATOM 5611 C C . GLY A 1 692 ? 2.957 21.569 9.025 1.00 52.25 692 GLY A C 1
ATOM 5612 O O . GLY A 1 692 ? 3.080 22.669 8.494 1.00 52.25 692 GLY A O 1
ATOM 5613 N N . ILE A 1 693 ? 3.726 20.531 8.667 1.00 48.06 693 ILE A N 1
ATOM 5614 C CA . ILE A 1 693 ? 4.868 20.690 7.730 1.00 48.06 693 ILE A CA 1
ATOM 5615 C C . ILE A 1 693 ? 4.750 19.854 6.440 1.00 48.06 693 ILE A C 1
ATOM 5617 O O . ILE A 1 693 ? 5.363 20.202 5.435 1.00 48.06 693 ILE A O 1
ATOM 5621 N N . TYR A 1 694 ? 3.884 18.845 6.393 1.00 38.44 694 TYR A N 1
ATOM 5622 C CA . TYR A 1 694 ? 3.525 18.119 5.167 1.00 38.44 694 TYR A CA 1
ATOM 5623 C C . TYR A 1 694 ? 2.004 17.909 5.151 1.00 38.44 694 TYR A C 1
ATOM 5625 O O . TYR A 1 694 ? 1.360 18.192 6.154 1.00 38.44 694 TYR A O 1
ATOM 5633 N N . ALA A 1 695 ? 1.424 17.505 4.021 1.00 43.53 695 ALA A N 1
ATOM 5634 C CA . ALA A 1 695 ? -0.004 17.564 3.661 1.00 43.53 695 ALA A CA 1
ATOM 5635 C C . ALA A 1 695 ? -1.046 16.844 4.573 1.00 43.53 695 ALA A C 1
ATOM 5637 O O . ALA A 1 695 ? -2.126 16.497 4.108 1.00 43.53 695 ALA A O 1
ATOM 5638 N N . THR A 1 696 ? -0.792 16.644 5.866 1.00 54.03 696 THR A N 1
ATOM 5639 C CA . THR A 1 696 ? -1.661 15.938 6.814 1.00 54.03 696 THR A CA 1
ATOM 5640 C C . THR A 1 696 ? -1.877 16.771 8.081 1.00 54.03 696 THR A C 1
ATOM 5642 O O . THR A 1 696 ? -1.028 16.804 8.965 1.00 54.03 696 THR A O 1
ATOM 5645 N N . ASN A 1 697 ? -3.050 17.400 8.225 1.00 65.94 697 ASN A N 1
ATOM 5646 C CA . ASN A 1 697 ? -3.487 18.099 9.451 1.00 65.94 697 ASN A CA 1
ATOM 5647 C C . ASN A 1 697 ? -3.856 17.127 10.603 1.00 65.94 697 ASN A C 1
ATOM 5649 O O . ASN A 1 697 ? -4.783 17.399 11.371 1.00 65.94 697 ASN A O 1
ATOM 5653 N N . CYS A 1 698 ? -3.185 15.980 10.706 1.00 79.25 698 CYS A N 1
ATOM 5654 C CA . CYS A 1 698 ? -3.527 14.908 11.637 1.00 79.25 698 CYS A CA 1
ATOM 5655 C C . CYS A 1 698 ? -3.118 15.264 13.070 1.00 79.25 698 CYS A C 1
ATOM 5657 O O . CYS A 1 698 ? -2.143 15.984 13.297 1.00 79.25 698 CYS A O 1
ATOM 5659 N N . TYR A 1 699 ? -3.880 14.752 14.037 1.00 82.19 699 TYR A N 1
ATOM 5660 C CA . TYR A 1 699 ? -3.516 14.832 15.447 1.00 82.19 699 TYR A CA 1
ATOM 5661 C C . TYR A 1 699 ? -2.431 13.809 15.787 1.00 82.19 699 TYR A C 1
ATOM 5663 O O . TYR A 1 699 ? -2.593 12.625 15.505 1.00 82.19 699 TYR A O 1
ATOM 5671 N N . GLU A 1 700 ? -1.381 14.261 16.467 1.00 78.19 700 GLU A N 1
ATOM 5672 C CA . GLU A 1 700 ? -0.326 13.414 17.028 1.00 78.19 700 GLU A CA 1
ATOM 5673 C C . GLU A 1 700 ? -0.157 13.716 18.527 1.00 78.19 700 GLU A C 1
ATOM 5675 O O . GLU A 1 700 ? -0.394 14.842 18.982 1.00 78.19 700 GLU A O 1
ATOM 5680 N N . SER A 1 701 ? 0.225 12.706 19.317 1.00 78.38 701 SER A N 1
ATOM 5681 C CA . SER A 1 701 ? 0.602 12.882 20.724 1.00 78.38 701 SER A CA 1
ATOM 5682 C C . SER A 1 701 ? 2.123 12.960 20.858 1.00 78.38 701 SER A C 1
ATOM 5684 O O . SER A 1 701 ? 2.798 11.962 20.603 1.00 78.38 701 SER A O 1
ATOM 5686 N N . MET A 1 702 ? 2.659 14.084 21.334 1.00 74.81 702 MET A N 1
ATOM 5687 C CA . MET A 1 702 ? 4.086 14.207 21.660 1.00 74.81 702 MET A CA 1
ATOM 5688 C C . MET A 1 702 ? 4.273 14.285 23.173 1.00 74.81 702 MET A C 1
ATOM 5690 O O . MET A 1 702 ? 3.511 14.947 23.889 1.00 74.81 702 MET A O 1
ATOM 5694 N N . GLY A 1 703 ? 5.282 13.555 23.649 1.00 66.81 703 GLY A N 1
ATOM 5695 C CA . GLY A 1 703 ? 5.730 13.604 25.036 1.00 66.81 703 GLY A CA 1
ATOM 5696 C C . GLY A 1 703 ? 6.404 14.935 25.379 1.00 66.81 703 GLY A C 1
ATOM 5697 O O . GLY A 1 703 ? 6.719 15.745 24.513 1.00 66.81 703 GLY A O 1
ATOM 5698 N N . SER A 1 704 ? 6.624 15.158 26.671 1.00 64.50 704 SER A N 1
ATOM 5699 C CA . SER A 1 704 ? 7.375 16.308 27.190 1.00 64.50 704 SER A CA 1
ATOM 5700 C C . SER A 1 704 ? 8.844 16.283 26.744 1.00 64.50 704 SER A C 1
ATOM 5702 O O . SER A 1 704 ? 9.405 15.205 26.561 1.00 64.50 704 SER A O 1
ATOM 5704 N N . GLU A 1 705 ? 9.521 17.440 26.696 1.00 61.34 705 GLU A N 1
ATOM 5705 C CA . GLU A 1 705 ? 10.995 17.519 26.578 1.00 61.34 705 GLU A CA 1
ATOM 5706 C C . GLU A 1 705 ? 11.719 16.705 27.677 1.00 61.34 705 GLU A C 1
ATOM 5708 O O . GLU A 1 705 ? 12.880 16.336 27.526 1.00 61.34 705 GLU A O 1
ATOM 5713 N N . ASN A 1 706 ? 11.028 16.395 28.782 1.00 62.91 706 ASN A N 1
ATOM 5714 C CA . ASN A 1 706 ? 11.533 15.586 29.893 1.00 62.91 706 ASN A CA 1
ATOM 5715 C C . ASN A 1 706 ? 11.176 14.085 29.812 1.00 62.91 706 ASN A C 1
ATOM 5717 O O . ASN A 1 706 ? 11.431 13.366 30.789 1.00 62.91 706 ASN A O 1
ATOM 5721 N N . ASP A 1 707 ? 10.566 13.595 28.723 1.00 67.50 707 ASP A N 1
ATOM 5722 C CA . ASP A 1 707 ? 10.085 12.203 28.617 1.00 67.50 707 ASP A CA 1
ATOM 5723 C C . ASP A 1 707 ? 11.216 11.185 28.860 1.00 67.50 707 ASP A C 1
ATOM 5725 O O . ASP A 1 707 ? 11.027 10.234 29.622 1.00 67.50 707 ASP A O 1
ATOM 5729 N N . ASP A 1 708 ? 12.431 11.458 28.374 1.00 67.50 708 ASP A N 1
ATOM 5730 C CA . ASP A 1 708 ? 13.610 10.599 28.576 1.00 67.50 708 ASP A CA 1
ATOM 5731 C C . ASP A 1 708 ? 14.003 10.475 30.056 1.00 67.50 708 ASP A C 1
ATOM 5733 O O . ASP A 1 708 ? 14.260 9.385 30.577 1.00 67.50 708 ASP A O 1
ATOM 5737 N N . SER A 1 709 ? 14.014 11.596 30.783 1.00 70.38 709 SER A N 1
ATOM 5738 C CA . SER A 1 709 ? 14.319 11.622 32.220 1.00 70.38 709 SER A CA 1
ATOM 5739 C C . SER A 1 709 ? 13.273 10.840 33.017 1.00 70.38 709 SER A C 1
ATOM 5741 O O . SER A 1 709 ? 13.601 10.046 33.907 1.00 70.38 709 SER A O 1
ATOM 5743 N N . LEU A 1 710 ? 11.999 11.013 32.666 1.00 69.56 710 LEU A N 1
ATOM 5744 C CA . LEU A 1 710 ? 10.888 10.344 33.331 1.00 69.56 710 LEU A CA 1
ATOM 5745 C C . LEU A 1 710 ? 10.832 8.839 33.015 1.00 69.56 710 LEU A C 1
ATOM 5747 O O . LEU A 1 710 ? 10.508 8.058 33.919 1.00 69.56 710 LEU A O 1
ATOM 5751 N N . ARG A 1 711 ? 11.174 8.434 31.784 1.00 71.69 711 ARG A N 1
ATOM 5752 C CA . ARG A 1 711 ? 11.305 7.034 31.341 1.00 71.69 711 ARG A CA 1
ATOM 5753 C C . ARG A 1 711 ? 12.458 6.328 32.052 1.00 71.69 711 ARG A C 1
ATOM 5755 O O . ARG A 1 711 ? 12.281 5.226 32.569 1.00 71.69 711 ARG A O 1
ATOM 5762 N N . ASN A 1 712 ? 13.602 6.998 32.183 1.00 74.88 712 ASN A N 1
ATOM 5763 C CA . ASN A 1 712 ? 14.748 6.484 32.935 1.00 74.88 712 ASN A CA 1
ATOM 5764 C C . ASN A 1 712 ? 14.410 6.261 34.416 1.00 74.88 712 ASN A C 1
ATOM 5766 O O . ASN A 1 712 ? 14.717 5.209 34.979 1.00 74.88 712 ASN A O 1
ATOM 5770 N N . GLN A 1 713 ? 13.716 7.210 35.051 1.00 76.75 713 GLN A N 1
ATOM 5771 C CA . GLN A 1 713 ? 13.243 7.044 36.430 1.00 76.75 713 GLN A CA 1
ATOM 5772 C C . GLN A 1 713 ? 12.311 5.835 36.596 1.00 76.75 713 GLN A C 1
ATOM 5774 O O . GLN A 1 713 ? 12.416 5.126 37.598 1.00 76.75 713 GLN A O 1
ATOM 5779 N N . GLU A 1 714 ? 11.406 5.594 35.641 1.00 76.88 714 GLU A N 1
ATOM 5780 C CA . GLU A 1 714 ? 10.509 4.431 35.657 1.00 76.88 714 GLU A CA 1
ATOM 5781 C C . GLU A 1 714 ? 11.307 3.122 35.662 1.00 76.88 714 GLU A C 1
ATOM 5783 O O . GLU A 1 714 ? 11.091 2.269 36.527 1.00 76.88 714 GLU A O 1
ATOM 5788 N N . GLY A 1 715 ? 12.282 2.979 34.768 1.00 79.19 715 GLY A N 1
ATOM 5789 C CA . GLY A 1 715 ? 13.066 1.753 34.716 1.00 79.19 715 GLY A CA 1
ATOM 5790 C C . GLY A 1 715 ? 13.975 1.534 35.926 1.00 79.19 715 GLY A C 1
ATOM 5791 O O . GLY A 1 715 ? 14.077 0.401 36.401 1.00 79.19 715 GLY A O 1
ATOM 5792 N N . TYR A 1 716 ? 14.537 2.591 36.529 1.00 83.38 716 TYR A N 1
ATOM 5793 C CA . TYR A 1 716 ? 15.252 2.457 37.809 1.00 83.38 716 TYR A CA 1
ATOM 5794 C C . TYR A 1 716 ? 14.339 1.954 38.934 1.00 83.38 716 TYR A C 1
ATOM 5796 O O . TYR A 1 716 ? 14.754 1.104 39.726 1.00 83.38 716 TYR A O 1
ATOM 5804 N N . ILE A 1 717 ? 13.093 2.437 39.003 1.00 83.12 717 ILE A N 1
ATOM 5805 C CA . ILE A 1 717 ? 12.109 1.965 39.989 1.00 83.12 717 ILE A CA 1
ATOM 5806 C C . ILE A 1 717 ? 11.836 0.469 39.793 1.00 83.12 717 ILE A C 1
ATOM 5808 O O . ILE A 1 717 ? 11.836 -0.287 40.769 1.00 83.12 717 ILE A O 1
ATOM 5812 N N . VAL A 1 718 ? 11.647 0.028 38.547 1.00 81.69 718 VAL A N 1
ATOM 5813 C CA . VAL A 1 718 ? 11.365 -1.382 38.239 1.00 81.69 718 VAL A CA 1
ATOM 5814 C C . VAL A 1 718 ? 12.572 -2.280 38.527 1.00 81.69 718 VAL A C 1
ATOM 5816 O O . VAL A 1 718 ? 12.416 -3.348 39.126 1.00 81.69 718 VAL A O 1
ATOM 5819 N N . LEU A 1 719 ? 13.787 -1.827 38.211 1.00 86.19 719 LEU A N 1
ATOM 5820 C CA . LEU A 1 719 ? 15.017 -2.558 38.515 1.00 86.19 719 LEU A CA 1
ATOM 5821 C C . LEU A 1 719 ? 15.201 -2.741 40.030 1.00 86.19 719 LEU A C 1
ATOM 5823 O O . LEU A 1 719 ? 15.448 -3.853 40.504 1.00 86.19 719 LEU A O 1
ATOM 5827 N N . VAL A 1 720 ? 15.024 -1.666 40.809 1.00 87.94 720 VAL A N 1
ATOM 5828 C CA . VAL A 1 720 ? 15.107 -1.716 42.279 1.00 87.94 720 VAL A CA 1
ATOM 5829 C C . VAL A 1 720 ? 14.023 -2.630 42.853 1.00 87.94 720 VAL A C 1
ATOM 5831 O O . VAL A 1 720 ? 14.319 -3.456 43.721 1.00 87.94 720 VAL A O 1
ATOM 5834 N N . SER A 1 721 ? 12.791 -2.539 42.343 1.00 85.12 721 SER A N 1
ATOM 5835 C CA . SER A 1 721 ? 11.683 -3.422 42.730 1.00 85.12 721 SER A CA 1
ATOM 5836 C C . SER A 1 721 ? 12.023 -4.896 42.487 1.00 85.12 721 SER A C 1
ATOM 5838 O O . SER A 1 721 ? 11.856 -5.726 43.383 1.00 85.12 721 SER A O 1
ATOM 5840 N N . THR A 1 722 ? 12.600 -5.219 41.328 1.00 88.25 722 THR A N 1
ATOM 5841 C CA . THR A 1 722 ? 12.987 -6.589 40.954 1.00 88.25 722 THR A CA 1
ATOM 5842 C C . THR A 1 722 ? 14.080 -7.144 41.864 1.00 88.25 722 THR A C 1
ATOM 5844 O O . THR A 1 722 ? 13.979 -8.282 42.331 1.00 88.25 722 THR A O 1
ATOM 5847 N N . VAL A 1 723 ? 15.096 -6.340 42.198 1.00 90.19 723 VAL A N 1
ATOM 5848 C CA . VAL A 1 723 ? 16.156 -6.740 43.142 1.00 90.19 723 VAL A CA 1
ATOM 5849 C C . VAL A 1 723 ? 15.580 -6.997 44.538 1.00 90.19 723 VAL A C 1
ATOM 5851 O O . VAL A 1 723 ? 15.887 -8.019 45.158 1.00 90.19 723 VAL A O 1
ATOM 5854 N N . LEU A 1 724 ? 14.704 -6.116 45.031 1.00 90.38 724 LEU A N 1
ATOM 5855 C CA . LEU A 1 724 ? 14.031 -6.311 46.318 1.00 90.38 724 LEU A CA 1
ATOM 5856 C C . LEU A 1 724 ? 13.145 -7.565 46.307 1.00 90.38 724 LEU A C 1
ATOM 5858 O O . LEU A 1 724 ? 13.159 -8.341 47.268 1.00 90.38 724 LEU A O 1
ATOM 5862 N N . TYR A 1 725 ? 12.415 -7.803 45.216 1.00 89.00 725 TYR A N 1
ATOM 5863 C CA . TYR A 1 725 ? 11.571 -8.984 45.044 1.00 89.00 725 TYR A CA 1
ATOM 5864 C C . TYR A 1 725 ? 12.385 -10.281 45.009 1.00 89.00 725 TYR A C 1
ATOM 5866 O O . TYR A 1 725 ? 12.005 -11.263 45.655 1.00 89.00 725 TYR A O 1
ATOM 5874 N N . LEU A 1 726 ? 13.540 -10.276 44.336 1.00 91.12 726 LEU A N 1
ATOM 5875 C CA . LEU A 1 726 ? 14.488 -11.389 44.321 1.00 91.12 726 LEU A CA 1
ATOM 5876 C C . LEU A 1 726 ? 14.977 -11.717 45.738 1.00 91.12 726 LEU A C 1
ATOM 5878 O O . LEU A 1 726 ? 14.919 -12.876 46.154 1.00 91.12 726 LEU A O 1
ATOM 5882 N N . ILE A 1 727 ? 15.397 -10.705 46.509 1.00 91.50 727 ILE A N 1
ATOM 5883 C CA . ILE A 1 727 ? 15.860 -10.882 47.896 1.00 91.50 727 ILE A CA 1
ATOM 5884 C C . ILE A 1 727 ? 14.753 -11.506 48.756 1.00 91.50 727 ILE A C 1
ATOM 5886 O O . ILE A 1 727 ? 14.984 -12.510 49.437 1.00 91.50 727 ILE A O 1
ATOM 5890 N N . VAL A 1 728 ? 13.538 -10.955 48.702 1.00 90.00 728 VAL A N 1
ATOM 5891 C CA . VAL A 1 728 ? 12.391 -11.453 49.480 1.00 90.00 728 VAL A CA 1
ATOM 5892 C C . VAL A 1 728 ? 12.018 -12.880 49.079 1.00 90.00 728 VAL A C 1
ATOM 5894 O O . VAL A 1 728 ? 11.772 -13.719 49.950 1.00 90.00 728 VAL A O 1
ATOM 5897 N N . THR A 1 729 ? 12.021 -13.187 47.782 1.00 88.19 729 THR A N 1
ATOM 5898 C CA . THR A 1 729 ? 11.707 -14.528 47.272 1.00 88.19 729 THR A CA 1
ATOM 5899 C C . THR A 1 729 ? 12.758 -15.545 47.713 1.00 88.19 729 THR A C 1
ATOM 5901 O O . THR A 1 729 ? 12.403 -16.622 48.195 1.00 88.19 729 THR A O 1
ATOM 5904 N N . CYS A 1 730 ? 14.046 -15.195 47.668 1.00 89.75 730 CYS A N 1
ATOM 5905 C CA . CYS A 1 730 ? 15.125 -16.029 48.200 1.00 89.75 730 CYS A CA 1
ATOM 5906 C C . CYS A 1 730 ? 14.958 -16.294 49.705 1.00 89.75 730 CYS A C 1
ATOM 5908 O O . CYS A 1 730 ? 15.027 -17.450 50.134 1.00 89.75 730 CYS A O 1
ATOM 5910 N N . ILE A 1 731 ? 14.665 -15.259 50.504 1.00 89.38 731 ILE A N 1
ATOM 5911 C CA . ILE A 1 731 ? 14.391 -15.403 51.946 1.00 89.38 731 ILE A CA 1
ATOM 5912 C C . ILE A 1 731 ? 13.209 -16.353 52.174 1.00 89.38 731 ILE A C 1
ATOM 5914 O O . ILE A 1 731 ? 13.295 -17.261 53.003 1.00 89.38 731 ILE A O 1
ATOM 5918 N N . LEU A 1 732 ? 12.121 -16.183 51.422 1.00 85.94 732 LEU A N 1
ATOM 5919 C CA . LEU A 1 732 ? 10.926 -17.020 51.508 1.00 85.94 732 LEU A CA 1
ATOM 5920 C C . LEU A 1 732 ? 11.222 -18.489 51.167 1.00 85.94 732 LEU A C 1
ATOM 5922 O O . LEU A 1 732 ? 10.795 -19.383 51.900 1.00 85.94 732 LEU A O 1
ATOM 5926 N N . LEU A 1 733 ? 11.977 -18.754 50.097 1.00 85.88 733 LEU A N 1
ATOM 5927 C CA . LEU A 1 733 ? 12.362 -20.109 49.690 1.00 85.88 733 LEU A CA 1
ATOM 5928 C C . LEU A 1 733 ? 13.252 -20.789 50.737 1.00 85.88 733 LEU A C 1
ATOM 5930 O O . LEU A 1 733 ? 12.999 -21.943 51.098 1.00 85.88 733 LEU A O 1
ATOM 5934 N N . ILE A 1 734 ? 14.240 -20.069 51.279 1.00 86.94 734 ILE A N 1
ATOM 5935 C CA . ILE A 1 734 ? 15.106 -20.565 52.359 1.00 86.94 734 ILE A CA 1
ATOM 5936 C C . ILE A 1 734 ? 14.271 -20.859 53.610 1.00 86.94 734 ILE A C 1
ATOM 5938 O O . ILE A 1 734 ? 14.387 -21.940 54.192 1.00 86.94 734 ILE A O 1
ATOM 5942 N N . ALA A 1 735 ? 13.383 -19.944 54.005 1.00 84.12 735 ALA A N 1
ATOM 5943 C CA . ALA A 1 735 ? 12.524 -20.118 55.171 1.00 84.12 735 ALA A CA 1
ATOM 5944 C C . ALA A 1 735 ? 11.608 -21.345 55.022 1.00 84.12 735 ALA A C 1
ATOM 5946 O O . ALA A 1 735 ? 11.526 -22.180 55.928 1.00 84.12 735 ALA A O 1
ATOM 5947 N N . LEU A 1 736 ? 10.983 -21.522 53.854 1.00 81.31 736 LEU A N 1
ATOM 5948 C CA . LEU A 1 736 ? 10.156 -22.695 53.555 1.00 81.31 736 LEU A CA 1
ATOM 5949 C C . LEU A 1 736 ? 10.974 -23.993 53.528 1.00 81.31 736 LEU A C 1
ATOM 5951 O O . LEU A 1 736 ? 10.494 -25.024 54.010 1.00 81.31 736 LEU A O 1
ATOM 5955 N N . PHE A 1 737 ? 12.208 -23.962 53.019 1.00 81.81 737 PHE A N 1
ATOM 5956 C CA . PHE A 1 737 ? 13.115 -25.110 53.052 1.00 81.81 737 PHE A CA 1
ATOM 5957 C C . PHE A 1 737 ? 13.474 -25.510 54.490 1.00 81.81 737 PHE A C 1
ATOM 5959 O O . PHE A 1 737 ? 13.378 -26.689 54.846 1.00 81.81 737 PHE A O 1
ATOM 5966 N N . LEU A 1 738 ? 13.806 -24.539 55.346 1.00 82.62 738 LEU A N 1
ATOM 5967 C CA . LEU A 1 738 ? 14.093 -24.773 56.765 1.00 82.62 738 LEU A CA 1
ATOM 5968 C C . LEU A 1 738 ? 12.877 -25.350 57.505 1.00 82.62 738 LEU A C 1
ATOM 5970 O O . LEU A 1 738 ? 13.021 -26.297 58.283 1.00 82.62 738 LEU A O 1
ATOM 5974 N N . VAL A 1 739 ? 11.672 -24.843 57.225 1.00 78.88 739 VAL A N 1
ATOM 5975 C CA . VAL A 1 739 ? 10.420 -25.377 57.787 1.00 78.88 739 VAL A CA 1
ATOM 5976 C C . VAL A 1 739 ? 10.168 -26.811 57.313 1.00 78.88 739 VAL A C 1
ATOM 5978 O O . VAL A 1 739 ? 9.851 -27.675 58.133 1.00 78.88 739 VAL A O 1
ATOM 5981 N N . ARG A 1 740 ? 10.362 -27.109 56.021 1.00 76.81 740 ARG A N 1
ATOM 5982 C CA . ARG A 1 740 ? 10.236 -28.476 55.479 1.00 76.81 740 ARG A CA 1
ATOM 5983 C C . ARG A 1 740 ? 11.235 -29.438 56.122 1.00 76.81 740 ARG A C 1
ATOM 5985 O O . ARG A 1 740 ? 10.849 -30.548 56.483 1.00 76.81 740 ARG A O 1
ATOM 5992 N N . LYS A 1 741 ? 12.489 -29.015 56.320 1.00 79.88 741 LYS A N 1
ATOM 5993 C CA . LYS A 1 741 ? 13.520 -29.812 57.007 1.00 79.88 741 LYS A CA 1
ATOM 5994 C C . LYS A 1 741 ? 13.110 -30.136 58.449 1.00 79.88 741 LYS A C 1
ATOM 5996 O O . LYS A 1 741 ? 13.176 -31.299 58.839 1.00 79.88 741 LYS A O 1
ATOM 6001 N N . LYS A 1 742 ? 12.606 -29.148 59.204 1.00 78.75 742 LYS A N 1
ATOM 6002 C CA . LYS A 1 742 ? 12.078 -29.353 60.569 1.00 78.75 742 LYS A CA 1
ATOM 6003 C C . LYS A 1 742 ? 10.863 -30.295 60.597 1.00 78.75 742 LYS A C 1
ATOM 6005 O O . LYS A 1 742 ? 10.787 -31.161 61.459 1.00 78.75 742 LYS A O 1
ATOM 6010 N N . ARG A 1 743 ? 9.932 -30.185 59.640 1.00 74.12 743 ARG A N 1
ATOM 6011 C CA . ARG A 1 743 ? 8.744 -31.066 59.560 1.00 74.12 743 ARG A CA 1
ATOM 6012 C C . ARG A 1 743 ? 9.091 -32.517 59.218 1.00 74.12 743 ARG A C 1
ATOM 6014 O O . ARG A 1 743 ? 8.518 -33.421 59.821 1.00 74.12 743 ARG A O 1
ATOM 6021 N N . LYS A 1 744 ? 10.065 -32.745 58.325 1.00 72.69 744 LYS A N 1
ATOM 6022 C CA . LYS A 1 744 ? 10.579 -34.094 58.018 1.00 72.69 744 LYS A CA 1
ATOM 6023 C C . LYS A 1 744 ? 11.190 -34.774 59.248 1.00 72.69 744 LYS A C 1
ATOM 6025 O O . LYS A 1 744 ? 11.008 -35.971 59.429 1.00 72.69 744 LYS A O 1
ATOM 6030 N N . GLN A 1 745 ? 11.852 -34.014 60.124 1.00 74.69 745 GLN A N 1
ATOM 6031 C CA . GLN A 1 745 ? 12.369 -34.535 61.397 1.00 74.69 745 GLN A CA 1
ATOM 6032 C C . GLN A 1 745 ? 11.252 -34.936 62.380 1.00 74.69 745 GLN A C 1
ATOM 6034 O O . GLN A 1 745 ? 11.465 -35.802 63.220 1.00 74.69 745 GLN A O 1
ATOM 6039 N N . LEU A 1 746 ? 10.053 -34.358 62.245 1.00 77.06 746 LEU A N 1
ATOM 6040 C CA . LEU A 1 746 ? 8.889 -34.605 63.105 1.00 77.06 746 LEU A CA 1
ATOM 6041 C C . LEU A 1 746 ? 7.911 -35.665 62.547 1.00 77.06 746 LEU A C 1
ATOM 6043 O O . LEU A 1 746 ? 6.832 -35.831 63.109 1.00 77.06 746 LEU A O 1
ATOM 6047 N N . LYS A 1 747 ? 8.254 -36.375 61.454 1.00 68.56 747 LYS A N 1
ATOM 6048 C CA . LYS A 1 747 ? 7.413 -37.406 60.789 1.00 68.56 747 LYS A CA 1
ATOM 6049 C C . LYS A 1 747 ? 5.964 -36.963 60.489 1.00 68.56 747 LYS A C 1
ATOM 6051 O O . LYS A 1 747 ? 5.043 -37.775 60.497 1.00 68.56 747 LYS A O 1
ATOM 6056 N N . SER A 1 748 ? 5.748 -35.675 60.218 1.00 60.03 748 SER A N 1
ATOM 6057 C CA . SER A 1 748 ? 4.437 -35.134 59.834 1.00 60.03 748 SER A CA 1
ATOM 6058 C C . SER A 1 748 ? 4.362 -34.996 58.311 1.00 60.03 748 SER A C 1
ATOM 6060 O O . SER A 1 748 ? 4.892 -34.042 57.740 1.00 60.03 748 SER A O 1
ATOM 6062 N N . ASP A 1 749 ? 3.744 -35.979 57.652 1.00 52.47 749 ASP A N 1
ATOM 6063 C CA . ASP A 1 749 ? 3.821 -36.199 56.198 1.00 52.47 749 ASP A CA 1
ATOM 6064 C C . ASP A 1 749 ? 2.603 -35.652 55.424 1.00 52.47 749 ASP A C 1
ATOM 6066 O O . ASP A 1 749 ? 1.994 -36.320 54.589 1.00 52.47 749 ASP A O 1
ATOM 6070 N N . LYS A 1 750 ? 2.221 -34.396 55.688 1.00 55.50 750 LYS A N 1
ATOM 6071 C CA . LYS A 1 750 ? 1.252 -33.679 54.841 1.00 55.50 750 LYS A CA 1
ATOM 6072 C C . LYS A 1 750 ? 1.949 -32.572 54.057 1.00 55.50 750 LYS A C 1
ATOM 6074 O O . LYS A 1 750 ? 2.457 -31.609 54.631 1.00 55.50 750 LYS A O 1
ATOM 6079 N N . SER A 1 751 ? 1.961 -32.696 52.727 1.00 53.50 751 SER A N 1
ATOM 6080 C CA . SER A 1 751 ? 2.359 -31.600 51.844 1.00 53.50 751 SER A CA 1
ATOM 6081 C C . SER A 1 751 ? 1.281 -30.512 51.883 1.00 53.50 751 SER A C 1
ATOM 6083 O O . SER A 1 751 ? 0.193 -30.691 51.334 1.00 53.50 751 SER A O 1
ATOM 6085 N N . ASP A 1 752 ? 1.565 -29.383 52.530 1.00 58.84 752 ASP A N 1
ATOM 6086 C CA . ASP A 1 752 ? 0.653 -28.236 52.530 1.00 58.84 752 ASP A CA 1
ATOM 6087 C C . ASP A 1 752 ? 0.614 -27.606 51.129 1.00 58.84 752 ASP A C 1
ATOM 6089 O O . ASP A 1 752 ? 1.567 -26.947 50.699 1.00 58.84 752 ASP A O 1
ATOM 6093 N N . GLY A 1 753 ? -0.502 -27.786 50.413 1.00 61.62 753 GLY A N 1
ATOM 6094 C CA . GLY A 1 753 ? -0.744 -27.168 49.099 1.00 61.62 753 GLY A CA 1
ATOM 6095 C C . GLY A 1 753 ? -0.624 -25.638 49.117 1.00 61.62 753 GLY A C 1
ATOM 6096 O O . GLY A 1 753 ? -0.207 -25.034 48.133 1.00 61.62 753 GLY A O 1
ATOM 6097 N N . THR A 1 754 ? -0.856 -25.011 50.273 1.00 65.38 754 THR A N 1
ATOM 6098 C CA . THR A 1 754 ? -0.659 -23.577 50.523 1.00 65.38 754 THR A CA 1
ATOM 6099 C C . THR A 1 754 ? 0.801 -23.132 50.429 1.00 65.38 754 THR A C 1
ATOM 6101 O O . THR A 1 754 ? 1.058 -22.040 49.932 1.00 65.38 754 THR A O 1
ATOM 6104 N N . SER A 1 755 ? 1.774 -23.950 50.849 1.00 69.75 755 SER A N 1
ATOM 6105 C CA . SER A 1 755 ? 3.198 -23.616 50.679 1.00 69.75 755 SER A CA 1
ATOM 6106 C C . SER A 1 755 ? 3.646 -23.745 49.224 1.00 69.75 755 SER A C 1
ATOM 6108 O O . SER A 1 755 ? 4.529 -23.010 48.799 1.00 69.75 755 SER A O 1
ATOM 6110 N N . LEU A 1 756 ? 3.049 -24.665 48.459 1.00 72.31 756 LEU A N 1
ATOM 6111 C CA . LEU A 1 756 ? 3.334 -24.816 47.031 1.00 72.31 756 LEU A CA 1
ATOM 6112 C C . LEU A 1 756 ? 2.738 -23.659 46.214 1.00 72.31 756 LEU A C 1
ATOM 6114 O O . LEU A 1 756 ? 3.424 -23.132 45.347 1.00 72.31 756 LEU A O 1
ATOM 6118 N N . LEU A 1 757 ? 1.519 -23.216 46.547 1.00 73.19 757 LEU A N 1
ATOM 6119 C CA . LEU A 1 757 ? 0.875 -22.032 45.958 1.00 73.19 757 LEU A CA 1
ATOM 6120 C C . LEU A 1 757 ? 1.770 -20.799 46.027 1.00 73.19 757 LEU A C 1
ATOM 6122 O O . LEU A 1 757 ? 2.042 -20.162 45.015 1.00 73.19 757 LEU A O 1
ATOM 6126 N N . ILE A 1 758 ? 2.247 -20.498 47.234 1.00 73.19 758 ILE A N 1
ATOM 6127 C CA . ILE A 1 758 ? 3.054 -19.310 47.504 1.00 73.19 758 ILE A CA 1
ATOM 6128 C C . ILE A 1 758 ? 4.367 -19.348 46.707 1.00 73.19 758 ILE A C 1
ATOM 6130 O O . ILE A 1 758 ? 4.782 -18.324 46.178 1.00 73.19 758 ILE A O 1
ATOM 6134 N N . VAL A 1 759 ? 4.995 -20.523 46.588 1.00 78.31 759 VAL A N 1
ATOM 6135 C CA . VAL A 1 759 ? 6.239 -20.693 45.822 1.00 78.31 759 VAL A CA 1
ATOM 6136 C C . VAL A 1 759 ? 6.003 -20.516 44.325 1.00 78.31 759 VAL A C 1
ATOM 6138 O O . VAL A 1 759 ? 6.743 -19.774 43.692 1.00 78.31 759 VAL A O 1
ATOM 6141 N N . MET A 1 760 ? 4.973 -21.155 43.764 1.00 80.25 760 MET A N 1
ATOM 6142 C CA . MET A 1 760 ? 4.687 -21.063 42.327 1.00 80.25 760 MET A CA 1
ATOM 6143 C C . MET A 1 760 ? 4.338 -19.634 41.908 1.00 80.25 760 MET A C 1
ATOM 6145 O O . MET A 1 760 ? 4.864 -19.153 40.909 1.00 80.25 760 MET A O 1
ATOM 6149 N N . MET A 1 761 ? 3.517 -18.936 42.701 1.00 79.75 761 MET A N 1
ATOM 6150 C CA . MET A 1 761 ? 3.197 -17.530 42.447 1.00 79.75 761 MET A CA 1
ATOM 6151 C C . MET A 1 761 ? 4.446 -16.646 42.531 1.00 79.75 761 MET A C 1
ATOM 6153 O O . MET A 1 761 ? 4.701 -15.884 41.607 1.00 79.75 761 MET A O 1
ATOM 6157 N N . ALA A 1 762 ? 5.254 -16.773 43.590 1.00 82.38 762 ALA A N 1
ATOM 6158 C CA . ALA A 1 762 ? 6.440 -15.932 43.757 1.00 82.38 762 ALA A CA 1
ATOM 6159 C C . ALA A 1 762 ? 7.484 -16.140 42.645 1.00 82.38 762 ALA A C 1
ATOM 6161 O O . ALA A 1 762 ? 8.045 -15.178 42.132 1.00 82.38 762 ALA A O 1
ATOM 6162 N N . VAL A 1 763 ? 7.718 -17.389 42.230 1.00 84.88 763 VAL A N 1
ATOM 6163 C CA . VAL A 1 763 ? 8.676 -17.702 41.157 1.00 84.88 763 VAL A CA 1
ATOM 6164 C C . VAL A 1 763 ? 8.173 -17.225 39.790 1.00 84.88 763 VAL A C 1
ATOM 6166 O O . VAL A 1 763 ? 8.961 -16.691 39.016 1.00 84.88 763 VAL A O 1
ATOM 6169 N N . SER A 1 764 ? 6.876 -17.373 39.500 1.00 86.62 764 SER A N 1
ATOM 6170 C CA . SER A 1 764 ? 6.268 -16.936 38.232 1.00 86.62 764 SER A CA 1
ATOM 6171 C C . SER A 1 764 ? 6.334 -15.413 38.047 1.00 86.62 764 SER A C 1
ATOM 6173 O O . SER A 1 764 ? 6.742 -14.927 36.989 1.00 86.62 764 SER A O 1
ATOM 6175 N N . PHE A 1 765 ? 6.017 -14.654 39.104 1.00 83.44 765 PHE A N 1
ATOM 6176 C CA . PHE A 1 765 ? 6.169 -13.196 39.106 1.00 83.44 765 PHE A CA 1
ATOM 6177 C C . PHE A 1 765 ? 7.640 -12.785 38.975 1.00 83.44 765 PHE A C 1
ATOM 6179 O O . PHE A 1 765 ? 7.951 -11.920 38.165 1.00 83.44 765 PHE A O 1
ATOM 6186 N N . LEU A 1 766 ? 8.558 -13.447 39.693 1.00 86.69 766 LEU A N 1
ATOM 6187 C CA . LEU A 1 766 ? 9.989 -13.133 39.626 1.00 86.69 766 LEU A CA 1
ATOM 6188 C C . LEU A 1 766 ? 10.548 -13.328 38.210 1.00 86.69 766 LEU A C 1
ATOM 6190 O O . LEU A 1 766 ? 11.307 -12.490 37.736 1.00 86.69 766 LEU A O 1
ATOM 6194 N N . LEU A 1 767 ? 10.166 -14.416 37.534 1.00 87.62 767 LEU A N 1
ATOM 6195 C CA . LEU A 1 767 ? 10.597 -14.688 36.162 1.00 87.62 767 LEU A CA 1
ATOM 6196 C C . LEU A 1 767 ? 10.127 -13.584 35.201 1.00 87.62 767 LEU A C 1
ATOM 6198 O O . LEU A 1 767 ? 10.909 -13.114 34.381 1.00 87.62 767 LEU A O 1
ATOM 6202 N N . SER A 1 768 ? 8.871 -13.152 35.339 1.00 87.19 768 SER A N 1
ATOM 6203 C CA . SER A 1 768 ? 8.277 -12.116 34.482 1.00 87.19 768 SER A CA 1
ATOM 6204 C C . SER A 1 768 ? 8.948 -10.750 34.691 1.00 87.19 768 SER A C 1
ATOM 6206 O O . SER A 1 768 ? 9.281 -10.075 33.720 1.00 87.19 768 SER A O 1
ATOM 6208 N N . GLU A 1 769 ? 9.234 -10.382 35.945 1.00 83.50 769 GLU A N 1
ATOM 6209 C CA . GLU A 1 769 ? 9.908 -9.119 36.294 1.00 83.50 769 GLU A CA 1
ATOM 6210 C C . GLU A 1 769 ? 11.364 -9.058 35.809 1.00 83.50 769 GLU A C 1
ATOM 6212 O O . GLU A 1 769 ? 11.840 -8.002 35.388 1.00 83.50 769 GLU A O 1
ATOM 6217 N N . ILE A 1 770 ? 12.080 -10.189 35.834 1.00 87.81 770 ILE A N 1
ATOM 6218 C CA . ILE A 1 770 ? 13.453 -10.268 35.313 1.00 87.81 770 ILE A CA 1
ATOM 6219 C C . ILE A 1 770 ? 13.467 -10.010 33.803 1.00 87.81 770 ILE A C 1
ATOM 6221 O O . ILE A 1 770 ? 14.312 -9.251 33.331 1.00 87.81 770 ILE A O 1
ATOM 6225 N N . ILE A 1 771 ? 12.527 -10.599 33.054 1.00 86.44 771 ILE A N 1
ATOM 6226 C CA . ILE A 1 771 ? 12.416 -10.390 31.602 1.00 86.44 771 ILE A CA 1
ATOM 6227 C C . ILE A 1 771 ? 12.109 -8.917 31.303 1.00 86.44 771 ILE A C 1
ATOM 6229 O O . ILE A 1 771 ? 12.736 -8.326 30.427 1.00 86.44 771 ILE A O 1
ATOM 6233 N N . TYR A 1 772 ? 11.204 -8.292 32.061 1.00 83.56 772 TYR A N 1
ATOM 6234 C CA . TYR A 1 772 ? 10.887 -6.873 31.890 1.00 83.56 772 TYR A CA 1
ATOM 6235 C C . TYR A 1 772 ? 12.060 -5.948 32.245 1.00 83.56 772 TYR A C 1
ATOM 6237 O O . TYR A 1 772 ? 12.357 -5.017 31.500 1.00 83.56 772 TYR A O 1
ATOM 6245 N N . SER A 1 773 ? 12.781 -6.231 33.332 1.00 85.19 773 SER A N 1
ATOM 6246 C CA . SER A 1 773 ? 13.980 -5.467 33.708 1.00 85.19 773 SER A CA 1
ATOM 6247 C C . SER A 1 773 ? 15.101 -5.592 32.674 1.00 85.19 773 SER A C 1
ATOM 6249 O O . SER A 1 773 ? 15.829 -4.631 32.442 1.00 85.19 773 SER A O 1
ATOM 6251 N N . PHE A 1 774 ? 15.234 -6.759 32.036 1.00 83.25 774 PHE A N 1
ATOM 6252 C CA . PHE A 1 774 ? 16.208 -6.978 30.969 1.00 83.25 774 PHE A CA 1
ATOM 6253 C C . PHE A 1 774 ? 15.929 -6.100 29.743 1.00 83.25 774 PHE A C 1
ATOM 6255 O O . PHE A 1 774 ? 16.866 -5.515 29.208 1.00 83.25 774 PHE A O 1
ATOM 6262 N N . VAL A 1 775 ? 14.656 -5.945 29.351 1.00 82.00 775 VAL A N 1
ATOM 6263 C CA . VAL A 1 775 ? 14.253 -5.030 28.266 1.00 82.00 775 VAL A CA 1
ATOM 6264 C C . VAL A 1 775 ? 14.703 -3.605 28.571 1.00 82.00 775 VAL A C 1
ATOM 6266 O O . VAL A 1 775 ? 15.341 -2.988 27.730 1.00 82.00 775 VAL A O 1
ATOM 6269 N N . PHE A 1 776 ? 14.442 -3.108 29.785 1.00 79.94 776 PHE A N 1
ATOM 6270 C CA . PHE A 1 776 ? 14.844 -1.754 30.173 1.00 79.94 776 PHE A CA 1
ATOM 6271 C C . PHE A 1 776 ? 16.368 -1.556 30.163 1.00 79.94 776 PHE A C 1
ATOM 6273 O O . PHE A 1 776 ? 16.843 -0.532 29.693 1.00 79.94 776 PHE A O 1
ATOM 6280 N N . LEU A 1 777 ? 17.146 -2.530 30.651 1.00 79.81 777 LEU A N 1
ATOM 6281 C CA . LEU A 1 777 ? 18.613 -2.440 30.650 1.00 79.81 777 LEU A CA 1
ATOM 6282 C C . LEU A 1 777 ? 19.226 -2.451 29.242 1.00 79.81 777 LEU A C 1
ATOM 6284 O O . LEU A 1 777 ? 20.353 -1.991 29.074 1.00 79.81 777 LEU A O 1
ATOM 6288 N N . MET A 1 778 ? 18.523 -3.028 28.265 1.00 74.44 778 MET A N 1
ATOM 6289 C CA . MET A 1 778 ? 18.952 -3.087 26.866 1.00 74.44 778 MET A CA 1
ATOM 6290 C C . MET A 1 778 ? 18.431 -1.906 26.037 1.00 74.44 778 MET A C 1
ATOM 6292 O O . MET A 1 778 ? 18.941 -1.688 24.943 1.00 74.44 778 MET A O 1
ATOM 6296 N N . ASP A 1 779 ? 17.422 -1.172 26.517 1.00 70.00 779 ASP A N 1
ATOM 6297 C CA . ASP A 1 779 ? 16.795 -0.068 25.788 1.00 70.00 779 ASP A CA 1
ATOM 6298 C C . ASP A 1 779 ? 17.742 1.144 25.720 1.00 70.00 779 ASP A C 1
ATOM 6300 O O . ASP A 1 779 ? 17.773 1.987 26.611 1.00 70.00 779 ASP A O 1
ATOM 6304 N N . ASP A 1 780 ? 18.553 1.191 24.659 1.00 63.41 780 ASP A N 1
ATOM 6305 C CA . ASP A 1 780 ? 19.530 2.251 24.368 1.00 63.41 780 ASP A CA 1
ATOM 6306 C C . ASP A 1 780 ? 19.019 3.214 23.280 1.00 63.41 780 ASP A C 1
ATOM 6308 O O . ASP A 1 780 ? 19.807 3.744 22.499 1.00 63.41 780 ASP A O 1
ATOM 6312 N N . ARG A 1 781 ? 17.694 3.408 23.161 1.00 60.62 781 ARG A N 1
ATOM 6313 C CA . ARG A 1 781 ? 17.062 4.184 22.069 1.00 60.62 781 ARG A CA 1
ATOM 6314 C C . ARG A 1 781 ? 17.490 5.660 21.974 1.00 60.62 781 ARG A C 1
ATOM 6316 O O . ARG A 1 781 ? 17.266 6.261 20.929 1.00 60.62 781 ARG A O 1
ATOM 6323 N N . ASP A 1 782 ? 18.143 6.209 23.000 1.00 51.06 782 ASP A N 1
ATOM 6324 C CA . ASP A 1 782 ? 18.559 7.625 23.057 1.00 51.06 782 ASP A CA 1
ATOM 6325 C C . ASP A 1 782 ? 20.043 7.852 22.726 1.00 51.06 782 ASP A C 1
ATOM 6327 O O . ASP A 1 782 ? 20.523 8.988 22.675 1.00 51.06 782 ASP A O 1
ATOM 6331 N N . SER A 1 783 ? 20.809 6.781 22.520 1.00 52.88 783 SER A N 1
ATOM 6332 C CA . SER A 1 783 ? 22.218 6.885 22.163 1.00 52.88 783 SER A CA 1
ATOM 6333 C C . SER A 1 783 ? 22.360 7.245 20.686 1.00 52.88 783 SER A C 1
ATOM 6335 O O . SER A 1 783 ? 21.895 6.542 19.799 1.00 52.88 783 SER A O 1
ATOM 6337 N N . TYR A 1 784 ? 23.121 8.293 20.367 1.00 43.78 784 TYR A N 1
ATOM 6338 C CA . TYR A 1 784 ? 23.509 8.593 18.975 1.00 43.78 784 TYR A CA 1
ATOM 6339 C C . TYR A 1 784 ? 24.290 7.438 18.300 1.00 43.78 784 TYR A C 1
ATOM 6341 O O . TYR A 1 784 ? 24.583 7.490 17.107 1.00 43.78 784 TYR A O 1
ATOM 6349 N N . THR A 1 785 ? 24.646 6.405 19.075 1.00 46.88 785 THR A N 1
ATOM 6350 C CA . THR A 1 785 ? 25.379 5.201 18.675 1.00 46.88 785 THR A CA 1
ATOM 6351 C C . THR A 1 785 ? 24.571 3.906 18.853 1.00 46.88 785 THR A C 1
ATOM 6353 O O . THR A 1 785 ? 25.173 2.832 18.913 1.00 46.88 785 THR A O 1
ATOM 6356 N N . SER A 1 786 ? 23.233 3.971 18.948 1.00 57.22 786 SER A N 1
ATOM 6357 C CA . SER A 1 786 ? 22.397 2.777 19.146 1.00 57.22 786 SER A CA 1
ATOM 6358 C C . SER A 1 786 ? 22.632 1.746 18.042 1.00 57.22 786 SER A C 1
ATOM 6360 O O . SER A 1 786 ? 22.356 1.970 16.860 1.00 57.22 786 SER A O 1
ATOM 6362 N N . ASN A 1 787 ? 23.130 0.578 18.437 1.00 65.25 787 ASN A N 1
ATOM 6363 C CA . ASN A 1 787 ? 23.289 -0.557 17.541 1.00 65.25 787 ASN A CA 1
ATOM 6364 C C . ASN A 1 787 ? 21.898 -1.101 17.158 1.00 65.25 787 ASN A C 1
ATOM 6366 O O . ASN A 1 787 ? 21.112 -1.447 18.044 1.00 65.25 787 ASN A O 1
ATOM 6370 N N . ARG A 1 788 ? 21.587 -1.216 15.858 1.00 69.81 788 ARG A N 1
ATOM 6371 C CA . ARG A 1 788 ? 20.288 -1.743 15.394 1.00 69.81 788 ARG A CA 1
ATOM 6372 C C . ARG A 1 788 ? 20.017 -3.167 15.874 1.00 69.81 788 ARG A C 1
ATOM 6374 O O . ARG A 1 788 ? 18.862 -3.445 16.174 1.00 69.81 788 ARG A O 1
ATOM 6381 N N . VAL A 1 789 ? 21.037 -4.013 16.075 1.00 71.50 789 VAL A N 1
ATOM 6382 C CA . VAL A 1 789 ? 20.881 -5.320 16.752 1.00 71.50 789 VAL A CA 1
ATOM 6383 C C . VAL A 1 789 ? 20.160 -5.161 18.089 1.00 71.50 789 VAL A C 1
ATOM 6385 O O . VAL A 1 789 ? 19.252 -5.924 18.409 1.00 71.50 789 VAL A O 1
ATOM 6388 N N . ILE A 1 790 ? 20.588 -4.186 18.894 1.00 73.44 790 ILE A N 1
ATOM 6389 C CA . ILE A 1 790 ? 20.062 -3.984 20.244 1.00 73.44 790 ILE A CA 1
ATOM 6390 C C . ILE A 1 790 ? 18.615 -3.504 20.159 1.00 73.44 790 ILE A C 1
ATOM 6392 O O . ILE A 1 790 ? 17.778 -4.026 20.886 1.00 73.44 790 ILE A O 1
ATOM 6396 N N . ILE A 1 791 ? 18.301 -2.601 19.226 1.00 74.50 791 ILE A N 1
ATOM 6397 C CA . ILE A 1 791 ? 16.929 -2.126 18.998 1.00 74.50 791 ILE A CA 1
ATOM 6398 C C . ILE A 1 791 ? 16.007 -3.289 18.592 1.00 74.50 791 ILE A C 1
ATOM 6400 O O . ILE A 1 791 ? 14.986 -3.494 19.245 1.00 74.50 791 ILE A O 1
ATOM 6404 N N . GLN A 1 792 ? 16.410 -4.120 17.621 1.00 74.44 792 GLN A N 1
ATOM 6405 C CA . GLN A 1 792 ? 15.629 -5.297 17.205 1.00 74.44 792 GLN A CA 1
ATOM 6406 C C . GLN A 1 792 ? 15.374 -6.268 18.365 1.00 74.44 792 GLN A C 1
ATOM 6408 O O . GLN A 1 792 ? 14.271 -6.791 18.542 1.00 74.44 792 GLN A O 1
ATOM 6413 N N . LEU A 1 793 ? 16.400 -6.528 19.182 1.00 77.81 793 LEU A N 1
ATOM 6414 C CA . LEU A 1 793 ? 16.251 -7.378 20.359 1.00 77.81 793 LEU A CA 1
ATOM 6415 C C . LEU A 1 793 ? 15.300 -6.738 21.373 1.00 77.81 793 LEU A C 1
ATOM 6417 O O . LEU A 1 793 ? 14.415 -7.424 21.880 1.00 77.81 793 LEU A O 1
ATOM 6421 N N . VAL A 1 794 ? 15.439 -5.442 21.649 1.00 79.94 794 VAL A N 1
ATOM 6422 C CA . VAL A 1 794 ? 14.562 -4.706 22.569 1.00 79.94 794 VAL A CA 1
ATOM 6423 C C . VAL A 1 794 ? 13.105 -4.789 22.118 1.00 79.94 794 VAL A C 1
ATOM 6425 O O . VAL A 1 794 ? 12.245 -5.064 22.958 1.00 79.94 794 VAL A O 1
ATOM 6428 N N . ASP A 1 795 ? 12.808 -4.641 20.827 1.00 78.75 795 ASP A N 1
ATOM 6429 C CA . ASP A 1 795 ? 11.432 -4.692 20.322 1.00 78.75 795 ASP A CA 1
ATOM 6430 C C . ASP A 1 795 ? 10.822 -6.094 20.467 1.00 78.75 795 ASP A C 1
ATOM 6432 O O . ASP A 1 795 ? 9.745 -6.250 21.056 1.00 78.75 795 ASP A O 1
ATOM 6436 N N . ILE A 1 796 ? 11.551 -7.145 20.081 1.00 79.81 796 ILE A N 1
ATOM 6437 C CA . ILE A 1 796 ? 11.104 -8.537 20.263 1.00 79.81 796 ILE A CA 1
ATOM 6438 C C . ILE A 1 796 ? 10.938 -8.875 21.753 1.00 79.81 796 ILE A C 1
ATOM 6440 O O . ILE A 1 796 ? 9.907 -9.418 22.169 1.00 79.81 796 ILE A O 1
ATOM 6444 N N . PHE A 1 797 ? 11.925 -8.540 22.591 1.00 82.06 797 PHE A N 1
ATOM 6445 C CA . PHE A 1 797 ? 11.861 -8.809 24.028 1.00 82.06 797 PHE A CA 1
ATOM 6446 C C . PHE A 1 797 ? 10.779 -7.979 24.728 1.00 82.06 797 PHE A C 1
ATOM 6448 O O . PHE A 1 797 ? 10.213 -8.453 25.714 1.00 82.06 797 PHE A O 1
ATOM 6455 N N . THR A 1 798 ? 10.419 -6.800 24.212 1.00 83.38 798 THR A N 1
ATOM 6456 C CA . THR A 1 798 ? 9.282 -6.015 24.717 1.00 83.38 798 THR A CA 1
ATOM 6457 C C . THR A 1 798 ? 7.980 -6.802 24.574 1.00 83.38 798 THR A C 1
ATOM 6459 O O . THR A 1 798 ? 7.218 -6.896 25.542 1.00 83.38 798 THR A O 1
ATOM 6462 N N . TYR A 1 799 ? 7.735 -7.432 23.420 1.00 82.25 799 TYR A N 1
ATOM 6463 C CA . TYR A 1 799 ? 6.560 -8.289 23.224 1.00 82.25 799 TYR A CA 1
ATOM 6464 C C . TYR A 1 799 ? 6.608 -9.553 24.086 1.00 82.25 799 TYR A C 1
ATOM 6466 O O . TYR A 1 799 ? 5.624 -9.871 24.757 1.00 82.25 799 TYR A O 1
ATOM 6474 N N . ILE A 1 800 ? 7.758 -10.233 24.157 1.00 83.75 800 ILE A N 1
ATOM 6475 C CA . ILE A 1 800 ? 7.933 -11.417 25.020 1.00 83.75 800 ILE A CA 1
ATOM 6476 C C . ILE A 1 800 ? 7.658 -11.068 26.486 1.00 83.75 800 ILE A C 1
ATOM 6478 O O . ILE A 1 800 ? 6.999 -11.828 27.199 1.00 83.75 800 ILE A O 1
ATOM 6482 N N . SER A 1 801 ? 8.142 -9.914 26.938 1.00 84.06 801 SER A N 1
ATOM 6483 C CA . SER A 1 801 ? 7.938 -9.422 28.295 1.00 84.06 801 SER A CA 1
ATOM 6484 C C . SER A 1 801 ? 6.460 -9.150 28.586 1.00 84.06 801 SER A C 1
ATOM 6486 O O . SER A 1 801 ? 5.926 -9.629 29.590 1.00 84.06 801 SER A O 1
ATOM 6488 N N . ARG A 1 802 ? 5.759 -8.470 27.666 1.00 82.50 802 ARG A N 1
ATOM 6489 C CA . ARG A 1 802 ? 4.307 -8.238 27.761 1.00 82.50 802 ARG A CA 1
ATOM 6490 C C . ARG A 1 802 ? 3.530 -9.550 27.847 1.00 82.50 802 ARG A C 1
ATOM 6492 O O . ARG A 1 802 ? 2.747 -9.723 28.780 1.00 82.50 802 ARG A O 1
ATOM 6499 N N . ILE A 1 803 ? 3.814 -10.492 26.949 1.00 84.31 803 ILE A N 1
ATOM 6500 C CA . ILE A 1 803 ? 3.170 -11.811 26.909 1.00 84.31 803 ILE A CA 1
ATOM 6501 C C . ILE A 1 803 ? 3.474 -12.618 28.186 1.00 84.31 803 ILE A C 1
ATOM 6503 O O . ILE A 1 803 ? 2.610 -13.304 28.731 1.00 84.31 803 ILE A O 1
ATOM 6507 N N . SER A 1 804 ? 4.693 -12.525 28.720 1.00 85.62 804 SER A N 1
ATOM 6508 C CA . SER A 1 804 ? 5.068 -13.210 29.966 1.00 85.62 804 SER A CA 1
ATOM 6509 C C . SER A 1 804 ? 4.274 -12.680 31.163 1.00 85.62 804 SER A C 1
ATOM 6511 O O . SER A 1 804 ? 3.746 -13.462 31.959 1.00 85.62 804 SER A O 1
ATOM 6513 N N . LEU A 1 805 ? 4.124 -11.355 31.258 1.00 80.88 805 LEU A N 1
ATOM 6514 C CA . LEU A 1 805 ? 3.321 -10.705 32.295 1.00 80.88 805 LEU A CA 1
ATOM 6515 C C . LEU A 1 805 ? 1.834 -11.080 32.189 1.00 80.88 805 LEU A C 1
ATOM 6517 O O . LEU A 1 805 ? 1.204 -11.374 33.211 1.00 80.88 805 LEU A O 1
ATOM 6521 N N . THR A 1 806 ? 1.272 -11.140 30.977 1.00 83.12 806 THR A N 1
ATOM 6522 C CA . THR A 1 806 ? -0.129 -11.555 30.777 1.00 83.12 806 THR A CA 1
ATOM 6523 C C . THR A 1 806 ? -0.343 -13.026 31.134 1.00 83.12 806 THR A C 1
ATOM 6525 O O . THR A 1 806 ? -1.309 -13.354 31.831 1.00 83.12 806 THR A O 1
ATOM 6528 N N . PHE A 1 807 ? 0.589 -13.914 30.774 1.00 86.12 807 PHE A N 1
ATOM 6529 C CA . PHE A 1 807 ? 0.547 -15.312 31.208 1.00 86.12 807 PHE A CA 1
ATOM 6530 C C . PHE A 1 807 ? 0.609 -15.458 32.724 1.00 86.12 807 PHE A C 1
ATOM 6532 O O . PHE A 1 807 ? -0.130 -16.265 33.288 1.00 86.12 807 PHE A O 1
ATOM 6539 N N . ASN A 1 808 ? 1.450 -14.680 33.400 1.00 84.88 808 ASN A N 1
ATOM 6540 C CA . ASN A 1 808 ? 1.552 -14.725 34.854 1.00 84.88 808 ASN A CA 1
ATOM 6541 C C . ASN A 1 808 ? 0.214 -14.366 35.537 1.00 84.88 808 ASN A C 1
ATOM 6543 O O . ASN A 1 808 ? -0.206 -15.054 36.473 1.00 84.88 808 ASN A O 1
ATOM 6547 N N . SER A 1 809 ? -0.513 -13.376 35.007 1.00 84.88 809 SER A N 1
ATOM 6548 C CA . SER A 1 809 ? -1.877 -13.055 35.454 1.00 84.88 809 SER A CA 1
ATOM 6549 C C . SER A 1 809 ? -2.877 -14.194 35.189 1.00 84.88 809 SER A C 1
ATOM 6551 O O . SER A 1 809 ? -3.686 -14.541 36.052 1.00 84.88 809 SER A O 1
ATOM 6553 N N . ILE A 1 810 ? -2.797 -14.857 34.032 1.00 87.56 810 ILE A N 1
ATOM 6554 C CA . ILE A 1 810 ? -3.644 -16.021 33.719 1.00 87.56 810 ILE A CA 1
ATOM 6555 C C . ILE A 1 810 ? -3.365 -17.180 34.687 1.00 87.56 810 ILE A C 1
ATOM 6557 O O . ILE A 1 810 ? -4.289 -17.753 35.278 1.00 87.56 810 ILE A O 1
ATOM 6561 N N . PHE A 1 811 ? -2.090 -17.522 34.888 1.00 86.25 811 PHE A N 1
ATOM 6562 C CA . PHE A 1 811 ? -1.676 -18.626 35.755 1.00 86.25 811 PHE A CA 1
ATOM 6563 C C . PHE A 1 811 ? -2.059 -18.413 37.213 1.00 86.25 811 PHE A C 1
ATOM 6565 O O . PHE A 1 811 ? -2.347 -19.381 37.918 1.00 86.25 811 PHE A O 1
ATOM 6572 N N . HIS A 1 812 ? -2.139 -17.165 37.659 1.00 80.50 812 HIS A N 1
ATOM 6573 C CA . HIS A 1 812 ? -2.569 -16.827 39.006 1.00 80.50 812 HIS A CA 1
ATOM 6574 C C . HIS A 1 812 ? -3.964 -17.394 39.358 1.00 80.50 812 HIS A C 1
ATOM 6576 O O . HIS A 1 812 ? -4.134 -17.962 40.447 1.00 80.50 812 HIS A O 1
ATOM 6582 N N . VAL A 1 813 ? -4.924 -17.372 38.424 1.00 86.12 813 VAL A N 1
ATOM 6583 C CA . VAL A 1 813 ? -6.256 -17.986 38.607 1.00 86.12 813 VAL A CA 1
ATOM 6584 C C . VAL A 1 813 ? -6.139 -19.499 38.816 1.00 86.12 813 VAL A C 1
ATOM 6586 O O . VAL A 1 813 ? -6.735 -20.074 39.737 1.00 86.12 813 VAL A O 1
ATOM 6589 N N . PHE A 1 814 ? -5.323 -20.153 37.987 1.00 85.56 814 PHE A N 1
ATOM 6590 C CA . PHE A 1 814 ? -5.102 -21.596 38.044 1.00 85.56 814 PHE A CA 1
ATOM 6591 C C . PHE A 1 814 ? -4.374 -22.014 39.319 1.00 85.56 814 PHE A C 1
ATOM 6593 O O . PHE A 1 814 ? -4.762 -23.002 39.946 1.00 85.56 814 PHE A O 1
ATOM 6600 N N . PHE A 1 815 ? -3.367 -21.255 39.756 1.00 83.44 815 PHE A N 1
ATOM 6601 C CA . PHE A 1 815 ? -2.678 -21.508 41.017 1.00 83.44 815 PHE A CA 1
ATOM 6602 C C . PHE A 1 815 ? -3.655 -21.429 42.194 1.00 83.44 815 PHE A C 1
ATOM 6604 O O . PHE A 1 815 ? -3.705 -22.358 43.009 1.00 83.44 815 PHE A O 1
ATOM 6611 N N . CYS A 1 816 ? -4.506 -20.399 42.240 1.00 81.69 816 CYS A N 1
ATOM 6612 C CA . CYS A 1 816 ? -5.553 -20.287 43.255 1.00 81.69 816 CYS A CA 1
ATOM 6613 C C . CYS A 1 816 ? -6.495 -21.505 43.246 1.00 81.69 816 CYS A C 1
ATOM 6615 O O . CYS A 1 816 ? -6.743 -22.098 44.298 1.00 81.69 816 CYS A O 1
ATOM 6617 N N . PHE A 1 817 ? -6.959 -21.955 42.080 1.00 83.19 817 PHE A N 1
ATOM 6618 C CA . PHE A 1 817 ? -7.854 -23.114 41.967 1.00 83.19 817 PHE A CA 1
ATOM 6619 C C . PHE A 1 817 ? -7.198 -24.459 42.339 1.00 83.19 817 PHE A C 1
ATOM 6621 O O . PHE A 1 817 ? -7.771 -25.288 43.069 1.00 83.19 817 PHE A O 1
ATOM 6628 N N . CYS A 1 818 ? -5.978 -24.694 41.859 1.00 79.00 818 CYS A N 1
ATOM 6629 C CA . CYS A 1 818 ? -5.258 -25.958 42.013 1.00 79.00 818 CYS A CA 1
ATOM 6630 C C . CYS A 1 818 ? -4.616 -26.130 43.393 1.00 79.00 818 CYS A C 1
ATOM 6632 O O . CYS A 1 818 ? -4.413 -27.269 43.823 1.00 79.00 818 CYS A O 1
ATOM 6634 N N . LEU A 1 819 ? -4.336 -25.043 44.113 1.00 72.50 819 LEU A N 1
ATOM 6635 C CA . LEU A 1 819 ? -3.522 -25.116 45.329 1.00 72.50 819 LEU A CA 1
ATOM 6636 C C . LEU A 1 819 ? -4.209 -24.534 46.576 1.00 72.50 819 LEU A C 1
ATOM 6638 O O . LEU A 1 819 ? -3.838 -24.916 47.687 1.00 72.50 819 LEU A O 1
ATOM 6642 N N . SER A 1 820 ? -5.253 -23.701 46.436 1.00 81.31 820 SER A N 1
ATOM 6643 C CA . SER A 1 820 ? -6.077 -23.254 47.572 1.00 81.31 820 SER A CA 1
ATOM 6644 C C . SER A 1 820 ? -7.352 -24.090 47.717 1.00 81.31 820 SER A C 1
ATOM 6646 O O . SER A 1 820 ? -8.260 -24.060 46.883 1.00 81.31 820 SER A O 1
ATOM 6648 N N . SER A 1 821 ? -7.449 -24.820 48.831 1.00 79.12 821 SER A N 1
ATOM 6649 C CA . SER A 1 821 ? -8.648 -25.584 49.194 1.00 79.12 821 SER A CA 1
ATOM 6650 C C . SER A 1 821 ? -9.859 -24.682 49.451 1.00 79.12 821 SER A C 1
ATOM 6652 O O . SER A 1 821 ? -10.968 -25.031 49.047 1.00 79.12 821 SER A O 1
ATOM 6654 N N . GLN A 1 822 ? -9.643 -23.511 50.061 1.00 81.38 822 GLN A N 1
ATOM 6655 C CA . GLN A 1 822 ? -10.682 -22.509 50.323 1.00 81.38 822 GLN A CA 1
ATOM 6656 C C . GLN A 1 822 ? -11.241 -21.941 49.014 1.00 81.38 822 GLN A C 1
ATOM 6658 O O . GLN A 1 822 ? -12.452 -21.926 48.812 1.00 81.38 822 GLN A O 1
ATOM 6663 N N . TYR A 1 823 ? -10.360 -21.558 48.085 1.00 85.62 823 TYR A N 1
ATOM 6664 C CA . TYR A 1 823 ? -10.763 -21.028 46.781 1.00 85.62 823 TYR A CA 1
ATOM 6665 C C . TYR A 1 823 ? -11.549 -22.068 45.977 1.00 85.62 823 TYR A C 1
ATOM 6667 O O . TYR A 1 823 ? -12.626 -21.780 45.455 1.00 85.62 823 TYR A O 1
ATOM 6675 N N . ARG A 1 824 ? -11.054 -23.313 45.927 1.00 87.38 824 ARG A N 1
ATOM 6676 C CA . ARG A 1 824 ? -11.716 -24.407 45.205 1.00 87.38 824 ARG A CA 1
ATOM 6677 C C . ARG A 1 824 ? -13.111 -24.709 45.745 1.00 87.38 824 ARG A C 1
ATOM 6679 O O . ARG A 1 824 ? -14.008 -24.981 44.951 1.00 87.38 824 ARG A O 1
ATOM 6686 N N . ALA A 1 825 ? -13.292 -24.697 47.067 1.00 84.62 825 ALA A N 1
ATOM 6687 C CA . ALA A 1 825 ? -14.593 -24.935 47.690 1.00 84.62 825 ALA A CA 1
ATOM 6688 C C . ALA A 1 825 ? -15.618 -23.866 47.277 1.00 84.62 825 ALA A C 1
ATOM 6690 O O . ALA A 1 825 ? -16.731 -24.206 46.877 1.00 84.62 825 ALA A O 1
ATOM 6691 N N . VAL A 1 826 ? -15.225 -22.589 47.305 1.00 85.94 826 VAL A N 1
ATOM 6692 C CA . VAL A 1 826 ? -16.084 -21.478 46.868 1.00 85.94 826 VAL A CA 1
ATOM 6693 C C . VAL A 1 826 ? -16.402 -21.589 45.374 1.00 85.94 826 VAL A C 1
ATOM 6695 O O . VAL A 1 826 ? -17.571 -21.536 44.995 1.00 85.94 826 VAL A O 1
ATOM 6698 N N . ALA A 1 827 ? -15.394 -21.823 44.528 1.00 85.94 827 ALA A N 1
ATOM 6699 C CA . ALA A 1 827 ? -15.571 -21.932 43.079 1.00 85.94 827 ALA A CA 1
ATOM 6700 C C . ALA A 1 827 ? -16.510 -23.088 42.680 1.00 85.94 827 ALA A C 1
ATOM 6702 O O . ALA A 1 827 ? -17.435 -22.891 41.893 1.00 85.94 827 ALA A O 1
ATOM 6703 N N . LYS A 1 828 ? -16.335 -24.286 43.260 1.00 84.56 828 LYS A N 1
ATOM 6704 C CA . LYS A 1 828 ? -17.202 -25.450 42.983 1.00 84.56 828 LYS A CA 1
ATOM 6705 C C . LYS A 1 828 ? -18.650 -25.229 43.411 1.00 84.56 828 LYS A C 1
ATOM 6707 O O . LYS A 1 828 ? -19.558 -25.634 42.683 1.00 84.56 828 LYS A O 1
ATOM 6712 N N . ARG A 1 829 ? -18.860 -24.544 44.541 1.00 84.44 829 ARG A N 1
ATOM 6713 C CA . ARG A 1 829 ? -20.198 -24.180 45.018 1.00 84.44 829 ARG A CA 1
ATOM 6714 C C . ARG A 1 829 ? -20.887 -23.212 44.057 1.00 84.44 829 ARG A C 1
ATOM 6716 O O . ARG A 1 829 ? -22.068 -23.379 43.764 1.00 84.44 829 ARG A O 1
ATOM 6723 N N . MET A 1 830 ? -20.150 -22.233 43.530 1.00 81.69 830 MET A N 1
ATOM 6724 C CA . MET A 1 830 ? -20.672 -21.279 42.544 1.00 81.69 830 MET A CA 1
ATOM 6725 C C . MET A 1 830 ? -21.019 -21.943 41.209 1.00 81.69 830 MET A C 1
ATOM 6727 O O . MET A 1 830 ? -22.055 -21.631 40.629 1.00 81.69 830 MET A O 1
ATOM 6731 N N . LEU A 1 831 ? -20.205 -22.903 40.765 1.00 79.06 831 LEU A N 1
ATOM 6732 C CA . LEU A 1 831 ? -20.438 -23.679 39.542 1.00 79.06 831 LEU A CA 1
ATOM 6733 C C . LEU A 1 831 ? -21.471 -24.809 39.716 1.00 79.06 831 LEU A C 1
ATOM 6735 O O . LEU A 1 831 ? -21.666 -25.599 38.796 1.00 79.06 831 LEU A O 1
ATOM 6739 N N . ARG A 1 832 ? -22.125 -24.916 40.886 1.00 72.31 832 ARG A N 1
ATOM 6740 C CA . ARG A 1 832 ? -23.080 -25.989 41.234 1.00 72.31 832 ARG A CA 1
ATOM 6741 C C . ARG A 1 832 ? -22.529 -27.409 40.991 1.00 72.31 832 ARG A C 1
ATOM 6743 O O . ARG A 1 832 ? -23.293 -28.341 40.768 1.00 72.31 832 ARG A O 1
ATOM 6750 N N . MET A 1 833 ? -21.206 -27.590 41.059 1.00 60.56 833 MET A N 1
ATOM 6751 C CA . MET A 1 833 ? -20.538 -28.886 40.843 1.00 60.56 833 MET A CA 1
ATOM 6752 C C . MET A 1 833 ? -20.494 -29.759 42.104 1.00 60.56 833 MET A C 1
ATOM 6754 O O . MET A 1 833 ? -19.958 -30.871 42.081 1.00 60.56 833 MET A O 1
ATOM 6758 N N . ASP A 1 834 ? -21.043 -29.276 43.217 1.00 52.66 834 ASP A N 1
ATOM 6759 C CA . ASP A 1 834 ? -21.214 -30.089 44.409 1.00 52.66 834 ASP A CA 1
ATOM 6760 C C . ASP A 1 834 ? -22.354 -31.083 44.167 1.00 52.66 834 ASP A C 1
ATOM 6762 O O . ASP A 1 834 ? -23.535 -30.733 44.182 1.00 52.66 834 ASP A O 1
ATOM 6766 N N . LYS A 1 835 ? -21.999 -32.362 43.966 1.00 49.41 835 LYS A N 1
ATOM 6767 C CA . LYS A 1 835 ? -22.943 -33.462 44.191 1.00 49.41 835 LYS A CA 1
ATOM 6768 C C . LYS A 1 835 ? -23.558 -33.242 45.571 1.00 49.41 835 LYS A C 1
ATOM 6770 O O . LYS A 1 835 ? -22.809 -33.130 46.543 1.00 49.41 835 LYS A O 1
ATOM 6775 N N . GLN A 1 836 ? -24.890 -33.208 45.649 1.00 38.19 836 GLN A N 1
ATOM 6776 C CA . GLN A 1 836 ? -25.630 -33.290 46.905 1.00 38.19 836 GLN A CA 1
ATOM 6777 C C . GLN A 1 836 ? -25.039 -34.430 47.744 1.00 38.19 836 GLN A C 1
ATOM 6779 O O . GLN A 1 836 ? -25.316 -35.606 47.511 1.00 38.19 836 GLN A O 1
ATOM 6784 N N . LYS A 1 837 ? -24.201 -34.101 48.729 1.00 37.62 837 LYS A N 1
ATOM 6785 C CA . LYS A 1 837 ? -24.007 -34.991 49.863 1.00 37.62 837 LYS A CA 1
ATOM 6786 C C . LYS A 1 837 ? -25.267 -34.830 50.688 1.00 37.62 837 LYS A C 1
ATOM 6788 O O . LYS A 1 837 ? -25.403 -33.859 51.424 1.00 37.62 837 LYS A O 1
ATOM 6793 N N . THR A 1 838 ? -26.193 -35.766 50.506 1.00 31.27 838 THR A N 1
ATOM 6794 C CA . THR A 1 838 ? -27.279 -36.032 51.446 1.00 31.27 838 THR A CA 1
ATOM 6795 C C . THR A 1 838 ? -26.726 -35.961 52.858 1.00 31.27 838 THR A C 1
ATOM 6797 O O . THR A 1 838 ? -25.868 -36.758 53.250 1.00 31.27 838 THR A O 1
ATOM 6800 N N . THR A 1 839 ? -27.213 -34.975 53.595 1.00 34.62 839 THR A N 1
ATOM 6801 C CA . THR A 1 839 ? -27.065 -34.828 55.030 1.00 34.62 839 THR A CA 1
ATOM 6802 C C . THR A 1 839 ? -27.577 -36.113 55.679 1.00 34.62 839 THR A C 1
ATOM 6804 O O . THR A 1 839 ? -28.779 -36.293 55.840 1.00 34.62 839 THR A O 1
ATOM 6807 N N . LYS A 1 840 ? -26.686 -37.039 56.045 1.00 27.05 840 LYS A N 1
ATOM 6808 C CA . LYS A 1 840 ? -26.998 -37.969 57.131 1.00 27.05 840 LYS A CA 1
ATOM 6809 C C . LYS A 1 840 ? -26.766 -37.201 58.420 1.00 27.05 840 LYS A C 1
ATOM 6811 O O . LYS A 1 840 ? -25.648 -37.126 58.921 1.00 27.05 840 LYS A O 1
ATOM 6816 N N . VAL A 1 841 ? -27.843 -36.588 58.898 1.00 38.19 841 VAL A N 1
ATOM 6817 C CA . VAL A 1 841 ? -28.026 -36.327 60.322 1.00 38.19 841 VAL A CA 1
ATOM 6818 C C . VAL A 1 841 ? -27.874 -37.684 61.009 1.00 38.19 841 VAL A C 1
ATOM 6820 O O . VAL A 1 841 ? -28.677 -38.584 60.779 1.00 38.19 841 VAL A O 1
ATOM 6823 N N . VAL A 1 842 ? -26.798 -37.864 61.771 1.00 30.77 842 VAL A N 1
ATOM 6824 C CA . VAL A 1 842 ? -26.775 -38.860 62.840 1.00 30.77 842 VAL A CA 1
ATOM 6825 C C . VAL A 1 842 ? -26.791 -38.060 64.127 1.00 30.77 842 VAL A C 1
ATOM 6827 O O . VAL A 1 842 ? -25.841 -37.368 64.485 1.00 30.77 842 VAL A O 1
ATOM 6830 N N . GLU A 1 843 ? -27.976 -38.100 64.703 1.00 30.67 843 GLU A N 1
ATOM 6831 C CA . GLU A 1 843 ? -28.411 -37.583 65.982 1.00 30.67 843 GLU A CA 1
ATOM 6832 C C . GLU A 1 843 ? -27.490 -38.059 67.117 1.00 30.67 843 GLU A C 1
ATOM 6834 O O . GLU A 1 843 ? -27.008 -39.193 67.127 1.00 30.67 843 GLU A O 1
ATOM 6839 N N . GLN A 1 844 ? -27.221 -37.163 68.067 1.00 39.94 844 GLN A N 1
ATOM 6840 C CA . GLN A 1 844 ? -26.555 -37.490 69.323 1.00 39.94 844 GLN A CA 1
ATOM 6841 C C . GLN A 1 844 ? -27.396 -38.496 70.119 1.00 39.94 844 GLN A C 1
ATOM 6843 O O . GLN A 1 844 ? -28.575 -38.256 70.353 1.00 39.94 844 GLN A O 1
ATOM 6848 N N . SER A 1 845 ? -26.760 -39.530 70.671 1.00 28.55 845 SER A N 1
ATOM 6849 C CA . SER A 1 845 ? -27.273 -40.221 71.856 1.00 28.55 845 SER A CA 1
ATOM 6850 C C . SER A 1 845 ? -26.236 -40.162 72.975 1.00 28.55 845 SER A C 1
ATOM 6852 O O . SER A 1 845 ? -25.213 -40.847 72.953 1.00 28.55 845 SER A O 1
ATOM 6854 N N . ILE A 1 846 ? -26.520 -39.300 73.947 1.00 41.50 846 ILE A N 1
ATOM 6855 C CA . ILE A 1 846 ? -25.992 -39.345 75.311 1.00 41.50 846 ILE A CA 1
ATOM 6856 C C . ILE A 1 846 ? -26.596 -40.584 75.990 1.00 41.50 846 ILE A C 1
ATOM 6858 O O . ILE A 1 846 ? -27.800 -40.774 75.867 1.00 41.50 846 ILE A O 1
ATOM 6862 N N . ILE A 1 847 ? -25.791 -41.387 76.701 1.00 32.94 847 ILE A N 1
ATOM 6863 C CA . ILE A 1 847 ? -26.074 -41.966 78.035 1.00 32.94 847 ILE A CA 1
ATOM 6864 C C . ILE A 1 847 ? -24.849 -42.774 78.526 1.00 32.94 847 ILE A C 1
ATOM 6866 O O . ILE A 1 847 ? -24.211 -43.502 77.772 1.00 32.94 847 ILE A O 1
ATOM 6870 N N . SER A 1 848 ? -24.547 -42.531 79.806 1.00 28.84 848 SER A N 1
ATOM 6871 C CA . SER A 1 848 ? -23.640 -43.134 80.805 1.00 28.84 848 SER A CA 1
ATOM 6872 C C . SER A 1 848 ? -23.147 -44.587 80.589 1.00 28.84 848 SER A C 1
ATOM 6874 O O . SER A 1 848 ? -23.792 -45.384 79.926 1.00 28.84 848 SER A O 1
ATOM 6876 N N . THR A 1 849 ? -22.077 -45.103 81.218 1.00 27.91 849 THR A N 1
ATOM 6877 C CA . THR A 1 849 ? -21.844 -45.180 82.678 1.00 27.91 849 THR A CA 1
ATOM 6878 C C . THR A 1 849 ? -20.478 -45.845 82.976 1.00 27.91 849 THR A C 1
ATOM 6880 O O . THR A 1 849 ? -20.086 -46.758 82.264 1.00 27.91 849 THR A O 1
ATOM 6883 N N . ALA A 1 850 ? -19.810 -45.405 84.053 1.00 27.77 850 ALA A N 1
ATOM 6884 C CA . ALA A 1 850 ? -18.974 -46.157 85.011 1.00 27.77 850 ALA A CA 1
ATOM 6885 C C . ALA A 1 850 ? -18.071 -47.333 84.556 1.00 27.77 850 ALA A C 1
ATOM 6887 O O . ALA A 1 850 ? -18.554 -48.376 84.144 1.00 27.77 850 ALA A O 1
ATOM 6888 N N . ALA A 1 851 ? -16.774 -47.266 84.892 1.00 27.45 851 ALA A N 1
ATOM 6889 C CA . ALA A 1 851 ? -16.216 -47.994 86.047 1.00 27.45 851 ALA A CA 1
ATOM 6890 C C . ALA A 1 851 ? -14.674 -47.992 86.045 1.00 27.45 851 ALA A C 1
ATOM 6892 O O . ALA A 1 851 ? -14.007 -48.641 85.249 1.00 27.45 851 ALA A O 1
ATOM 6893 N N . ARG A 1 852 ? -14.130 -47.271 87.025 1.00 30.14 852 ARG A N 1
ATOM 6894 C CA . ARG A 1 852 ? -13.018 -47.663 87.900 1.00 30.14 852 ARG A CA 1
ATOM 6895 C C . ARG A 1 852 ? -12.553 -49.126 87.750 1.00 30.14 852 ARG A C 1
ATOM 6897 O O . ARG A 1 852 ? -13.312 -50.028 88.089 1.00 30.14 852 ARG A O 1
ATOM 6904 N N . LYS A 1 853 ? -11.270 -49.329 87.428 1.00 26.78 853 LYS A N 1
ATOM 6905 C CA . LYS A 1 853 ? -10.392 -50.282 88.136 1.00 26.78 853 LYS A CA 1
ATOM 6906 C C . LYS A 1 853 ? -8.919 -50.044 87.792 1.00 26.78 853 LYS A C 1
ATOM 6908 O O . LYS A 1 853 ? -8.416 -50.443 86.750 1.00 26.78 853 LYS A O 1
ATOM 6913 N N . THR A 1 854 ? -8.246 -49.366 88.711 1.00 29.67 854 THR A N 1
ATOM 6914 C CA . THR A 1 854 ? -6.842 -49.593 89.047 1.00 29.67 854 THR A CA 1
ATOM 6915 C C . THR A 1 854 ? -6.723 -50.998 89.639 1.00 29.67 854 THR A C 1
ATOM 6917 O O . THR A 1 854 ? -7.506 -51.295 90.534 1.00 29.67 854 THR A O 1
ATOM 6920 N N . GLU A 1 855 ? -5.781 -51.823 89.167 1.00 27.75 855 GLU A N 1
ATOM 6921 C CA . GLU A 1 855 ? -4.923 -52.690 90.002 1.00 27.75 855 GLU A CA 1
ATOM 6922 C C . GLU A 1 855 ? -3.908 -53.495 89.158 1.00 27.75 855 GLU A C 1
ATOM 6924 O O . GLU A 1 855 ? -4.260 -54.359 88.365 1.00 27.75 855 GLU A O 1
ATOM 6929 N N . THR A 1 856 ? -2.640 -53.108 89.335 1.00 27.28 856 THR A N 1
ATOM 6930 C CA . THR A 1 856 ? -1.456 -53.927 89.670 1.00 27.28 856 THR A CA 1
ATOM 6931 C C . THR A 1 856 ? -1.027 -55.176 88.874 1.00 27.28 856 THR A C 1
ATOM 6933 O O . THR A 1 856 ? -1.729 -56.170 88.761 1.00 27.28 856 THR A O 1
ATOM 6936 N N . SER A 1 857 ? 0.277 -55.118 88.551 1.00 26.86 857 SER A N 1
ATOM 6937 C CA . SER A 1 857 ? 1.335 -56.140 88.700 1.00 26.86 857 SER A CA 1
ATOM 6938 C C . SER A 1 857 ? 1.418 -57.342 87.749 1.00 26.86 857 SER A C 1
ATOM 6940 O O . SER A 1 857 ? 0.678 -58.311 87.854 1.00 26.86 857 SER A O 1
ATOM 6942 N N . HIS A 1 858 ? 2.465 -57.278 86.914 1.00 30.06 858 HIS A N 1
ATOM 6943 C CA . HIS A 1 858 ? 3.468 -58.314 86.620 1.00 30.06 858 HIS A CA 1
ATOM 6944 C C . HIS A 1 858 ? 3.326 -59.681 87.320 1.00 30.06 858 HIS A C 1
ATOM 6946 O O . HIS A 1 858 ? 3.396 -59.717 88.543 1.00 30.06 858 HIS A O 1
ATOM 6952 N N . GLN A 1 859 ? 3.422 -60.781 86.548 1.00 27.95 859 GLN A N 1
ATOM 6953 C CA . GLN A 1 859 ? 4.537 -61.746 86.669 1.00 27.95 859 GLN A CA 1
ATOM 6954 C C . GLN A 1 859 ? 4.604 -62.786 85.519 1.00 27.95 859 GLN A C 1
ATOM 6956 O O . GLN A 1 859 ? 3.651 -63.514 85.287 1.00 27.95 859 GLN A O 1
ATOM 6961 N N . PHE A 1 860 ? 5.772 -62.813 84.853 1.00 27.77 860 PHE A N 1
ATOM 6962 C CA . PHE A 1 860 ? 6.598 -63.939 84.358 1.00 27.77 860 PHE A CA 1
ATOM 6963 C C . PHE A 1 860 ? 6.027 -65.160 83.605 1.00 27.77 860 PHE A C 1
ATOM 6965 O O . PHE A 1 860 ? 5.117 -65.835 84.069 1.00 27.77 860 PHE A O 1
ATOM 6972 N N . GLY A 1 861 ? 6.773 -65.580 82.568 1.00 31.67 861 GLY A N 1
ATOM 6973 C CA . GLY A 1 861 ? 6.873 -66.992 82.183 1.00 31.67 861 GLY A CA 1
ATOM 6974 C C . GLY A 1 861 ? 7.447 -67.272 80.789 1.00 31.67 861 GLY A C 1
ATOM 6975 O O . GLY A 1 861 ? 6.664 -67.579 79.901 1.00 31.67 861 GLY A O 1
ATOM 6976 N N . TYR A 1 862 ? 8.786 -67.271 80.688 1.00 32.22 862 TYR A N 1
ATOM 6977 C CA . TYR A 1 862 ? 9.658 -67.700 79.569 1.00 32.22 862 TYR A CA 1
ATOM 6978 C C . TYR A 1 862 ? 9.830 -66.785 78.352 1.00 32.22 862 TYR A C 1
ATOM 6980 O O . TYR A 1 862 ? 8.829 -66.350 77.746 1.00 32.22 862 TYR A O 1
#

Organism: Caenorhabditis remanei (NCBI:txid31234)

Secondary structure (DSSP, 8-state):
-HHHHHHHHHHHHHHHHHHHHHHHHHHHHHHT--GGGEE--SS-STTTGGGS---SEEEEEEEE-TT----HHHHHHHHTT--EEEEEEEEES---SB-TTS---TTTT--EEEEEEEEEEEEE--SS--B-GGGGGEEEE--TT-PPP-EEEE--TT-B-THHHHT---------EEESSSB-SSEETTS--TTTGGGGGG--EEES-EEEES--S---GGGGTT--EEES-EEEES---S-SGGGTT--EEEE---SSS--EEEEEE--TT--B------EEEESSS---EEEEES--TT-EE-HHHHHHHTTSEEEEE--EE-S-----TTPPEEE-S-GGGS-TT-SEEES-EEEETT-TTTGGGGTT--EEES-EEEES---SB-TT-SS--EEE---TTS-SEEEES-TT--BEEEEEEE----S------SSSPPP-----SS----------B---EEEEPP-S--S----------B--PPP-S--PPP-S--TTPPP--S--SSTTGGGSPP-SS-HHHHHHHHHHHHHHHHHHHHHHHHHHHHHHHHHTSTTTTTSHHHHHHHHHHHHHHHHHHHHHHHHHHTTHHHHHHHTS-TTSHHHHHHHHHHHHHHHHHHHHHHHHHHHHHHHHHHHHHHHH-TT-HHHHHHTSHHHHHHHHHHHHHHHHHHHHHHHTT-EEEE--SSS---EEEE--TTHHHHHHHHHHHHHHHHHHHHHHHHHHHHHHHHHHHHHHHTT-----HHHHHHHHHHHHHHHHHHHHHHHHHH--TT-TT--HHHHHHHHHHHHHHHHHHHHHHHHHHHHHHHH-HHHHHHHHHHTT------------------------------

Radius of gyration: 40.54 Å; chains: 1; bounding box: 104×97×137 Å

pLDDT: mean 73.65, std 21.62, range [21.66, 95.94]

InterPro domains:
  IPR000494 Receptor L-domain [PF01030] (202-311)
  IPR000494 Receptor L-domain [PF01030] (349-425)
  IPR017452 GPCR, rhodopsin-like, 7TM [PS50262] (551-812)
  IPR019427 7TM GPCR, serpentine receptor class w (Srw) [PF10324] (541-833)
  IPR036941 Receptor L-domain superfamily [G3DSA:3.80.20.20] (33-186)
  IPR036941 Receptor L-domain superfamily [G3DSA:3.80.20.20] (187-310)
  IPR036941 Receptor L-domain superfamily [G3DSA:3.80.20.20] (336-442)
  IPR053079 SPS2 domain-containing protein [PTHR21662] (20-445)

Sequence (862 aa):
MKCMKYILVLICLTFCSADFHENLQRVINHFSCDPACTFSHPEISSKTIDDFPICSEICGILVLNSNTDLSSWQLKVLFEHMQTLYGGIVIENTGLTDLSFFTTDTTVFREFDFFCEMYGFYIRNNSLLTDISTLYQFYLWGDENYKECDFRVENNAKLDVQKFYEDNSGLHYLDMRSSGNLRDFGCRGDEITSSNLPLYQNCTFFFGGLKLHNLTDQFDISYLSNVRTIIGSIDIQNTSLKDLSFMKNIELVQINNVGLEERVAFNIQNNGRMTRFALFNLDIAHVWPGSTIANIENLHPDFCFTIEEILQISYLKFVNLHARFCEETGNLAGSILCRFDKLSNLDDNCNKILGDVLIEGGDEKYVSKLGDVWNIFGSLTIRNTNLKSLDFFRMLSYIISLDEDQPLIEISGNGELEAAYFPAIVVSATLLYGRTTTRRCLILQNLISYFLKFQLNQCIRKLNIRLRPYSERPYITHFQMYVFKSTTSPPGPTTQRWFGKEPGDYYYYEGGPELNWKNLPDYFFNEDTETDVISKSEGVDHIVSFVGLFLNLVHFIVLTRKELRESVVFIIILGICFCDILVFLSSITQRYFSNSEERGMYGGYCGTDNQYWMVFMETLSKAIQKFGRLSSTLLAFLVALIRAVTVVFPMSSIVDRLLKVRTGIIIVLASLALCGVRYVQYYWEYSIFKVGIYATNCYESMGSENDDSLRNQEGYIVLVSTVLYLIVTCILLIALFLVRKKRKQLKSDKSDGTSLLIVMMAVSFLLSEIIYSFVFLMDDRDSYTSNRVIIQLVDIFTYISRISLTFNSIFHVFFCFCLSSQYRAVAKRMLRMDKQKTTKVVEQSIISTAARKTETSHQFGY

Foldseek 3Di:
DVVVVVVVVVVVVVVLLVVQQVLLVQLCVVVVDDPQQEQRDPEDAPVRLVVHHQAQEHEHEYAYACRHPDDLVRLLVSQVNHQEYGEEYHHEHDQDAENVSNDDPPPDLRAREYAHQSPAYYAYQHARHAYYLSCLRHDYAHDPARHGGAAEHEQHARYAPCVSVVVPGQPLDFAYYYDNYVHTNFDAQQPDDQVCLLVQQPTQEYTPFHAAEQADDDGDLLSQLNHAEGEFAHAHENHQDQEDLSCQNHQEYEYEPPDDDDDARAEDEQNQNHQEHNHDNYDYHYSDDDAHEHEDYNYHLNHADALRRCVVCVSHAYAAQRHYYDPHHPDPPPAAEDEDDALVPQDLRHQEYEEEAEAEAPSPVSLLSLQNHAEYAAAYEYAQYQDQENCSNPRHADYHYSDPVDFNYAYENHPNHNEHEHNHHEPPDHYHPYDDDDDDDDFDDDDDDDDDDDDDPDAADDDHYHYDYDDDDDDDDDDGDGRYHYDDDDDDDDDDDDDDDDDDDDDDDPDPPDDCPVVAFDAPDDPVVLVVLLVVLLVVLLVLLVVLLVLLVLLLVLLPDPLNLQWLLSLLVNLLSVLSNLLSVLSNQLVVLPPLVVCCVVVVVFQHPVSVVSQVSNLVSVLSNLLSVQLNLQSLLVSLLLLLCCLVPVPDPVNVVCGGSVNSVVSSVVSSVVSVVLSCVQCVQKDWAADDDDDTRHTDIDGDPCNVVSLLVSLVVLVVSLVSLVVSLVSNVVSVVVVVVVVVVVPPPDDQLVSVLSNVLSVLSSVLSVLVSVLSVLPPVPDPPDRNNSVSVSSSSVSVSSSSSSVSSSVNSVSCCVRPPSSVVSSCVVVVVDDPPPDPPPDDDDDDDDDDDDDDDDDDDD